Protein 9BON (pdb70)

Nearest PDB structures (foldseek):
  9bon-assembly1_A  TM=1.002E+00  e=1.938E-81  Clostridium perfringens
  9bon-assembly2_B  TM=9.929E-01  e=4.465E-72  Clostridium perfringens
  8jb5-assembly1_A  TM=9.689E-01  e=8.747E-47  Paraclostridium sordellii ATCC 9714
  8jhz-assembly1_A  TM=9.610E-01  e=8.285E-46  Paraclostridium sordellii
  2vl8-assembly3_C  TM=9.599E-01  e=1.079E-45  Paraclostridium sordellii

Structure (mmCIF, N/CA/C/O backbone):
data_9BON
#
_entry.id   9BON
#
_cell.length_a   75.093
_cell.length_b   64.730
_cell.length_c   121.181
_cell.angle_alpha   90.00
_cell.angle_beta   102.03
_cell.angle_gamma   90.00
#
_symmetry.space_group_name_H-M   'P 1 21 1'
#
loop_
_entity.id
_entity.type
_entity.pdbx_description
1 polymer TpeL
2 water water
#
loop_
_atom_site.group_PDB
_atom_site.id
_atom_site.type_symbol
_atom_site.label_atom_id
_atom_site.label_alt_id
_atom_site.label_comp_id
_atom_site.label_asym_id
_atom_site.label_entity_id
_atom_site.label_seq_id
_atom_site.pdbx_PDB_ins_code
_atom_site.Cartn_x
_atom_site.Cartn_y
_atom_site.Cartn_z
_atom_site.occupancy
_atom_site.B_iso_or_equiv
_atom_site.auth_seq_id
_atom_site.auth_comp_id
_atom_site.auth_asym_id
_atom_site.auth_atom_id
_atom_site.pdbx_PDB_model_num
ATOM 1 N N . MET A 1 1 ? 32.050 -39.284 18.572 1.00 72.55 1 MET A N 1
ATOM 2 C CA . MET A 1 1 ? 33.200 -39.350 19.466 1.00 74.07 1 MET A CA 1
ATOM 3 C C . MET A 1 1 ? 33.280 -38.091 20.320 1.00 75.82 1 MET A C 1
ATOM 4 O O . MET A 1 1 ? 32.937 -37.007 19.862 1.00 80.15 1 MET A O 1
ATOM 6 N N . GLY A 1 2 ? 33.743 -38.232 21.558 1.00 72.08 2 GLY A N 1
ATOM 7 C CA . GLY A 1 2 ? 33.879 -37.085 22.433 1.00 68.55 2 GLY A CA 1
ATOM 8 C C . GLY A 1 2 ? 35.284 -36.860 22.951 1.00 64.74 2 GLY A C 1
ATOM 9 O O . GLY A 1 2 ? 3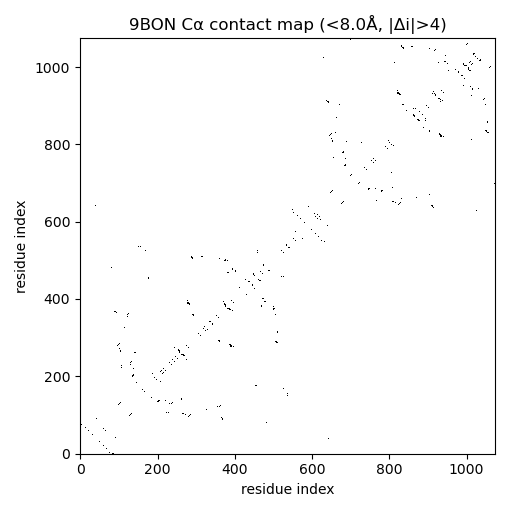6.252 -36.799 22.183 1.00 66.91 2 GLY A O 1
ATOM 10 N N . LEU A 1 3 ? 35.396 -36.737 24.268 1.00 58.20 3 LEU A N 1
ATOM 11 C CA . LEU A 1 3 ? 36.664 -36.531 24.945 1.00 50.03 3 LEU A CA 1
ATOM 12 C C . LEU A 1 3 ? 37.298 -37.874 25.293 1.00 46.83 3 LEU A C 1
ATOM 13 O O . LEU A 1 3 ? 36.633 -38.912 25.342 1.00 45.81 3 LEU A O 1
ATOM 18 N N . MET A 1 4 ? 38.605 -37.841 25.532 1.00 43.93 4 MET A N 1
ATOM 19 C CA . MET A 1 4 ? 39.292 -39.036 25.993 1.00 45.19 4 MET A CA 1
ATOM 20 C C . MET A 1 4 ? 38.730 -39.485 27.338 1.00 44.50 4 MET A C 1
ATOM 21 O O . MET A 1 4 ? 38.242 -38.683 28.140 1.00 43.03 4 MET A O 1
ATOM 26 N N . SER A 1 5 ? 38.773 -40.790 27.564 1.00 45.45 5 SER A N 1
ATOM 27 C CA . SER A 1 5 ? 38.341 -41.339 28.841 1.00 48.26 5 SER A CA 1
ATOM 28 C C . SER A 1 5 ? 39.304 -40.954 29.957 1.00 46.94 5 SER A C 1
ATOM 29 O O . SER A 1 5 ? 40.440 -40.547 29.715 1.00 43.84 5 SER A O 1
ATOM 32 N N . LYS A 1 6 ? 38.831 -41.076 31.200 1.00 48.17 6 LYS A N 1
ATOM 33 C CA . LYS A 1 6 ? 39.733 -40.879 32.324 1.00 50.23 6 LYS A CA 1
ATOM 34 C C . LYS A 1 6 ? 40.852 -41.927 32.358 1.00 49.91 6 LYS A C 1
ATOM 35 O O . LYS A 1 6 ? 42.012 -41.570 32.623 1.00 48.93 6 LYS A O 1
ATOM 41 N N . GLU A 1 7 ? 40.565 -43.219 32.082 1.00 50.50 7 GLU A N 1
ATOM 42 C CA . GLU A 1 7 ? 41.725 -44.118 32.109 1.00 54.83 7 GLU A CA 1
ATOM 43 C C . GLU A 1 7 ? 42.660 -43.807 30.933 1.00 50.47 7 GLU A C 1
ATOM 44 O O . GLU A 1 7 ? 43.843 -44.144 30.996 1.00 47.75 7 GLU A O 1
ATOM 50 N N . GLN A 1 8 ? 42.150 -43.252 29.817 1.00 47.15 8 GLN A N 1
ATOM 51 C CA . GLN A 1 8 ? 43.048 -42.902 28.708 1.00 42.07 8 GLN A CA 1
ATOM 52 C C . GLN A 1 8 ? 44.009 -41.780 29.104 1.00 40.65 8 GLN A C 1
ATOM 53 O O . GLN A 1 8 ? 45.196 -41.823 28.755 1.00 40.21 8 GLN A O 1
ATOM 59 N N . LEU A 1 9 ? 43.522 -40.776 29.848 1.00 35.82 9 LEU A N 1
ATOM 60 C CA . LEU A 1 9 ? 44.390 -39.688 30.294 1.00 37.17 9 LEU A CA 1
ATOM 61 C C . LEU A 1 9 ? 45.391 -40.175 31.334 1.00 41.07 9 LEU A C 1
ATOM 62 O O . LEU A 1 9 ? 46.547 -39.737 31.343 1.00 44.58 9 LEU A O 1
ATOM 67 N N . ILE A 1 10 ? 44.954 -41.069 32.225 1.00 40.37 10 ILE A N 1
ATOM 68 C CA . ILE A 1 10 ? 45.843 -41.625 33.240 1.00 42.72 10 ILE A CA 1
ATOM 69 C C . ILE A 1 10 ? 47.037 -42.320 32.593 1.00 44.55 10 ILE A C 1
ATOM 70 O O . ILE A 1 10 ? 48.178 -42.183 33.051 1.00 40.60 10 ILE A O 1
ATOM 75 N N . ILE A 1 11 ? 46.800 -43.048 31.498 1.00 46.96 11 ILE A N 1
ATOM 76 C CA . ILE A 1 11 ? 47.888 -43.763 30.840 1.00 48.45 11 ILE A CA 1
ATOM 77 C C . ILE A 1 11 ? 48.790 -42.795 30.081 1.00 49.02 11 ILE A C 1
ATOM 78 O O . ILE A 1 11 ? 50.019 -42.945 30.082 1.00 52.83 11 ILE A O 1
ATOM 83 N N . LEU A 1 12 ? 48.204 -41.776 29.445 1.00 42.41 12 LEU A N 1
ATOM 84 C CA . LEU A 1 12 ? 48.998 -40.825 28.675 1.00 44.48 12 LEU A CA 1
ATOM 85 C C . LEU A 1 12 ? 49.872 -39.971 29.584 1.00 48.82 12 LEU A C 1
ATOM 86 O O . LEU A 1 12 ? 51.016 -39.649 29.238 1.00 51.09 12 LEU A O 1
ATOM 91 N N . ALA A 1 13 ? 49.354 -39.597 30.754 1.00 48.14 13 ALA A N 1
ATOM 92 C CA . ALA A 1 13 ? 50.047 -38.668 31.638 1.00 44.27 13 ALA A CA 1
ATOM 93 C C . ALA A 1 13 ? 50.814 -39.341 32.778 1.00 44.32 13 ALA A C 1
ATOM 94 O O . ALA A 1 13 ? 51.394 -38.636 33.612 1.00 42.82 13 ALA A O 1
ATOM 96 N N . LYS A 1 14 ? 50.873 -40.670 32.823 1.00 45.71 14 LYS A N 1
ATOM 97 C CA . LYS A 1 14 ? 51.551 -41.327 33.936 1.00 49.25 14 LYS A CA 1
ATOM 98 C C . LYS A 1 14 ? 53.032 -41.083 34.006 1.00 45.13 14 LYS A C 1
ATOM 99 O O . LYS A 1 14 ? 53.730 -41.105 32.999 1.00 46.37 14 LYS A O 1
ATOM 105 N N . ASN A 1 15 ? 53.495 -40.856 35.229 1.00 44.59 15 ASN A N 1
ATOM 106 C CA . ASN A 1 15 ? 54.902 -40.854 35.565 1.00 45.92 15 ASN A CA 1
ATOM 107 C C . ASN A 1 15 ? 55.051 -41.561 36.910 1.00 50.99 15 ASN A C 1
ATOM 108 O O . ASN A 1 15 ? 54.098 -42.143 37.437 1.00 53.62 15 ASN A O 1
ATOM 113 N N . SER A 1 16 ? 56.260 -41.518 37.461 1.00 49.74 16 SER A N 1
ATOM 114 C CA . SER A 1 16 ? 56.577 -42.222 38.695 1.00 49.86 16 SER A CA 1
ATOM 115 C C . SER A 1 16 ? 56.132 -41.489 39.958 1.00 49.09 16 SER A C 1
ATOM 116 O O . SER A 1 16 ? 56.165 -42.085 41.039 1.00 49.31 16 SER A O 1
ATOM 119 N N . SER A 1 17 ? 55.725 -40.227 39.854 1.00 49.05 17 SER A N 1
ATOM 120 C CA . SER A 1 17 ? 55.263 -39.427 40.980 1.00 49.84 17 SER A CA 1
ATOM 121 C C . SER A 1 17 ? 53.791 -39.701 41.295 1.00 52.68 17 SER A C 1
ATOM 122 O O . SER A 1 17 ? 53.017 -40.074 40.410 1.00 55.90 17 SER A O 1
ATOM 125 N N . PRO A 1 18 ? 53.377 -39.521 42.546 1.00 51.67 18 PRO A N 1
ATOM 126 C CA . PRO A 1 18 ? 51.953 -39.649 42.865 1.00 52.71 18 PRO A CA 1
ATOM 127 C C . PRO A 1 18 ? 51.134 -38.519 42.254 1.00 52.47 18 PRO A C 1
ATOM 128 O O . PRO A 1 18 ? 51.655 -37.495 41.802 1.00 50.26 18 PRO A O 1
ATOM 132 N N . LYS A 1 19 ? 49.822 -38.740 42.217 1.00 48.74 19 LYS A N 1
ATOM 133 C CA . LYS A 1 19 ? 48.924 -37.756 41.634 1.00 45.68 19 LYS A CA 1
ATOM 134 C C . LYS A 1 19 ? 48.843 -36.536 42.542 1.00 43.19 19 LYS A C 1
ATOM 135 O O . LYS A 1 19 ? 48.574 -36.655 43.741 1.00 42.43 19 LYS A O 1
ATOM 141 N N . GLU A 1 20 ? 49.062 -35.360 41.966 1.00 42.62 20 GLU A N 1
ATOM 142 C CA . GLU A 1 20 ? 48.867 -34.133 42.712 1.00 43.65 20 GLU A CA 1
ATOM 143 C C . GLU A 1 20 ? 47.374 -33.886 42.902 1.00 45.56 20 GLU A C 1
ATOM 144 O O . GLU A 1 20 ? 46.532 -34.439 42.187 1.00 45.80 20 GLU A O 1
ATOM 150 N N . GLY A 1 21 ? 47.048 -33.051 43.891 1.00 45.19 21 GLY A N 1
ATOM 151 C CA . GLY A 1 21 ? 45.650 -32.746 44.152 1.00 44.54 21 GLY A CA 1
ATOM 152 C C . GLY A 1 21 ? 44.967 -32.082 42.972 1.00 44.01 21 GLY A C 1
ATOM 153 O O . GLY A 1 21 ? 43.810 -32.380 42.661 1.00 42.92 21 GLY A O 1
ATOM 154 N N . GLU A 1 22 ? 45.681 -31.184 42.287 1.00 41.57 22 GLU A N 1
ATOM 155 C CA . GLU A 1 22 ? 45.121 -30.506 41.126 1.00 38.87 22 GLU A CA 1
ATOM 156 C C . GLU A 1 22 ? 44.931 -31.465 39.959 1.00 38.47 22 GLU A C 1
ATOM 157 O O . GLU A 1 22 ? 44.013 -31.281 39.147 1.00 36.31 22 GLU A O 1
ATOM 163 N N . TYR A 1 23 ? 45.779 -32.494 39.868 1.00 33.99 23 TYR A N 1
ATOM 164 C CA . TYR A 1 23 ? 45.620 -33.504 38.829 1.00 35.29 23 TYR A CA 1
ATOM 165 C C . TYR A 1 23 ? 44.392 -34.368 39.090 1.00 37.99 23 TYR A C 1
ATOM 166 O O . TYR A 1 23 ? 43.637 -34.679 38.158 1.00 34.75 23 TYR A O 1
ATOM 175 N N . LYS A 1 24 ? 44.160 -34.746 40.356 1.00 39.18 24 LYS A N 1
ATOM 176 C CA . LYS A 1 24 ? 42.971 -35.528 40.690 1.00 42.24 24 LYS A CA 1
ATOM 177 C C . LYS A 1 24 ? 41.692 -34.767 40.372 1.00 42.63 24 LYS A C 1
ATOM 178 O O . LYS A 1 24 ? 40.685 -35.378 39.998 1.00 42.42 24 LYS A O 1
ATOM 184 N N . LYS A 1 25 ? 41.717 -33.438 40.499 1.00 42.25 25 LYS A N 1
ATOM 185 C CA . LYS A 1 25 ? 40.531 -32.646 40.196 1.00 40.35 25 LYS A CA 1
ATOM 186 C C . LYS A 1 25 ? 40.224 -32.682 38.706 1.00 38.65 25 LYS A C 1
ATOM 187 O O . LYS A 1 25 ? 39.059 -32.800 38.310 1.00 42.85 25 LYS A O 1
ATOM 193 N N . ILE A 1 26 ? 41.260 -32.596 37.867 1.00 34.54 26 ILE A N 1
ATOM 194 C CA . ILE A 1 26 ? 41.074 -32.743 36.427 1.00 32.13 26 ILE A CA 1
ATOM 195 C C . ILE A 1 26 ? 40.462 -34.100 36.106 1.00 34.18 26 ILE A C 1
ATOM 196 O O . ILE A 1 26 ? 39.523 -34.202 35.308 1.00 34.98 26 ILE A O 1
ATOM 201 N N . LEU A 1 27 ? 40.971 -35.158 36.743 1.00 32.49 27 LEU A N 1
ATOM 202 C CA . LEU A 1 27 ? 40.523 -36.514 36.439 1.00 37.28 27 LEU A CA 1
ATOM 203 C C . LEU A 1 27 ? 39.059 -36.722 36.813 1.00 41.30 27 LEU A C 1
ATOM 204 O O . LEU A 1 27 ? 38.294 -37.312 36.040 1.00 44.15 27 LEU A O 1
ATOM 209 N N . GLU A 1 28 ? 38.645 -36.251 37.991 1.00 40.93 28 GLU A N 1
ATOM 210 C CA . GLU A 1 28 ? 37.249 -36.425 38.374 1.00 46.14 28 GLU A CA 1
ATOM 211 C C . GLU A 1 28 ? 36.333 -35.545 37.532 1.00 42.51 28 GLU A C 1
ATOM 212 O O . GLU A 1 28 ? 35.203 -35.946 37.234 1.00 44.34 28 GLU A O 1
ATOM 218 N N . LEU A 1 29 ? 36.805 -34.358 37.128 1.00 39.36 29 LEU A N 1
ATOM 219 C CA . LEU A 1 29 ? 36.022 -33.512 36.229 1.00 41.06 29 LEU A CA 1
ATOM 220 C C . LEU A 1 29 ? 35.872 -34.156 34.858 1.00 42.67 29 LEU A C 1
ATOM 221 O O . LEU A 1 29 ? 34.807 -34.062 34.235 1.00 42.25 29 LEU A O 1
ATOM 226 N N . LEU A 1 30 ? 36.937 -34.792 34.363 1.00 42.13 30 LEU A N 1
ATOM 227 C CA . LEU A 1 30 ? 36.842 -35.539 33.113 1.00 41.46 30 LEU A CA 1
ATOM 228 C C . LEU A 1 30 ? 35.820 -36.663 33.231 1.00 43.34 30 LEU A C 1
ATOM 229 O O . LEU A 1 30 ? 34.991 -36.858 32.333 1.00 43.99 30 LEU A O 1
ATOM 234 N N . ASP A 1 31 ? 35.856 -37.402 34.341 1.00 43.20 31 ASP A N 1
ATOM 235 C CA . ASP A 1 31 ? 34.860 -38.440 34.586 1.00 45.25 31 ASP A CA 1
ATOM 236 C C . ASP A 1 31 ? 33.452 -37.859 34.569 1.00 46.00 31 ASP A C 1
ATOM 237 O O . ASP A 1 31 ? 32.543 -38.418 33.944 1.00 45.17 31 ASP A O 1
ATOM 242 N N . GLU A 1 32 ? 33.256 -36.730 35.257 1.00 46.06 32 GLU A N 1
ATOM 243 C CA . GLU A 1 32 ? 31.930 -36.122 35.318 1.00 45.45 32 GLU A CA 1
ATOM 244 C C . GLU A 1 32 ? 31.450 -35.713 33.936 1.00 44.04 32 GLU A C 1
ATOM 245 O O . GLU A 1 32 ? 30.281 -35.924 33.590 1.00 44.10 32 GLU A O 1
ATOM 251 N N . TYR A 1 33 ? 32.342 -35.149 33.118 1.00 40.44 33 TYR A N 1
ATOM 252 C CA . TYR A 1 33 ? 31.941 -34.779 31.767 1.00 37.93 33 TYR A CA 1
ATOM 253 C C . TYR A 1 33 ? 31.523 -36.003 30.962 1.00 40.18 33 TYR A C 1
ATOM 254 O O . TYR A 1 33 ? 30.485 -35.989 30.289 1.00 35.16 33 TYR A O 1
ATOM 263 N N . ASN A 1 34 ? 32.328 -37.069 31.009 1.00 44.16 34 ASN A N 1
ATOM 264 C CA . ASN A 1 34 ? 32.055 -38.240 30.181 1.00 48.84 34 ASN A CA 1
ATOM 265 C C . ASN A 1 34 ? 30.785 -38.954 30.630 1.00 53.85 34 ASN A C 1
ATOM 266 O O . ASN A 1 34 ? 30.044 -39.484 29.794 1.00 59.06 34 ASN A O 1
ATOM 271 N N . LEU A 1 35 ? 30.509 -38.967 31.934 1.00 51.40 35 LEU A N 1
ATOM 272 C CA . LEU A 1 35 ? 29.231 -39.479 32.412 1.00 50.30 35 LEU A CA 1
ATOM 273 C C . LEU A 1 35 ? 28.079 -38.596 31.940 1.00 50.13 35 LEU A C 1
ATOM 274 O O . LEU A 1 35 ? 27.003 -39.094 31.589 1.00 48.27 35 LEU A O 1
ATOM 279 N N . LEU A 1 36 ? 28.295 -37.278 31.930 1.00 49.03 36 LEU A N 1
ATOM 280 C CA . LEU A 1 36 ? 27.293 -36.340 31.436 1.00 49.47 36 LEU A CA 1
ATOM 281 C C . LEU A 1 36 ? 27.001 -36.550 29.956 1.00 52.22 36 LEU A C 1
ATOM 282 O O . LEU A 1 36 ? 25.843 -36.451 29.527 1.00 52.16 36 LEU A O 1
ATOM 287 N N . ASN A 1 37 ? 28.023 -36.900 29.171 1.00 52.73 37 ASN A N 1
ATOM 288 C CA . ASN A 1 37 ? 27.894 -37.019 27.724 1.00 53.61 37 ASN A CA 1
ATOM 289 C C . ASN A 1 37 ? 27.196 -38.300 27.302 1.00 58.25 37 ASN A C 1
ATOM 290 O O . ASN A 1 37 ? 26.867 -38.437 26.125 1.00 59.43 37 ASN A O 1
ATOM 295 N N . ASN A 1 38 ? 27.017 -39.250 28.210 1.00 61.39 38 ASN A N 1
ATOM 296 C CA . ASN A 1 38 ? 26.388 -40.526 27.893 1.00 69.44 38 ASN A CA 1
ATOM 297 C C . ASN A 1 38 ? 24.996 -40.680 28.514 1.00 67.62 38 ASN A C 1
ATOM 298 O O . ASN A 1 38 ? 24.446 -41.787 28.518 1.00 71.22 38 ASN A O 1
ATOM 303 N N . SER A 1 39 ? 24.426 -39.604 29.055 1.00 64.04 39 SER A N 1
ATOM 304 C CA . SER A 1 39 ? 23.097 -39.613 29.658 1.00 64.34 39 SER A CA 1
ATOM 305 C C . SER A 1 39 ? 21.981 -39.465 28.619 1.00 66.21 39 SER A C 1
ATOM 306 O O . SER A 1 39 ? 22.213 -39.098 27.460 1.00 64.31 39 SER A O 1
ATOM 309 N N . VAL A 1 40 ? 20.750 -39.753 29.066 1.00 67.67 40 VAL A N 1
ATOM 310 C CA . VAL A 1 40 ? 19.568 -39.548 28.232 1.00 67.50 40 VAL A CA 1
ATOM 311 C C . VAL A 1 40 ? 19.386 -38.076 27.880 1.00 66.44 40 VAL A C 1
ATOM 312 O O . VAL A 1 40 ? 19.027 -37.737 26.745 1.00 67.96 40 VAL A O 1
ATOM 316 N N . GLU A 1 41 ? 19.651 -37.172 28.822 1.00 66.89 41 GLU A N 1
ATOM 317 C CA . GLU A 1 41 ? 19.316 -35.777 28.571 1.00 71.32 41 GLU A CA 1
ATOM 318 C C . GLU A 1 41 ? 20.338 -35.122 27.656 1.00 72.31 41 GLU A C 1
ATOM 319 O O . GLU A 1 41 ? 19.964 -34.522 26.641 1.00 71.93 41 GLU A O 1
ATOM 321 N N . LYS A 1 42 ? 21.627 -35.287 27.963 1.00 72.81 42 LYS A N 1
ATOM 322 C CA . LYS A 1 42 ? 22.693 -34.666 27.186 1.00 71.04 42 LYS A CA 1
ATOM 323 C C . LYS A 1 42 ? 22.298 -33.235 26.872 1.00 71.46 42 LYS A C 1
ATOM 324 O O . LYS A 1 42 ? 21.909 -32.919 25.742 1.00 73.02 42 LYS A O 1
ATOM 330 N N . ASN A 1 43 ? 22.377 -32.367 27.869 1.00 67.85 43 ASN A N 1
ATOM 331 C CA . ASN A 1 43 ? 21.987 -30.979 27.693 1.00 62.76 43 ASN A CA 1
ATOM 332 C C . ASN A 1 43 ? 23.222 -30.189 27.287 1.00 52.59 43 ASN A C 1
ATOM 333 O O . ASN A 1 43 ? 24.240 -30.212 27.987 1.00 51.54 43 ASN A O 1
ATOM 338 N N . SER A 1 44 ? 23.129 -29.511 26.141 1.00 48.47 44 SER A N 1
ATOM 339 C CA . SER A 1 44 ? 24.282 -28.817 25.578 1.00 52.94 44 SER A CA 1
ATOM 340 C C . SER A 1 44 ? 24.878 -27.834 26.576 1.00 51.05 44 SER A C 1
ATOM 341 O O . SER A 1 44 ? 26.103 -27.759 26.731 1.00 51.76 44 SER A O 1
ATOM 344 N N . ILE A 1 45 ? 24.025 -27.083 27.271 1.00 48.25 45 ILE A N 1
ATOM 345 C CA . ILE A 1 45 ? 24.518 -26.050 28.171 1.00 44.97 45 ILE A CA 1
ATOM 346 C C . ILE A 1 45 ? 25.170 -26.673 29.398 1.00 47.95 45 ILE A C 1
ATOM 347 O O . ILE A 1 45 ? 26.228 -26.219 29.850 1.00 48.81 45 ILE A O 1
ATOM 352 N N . ASP A 1 46 ? 24.571 -27.738 29.942 1.00 47.34 46 ASP A N 1
ATOM 353 C CA . ASP A 1 46 ? 25.182 -28.422 31.079 1.00 48.78 46 ASP A CA 1
ATOM 354 C C . ASP A 1 46 ? 26.536 -29.015 30.704 1.00 41.69 46 ASP A C 1
ATOM 355 O O . ASP A 1 46 ? 27.483 -28.978 31.499 1.00 39.98 46 ASP A O 1
ATOM 360 N N . LEU A 1 47 ? 26.639 -29.581 29.499 1.00 37.20 47 LEU A N 1
ATOM 361 C CA . LEU A 1 47 ? 27.917 -30.108 29.034 1.00 34.99 47 LEU A CA 1
ATOM 362 C C . LEU A 1 47 ? 28.940 -28.997 28.856 1.00 33.01 47 LEU A C 1
ATOM 363 O O . LEU A 1 47 ? 30.120 -29.184 29.167 1.00 36.09 47 LEU A O 1
ATOM 368 N N . TYR A 1 48 ? 28.517 -27.839 28.342 1.00 33.64 48 TYR A N 1
ATOM 369 C CA . TYR A 1 48 ? 29.468 -26.752 28.141 1.00 35.34 48 TYR A CA 1
ATOM 370 C C . TYR A 1 48 ? 30.020 -26.268 29.471 1.00 35.91 48 TYR A C 1
ATOM 371 O O . TYR A 1 48 ? 31.227 -26.024 29.601 1.00 33.28 48 TYR A O 1
ATOM 380 N N . LEU A 1 49 ? 29.148 -26.129 30.472 1.00 35.42 49 LEU A N 1
ATOM 381 C CA . LEU A 1 49 ? 29.594 -25.655 31.776 1.00 36.30 49 LEU A CA 1
ATOM 382 C C . LEU A 1 49 ? 30.589 -26.624 32.401 1.00 39.63 49 LEU A C 1
ATOM 383 O O . LEU A 1 49 ? 31.544 -26.203 33.064 1.00 44.34 49 LEU A O 1
ATOM 388 N N . LYS A 1 50 ? 30.399 -27.926 32.180 1.00 38.85 50 LYS A N 1
ATOM 389 C CA . LYS A 1 50 ? 31.356 -28.901 32.695 1.00 36.99 50 LYS A CA 1
ATOM 390 C C . LYS A 1 50 ? 32.697 -28.781 31.980 1.00 36.44 50 LYS A C 1
ATOM 391 O O . LYS A 1 50 ? 33.754 -28.886 32.613 1.00 37.17 50 LYS A O 1
ATOM 397 N N . LEU A 1 51 ? 32.676 -28.553 30.664 1.00 37.15 51 LEU A N 1
ATOM 398 C CA . LEU A 1 51 ? 33.917 -28.308 29.935 1.00 37.73 51 LEU A CA 1
ATOM 399 C C . LEU A 1 51 ? 34.626 -27.068 30.458 1.00 39.95 51 LEU A C 1
ATOM 400 O O . LEU A 1 51 ? 35.860 -27.045 30.564 1.00 39.52 51 LEU A O 1
ATOM 405 N N . ASN A 1 52 ? 33.861 -26.018 30.770 1.00 37.90 52 ASN A N 1
ATOM 406 C CA . ASN A 1 52 ? 34.454 -24.809 31.327 1.00 38.39 52 ASN A CA 1
ATOM 407 C C . ASN A 1 52 ? 35.147 -25.105 32.651 1.00 42.32 52 ASN A C 1
ATOM 408 O O . ASN A 1 52 ? 36.271 -24.648 32.889 1.00 44.67 52 ASN A O 1
ATOM 413 N N . GLU A 1 53 ? 34.485 -25.870 33.529 1.00 41.06 53 GLU A N 1
ATOM 414 C CA . GLU A 1 53 ? 35.129 -26.349 34.751 1.00 40.00 53 GLU A CA 1
ATOM 415 C C . GLU A 1 53 ? 36.421 -27.086 34.431 1.00 36.81 53 GLU A C 1
ATOM 416 O O . GLU A 1 53 ? 37.467 -26.834 35.039 1.00 36.63 53 GLU A O 1
ATOM 422 N N . LEU A 1 54 ? 36.355 -28.020 33.483 1.00 36.52 54 LEU A N 1
ATOM 423 C CA . LEU A 1 54 ? 37.536 -28.793 33.120 1.00 38.28 54 LEU A CA 1
ATOM 424 C C . LEU A 1 54 ? 38.645 -27.884 32.609 1.00 39.56 54 LEU A C 1
ATOM 425 O O . LEU A 1 54 ? 39.820 -28.074 32.946 1.00 39.52 54 LEU A O 1
ATOM 430 N N . SER A 1 55 ? 38.279 -26.857 31.838 1.00 37.26 55 SER A N 1
ATOM 431 C CA . SER A 1 55 ? 39.283 -25.965 31.275 1.00 37.92 55 SER A CA 1
ATOM 432 C C . SER A 1 55 ? 39.988 -25.173 32.368 1.00 36.52 55 SER A C 1
ATOM 433 O O . SER A 1 55 ? 41.219 -25.047 32.351 1.00 36.04 55 SER A O 1
ATOM 436 N N . LYS A 1 56 ? 39.230 -24.662 33.346 1.00 35.57 56 LYS A N 1
ATOM 437 C CA . LYS A 1 56 ? 39.840 -23.903 34.434 1.00 39.03 56 LYS A CA 1
ATOM 438 C C . LYS A 1 56 ? 40.690 -24.802 35.324 1.00 38.16 56 LYS A C 1
ATOM 439 O O . LYS A 1 56 ? 41.696 -24.352 35.872 1.00 33.27 56 LYS A O 1
ATOM 445 N N . SER A 1 57 ? 40.314 -26.077 35.438 1.00 39.44 57 SER A N 1
ATOM 446 C CA . SER A 1 57 ? 41.077 -27.041 36.215 1.00 41.26 57 SER A CA 1
ATOM 447 C C . SER A 1 57 ? 42.419 -27.359 35.565 1.00 37.60 57 SER A C 1
ATOM 448 O O . SER A 1 57 ? 43.412 -27.581 36.275 1.00 36.78 57 SER A O 1
ATOM 451 N N . ILE A 1 58 ? 42.475 -27.415 34.231 1.00 33.76 58 ILE A N 1
ATOM 452 C CA . ILE A 1 58 ? 43.740 -27.684 33.555 1.00 34.98 58 ILE A CA 1
ATOM 453 C C . ILE A 1 58 ? 44.659 -26.474 33.663 1.00 36.47 58 ILE A C 1
ATOM 454 O O . ILE A 1 58 ? 45.872 -26.612 33.865 1.00 34.00 58 ILE A O 1
ATOM 459 N N . ASP A 1 59 ? 44.099 -25.268 33.530 1.00 35.65 59 ASP A N 1
ATOM 460 C CA . ASP A 1 59 ? 44.914 -24.065 33.640 1.00 40.52 59 ASP A CA 1
ATOM 461 C C . ASP A 1 59 ? 45.544 -23.953 35.021 1.00 40.03 59 ASP A C 1
ATOM 462 O O . ASP A 1 59 ? 46.684 -23.492 35.148 1.00 39.19 59 ASP A O 1
ATOM 467 N N . ILE A 1 60 ? 44.821 -24.377 36.067 1.00 37.53 60 ILE A N 1
ATOM 468 C CA . ILE A 1 60 ? 45.363 -24.315 37.426 1.00 40.21 60 ILE A CA 1
ATOM 469 C C . ILE A 1 60 ? 46.580 -25.222 37.555 1.00 40.08 60 ILE A C 1
ATOM 470 O O . ILE A 1 60 ? 47.608 -24.839 38.130 1.00 38.08 60 ILE A O 1
ATOM 475 N N . TYR A 1 61 ? 46.475 -26.444 37.031 1.00 38.00 61 TYR A N 1
ATOM 476 C CA . TYR A 1 61 ? 47.607 -27.363 37.071 1.00 37.06 61 TYR A CA 1
ATOM 477 C C . TYR A 1 61 ? 48.778 -26.825 36.256 1.00 38.95 61 TYR A C 1
ATOM 478 O O . TYR A 1 61 ? 49.926 -26.824 36.722 1.00 40.86 61 TYR A O 1
ATOM 487 N N . LEU A 1 62 ? 48.500 -26.341 35.042 1.00 35.65 62 LEU A N 1
ATOM 488 C CA . LEU A 1 62 ? 49.566 -25.901 34.149 1.00 38.27 62 LEU A CA 1
ATOM 489 C C . LEU A 1 62 ? 50.356 -24.734 34.732 1.00 45.10 62 LEU A C 1
ATOM 490 O O . LEU A 1 62 ? 51.563 -24.619 34.482 1.00 46.98 62 LEU A O 1
ATOM 495 N N . LYS A 1 63 ? 49.709 -23.886 35.536 1.00 44.38 63 LYS A N 1
ATOM 496 C CA . LYS A 1 63 ? 50.398 -22.740 36.112 1.00 45.37 63 LYS A CA 1
ATOM 497 C C . LYS A 1 63 ? 51.092 -23.090 37.427 1.00 45.09 63 LYS A C 1
ATOM 498 O O . LYS A 1 63 ? 52.100 -22.461 37.775 1.00 42.09 63 LYS A O 1
ATOM 504 N N . LYS A 1 64 ? 50.626 -24.124 38.135 1.00 44.26 64 LYS A N 1
ATOM 505 C CA . LYS A 1 64 ? 51.279 -24.487 39.389 1.00 48.31 64 LYS A CA 1
ATOM 506 C C . LYS A 1 64 ? 52.498 -25.376 39.154 1.00 47.28 64 LYS A C 1
ATOM 507 O O . LYS A 1 64 ? 53.503 -25.247 39.857 1.00 50.87 64 LYS A O 1
ATOM 513 N N . TYR A 1 65 ? 52.433 -26.285 38.184 1.00 43.31 65 TYR A N 1
ATOM 514 C CA . TYR A 1 65 ? 53.525 -27.210 37.883 1.00 43.00 65 TYR A CA 1
ATOM 515 C C . TYR A 1 65 ? 53.964 -26.955 36.446 1.00 41.29 65 TYR A C 1
ATOM 516 O O . TYR A 1 65 ? 53.677 -27.752 35.544 1.00 38.50 65 TYR A O 1
ATOM 525 N N . LYS A 1 66 ? 54.690 -25.858 36.236 1.00 43.76 66 LYS A N 1
ATOM 526 C CA . LYS A 1 66 ? 54.941 -25.444 34.859 1.00 45.10 66 LYS A CA 1
ATOM 527 C C . LYS A 1 66 ? 55.943 -26.327 34.139 1.00 41.69 66 LYS A C 1
ATOM 528 O O . LYS A 1 66 ? 56.099 -26.185 32.926 1.00 41.59 66 LYS A O 1
ATOM 534 N N . ASN A 1 67 ? 56.589 -27.258 34.837 1.00 37.03 67 ASN A N 1
ATOM 535 C CA . ASN A 1 67 ? 57.508 -28.193 34.201 1.00 36.17 67 ASN A CA 1
ATOM 536 C C . ASN A 1 67 ? 57.072 -29.644 34.378 1.00 37.65 67 ASN A C 1
ATOM 537 O O . ASN A 1 67 ? 57.871 -30.557 34.148 1.00 37.62 67 ASN A O 1
ATOM 542 N N . SER A 1 68 ? 55.826 -29.888 34.774 1.00 38.82 68 SER A N 1
ATOM 543 C CA . SER A 1 68 ? 55.386 -31.266 34.966 1.00 42.69 68 SER A CA 1
ATOM 544 C C . SER A 1 68 ? 55.427 -32.047 33.656 1.00 43.53 68 SER A C 1
ATOM 545 O O . SER A 1 68 ? 55.121 -31.515 32.583 1.00 40.98 68 SER A O 1
ATOM 548 N N . LYS A 1 69 ? 55.794 -33.328 33.751 1.00 41.26 69 LYS A N 1
ATOM 549 C CA . LYS A 1 69 ? 55.774 -34.189 32.575 1.00 41.34 69 LYS A CA 1
ATOM 550 C C . LYS A 1 69 ? 54.358 -34.538 32.130 1.00 40.79 69 LYS A C 1
ATOM 551 O O . LYS A 1 69 ? 54.185 -35.039 31.013 1.00 38.41 69 LYS A O 1
ATOM 557 N N . ARG A 1 70 ? 53.346 -34.259 32.957 1.00 41.10 70 ARG A N 1
ATOM 558 C CA . ARG A 1 70 ? 51.956 -34.438 32.559 1.00 41.07 70 ARG A CA 1
ATOM 559 C C . ARG A 1 70 ? 51.482 -33.356 31.603 1.00 41.27 70 ARG A C 1
ATOM 560 O O . ARG A 1 70 ? 50.416 -33.512 30.997 1.00 42.32 70 ARG A O 1
ATOM 568 N N . ASN A 1 71 ? 52.238 -32.264 31.464 1.00 40.50 71 ASN A N 1
ATOM 569 C CA . ASN A 1 71 ? 51.710 -31.081 30.797 1.00 41.18 71 ASN A CA 1
ATOM 570 C C . ASN A 1 71 ? 51.452 -31.316 29.316 1.00 40.12 71 ASN A C 1
ATOM 571 O O . ASN A 1 71 ? 50.546 -30.697 28.747 1.00 36.99 71 ASN A O 1
ATOM 576 N N . ASN A 1 72 ? 52.215 -32.202 28.676 1.00 40.13 72 ASN A N 1
ATOM 577 C CA . ASN A 1 72 ? 51.991 -32.453 27.256 1.00 41.70 72 ASN A CA 1
ATOM 578 C C . ASN A 1 72 ? 50.625 -33.082 27.022 1.00 38.95 72 ASN A C 1
ATOM 579 O O . ASN A 1 72 ? 49.885 -32.668 26.122 1.00 38.24 72 ASN A O 1
ATOM 584 N N . ALA A 1 73 ? 50.287 -34.101 27.815 1.00 36.76 73 ALA A N 1
ATOM 585 C CA . ALA A 1 73 ? 48.959 -34.694 27.729 1.00 35.36 73 ALA A CA 1
ATOM 586 C C . ALA A 1 73 ? 47.887 -33.691 28.131 1.00 36.26 73 ALA A C 1
ATOM 587 O O . ALA A 1 73 ? 46.793 -33.675 27.556 1.00 36.56 73 ALA A O 1
ATOM 589 N N . LEU A 1 74 ? 48.189 -32.838 29.112 1.00 36.02 74 LEU A N 1
ATOM 590 C CA . LEU A 1 74 ? 47.189 -31.902 29.614 1.00 36.01 74 LEU A CA 1
ATOM 591 C C . LEU A 1 74 ? 46.922 -30.777 28.618 1.00 37.63 74 LEU A C 1
ATOM 592 O O . LEU A 1 74 ? 45.766 -30.381 28.429 1.00 33.72 74 LEU A O 1
ATOM 597 N N . TYR A 1 75 ? 47.970 -30.273 27.950 1.00 40.31 75 TYR A N 1
ATOM 598 C CA . TYR A 1 75 ? 47.772 -29.284 26.890 1.00 40.71 75 TYR A CA 1
ATOM 599 C C . TYR A 1 75 ? 46.987 -29.884 25.729 1.00 36.94 75 TYR A C 1
ATOM 600 O O . TYR A 1 75 ? 46.147 -29.213 25.119 1.00 34.91 75 TYR A O 1
ATOM 609 N N . GLN A 1 76 ? 47.271 -31.143 25.393 1.00 38.86 76 GLN A N 1
ATOM 610 C CA . GLN A 1 76 ? 46.473 -31.842 24.393 1.00 41.68 76 GLN A CA 1
ATOM 611 C C . GLN A 1 76 ? 45.009 -31.901 24.812 1.00 39.83 76 GLN A C 1
ATOM 612 O O . GLN A 1 76 ? 44.111 -31.644 24.001 1.00 38.43 76 GLN A O 1
ATOM 618 N N . LEU A 1 77 ? 44.752 -32.241 26.077 1.00 39.05 77 LEU A N 1
ATOM 619 C CA . LEU A 1 77 ? 43.381 -32.257 26.576 1.00 40.44 77 LEU A CA 1
ATOM 620 C C . LEU A 1 77 ? 42.755 -30.869 26.503 1.00 42.84 77 LEU A C 1
ATOM 621 O O . LEU A 1 77 ? 41.591 -30.724 26.108 1.00 41.29 77 LEU A O 1
ATOM 626 N N . LYS A 1 78 ? 43.519 -29.835 26.873 1.00 43.07 78 LYS A N 1
ATOM 627 C CA . LYS A 1 78 ? 43.029 -28.461 26.790 1.00 44.29 78 LYS A CA 1
ATOM 628 C C . LYS A 1 78 ? 42.632 -28.098 25.361 1.00 44.87 78 LYS A C 1
ATOM 629 O O . LYS A 1 78 ? 41.571 -27.501 25.135 1.00 45.30 78 LYS A O 1
ATOM 635 N N . SER A 1 79 ? 43.480 -28.440 24.386 1.00 43.45 79 SER A N 1
ATOM 636 C CA . SER A 1 79 ? 43.120 -28.255 22.982 1.00 43.18 79 SER A CA 1
ATOM 637 C C . SER A 1 79 ? 41.851 -29.014 22.632 1.00 41.73 79 SER A C 1
ATOM 638 O O . SER A 1 79 ? 40.986 -28.499 21.913 1.00 40.79 79 SER A O 1
ATOM 641 N N . ASP A 1 80 ? 41.732 -30.252 23.111 1.00 43.17 80 ASP A N 1
ATOM 642 C CA . ASP A 1 80 ? 40.563 -31.054 22.780 1.00 44.62 80 ASP A CA 1
ATOM 643 C C . ASP A 1 80 ? 39.279 -30.412 23.291 1.00 41.30 80 ASP A C 1
ATOM 644 O O . ASP A 1 80 ? 38.209 -30.645 22.725 1.00 41.27 80 ASP A O 1
ATOM 649 N N . LEU A 1 81 ? 39.363 -29.598 24.346 1.00 39.39 81 LEU A N 1
ATOM 650 C CA . LEU A 1 81 ? 38.153 -28.989 24.892 1.00 41.22 81 LEU A CA 1
ATOM 651 C C . LEU A 1 81 ? 37.497 -28.058 23.878 1.00 41.24 81 LEU A C 1
ATOM 652 O O . LEU A 1 81 ? 36.265 -28.020 23.764 1.00 37.77 81 LEU A O 1
ATOM 657 N N . THR A 1 82 ? 38.301 -27.288 23.142 1.00 39.26 82 THR A N 1
ATOM 658 C CA . THR A 1 82 ? 37.735 -26.396 22.140 1.00 39.59 82 THR A CA 1
ATOM 659 C C . THR A 1 82 ? 37.072 -27.186 21.016 1.00 40.45 82 THR A C 1
ATOM 660 O O . THR A 1 82 ? 35.945 -26.875 20.610 1.00 38.03 82 THR A O 1
ATOM 664 N N . LYS A 1 83 ? 37.745 -28.229 20.523 1.00 38.09 83 LYS A N 1
ATOM 665 C CA . LYS A 1 83 ? 37.142 -29.089 19.510 1.00 43.81 83 LYS A CA 1
ATOM 666 C C . LYS A 1 83 ? 35.859 -29.730 20.022 1.00 45.02 83 LYS A C 1
ATOM 667 O O . LYS A 1 83 ? 34.892 -29.892 19.267 1.00 45.61 83 LYS A O 1
ATOM 673 N N . GLU A 1 84 ? 35.831 -30.095 21.305 1.00 41.28 84 GLU A N 1
ATOM 674 C CA . GLU A 1 84 ? 34.644 -30.714 21.881 1.00 40.65 84 GLU A CA 1
ATOM 675 C C . GLU A 1 84 ? 33.470 -29.738 21.951 1.00 38.97 84 GLU A C 1
ATOM 676 O O . GLU A 1 84 ? 32.312 -30.151 21.796 1.00 40.40 84 GLU A O 1
ATOM 682 N N . VAL A 1 85 ? 33.739 -28.452 22.178 1.00 34.37 85 VAL A N 1
ATOM 683 C CA . VAL A 1 85 ? 32.659 -27.469 22.171 1.00 39.16 85 VAL A CA 1
ATOM 684 C C . VAL A 1 85 ? 31.993 -27.426 20.802 1.00 39.83 85 VAL A C 1
ATOM 685 O O . VAL A 1 85 ? 30.759 -27.415 20.696 1.00 37.64 85 VAL A O 1
ATOM 689 N N . ILE A 1 86 ? 32.799 -27.406 19.736 1.00 41.44 86 ILE A N 1
ATOM 690 C CA . ILE A 1 86 ? 32.263 -27.430 18.377 1.00 40.86 86 ILE A CA 1
ATOM 691 C C . ILE A 1 86 ? 31.409 -28.673 18.163 1.00 43.81 86 ILE A C 1
ATOM 692 O O . ILE A 1 86 ? 30.336 -28.609 17.550 1.00 45.36 86 ILE A O 1
ATOM 697 N N . GLU A 1 87 ? 31.856 -29.820 18.679 1.00 42.86 87 GLU A N 1
ATOM 698 C CA . GLU A 1 87 ? 31.118 -31.054 18.441 1.00 43.57 87 GLU A CA 1
ATOM 699 C C . GLU A 1 87 ? 29.784 -31.060 19.186 1.00 44.67 87 GLU A C 1
ATOM 700 O O . GLU A 1 87 ? 28.767 -31.504 18.637 1.00 42.60 87 GLU A O 1
ATOM 706 N N . ILE A 1 88 ? 29.758 -30.549 20.423 1.00 45.96 88 ILE A N 1
ATOM 707 C CA . ILE A 1 88 ? 28.488 -30.412 21.132 1.00 49.68 88 ILE A CA 1
ATOM 708 C C . ILE A 1 88 ? 27.566 -29.469 20.374 1.00 50.41 88 ILE A C 1
ATOM 709 O O . ILE A 1 88 ? 26.366 -29.730 20.221 1.00 51.66 88 ILE A O 1
ATOM 714 N N . LYS A 1 89 ? 28.124 -28.363 19.875 1.00 45.90 89 LYS A N 1
ATOM 715 C CA . LYS A 1 89 ? 27.343 -27.354 19.172 1.00 45.26 89 LYS A CA 1
ATOM 716 C C . LYS A 1 89 ? 26.668 -27.921 17.929 1.00 48.90 89 LYS A C 1
ATOM 717 O O . LYS A 1 89 ? 25.611 -27.429 17.519 1.00 49.40 89 LYS A O 1
ATOM 723 N N . ASP A 1 90 ? 27.249 -28.952 17.321 1.00 52.75 90 ASP A N 1
ATOM 724 C CA . ASP A 1 90 ? 26.765 -29.456 16.045 1.00 56.01 90 ASP A CA 1
ATOM 725 C C . ASP A 1 90 ? 26.196 -30.870 16.113 1.00 56.65 90 ASP A C 1
ATOM 726 O O . ASP A 1 90 ? 25.866 -31.435 15.066 1.00 57.72 90 ASP A O 1
ATOM 731 N N . THR A 1 91 ? 26.043 -31.454 17.306 1.00 57.33 91 THR A N 1
ATOM 732 C CA . THR A 1 91 ? 25.408 -32.765 17.422 1.00 58.80 91 THR A CA 1
ATOM 733 C C . THR A 1 91 ? 24.285 -32.853 18.446 1.00 57.76 91 THR A C 1
ATOM 734 O O . THR A 1 91 ? 23.587 -33.872 18.468 1.00 62.01 91 THR A O 1
ATOM 738 N N . ASN A 1 92 ? 24.094 -31.852 19.296 1.00 56.49 92 ASN A N 1
ATOM 739 C CA . ASN A 1 92 ? 23.035 -31.858 20.311 1.00 61.86 92 ASN A CA 1
ATOM 740 C C . ASN A 1 92 ? 21.870 -30.986 19.874 1.00 64.57 92 ASN A C 1
ATOM 741 O O . ASN A 1 92 ? 21.407 -30.100 20.596 1.00 69.47 92 ASN A O 1
ATOM 746 N N . LEU A 1 93 ? 21.396 -31.245 18.659 1.00 59.16 93 LEU A N 1
ATOM 747 C CA . LEU A 1 93 ? 20.465 -30.354 17.994 1.00 52.21 93 LEU A CA 1
ATOM 748 C C . LEU A 1 93 ? 19.049 -30.501 18.524 1.00 51.25 93 LEU A C 1
ATOM 749 O O . LEU A 1 93 ? 18.588 -31.604 18.826 1.00 53.65 93 LEU A O 1
ATOM 754 N N . LYS A 1 94 ? 18.364 -29.369 18.629 1.00 48.07 94 LYS A N 1
ATOM 755 C CA . LYS A 1 94 ? 16.960 -29.285 18.980 1.00 48.13 94 LYS A CA 1
ATOM 756 C C . LYS A 1 94 ? 16.237 -28.497 17.898 1.00 47.58 94 LYS A C 1
ATOM 757 O O . LYS A 1 94 ? 16.847 -27.667 17.217 1.00 46.02 94 LYS A O 1
ATOM 763 N N . PRO A 1 95 ? 14.944 -28.743 17.709 1.00 47.93 95 PRO A N 1
ATOM 764 C CA . PRO A 1 95 ? 14.209 -28.037 16.653 1.00 47.90 95 PRO A CA 1
ATOM 765 C C . PRO A 1 95 ? 14.178 -26.535 16.891 1.00 46.77 95 PRO A C 1
ATOM 766 O O . PRO A 1 95 ? 13.907 -26.070 18.000 1.00 46.46 95 PRO A O 1
ATOM 770 N N . LEU A 1 96 ? 14.428 -25.779 15.823 1.00 43.98 96 LEU A N 1
ATOM 771 C CA . LEU A 1 96 ? 14.373 -24.325 15.881 1.00 42.16 96 LEU A CA 1
ATOM 772 C C . LEU A 1 96 ? 12.932 -23.834 15.873 1.00 44.89 96 LEU A C 1
ATOM 773 O O . LEU A 1 96 ? 12.091 -24.338 15.123 1.00 47.94 96 LEU A O 1
ATOM 778 N N . GLU A 1 97 ? 12.651 -22.848 16.724 1.00 43.24 97 GLU A N 1
ATOM 779 C CA . GLU A 1 97 ? 11.337 -22.224 16.751 1.00 44.52 97 GLU A CA 1
ATOM 780 C C . GLU A 1 97 ? 11.046 -21.583 15.402 1.00 47.00 97 GLU A C 1
ATOM 781 O O . GLU A 1 97 ? 11.884 -20.865 14.848 1.00 48.87 97 GLU A O 1
ATOM 787 N N . LYS A 1 98 ? 9.851 -21.843 14.870 1.00 44.01 98 LYS A N 1
ATOM 788 C CA . LYS A 1 98 ? 9.525 -21.462 13.498 1.00 41.53 98 LYS A CA 1
ATOM 789 C C . LYS A 1 98 ? 9.044 -20.009 13.454 1.00 40.57 98 LYS A C 1
ATOM 790 O O . LYS A 1 98 ? 7.883 -19.699 13.173 1.00 35.76 98 LYS A O 1
ATOM 796 N N . ASN A 1 99 ? 9.984 -19.104 13.716 1.00 39.53 99 ASN A N 1
ATOM 797 C CA . ASN A 1 99 ? 9.751 -17.670 13.630 1.00 40.18 99 ASN A CA 1
ATOM 798 C C . ASN A 1 99 ? 10.731 -17.053 12.647 1.00 39.74 99 ASN A C 1
ATOM 799 O O . ASN A 1 99 ? 11.917 -17.402 12.632 1.00 36.69 99 ASN A O 1
ATOM 804 N N . ILE A 1 100 ? 10.224 -16.146 11.818 1.00 39.55 100 ILE A N 1
ATOM 805 C CA . ILE A 1 100 ? 11.043 -15.295 10.963 1.00 38.34 100 ILE A CA 1
ATOM 806 C C . ILE A 1 100 ? 10.891 -13.868 11.478 1.00 37.11 100 ILE A C 1
ATOM 807 O O . ILE A 1 100 ? 9.769 -13.349 11.565 1.00 35.68 100 ILE A O 1
ATOM 812 N N . HIS A 1 101 ? 12.008 -13.248 11.859 1.00 34.44 101 HIS A N 1
ATOM 813 C CA . HIS A 1 101 ? 12.008 -11.911 12.439 1.00 35.04 101 HIS A CA 1
ATOM 814 C C . HIS A 1 101 ? 12.617 -10.907 11.469 1.00 36.54 101 HIS A C 1
ATOM 815 O O . HIS A 1 101 ? 13.752 -11.090 11.006 1.00 36.99 101 HIS A O 1
ATOM 822 N N . PHE A 1 102 ? 11.875 -9.834 11.189 1.00 31.81 102 PHE A N 1
ATOM 823 C CA . PHE A 1 102 ? 12.411 -8.638 10.556 1.00 28.85 102 PHE A CA 1
ATOM 824 C C . PHE A 1 102 ? 12.290 -7.478 11.535 1.00 32.57 102 PHE A C 1
ATOM 825 O O . PHE A 1 102 ? 11.410 -7.467 12.401 1.00 33.21 102 PHE A O 1
ATOM 833 N N . VAL A 1 103 ? 13.185 -6.502 11.403 1.00 34.32 103 VAL A N 1
ATOM 834 C CA . VAL A 1 103 ? 13.200 -5.334 12.277 1.00 32.87 103 VAL A CA 1
ATOM 835 C C . VAL A 1 103 ? 13.291 -4.088 11.413 1.00 34.66 103 VAL A C 1
ATOM 836 O O . VAL A 1 103 ? 14.186 -3.979 10.568 1.00 36.31 103 VAL A O 1
ATOM 840 N N . TRP A 1 104 ? 12.368 -3.150 11.621 1.00 35.18 104 TRP A N 1
ATOM 841 C CA . TRP A 1 104 ? 12.421 -1.855 10.952 1.00 34.25 104 TRP A CA 1
ATOM 842 C C . TRP A 1 104 ? 11.967 -0.800 11.948 1.00 35.25 104 TRP A C 1
ATOM 843 O O . TRP A 1 104 ? 10.773 -0.693 12.240 1.00 37.35 104 TRP A O 1
ATOM 854 N N . VAL A 1 105 ? 12.914 -0.025 12.466 1.00 36.73 105 VAL A N 1
ATOM 855 C CA . VAL A 1 105 ? 12.628 0.994 13.464 1.00 36.74 105 VAL A CA 1
ATOM 856 C C . VAL A 1 105 ? 13.026 2.356 12.913 1.00 36.90 105 VAL A C 1
ATOM 857 O O . VAL A 1 105 ? 13.927 2.472 12.076 1.00 37.99 105 VAL A O 1
ATOM 861 N N . GLY A 1 106 ? 12.321 3.392 13.366 1.00 36.17 106 GLY A N 1
ATOM 862 C CA . GLY A 1 106 ? 12.706 4.758 13.089 1.00 31.18 106 GLY A CA 1
ATOM 863 C C . GLY A 1 106 ? 11.895 5.464 12.025 1.00 31.48 106 GLY A C 1
ATOM 864 O O . GLY A 1 106 ? 12.074 6.673 11.841 1.00 33.05 106 GLY A O 1
ATOM 865 N N . GLY A 1 107 ? 11.020 4.760 11.318 1.00 31.13 107 GLY A N 1
ATOM 866 C CA . GLY A 1 107 ? 10.232 5.399 10.287 1.00 35.83 107 GLY A CA 1
ATOM 867 C C . GLY A 1 107 ? 9.441 4.378 9.496 1.00 35.12 107 GLY A C 1
ATOM 868 O O . GLY A 1 107 ? 9.339 3.208 9.875 1.00 33.26 107 GLY A O 1
ATOM 869 N N . MET A 1 108 ? 8.873 4.860 8.392 1.00 38.30 108 MET A N 1
ATOM 870 C CA . MET A 1 108 ? 8.058 4.027 7.517 1.00 43.02 108 MET A CA 1
ATOM 871 C C . MET A 1 108 ? 8.908 2.991 6.786 1.00 42.26 108 MET A C 1
ATOM 872 O O . MET A 1 108 ? 9.995 3.295 6.286 1.00 44.46 108 MET A O 1
ATOM 877 N N . ILE A 1 109 ? 8.397 1.761 6.707 1.00 38.79 109 ILE A N 1
ATOM 878 C CA . ILE A 1 109 ? 9.069 0.702 5.961 1.00 36.78 109 ILE A CA 1
ATOM 879 C C . ILE A 1 109 ? 8.762 0.850 4.476 1.00 40.23 109 ILE A C 1
ATOM 880 O O . ILE A 1 109 ? 7.647 1.222 4.084 1.00 37.00 109 ILE A O 1
ATOM 885 N N . ASN A 1 110 ? 9.763 0.578 3.644 1.00 37.87 110 ASN A N 1
ATOM 886 C CA . ASN A 1 110 ? 9.611 0.733 2.207 1.00 44.15 110 ASN A CA 1
ATOM 887 C C . ASN A 1 110 ? 8.716 -0.364 1.636 1.00 40.30 110 ASN A C 1
ATOM 888 O O . ASN A 1 110 ? 8.662 -1.484 2.150 1.00 37.98 110 ASN A O 1
ATOM 893 N N . ASN A 1 111 ? 8.012 -0.032 0.551 1.00 39.28 111 ASN A N 1
ATOM 894 C CA . ASN A 1 111 ? 7.095 -0.998 -0.053 1.00 42.97 111 ASN A CA 1
ATOM 895 C C . ASN A 1 111 ? 7.837 -2.149 -0.724 1.00 39.28 111 ASN A C 1
ATOM 896 O O . ASN A 1 111 ? 7.327 -3.276 -0.762 1.00 36.57 111 ASN A O 1
ATOM 901 N N . ILE A 1 112 ? 9.029 -1.891 -1.261 1.00 36.56 112 ILE A N 1
ATOM 902 C CA . ILE A 1 112 ? 9.828 -2.970 -1.831 1.00 36.14 112 ILE A CA 1
ATOM 903 C C . ILE A 1 112 ? 10.253 -3.945 -0.739 1.00 36.87 112 ILE A C 1
ATOM 904 O O . ILE A 1 112 ? 10.309 -5.163 -0.958 1.00 35.95 112 ILE A O 1
ATOM 909 N N . SER A 1 113 ? 10.530 -3.430 0.464 1.00 36.03 113 SER A N 1
ATOM 910 C CA . SER A 1 113 ? 10.884 -4.307 1.577 1.00 36.33 113 SER A CA 1
ATOM 911 C C . SER A 1 113 ? 9.725 -5.231 1.924 1.00 35.81 113 SER A C 1
ATOM 912 O O . SER A 1 113 ? 9.930 -6.404 2.264 1.00 33.12 113 SER A O 1
ATOM 915 N N . ILE A 1 114 ? 8.497 -4.715 1.846 1.00 33.87 114 ILE A N 1
ATOM 916 C CA . ILE A 1 114 ? 7.320 -5.558 2.028 1.00 33.54 114 ILE A CA 1
ATOM 917 C C . ILE A 1 114 ? 7.303 -6.661 0.980 1.00 33.98 114 ILE A C 1
ATOM 918 O O . ILE A 1 114 ? 6.998 -7.822 1.279 1.00 39.19 114 ILE A O 1
ATOM 923 N N . ASP A 1 115 ? 7.658 -6.321 -0.260 1.00 33.02 115 ASP A N 1
ATOM 924 C CA . ASP A 1 115 ? 7.682 -7.314 -1.327 1.00 37.37 115 ASP A CA 1
ATOM 925 C C . ASP A 1 115 ? 8.696 -8.409 -1.027 1.00 41.99 115 ASP A C 1
ATOM 926 O O . ASP A 1 115 ? 8.397 -9.603 -1.157 1.00 39.15 115 ASP A O 1
ATOM 931 N N . TYR A 1 116 ? 9.901 -8.018 -0.604 1.00 27.53 116 TYR A N 1
ATOM 932 C CA . TYR A 1 116 ? 10.904 -9.004 -0.212 1.00 27.02 116 TYR A CA 1
ATOM 933 C C . TYR A 1 116 ? 10.391 -9.863 0.934 1.00 29.10 116 TYR A C 1
ATOM 934 O O . TYR A 1 116 ? 10.493 -11.095 0.899 1.00 28.26 116 TYR A O 1
ATOM 943 N N . ILE A 1 117 ? 9.839 -9.220 1.966 1.00 27.64 117 ILE A N 1
ATOM 944 C CA . ILE A 1 117 ? 9.337 -9.948 3.128 1.00 30.58 117 ILE A CA 1
ATOM 945 C C . ILE A 1 117 ? 8.266 -10.945 2.710 1.00 35.49 117 ILE A C 1
ATOM 946 O O . ILE A 1 117 ? 8.195 -12.065 3.235 1.00 39.33 117 ILE A O 1
ATOM 951 N N . ASN A 1 118 ? 7.427 -10.561 1.747 1.00 33.76 118 ASN A N 1
ATOM 952 C CA . ASN A 1 118 ? 6.339 -11.440 1.336 1.00 36.18 118 ASN A CA 1
ATOM 953 C C . ASN A 1 118 ? 6.853 -12.688 0.627 1.00 34.49 118 ASN A C 1
ATOM 954 O O . ASN A 1 118 ? 6.190 -13.729 0.662 1.00 31.71 118 ASN A O 1
ATOM 959 N N . GLN A 1 119 ? 8.031 -12.619 -0.003 1.00 29.50 119 GLN A N 1
ATOM 960 C CA . GLN A 1 119 ? 8.596 -13.834 -0.581 1.00 31.64 119 GLN A CA 1
ATOM 961 C C . GLN A 1 119 ? 8.897 -14.853 0.508 1.00 36.75 119 GLN A C 1
ATOM 962 O O . GLN A 1 119 ? 8.650 -16.052 0.337 1.00 40.50 119 GLN A O 1
ATOM 968 N N . TRP A 1 120 ? 9.434 -14.390 1.639 1.00 39.52 120 TRP A N 1
ATOM 969 C CA . TRP A 1 120 ? 9.689 -15.280 2.767 1.00 38.99 120 TRP A CA 1
ATOM 970 C C . TRP A 1 120 ? 8.390 -15.845 3.338 1.00 36.73 120 TRP A C 1
ATOM 971 O O . TRP A 1 120 ? 8.332 -17.022 3.712 1.00 34.56 120 TRP A O 1
ATOM 982 N N . LYS A 1 121 ? 7.345 -15.017 3.432 1.00 36.56 121 LYS A N 1
ATOM 983 C CA . LYS A 1 121 ? 6.064 -15.492 3.957 1.00 40.28 121 LYS A CA 1
ATOM 984 C C . LYS A 1 121 ? 5.490 -16.610 3.092 1.00 41.09 121 LYS A C 1
ATOM 985 O O . LYS A 1 121 ? 5.031 -17.635 3.606 1.00 43.96 121 LYS A O 1
ATOM 991 N N . ASP A 1 122 ? 5.495 -16.417 1.770 1.00 44.43 122 ASP A N 1
ATOM 992 C CA . ASP A 1 122 ? 4.866 -17.377 0.864 1.00 49.75 122 ASP A CA 1
ATOM 993 C C . ASP A 1 122 ? 5.551 -18.732 0.936 1.00 45.40 122 ASP A C 1
ATOM 994 O O . ASP A 1 122 ? 4.890 -19.777 0.951 1.00 42.12 122 ASP A O 1
ATOM 999 N N . ILE A 1 123 ? 6.880 -18.732 1.000 1.00 39.35 123 ILE A N 1
ATOM 1000 C CA . ILE A 1 123 ? 7.634 -19.972 0.913 1.00 40.35 123 ILE A CA 1
ATOM 1001 C C . ILE A 1 123 ? 7.614 -20.742 2.224 1.00 40.96 123 ILE A C 1
ATOM 1002 O O . ILE A 1 123 ? 7.747 -21.972 2.216 1.00 44.00 123 ILE A O 1
ATOM 1007 N N . ASN A 1 124 ? 7.408 -20.061 3.345 1.00 38.86 124 ASN A N 1
ATOM 1008 C CA . ASN A 1 124 ? 7.484 -20.671 4.669 1.00 38.50 124 ASN A CA 1
ATOM 1009 C C . ASN A 1 124 ? 6.170 -20.444 5.417 1.00 39.54 124 ASN A C 1
ATOM 1010 O O . ASN A 1 124 ? 6.135 -19.734 6.427 1.00 38.06 124 ASN A O 1
ATOM 1015 N N . SER A 1 125 ? 5.089 -21.059 4.926 1.00 42.65 125 SER A N 1
ATOM 1016 C CA . SER A 1 125 ? 3.799 -20.926 5.594 1.00 45.18 125 SER A CA 1
ATOM 1017 C C . SER A 1 125 ? 3.803 -21.555 6.984 1.00 47.01 125 SER A C 1
ATOM 1018 O O . SER A 1 125 ? 2.965 -21.194 7.819 1.00 48.79 125 SER A O 1
ATOM 1021 N N . ASP A 1 126 ? 4.746 -22.458 7.262 1.00 48.07 126 ASP A N 1
ATOM 1022 C CA . ASP A 1 126 ? 4.861 -23.072 8.580 1.00 49.55 126 ASP A CA 1
ATOM 1023 C C . ASP A 1 126 ? 5.554 -22.172 9.599 1.00 43.78 126 ASP A C 1
ATOM 1024 O O . ASP A 1 126 ? 5.607 -22.531 10.781 1.00 43.19 126 ASP A O 1
ATOM 1029 N N . TYR A 1 127 ? 6.061 -21.015 9.179 1.00 37.89 127 TYR A N 1
ATOM 1030 C CA . TYR A 1 127 ? 6.710 -20.056 10.060 1.00 36.65 127 TYR A CA 1
ATOM 1031 C C . TYR A 1 127 ? 5.794 -18.862 10.296 1.00 39.20 127 TYR A C 1
ATOM 1032 O O . TYR A 1 127 ? 5.051 -18.443 9.404 1.00 39.58 127 TYR A O 1
ATOM 1041 N N . GLU A 1 128 ? 5.858 -18.308 11.504 1.00 42.63 128 GLU A N 1
ATOM 1042 C CA . GLU A 1 128 ? 5.266 -17.005 11.774 1.00 48.55 128 GLU A CA 1
ATOM 1043 C C . GLU A 1 128 ? 6.280 -15.919 11.425 1.00 48.88 128 GLU A C 1
ATOM 1044 O O . GLU A 1 128 ? 7.389 -15.897 11.973 1.00 48.56 128 GLU A O 1
ATOM 1050 N N . THR A 1 129 ? 5.906 -15.040 10.499 1.00 47.50 129 THR A N 1
ATOM 1051 C CA . THR A 1 129 ? 6.757 -13.950 10.045 1.00 45.32 129 THR A CA 1
ATOM 1052 C C . THR A 1 129 ? 6.321 -12.667 10.741 1.00 44.68 129 THR A C 1
ATOM 1053 O O . THR A 1 129 ? 5.146 -12.287 10.675 1.00 46.87 129 THR A O 1
ATOM 1057 N N . ILE A 1 130 ? 7.261 -12.014 11.417 1.00 40.18 130 ILE A N 1
ATOM 1058 C CA . ILE A 1 130 ? 6.983 -10.844 12.239 1.00 42.02 130 ILE A CA 1
ATOM 1059 C C . ILE A 1 130 ? 7.857 -9.695 11.760 1.00 41.67 130 ILE A C 1
ATOM 1060 O O . ILE A 1 130 ? 9.085 -9.833 11.682 1.00 39.52 130 ILE A O 1
ATOM 1065 N N . ILE A 1 131 ? 7.231 -8.563 11.454 1.00 40.65 131 ILE A N 1
ATOM 1066 C CA . ILE A 1 131 ? 7.942 -7.306 11.250 1.00 40.08 131 ILE A CA 1
ATOM 1067 C C . ILE A 1 131 ? 7.883 -6.540 12.563 1.00 41.27 131 ILE A C 1
ATOM 1068 O O . ILE A 1 131 ? 6.815 -6.071 12.976 1.00 40.35 131 ILE A O 1
ATOM 1073 N N . TRP A 1 132 ? 9.027 -6.411 13.223 1.00 35.47 132 TRP A N 1
ATOM 1074 C CA . TRP A 1 132 ? 9.115 -5.654 14.459 1.00 34.47 132 TRP A CA 1
ATOM 1075 C C . TRP A 1 132 ? 9.353 -4.186 14.139 1.00 35.79 132 TRP A C 1
ATOM 1076 O O . TRP A 1 132 ? 10.211 -3.857 13.312 1.00 34.93 132 TRP A O 1
ATOM 1087 N N . TYR A 1 133 ? 8.592 -3.310 14.797 1.00 36.81 133 TYR A N 1
ATOM 1088 C CA . TYR A 1 133 ? 8.792 -1.873 14.697 1.00 33.03 133 TYR A CA 1
ATOM 1089 C C . TYR A 1 133 ? 8.568 -1.253 16.069 1.00 33.52 133 TYR A C 1
ATOM 1090 O O . TYR A 1 133 ? 8.164 -1.923 17.025 1.00 34.23 133 TYR A O 1
ATOM 1099 N N . ASP A 1 134 ? 8.855 0.041 16.162 1.00 34.34 134 ASP A N 1
ATOM 1100 C CA . ASP A 1 134 ? 8.729 0.802 17.400 1.00 35.95 134 ASP A CA 1
ATOM 1101 C C . ASP A 1 134 ? 7.722 1.912 17.139 1.00 36.20 134 ASP A C 1
ATOM 1102 O O . ASP A 1 134 ? 8.026 2.882 16.436 1.00 37.26 134 ASP A O 1
ATOM 1107 N N . SER A 1 135 ? 6.526 1.774 17.713 1.00 38.80 135 SER A N 1
ATOM 1108 C CA . SER A 1 135 ? 5.461 2.730 17.443 1.00 39.79 135 SER A CA 1
ATOM 1109 C C . SER A 1 135 ? 5.765 4.124 17.980 1.00 41.43 135 SER A C 1
ATOM 1110 O O . SER A 1 135 ? 5.172 5.097 17.500 1.00 39.84 135 SER A O 1
ATOM 1113 N N . GLU A 1 136 ? 6.670 4.248 18.952 1.00 37.48 136 GLU A N 1
ATOM 1114 C CA . GLU A 1 136 ? 7.011 5.556 19.492 1.00 40.04 136 GLU A CA 1
ATOM 1115 C C . GLU A 1 136 ? 8.141 6.246 18.737 1.00 40.17 136 GLU A C 1
ATOM 1116 O O . GLU A 1 136 ? 8.415 7.419 19.007 1.00 42.89 136 GLU A O 1
ATOM 1122 N N . ALA A 1 137 ? 8.785 5.567 17.789 1.00 40.61 137 ALA A N 1
ATOM 1123 C CA . ALA A 1 137 ? 9.982 6.083 17.135 1.00 40.49 137 ALA A CA 1
ATOM 1124 C C . ALA A 1 137 ? 9.777 6.365 15.652 1.00 41.82 137 ALA A C 1
ATOM 1125 O O . ALA A 1 137 ? 10.759 6.584 14.931 1.00 43.43 137 ALA A O 1
ATOM 1127 N N . LEU A 1 138 ? 8.533 6.391 15.180 1.00 38.14 138 LEU A N 1
ATOM 1128 C CA . LEU A 1 138 ? 8.275 6.543 13.754 1.00 37.18 138 LEU A CA 1
ATOM 1129 C C . LEU A 1 138 ? 8.727 7.888 13.201 1.00 39.03 138 LEU A C 1
ATOM 1130 O O . LEU A 1 138 ? 8.811 8.029 11.977 1.00 42.89 138 LEU A O 1
ATOM 1135 N N . LEU A 1 139 ? 9.042 8.860 14.055 1.00 38.24 139 LEU A N 1
ATOM 1136 C CA . LEU A 1 139 ? 9.520 10.164 13.614 1.00 38.41 139 LEU A CA 1
ATOM 1137 C C . LEU A 1 139 ? 11.028 10.348 13.777 1.00 35.66 139 LEU A C 1
ATOM 1138 O O . LEU A 1 139 ? 11.529 11.446 13.507 1.00 34.07 139 LEU A O 1
ATOM 1143 N N . VAL A 1 140 ? 11.760 9.316 14.214 1.00 34.57 140 VAL A N 1
ATOM 1144 C CA . VAL A 1 140 ? 13.194 9.471 14.485 1.00 33.04 140 VAL A CA 1
ATOM 1145 C C . VAL A 1 140 ? 13.965 9.830 13.215 1.00 31.49 140 VAL A C 1
ATOM 1146 O O . VAL A 1 140 ? 14.796 10.748 13.222 1.00 30.33 140 VAL A O 1
ATOM 1150 N N . ASN A 1 141 ? 13.721 9.110 12.108 1.00 35.88 141 ASN A N 1
ATOM 1151 C CA . ASN A 1 141 ? 14.408 9.452 10.853 1.00 40.47 141 ASN A CA 1
ATOM 1152 C C . ASN A 1 141 ? 14.113 10.885 10.409 1.00 39.08 141 ASN A C 1
ATOM 1153 O O . ASN A 1 141 ? 14.999 11.584 9.905 1.00 39.12 141 ASN A O 1
ATOM 1158 N N . ILE A 1 142 ? 12.871 11.339 10.569 1.00 36.29 142 ILE A N 1
ATOM 1159 C CA . ILE A 1 142 ? 12.541 12.705 10.180 1.00 34.99 142 ILE A CA 1
ATOM 1160 C C . ILE A 1 142 ? 13.336 13.690 11.026 1.00 35.66 142 ILE A C 1
ATOM 1161 O O . ILE A 1 142 ? 13.887 14.669 10.509 1.00 38.25 142 ILE A O 1
ATOM 1166 N N . LEU A 1 143 ? 13.421 13.439 12.337 1.00 34.35 143 LEU A N 1
ATOM 1167 C CA . LEU A 1 143 ? 14.196 14.313 13.211 1.00 36.22 143 LEU A CA 1
ATOM 1168 C C . LEU A 1 143 ? 15.668 14.318 12.819 1.00 33.84 143 LEU A C 1
ATOM 1169 O O . LEU A 1 143 ? 16.288 15.386 12.719 1.00 32.68 143 LEU A O 1
ATOM 1174 N N . LYS A 1 144 ? 16.235 13.135 12.564 1.00 31.14 144 LYS A N 1
ATOM 1175 C CA . LYS A 1 144 ? 17.640 13.047 12.182 1.00 31.40 144 LYS A CA 1
ATOM 1176 C C . LYS A 1 144 ? 17.902 13.800 10.884 1.00 30.70 144 LYS A C 1
ATOM 1177 O O . LYS A 1 144 ? 18.865 14.570 10.780 1.00 32.69 144 LYS A O 1
ATOM 1183 N N . LYS A 1 145 ? 17.044 13.599 9.883 1.00 31.34 145 LYS A N 1
ATOM 1184 C CA . LYS A 1 145 ? 17.192 14.322 8.625 1.00 36.06 145 LYS A CA 1
ATOM 1185 C C . LYS A 1 145 ? 17.056 15.828 8.830 1.00 34.53 145 LYS A C 1
ATOM 1186 O O . LYS A 1 145 ? 17.802 16.614 8.234 1.00 33.42 145 LYS A O 1
ATOM 1192 N N . ALA A 1 146 ? 16.116 16.251 9.681 1.00 32.38 146 ALA A N 1
ATOM 1193 C CA . ALA A 1 146 ? 15.961 17.674 9.964 1.00 34.53 146 ALA A CA 1
ATOM 1194 C C . ALA A 1 146 ? 17.204 18.239 10.635 1.00 41.45 146 ALA A C 1
ATOM 1195 O O . ALA A 1 146 ? 17.614 19.370 10.348 1.00 44.92 146 ALA A O 1
ATOM 1197 N N . ILE A 1 147 ? 17.803 17.473 11.550 1.00 37.44 147 ILE A N 1
ATOM 1198 C CA . ILE A 1 147 ? 19.011 17.932 12.221 1.00 38.23 147 ILE A CA 1
ATOM 1199 C C . ILE A 1 147 ? 20.161 18.040 11.227 1.00 39.66 147 ILE A C 1
ATOM 1200 O O . ILE A 1 147 ? 20.895 19.039 11.213 1.00 42.81 147 ILE A O 1
ATOM 1205 N N . ILE A 1 148 ? 20.299 17.050 10.342 1.00 37.79 148 ILE A N 1
ATOM 1206 C CA . ILE A 1 148 ? 21.396 17.071 9.379 1.00 39.63 148 ILE A CA 1
ATOM 1207 C C . ILE A 1 148 ? 21.193 18.173 8.348 1.00 39.91 148 ILE A C 1
ATOM 1208 O O . ILE A 1 148 ? 22.139 18.891 8.002 1.00 40.46 148 ILE A O 1
ATOM 1213 N N . ASP A 1 149 ? 19.955 18.362 7.875 1.00 40.34 149 ASP A N 1
ATOM 1214 C CA . ASP A 1 149 ? 19.742 19.337 6.812 1.00 39.63 149 ASP A CA 1
ATOM 1215 C C . ASP A 1 149 ? 19.946 20.756 7.331 1.00 38.02 149 ASP A C 1
ATOM 1216 O O . ASP A 1 149 ? 20.506 21.610 6.629 1.00 36.81 149 ASP A O 1
ATOM 1221 N N . SER A 1 150 ? 19.549 21.017 8.579 1.00 37.74 150 SER A N 1
ATOM 1222 C CA . SER A 1 150 ? 19.765 22.338 9.156 1.00 39.62 150 SER A CA 1
ATOM 1223 C C . SER A 1 150 ? 21.230 22.571 9.498 1.00 38.10 150 SER A C 1
ATOM 1224 O O . SER A 1 150 ? 21.665 23.724 9.571 1.00 37.25 150 SER A O 1
ATOM 1227 N N . SER A 1 151 ? 22.001 21.506 9.697 1.00 37.53 151 SER A N 1
ATOM 1228 C CA . SER A 1 151 ? 23.412 21.697 9.991 1.00 38.77 151 SER A CA 1
ATOM 1229 C C . SER A 1 151 ? 24.207 21.914 8.709 1.00 38.53 151 SER A C 1
ATOM 1230 O O . SER A 1 151 ? 25.130 22.739 8.684 1.00 35.84 151 SER A O 1
ATOM 1233 N N . ASN A 1 152 ? 23.814 21.228 7.627 1.00 38.38 152 ASN A N 1
ATOM 1234 C CA . ASN A 1 152 ? 24.325 21.538 6.297 1.00 40.96 152 ASN A CA 1
ATOM 1235 C C . ASN A 1 152 ? 24.102 23.003 5.965 1.00 42.65 152 ASN A C 1
ATOM 1236 O O . ASN A 1 152 ? 25.031 23.726 5.587 1.00 41.84 152 ASN A O 1
ATOM 1241 N N . LYS A 1 153 ? 22.859 23.457 6.095 1.00 45.80 153 LYS A N 1
ATOM 1242 C CA . LYS A 1 153 ? 22.506 24.831 5.735 1.00 46.98 153 LYS A CA 1
ATOM 1243 C C . LYS A 1 153 ? 23.238 25.834 6.611 1.00 48.19 153 LYS A C 1
ATOM 1244 O O . LYS A 1 153 ? 23.687 26.883 6.129 1.00 48.48 153 LYS A O 1
ATOM 1250 N N . GLU A 1 154 ? 23.364 25.518 7.897 1.00 44.99 154 GLU A N 1
ATOM 1251 C CA . GLU A 1 154 ? 24.024 26.433 8.825 1.00 43.96 154 GLU A CA 1
ATOM 1252 C C . GLU A 1 154 ? 25.508 26.594 8.498 1.00 42.35 154 GLU A C 1
ATOM 1253 O O . GLU A 1 154 ? 26.030 27.718 8.449 1.00 41.99 154 GLU A O 1
ATOM 1259 N N . VAL A 1 155 ? 26.201 25.481 8.249 1.00 42.80 155 VAL A N 1
ATOM 1260 C CA . VAL A 1 155 ? 27.630 25.549 7.962 1.00 44.59 155 VAL A CA 1
ATOM 1261 C C . VAL A 1 155 ? 27.864 26.210 6.612 1.00 44.61 155 VAL A C 1
ATOM 1262 O O . VAL A 1 155 ? 28.698 27.111 6.477 1.00 46.59 155 VAL A O 1
ATOM 1266 N N . LEU A 1 156 ? 27.106 25.794 5.600 1.00 43.37 156 LEU A N 1
ATOM 1267 C CA . LEU A 1 156 ? 27.315 26.333 4.266 1.00 41.95 156 LEU A CA 1
ATOM 1268 C C . LEU A 1 156 ? 26.983 27.821 4.203 1.00 42.48 156 LEU A C 1
ATOM 1269 O O . LEU A 1 156 ? 27.592 28.548 3.413 1.00 47.62 156 LEU A O 1
ATOM 1274 N N . THR A 1 157 ? 26.038 28.293 5.021 1.00 39.31 157 THR A N 1
ATOM 1275 C CA . THR A 1 157 ? 25.738 29.720 5.048 1.00 48.00 157 THR A CA 1
ATOM 1276 C C . THR A 1 157 ? 26.833 30.499 5.759 1.00 54.08 157 THR A C 1
ATOM 1277 O O . THR A 1 157 ? 27.175 31.623 5.353 1.00 55.72 157 THR A O 1
ATOM 1281 N N . LYS A 1 158 ? 27.414 29.897 6.812 1.00 58.92 158 LYS A N 1
ATOM 1282 C CA . LYS A 1 158 ? 28.492 30.533 7.583 1.00 63.50 158 LYS A CA 1
ATOM 1283 C C . LYS A 1 158 ? 29.773 30.688 6.788 1.00 64.26 158 LYS A C 1
ATOM 1284 O O . LYS A 1 158 ? 30.458 31.697 6.954 1.00 65.79 158 LYS A O 1
ATOM 1290 N N . TYR A 1 159 ? 30.072 29.751 5.896 1.00 62.07 159 TYR A N 1
ATOM 1291 C CA . TYR A 1 159 ? 31.313 29.791 5.131 1.00 60.73 159 TYR A CA 1
ATOM 1292 C C . TYR A 1 159 ? 31.097 29.987 3.628 1.00 61.11 159 TYR A C 1
ATOM 1293 O O . TYR A 1 159 ? 31.943 29.573 2.823 1.00 61.19 159 TYR A O 1
ATOM 1302 N N . GLU A 1 160 ? 30.000 30.636 3.218 1.00 61.89 160 GLU A N 1
ATOM 1303 C CA . GLU A 1 160 ? 29.703 30.750 1.788 1.00 60.98 160 GLU A CA 1
ATOM 1304 C C . GLU A 1 160 ? 30.742 31.581 1.039 1.00 63.37 160 GLU A C 1
ATOM 1305 O O . GLU A 1 160 ? 30.987 31.342 -0.149 1.00 64.48 160 GLU A O 1
ATOM 1307 N N . SER A 1 161 ? 31.358 32.556 1.702 1.00 63.74 161 SER A N 1
ATOM 1308 C CA . SER A 1 161 ? 32.332 33.426 1.053 1.00 64.58 161 SER A CA 1
ATOM 1309 C C . SER A 1 161 ? 33.733 32.827 1.005 1.00 66.44 161 SER A C 1
ATOM 1310 O O . SER A 1 161 ? 34.675 33.538 0.639 1.00 72.04 161 SER A O 1
ATOM 1313 N N . VAL A 1 162 ? 33.893 31.537 1.306 1.00 61.81 162 VAL A N 1
ATOM 1314 C CA . VAL A 1 162 ? 35.211 30.943 1.511 1.00 59.84 162 VAL A CA 1
ATOM 1315 C C . VAL A 1 162 ? 35.194 29.512 0.980 1.00 60.00 162 VAL A C 1
ATOM 1316 O O . VAL A 1 162 ? 36.214 28.815 1.003 1.00 60.38 162 VAL A O 1
ATOM 1320 N N . LEU A 1 163 ? 34.044 29.073 0.456 1.00 60.16 163 LEU A N 1
ATOM 1321 C CA . LEU A 1 163 ? 33.945 27.709 -0.061 1.00 57.92 163 LEU A CA 1
ATOM 1322 C C . LEU A 1 163 ? 34.920 27.466 -1.206 1.00 59.65 163 LEU A C 1
ATOM 1323 O O . LEU A 1 163 ? 35.428 26.348 -1.362 1.00 58.40 163 LEU A O 1
ATOM 1328 N N . ASN A 1 164 ? 35.189 28.489 -2.014 1.00 63.27 164 ASN A N 1
ATOM 1329 C CA . ASN A 1 164 ? 36.184 28.405 -3.073 1.00 68.65 164 ASN A CA 1
ATOM 1330 C C . ASN A 1 164 ? 37.484 29.103 -2.700 1.00 75.84 164 ASN A C 1
ATOM 1331 O O . ASN A 1 164 ? 38.350 29.284 -3.562 1.00 77.09 164 ASN A O 1
ATOM 1336 N N . ASP A 1 165 ? 37.632 29.509 -1.441 1.00 80.85 165 ASP A N 1
ATOM 1337 C CA . ASP A 1 165 ? 38.926 29.937 -0.936 1.00 83.22 165 A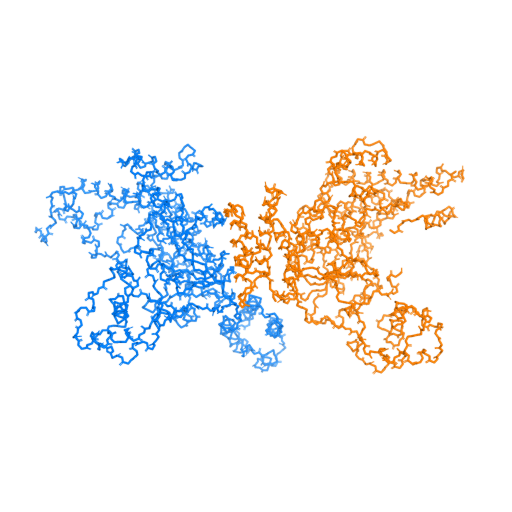SP A CA 1
ATOM 1338 C C . ASP A 1 165 ? 39.831 28.723 -0.735 1.00 83.29 165 ASP A C 1
ATOM 1339 O O . ASP A 1 165 ? 39.376 27.576 -0.666 1.00 81.19 165 ASP A O 1
ATOM 1344 N N . ASN A 1 166 ? 41.134 28.996 -0.622 1.00 84.31 166 ASN A N 1
ATOM 1345 C CA . ASN A 1 166 ? 42.122 27.921 -0.627 1.00 83.59 166 ASN A CA 1
ATOM 1346 C C . ASN A 1 166 ? 41.964 26.993 0.576 1.00 80.65 166 ASN A C 1
ATOM 1347 O O . ASN A 1 166 ? 41.985 25.766 0.426 1.00 80.18 166 ASN A O 1
ATOM 1349 N N . SER A 1 167 ? 41.789 27.557 1.774 1.00 78.30 167 SER A N 1
ATOM 1350 C CA . SER A 1 167 ? 41.849 26.745 2.989 1.00 77.29 167 SER A CA 1
ATOM 1351 C C . SER A 1 167 ? 40.667 25.782 3.097 1.00 76.11 167 SER A C 1
ATOM 1352 O O . SER A 1 167 ? 40.836 24.628 3.511 1.00 76.15 167 SER A O 1
ATOM 1355 N N . PHE A 1 168 ? 39.470 26.232 2.729 1.00 73.30 168 PHE A N 1
ATOM 1356 C CA . PHE A 1 168 ? 38.253 25.466 2.979 1.00 66.29 168 PHE A CA 1
ATOM 1357 C C . PHE A 1 168 ? 38.138 24.279 2.023 1.00 63.38 168 PHE A C 1
ATOM 1358 O O . PHE A 1 168 ? 38.307 24.429 0.808 1.00 66.85 168 PHE A O 1
ATOM 1366 N N . ASP A 1 169 ? 37.875 23.091 2.577 1.00 56.85 169 ASP A N 1
ATOM 1367 C CA . ASP A 1 169 ? 37.685 21.880 1.787 1.00 55.55 169 ASP A CA 1
ATOM 1368 C C . ASP A 1 169 ? 36.580 21.038 2.418 1.00 50.03 169 ASP A C 1
ATOM 1369 O O . ASP A 1 169 ? 35.958 21.431 3.410 1.00 49.07 169 ASP A O 1
ATOM 1374 N N . SER A 1 170 ? 36.345 19.859 1.838 1.00 47.61 170 SER A N 1
ATOM 1375 C CA . SER A 1 170 ? 35.251 19.010 2.299 1.00 49.57 170 SER A CA 1
ATOM 1376 C C . SER A 1 170 ? 35.484 18.503 3.714 1.00 52.47 170 SER A C 1
ATOM 1377 O O . SER A 1 170 ? 34.530 18.338 4.482 1.00 53.08 170 SER A O 1
ATOM 1380 N N . ASN A 1 171 ? 36.740 18.252 4.079 1.00 51.20 171 ASN A N 1
ATOM 1381 C CA . ASN A 1 171 ? 37.024 17.761 5.421 1.00 49.43 171 ASN A CA 1
ATOM 1382 C C . ASN A 1 171 ? 36.778 18.846 6.460 1.00 43.55 171 ASN A C 1
ATOM 1383 O O . ASN A 1 171 ? 36.332 18.553 7.574 1.00 46.65 171 ASN A O 1
ATOM 1388 N N . LYS A 1 172 ? 37.067 20.103 6.120 1.00 37.82 172 LYS A N 1
ATOM 1389 C CA . LYS A 1 172 ? 36.712 21.197 7.018 1.00 41.62 172 LYS A CA 1
ATOM 1390 C C . LYS A 1 172 ? 35.197 21.313 7.165 1.00 42.53 172 LYS A C 1
ATOM 1391 O O . LYS A 1 172 ? 34.692 21.575 8.265 1.00 42.25 172 LYS A O 1
ATOM 1397 N N . PHE A 1 173 ? 34.455 21.115 6.069 1.00 38.90 173 PHE A N 1
ATOM 1398 C CA . PHE A 1 173 ? 32.997 21.163 6.141 1.00 37.86 173 PHE A CA 1
ATOM 1399 C C . PHE A 1 173 ? 32.465 20.150 7.144 1.00 36.24 173 PHE A C 1
ATOM 1400 O O . PHE A 1 173 ? 31.651 20.488 8.010 1.00 34.26 173 PHE A O 1
ATOM 1408 N N . TYR A 1 174 ? 32.927 18.900 7.055 1.00 38.24 174 TYR A N 1
ATOM 1409 C CA . TYR A 1 174 ? 32.390 17.860 7.927 1.00 39.81 174 TYR A CA 1
ATOM 1410 C C . TYR A 1 174 ? 32.827 18.047 9.375 1.00 40.26 174 TYR A C 1
ATOM 1411 O O . TYR A 1 174 ? 32.096 17.653 10.293 1.00 37.23 174 TYR A O 1
ATOM 1420 N N . ARG A 1 175 ? 34.008 18.628 9.602 1.00 39.49 175 ARG A N 1
ATOM 1421 C CA . ARG A 1 175 ? 34.417 18.949 10.968 1.00 37.97 175 ARG A CA 1
ATOM 1422 C C . ARG A 1 175 ? 33.552 20.061 11.552 1.00 38.56 175 ARG A C 1
ATOM 1423 O O . ARG A 1 175 ? 33.082 19.966 12.692 1.00 39.94 175 ARG A O 1
ATOM 1431 N N . GLU A 1 176 ? 33.342 21.133 10.789 1.00 37.94 176 GLU A N 1
ATOM 1432 C CA . GLU A 1 176 ? 32.489 22.212 11.274 1.00 43.65 176 GLU A CA 1
ATOM 1433 C C . GLU A 1 176 ? 31.047 21.744 11.423 1.00 42.95 176 GLU A C 1
ATOM 1434 O O . GLU A 1 176 ? 30.345 22.161 12.353 1.00 49.29 176 GLU A O 1
ATOM 1440 N N . ARG A 1 177 ? 30.592 20.871 10.523 1.00 35.29 177 ARG A N 1
ATOM 1441 C CA . ARG A 1 177 ? 29.222 20.378 10.596 1.00 35.00 177 ARG A CA 1
ATOM 1442 C C . ARG A 1 177 ? 29.018 19.478 11.802 1.00 37.58 177 ARG A C 1
ATOM 1443 O O . ARG A 1 177 ? 27.944 19.493 12.418 1.00 37.56 177 ARG A O 1
ATOM 1451 N N . MET A 1 178 ? 30.033 18.683 12.152 1.00 36.97 178 MET A N 1
ATOM 1452 C CA . MET A 1 178 ? 29.901 17.790 13.294 1.00 32.07 178 MET A CA 1
ATOM 1453 C C . MET A 1 178 ? 29.690 18.569 14.584 1.00 35.04 178 MET A C 1
ATOM 1454 O O . MET A 1 178 ? 28.913 18.148 15.448 1.00 36.80 178 MET A O 1
ATOM 1459 N N . GLU A 1 179 ? 30.368 19.712 14.732 1.00 36.98 179 GLU A N 1
ATOM 1460 C CA . GLU A 1 179 ? 30.123 20.572 15.887 1.00 41.32 179 GLU A CA 1
ATOM 1461 C C . GLU A 1 179 ? 28.655 20.975 15.974 1.00 41.67 179 GLU A C 1
ATOM 1462 O O . GLU A 1 179 ? 28.053 20.934 17.053 1.00 44.29 179 GLU A O 1
ATOM 1468 N N . VAL A 1 180 ? 28.062 21.366 14.845 1.00 39.83 180 VAL A N 1
ATOM 1469 C CA . VAL A 1 180 ? 26.664 21.788 14.842 1.00 39.83 180 VAL A CA 1
ATOM 1470 C C . VAL A 1 180 ? 25.743 20.606 15.136 1.00 37.86 180 VAL A C 1
ATOM 1471 O O . VAL A 1 180 ? 24.782 20.729 15.906 1.00 36.19 180 VAL A O 1
ATOM 1475 N N . ILE A 1 181 ? 26.013 19.448 14.525 1.00 38.37 181 ILE A N 1
ATOM 1476 C CA . ILE A 1 181 ? 25.183 18.265 14.760 1.00 39.82 181 ILE A CA 1
ATOM 1477 C C . ILE A 1 181 ? 25.219 17.866 16.232 1.00 44.79 181 ILE A C 1
ATOM 1478 O O . ILE A 1 181 ? 24.181 17.566 16.838 1.00 45.12 181 ILE A O 1
ATOM 1483 N N . PHE A 1 182 ? 26.420 17.844 16.827 1.00 45.63 182 PHE A N 1
ATOM 1484 C CA . PHE A 1 182 ? 26.551 17.504 18.246 1.00 41.79 182 PHE A CA 1
ATOM 1485 C C . PHE A 1 182 ? 25.754 18.469 19.113 1.00 36.33 182 PHE A C 1
ATOM 1486 O O . PHE A 1 182 ? 25.070 18.053 20.056 1.00 33.45 182 PHE A O 1
ATOM 1494 N N . ARG A 1 183 ? 25.829 19.764 18.801 1.00 34.94 183 ARG A N 1
ATOM 1495 C CA . ARG A 1 183 ? 25.049 20.756 19.527 1.00 36.54 183 ARG A CA 1
ATOM 1496 C C . ARG A 1 183 ? 23.555 20.487 19.383 1.00 38.43 183 ARG A C 1
ATOM 1497 O O . ARG A 1 183 ? 22.799 20.560 20.358 1.00 39.38 183 ARG A O 1
ATOM 1505 N N . LYS A 1 184 ? 23.105 20.181 18.166 1.00 37.40 184 LYS A N 1
ATOM 1506 C CA . LYS A 1 184 ? 21.677 19.963 17.950 1.00 43.00 184 LYS A CA 1
ATOM 1507 C C . LYS A 1 184 ? 21.181 18.664 18.580 1.00 45.14 184 LYS A C 1
ATOM 1508 O O . LYS A 1 184 ? 20.027 18.606 19.028 1.00 42.37 184 LYS A O 1
ATOM 1514 N N . GLN A 1 185 ? 22.024 17.618 18.615 1.00 43.29 185 GLN A N 1
ATOM 1515 C CA . GLN A 1 185 ? 21.671 16.395 19.335 1.00 42.33 185 GLN A CA 1
ATOM 1516 C C . GLN A 1 185 ? 21.477 16.705 20.805 1.00 43.58 185 GLN A C 1
ATOM 1517 O O . GLN A 1 185 ? 20.572 16.171 21.462 1.00 41.30 185 GLN A O 1
ATOM 1523 N N . LYS A 1 186 ? 22.323 17.606 21.313 1.00 45.64 186 LYS A N 1
ATOM 1524 C CA . LYS A 1 186 ? 22.317 18.078 22.700 1.00 50.09 186 LYS A CA 1
ATOM 1525 C C . LYS A 1 186 ? 21.081 18.911 22.982 1.00 48.96 186 LYS A C 1
ATOM 1526 O O . LYS A 1 186 ? 20.409 18.717 24.003 1.00 47.42 186 LYS A O 1
ATOM 1532 N N . GLU A 1 187 ? 20.696 19.741 22.023 1.00 46.75 187 GLU A N 1
ATOM 1533 C CA . GLU A 1 187 ? 19.472 20.528 22.131 1.00 45.18 187 GLU A CA 1
ATOM 1534 C C . GLU A 1 187 ? 18.230 19.645 22.248 1.00 43.71 187 GLU A C 1
ATOM 1535 O O . GLU A 1 187 ? 17.358 19.905 23.083 1.00 41.56 187 GLU A O 1
ATOM 1541 N N . PHE A 1 188 ? 18.138 18.582 21.440 1.00 45.88 188 PHE A N 1
ATOM 1542 C CA . PHE A 1 188 ? 16.935 17.754 21.495 1.00 47.09 188 PHE A CA 1
ATOM 1543 C C . PHE A 1 188 ? 16.814 17.030 22.827 1.00 49.94 188 PHE A C 1
ATOM 1544 O O . PHE A 1 188 ? 15.730 16.988 23.421 1.00 53.02 188 PHE A O 1
ATOM 1552 N N . ASN A 1 189 ? 17.911 16.455 23.315 1.00 48.04 189 ASN A N 1
ATOM 1553 C CA . ASN A 1 189 ? 17.833 15.689 24.551 1.00 46.85 189 ASN A CA 1
ATOM 1554 C C . ASN A 1 189 ? 17.569 16.588 25.750 1.00 44.15 189 ASN A C 1
ATOM 1555 O O . ASN A 1 189 ? 16.945 16.150 26.722 1.00 45.83 189 ASN A O 1
ATOM 1560 N N . ASN A 1 190 ? 18.017 17.842 25.697 1.00 46.22 190 ASN A N 1
ATOM 1561 C CA . ASN A 1 190 ? 17.612 18.805 26.714 1.00 50.11 190 ASN A CA 1
ATOM 1562 C C . ASN A 1 190 ? 16.101 19.015 26.689 1.00 50.46 190 ASN A C 1
ATOM 1563 O O . ASN A 1 190 ? 15.457 19.083 27.743 1.00 50.53 190 ASN A O 1
ATOM 1568 N N . TYR A 1 191 ? 15.521 19.152 25.492 1.00 47.95 191 TYR A N 1
ATOM 1569 C CA . TYR A 1 191 ? 14.067 19.241 25.380 1.00 49.45 191 TYR A CA 1
ATOM 1570 C C . TYR A 1 191 ? 13.402 17.939 25.810 1.00 50.17 191 TYR A C 1
ATOM 1571 O O . TYR A 1 191 ? 12.339 17.953 26.443 1.00 48.50 191 TYR A O 1
ATOM 1580 N N . TYR A 1 192 ? 14.024 16.805 25.482 1.00 51.93 192 TYR A N 1
ATOM 1581 C CA . TYR A 1 192 ? 13.465 15.506 25.838 1.00 52.29 192 TYR A CA 1
ATOM 1582 C C . TYR A 1 192 ? 13.329 15.356 27.348 1.00 49.88 192 TYR A C 1
ATOM 1583 O O . TYR A 1 192 ? 12.410 14.680 27.826 1.00 48.63 192 TYR A O 1
ATOM 1592 N N . ASN A 1 193 ? 14.224 15.982 28.112 1.00 47.13 193 ASN A N 1
ATOM 1593 C CA . ASN A 1 193 ? 14.206 15.917 29.567 1.00 50.99 193 ASN A CA 1
ATOM 1594 C C . ASN A 1 193 ? 13.679 17.194 30.224 1.00 51.66 193 ASN A C 1
ATOM 1595 O O . ASN A 1 193 ? 13.841 17.364 31.435 1.00 56.53 193 ASN A O 1
ATOM 1600 N N . THR A 1 194 ? 13.052 18.087 29.466 1.00 49.92 194 THR A N 1
ATOM 1601 C CA . THR A 1 194 ? 12.559 19.342 30.015 1.00 49.52 194 THR A CA 1
ATOM 1602 C C . THR A 1 194 ? 11.153 19.116 30.547 1.00 49.47 194 THR A C 1
ATOM 1603 O O . THR A 1 194 ? 10.357 18.405 29.929 1.00 46.51 194 THR A O 1
ATOM 1607 N N . ASN A 1 195 ? 10.869 19.702 31.716 1.00 55.67 195 ASN A N 1
ATOM 1608 C CA . ASN A 1 195 ? 9.628 19.463 32.446 1.00 57.19 195 ASN A CA 1
ATOM 1609 C C . ASN A 1 195 ? 9.394 17.968 32.625 1.00 59.12 195 ASN A C 1
ATOM 1610 O O . ASN A 1 195 ? 10.216 17.268 33.231 1.00 59.15 195 ASN A O 1
ATOM 1615 N N . ASP A 1 196 ? 8.286 17.471 32.074 1.00 57.76 196 ASP A N 1
ATOM 1616 C CA . ASP A 1 196 ? 7.906 16.069 32.175 1.00 58.79 196 ASP A CA 1
ATOM 1617 C C . ASP A 1 196 ? 7.937 15.358 30.826 1.00 59.63 196 ASP A C 1
ATOM 1618 O O . ASP A 1 196 ? 7.318 14.300 30.678 1.00 62.31 196 ASP A O 1
ATOM 1623 N N . ASN A 1 197 ? 8.638 15.920 29.836 1.00 59.60 197 ASN A N 1
ATOM 1624 C CA . ASN A 1 197 ? 8.633 15.326 28.502 1.00 61.23 197 ASN A CA 1
ATOM 1625 C C . ASN A 1 197 ? 9.205 13.912 28.508 1.00 66.30 197 ASN A C 1
ATOM 1626 O O . ASN A 1 197 ? 8.843 13.096 27.651 1.00 66.51 197 ASN A O 1
ATOM 1631 N N . TYR A 1 198 ? 10.086 13.598 29.468 1.00 68.16 198 TYR A N 1
ATOM 1632 C CA . TYR A 1 198 ? 10.688 12.269 29.524 1.00 67.54 198 TYR A CA 1
ATOM 1633 C C . TYR A 1 198 ? 9.696 11.189 29.935 1.00 64.12 198 TYR A C 1
ATOM 1634 O O . TYR A 1 198 ? 9.954 10.005 29.694 1.00 62.63 198 TYR A O 1
ATOM 1643 N N . THR A 1 199 ? 8.567 11.564 30.527 1.00 61.50 199 THR A N 1
ATOM 1644 C CA . THR A 1 199 ? 7.510 10.619 30.847 1.00 62.47 199 THR A CA 1
ATOM 1645 C C . THR A 1 199 ? 6.314 10.696 29.907 1.00 63.29 199 THR A C 1
ATOM 1646 O O . THR A 1 199 ? 5.455 9.809 29.956 1.00 65.97 199 THR A O 1
ATOM 1650 N N . LYS A 1 200 ? 6.224 11.728 29.072 1.00 62.87 200 LYS A N 1
ATOM 1651 C CA . LYS A 1 200 ? 5.261 11.748 27.979 1.00 60.90 200 LYS A CA 1
ATOM 1652 C C . LYS A 1 200 ? 5.644 10.759 26.878 1.00 57.52 200 LYS A C 1
ATOM 1653 O O . LYS A 1 200 ? 6.732 10.174 26.865 1.00 54.85 200 LYS A O 1
ATOM 1659 N N . SER A 1 201 ? 4.715 10.578 25.940 1.00 58.83 201 SER A N 1
ATOM 1660 C CA . SER A 1 201 ? 4.974 9.723 24.791 1.00 56.43 201 SER A CA 1
ATOM 1661 C C . SER A 1 201 ? 6.094 10.313 23.943 1.00 50.63 201 SER A C 1
ATOM 1662 O O . SER A 1 201 ? 6.073 11.498 23.598 1.00 49.07 201 SER A O 1
ATOM 1665 N N . LEU A 1 202 ? 7.075 9.474 23.608 1.00 48.77 202 LEU A N 1
ATOM 1666 C CA . LEU A 1 202 ? 8.226 9.943 22.846 1.00 46.57 202 LEU A CA 1
ATOM 1667 C C . LEU A 1 202 ? 7.798 10.500 21.497 1.00 46.14 202 LEU A C 1
ATOM 1668 O O . LEU A 1 202 ? 8.315 11.527 21.040 1.00 44.49 202 LEU A O 1
ATOM 1673 N N . ASN A 1 203 ? 6.831 9.845 20.859 1.00 47.06 203 ASN A N 1
ATOM 1674 C CA . ASN A 1 203 ? 6.367 10.297 19.558 1.00 46.05 203 ASN A CA 1
ATOM 1675 C C . ASN A 1 203 ? 5.754 11.689 19.643 1.00 48.07 203 ASN A C 1
ATOM 1676 O O . ASN A 1 203 ? 6.017 12.546 18.789 1.00 46.30 203 ASN A O 1
ATOM 1681 N N . ASP A 1 204 ? 4.941 11.936 20.675 1.00 50.37 204 ASP A N 1
ATOM 1682 C CA . ASP A 1 204 ? 4.366 13.264 20.864 1.00 54.88 204 ASP A CA 1
ATOM 1683 C C . ASP A 1 204 ? 5.451 14.304 21.127 1.00 52.34 204 ASP A C 1
ATOM 1684 O O . ASP A 1 204 ? 5.369 15.437 20.636 1.00 52.34 204 ASP A O 1
ATOM 1689 N N . VAL A 1 205 ? 6.471 13.938 21.904 1.00 49.72 205 VAL A N 1
ATOM 1690 C CA . VAL A 1 205 ? 7.554 14.869 22.214 1.00 47.99 205 VAL A CA 1
ATOM 1691 C C . VAL A 1 205 ? 8.300 15.263 20.944 1.00 43.79 205 VAL A C 1
ATOM 1692 O O . VAL A 1 205 ? 8.567 16.447 20.700 1.00 40.89 205 VAL A O 1
ATOM 1696 N N . ILE A 1 206 ? 8.616 14.277 20.099 1.00 40.40 206 ILE A N 1
ATOM 1697 C CA . ILE A 1 206 ? 9.348 14.558 18.868 1.00 40.50 206 ILE A CA 1
ATOM 1698 C C . ILE A 1 206 ? 8.503 15.391 17.918 1.00 42.54 206 ILE A C 1
ATOM 1699 O O . ILE A 1 206 ? 8.995 16.339 17.295 1.00 42.96 206 ILE A O 1
ATOM 1704 N N . LYS A 1 207 ? 7.218 15.061 17.802 1.00 46.80 207 LYS A N 1
ATOM 1705 C CA . LYS A 1 207 ? 6.334 15.810 16.920 1.00 49.34 207 LYS A CA 1
ATOM 1706 C C . LYS A 1 207 ? 6.299 17.286 17.302 1.00 50.08 207 LYS A C 1
ATOM 1707 O O . LYS A 1 207 ? 6.450 18.165 16.445 1.00 51.06 207 LYS A O 1
ATOM 1713 N N . VAL A 1 208 ? 6.133 17.576 18.596 1.00 47.86 208 VAL A N 1
ATOM 1714 C CA . VAL A 1 208 ? 6.075 18.963 19.055 1.00 49.98 208 VAL A CA 1
ATOM 1715 C C . VAL A 1 208 ? 7.410 19.658 18.829 1.00 49.47 208 VAL A C 1
ATOM 1716 O O . VAL A 1 208 ? 7.458 20.823 18.412 1.00 50.19 208 VAL A O 1
ATOM 1720 N N . TYR A 1 209 ? 8.515 18.956 19.106 1.00 44.83 209 TYR A N 1
ATOM 1721 C CA . TYR A 1 209 ? 9.834 19.536 18.885 1.00 41.39 209 TYR A CA 1
ATOM 1722 C C . TYR A 1 209 ? 10.055 19.875 17.414 1.00 43.31 209 TYR A C 1
ATOM 1723 O O . TYR A 1 209 ? 10.613 20.929 17.090 1.00 48.13 209 TYR A O 1
ATOM 1732 N N . LEU A 1 210 ? 9.612 19.001 16.506 1.00 45.47 210 LEU A N 1
ATOM 1733 C CA . LEU A 1 210 ? 9.788 19.261 15.076 1.00 46.30 210 LEU A CA 1
ATOM 1734 C C . LEU A 1 210 ? 8.951 20.449 14.622 1.00 46.12 210 LEU A C 1
ATOM 1735 O O . LEU A 1 210 ? 9.384 21.241 13.776 1.00 44.55 210 LEU A O 1
ATOM 1740 N N . ILE A 1 211 ? 7.743 20.578 15.162 1.00 47.21 211 ILE A N 1
ATOM 1741 C CA . ILE A 1 211 ? 6.931 21.749 14.861 1.00 48.04 211 ILE A CA 1
ATOM 1742 C C . ILE A 1 211 ? 7.578 23.003 15.432 1.00 54.12 211 ILE A C 1
ATOM 1743 O O . ILE A 1 211 ? 7.662 24.037 14.758 1.00 57.60 211 ILE A O 1
ATOM 1748 N N . GLU A 1 212 ? 8.114 22.908 16.655 1.00 55.96 212 GLU A N 1
ATOM 1749 C CA . GLU A 1 212 ? 8.571 24.096 17.368 1.00 58.80 212 GLU A CA 1
ATOM 1750 C C . GLU A 1 212 ? 9.866 24.647 16.794 1.00 58.74 212 GLU A C 1
ATOM 1751 O O . GLU A 1 212 ? 10.022 25.866 16.664 1.00 60.12 212 GLU A O 1
ATOM 1757 N N . LYS A 1 213 ? 10.811 23.778 16.460 1.00 57.34 213 LYS A N 1
ATOM 1758 C CA . LYS A 1 213 ? 12.150 24.220 16.113 1.00 58.81 213 LYS A CA 1
ATOM 1759 C C . LYS A 1 213 ? 12.584 23.877 14.693 1.00 55.70 213 LYS A C 1
ATOM 1760 O O . LYS A 1 213 ? 13.627 24.374 14.265 1.00 57.61 213 LYS A O 1
ATOM 1766 N N . TYR A 1 214 ? 11.810 23.083 13.943 1.00 53.05 214 TYR A N 1
ATOM 1767 C CA . TYR A 1 214 ? 12.207 22.707 12.589 1.00 54.75 214 TYR A CA 1
ATOM 1768 C C . TYR A 1 214 ? 11.077 22.893 11.573 1.00 61.88 214 TYR A C 1
ATOM 1769 O O . TYR A 1 214 ? 11.071 22.250 10.518 1.00 64.05 214 TYR A O 1
ATOM 1778 N N . LEU A 1 215 ? 10.132 23.789 11.864 1.00 64.79 215 LEU A N 1
ATOM 1779 C CA . LEU A 1 215 ? 9.120 24.246 10.903 1.00 65.19 215 LEU A CA 1
ATOM 1780 C C . LEU A 1 215 ? 8.389 23.093 10.211 1.00 61.15 215 LEU A C 1
ATOM 1781 O O . LEU A 1 215 ? 8.207 23.081 8.990 1.00 62.23 215 LEU A O 1
ATOM 1786 N N . LYS A 1 216 ? 7.977 22.107 10.998 1.00 57.35 216 LYS A N 1
ATOM 1787 C CA . LYS A 1 216 ? 7.087 21.054 10.533 1.00 54.81 216 LYS A CA 1
ATOM 1788 C C . LYS A 1 216 ? 5.653 21.381 10.939 1.00 58.51 216 LYS A C 1
ATOM 1789 O O . LYS A 1 216 ? 5.412 22.130 11.889 1.00 60.02 216 LYS A O 1
ATOM 1795 N N . THR A 1 217 ? 4.696 20.832 10.192 1.00 59.74 217 THR A N 1
ATOM 1796 C CA . THR A 1 217 ? 3.284 20.994 10.513 1.00 62.96 217 THR A CA 1
ATOM 1797 C C . THR A 1 217 ? 2.757 19.733 11.192 1.00 60.75 217 THR A C 1
ATOM 1798 O O . THR A 1 217 ? 3.172 18.616 10.864 1.00 56.97 217 THR A O 1
ATOM 1802 N N . ASP A 1 218 ? 1.849 19.923 12.155 1.00 63.50 218 ASP A N 1
ATOM 1803 C CA . ASP A 1 218 ? 1.235 18.784 12.833 1.00 65.70 218 ASP A CA 1
ATOM 1804 C C . ASP A 1 218 ? 0.500 17.872 11.858 1.00 67.46 218 ASP A C 1
ATOM 1805 O O . ASP A 1 218 ? 0.521 16.647 12.019 1.00 66.59 218 ASP A O 1
ATOM 1810 N N . GLU A 1 219 ? -0.127 18.456 10.831 1.00 70.71 219 GLU A N 1
ATOM 1811 C CA . GLU A 1 219 ? -0.833 17.699 9.796 1.00 72.67 219 GLU A CA 1
ATOM 1812 C C . GLU A 1 219 ? 0.067 16.805 8.984 1.00 64.92 219 GLU A C 1
ATOM 1813 O O . GLU A 1 219 ? -0.297 15.653 8.698 1.00 61.28 219 GLU A O 1
ATOM 1819 N N . GLU A 1 220 ? 1.245 17.276 8.639 1.00 61.47 220 GLU A N 1
ATOM 1820 C CA . GLU A 1 220 ? 2.079 16.442 7.797 1.00 57.09 220 GLU A CA 1
ATOM 1821 C C . GLU A 1 220 ? 2.751 15.335 8.600 1.00 52.05 220 GLU A C 1
ATOM 1822 O O . GLU A 1 220 ? 2.919 14.217 8.094 1.00 50.53 220 GLU A O 1
ATOM 1828 N N . LEU A 1 221 ? 3.074 15.604 9.868 1.00 49.73 221 LEU A N 1
ATOM 1829 C CA . LEU A 1 221 ? 3.698 14.585 10.703 1.00 47.79 221 LEU A CA 1
ATOM 1830 C C . LEU A 1 221 ? 2.685 13.538 11.139 1.00 46.07 221 LEU A C 1
ATOM 1831 O O . LEU A 1 221 ? 2.980 12.337 11.130 1.00 42.41 221 LEU A O 1
ATOM 1836 N N . GLU A 1 222 ? 1.484 13.975 11.524 1.00 50.59 222 GLU A N 1
ATOM 1837 C CA . GLU A 1 222 ? 0.430 13.030 11.879 1.00 52.58 222 GLU A CA 1
ATOM 1838 C C . GLU A 1 222 ? 0.109 12.113 10.706 1.00 48.58 222 GLU A C 1
ATOM 1839 O O . GLU A 1 222 ? -0.183 10.926 10.893 1.00 47.74 222 GLU A O 1
ATOM 1845 N N . LYS A 1 223 ? 0.154 12.651 9.488 1.00 48.07 223 LYS A N 1
ATOM 1846 C CA . LYS A 1 223 ? -0.095 11.837 8.305 1.00 49.81 223 LYS A CA 1
ATOM 1847 C C . LYS A 1 223 ? 0.989 10.783 8.116 1.00 46.08 223 LYS A C 1
ATOM 1848 O O . LYS A 1 223 ? 0.686 9.616 7.840 1.00 42.70 223 LYS A O 1
ATOM 1854 N N . TYR A 1 224 ? 2.257 11.171 8.262 1.00 44.09 224 TYR A N 1
ATOM 1855 C CA . TYR A 1 224 ? 3.333 10.193 8.139 1.00 41.93 224 TYR A CA 1
ATOM 1856 C C . TYR A 1 224 ? 3.183 9.093 9.178 1.00 40.13 224 TYR A C 1
ATOM 1857 O O . TYR A 1 224 ? 3.343 7.906 8.867 1.00 37.87 224 TYR A O 1
ATOM 1866 N N . ILE A 1 225 ? 2.863 9.471 10.415 1.00 41.56 225 ILE A N 1
ATOM 1867 C CA . ILE A 1 225 ? 2.734 8.485 11.481 1.00 45.08 225 ILE A CA 1
ATOM 1868 C C . ILE A 1 225 ? 1.638 7.482 11.145 1.00 46.31 225 ILE A C 1
ATOM 1869 O O . ILE A 1 225 ? 1.878 6.272 11.078 1.00 44.74 225 ILE A O 1
ATOM 1874 N N . ASN A 1 226 ? 0.437 7.979 10.859 1.00 47.77 226 ASN A N 1
ATOM 1875 C CA . ASN A 1 226 ? -0.705 7.094 10.649 1.00 50.89 226 ASN A CA 1
ATOM 1876 C C . ASN A 1 226 ? -0.555 6.245 9.388 1.00 50.68 226 ASN A C 1
ATOM 1877 O O . ASN A 1 226 ? -0.965 5.078 9.371 1.00 54.07 226 ASN A O 1
ATOM 1882 N N . GLU A 1 227 ? 0.019 6.806 8.321 1.00 46.38 227 GLU A N 1
ATOM 1883 C CA . GLU A 1 227 ? 0.208 6.016 7.110 1.00 47.82 227 GLU A CA 1
ATOM 1884 C C . GLU A 1 227 ? 1.244 4.917 7.329 1.00 48.83 227 GLU A C 1
ATOM 1885 O O . GLU A 1 227 ? 1.099 3.806 6.802 1.00 49.81 227 GLU A O 1
ATOM 1891 N N . SER A 1 228 ? 2.293 5.191 8.110 1.00 46.91 228 SER A N 1
ATOM 1892 C CA . SER A 1 228 ? 3.248 4.127 8.420 1.00 47.50 228 SER A CA 1
ATOM 1893 C C . SER A 1 228 ? 2.622 3.057 9.303 1.00 44.39 228 SER A C 1
ATOM 1894 O O . SER A 1 228 ? 2.831 1.861 9.081 1.00 45.66 228 SER A O 1
ATOM 1897 N N . LYS A 1 229 ? 1.862 3.466 10.311 1.00 39.25 229 LYS A N 1
ATOM 1898 C CA . LYS A 1 229 ? 1.205 2.477 11.152 1.00 45.73 229 LYS A CA 1
ATOM 1899 C C . LYS A 1 229 ? 0.221 1.646 10.324 1.00 45.99 229 LYS A C 1
ATOM 1900 O O . LYS A 1 229 ? 0.058 0.444 10.563 1.00 44.33 229 LYS A O 1
ATOM 1906 N N . GLU A 1 230 ? -0.440 2.268 9.335 1.00 48.66 230 GLU A N 1
ATOM 1907 C CA . GLU A 1 230 ? -1.368 1.517 8.488 1.00 52.85 230 GLU A CA 1
ATOM 1908 C C . GLU A 1 230 ? -0.649 0.415 7.717 1.00 49.55 230 GLU A C 1
ATOM 1909 O O . GLU A 1 230 ? -1.154 -0.712 7.619 1.00 50.05 230 GLU A O 1
ATOM 1915 N N . VAL A 1 231 ? 0.528 0.718 7.160 1.00 42.40 231 VAL A N 1
ATOM 1916 C CA . VAL A 1 231 ? 1.288 -0.299 6.434 1.00 42.17 231 VAL A CA 1
ATOM 1917 C C . VAL A 1 231 ? 1.688 -1.426 7.377 1.00 42.44 231 VAL A C 1
ATOM 1918 O O . VAL A 1 231 ? 1.535 -2.612 7.059 1.00 44.40 231 VAL A O 1
ATOM 1922 N N . PHE A 1 232 ? 2.184 -1.067 8.563 1.00 40.29 232 PHE A N 1
ATOM 1923 C CA . PHE A 1 232 ? 2.625 -2.067 9.528 1.00 40.33 232 PHE A CA 1
ATOM 1924 C C . PHE A 1 232 ? 1.471 -2.975 9.943 1.00 42.16 232 PHE A C 1
ATOM 1925 O O . PHE A 1 232 ? 1.604 -4.204 9.946 1.00 40.59 232 PHE A O 1
ATOM 1933 N N . LYS A 1 233 ? 0.320 -2.388 10.285 1.00 44.46 233 LYS A N 1
ATOM 1934 C CA . LYS A 1 233 ? -0.802 -3.217 10.716 1.00 51.31 233 LYS A CA 1
ATOM 1935 C C . LYS A 1 233 ? -1.336 -4.071 9.576 1.00 50.59 233 LYS A C 1
ATOM 1936 O O . LYS A 1 233 ? -1.796 -5.193 9.812 1.00 51.99 233 LYS A O 1
ATOM 1942 N N . ALA A 1 234 ? -1.245 -3.584 8.335 1.00 50.43 234 ALA A N 1
ATOM 1943 C CA . ALA A 1 234 ? -1.710 -4.372 7.199 1.00 52.74 234 ALA A CA 1
ATOM 1944 C C . ALA A 1 234 ? -0.825 -5.583 6.926 1.00 51.58 234 ALA A C 1
ATOM 1945 O O . ALA A 1 234 ? -1.266 -6.513 6.243 1.00 50.77 234 ALA A O 1
ATOM 1947 N N . ASN A 1 235 ? 0.398 -5.609 7.459 1.00 46.66 235 ASN A N 1
ATOM 1948 C CA . ASN A 1 235 ? 1.301 -6.734 7.256 1.00 43.56 235 ASN A CA 1
ATOM 1949 C C . ASN A 1 235 ? 1.536 -7.522 8.538 1.00 47.58 235 ASN A C 1
ATOM 1950 O O . ASN A 1 235 ? 2.471 -8.323 8.603 1.00 49.45 235 ASN A O 1
ATOM 1955 N N . GLY A 1 236 ? 0.695 -7.330 9.551 1.00 51.90 236 GLY A N 1
ATOM 1956 C CA . GLY A 1 236 ? 0.838 -8.084 10.781 1.00 54.06 236 GLY A CA 1
ATOM 1957 C C . GLY A 1 236 ? 2.090 -7.767 11.568 1.00 56.44 236 GLY A C 1
ATOM 1958 O O . GLY A 1 236 ? 2.649 -8.655 12.222 1.00 58.76 236 GLY A O 1
ATOM 1959 N N . ALA A 1 237 ? 2.547 -6.519 11.522 1.00 53.54 237 ALA A N 1
ATOM 1960 C CA . ALA A 1 237 ? 3.722 -6.116 12.276 1.00 46.15 237 ALA A CA 1
ATOM 1961 C C . ALA A 1 237 ? 3.437 -6.140 13.777 1.00 46.98 237 ALA A C 1
ATOM 1962 O O . ALA A 1 237 ? 2.285 -6.145 14.223 1.00 45.08 237 ALA A O 1
ATOM 1964 N N . LYS A 1 238 ? 4.511 -6.146 14.566 1.00 48.66 238 LYS A N 1
ATOM 1965 C CA . LYS A 1 238 ? 4.390 -6.158 16.018 1.00 47.67 238 LYS A CA 1
ATOM 1966 C C . LYS A 1 238 ? 5.198 -5.013 16.609 1.00 45.11 238 LYS A C 1
ATOM 1967 O O . LYS A 1 238 ? 6.384 -4.849 16.296 1.00 40.96 238 LYS A O 1
ATOM 1973 N N . ASP A 1 239 ? 4.548 -4.229 17.465 1.00 43.82 239 ASP A N 1
ATOM 1974 C CA . ASP A 1 239 ? 5.205 -3.125 18.148 1.00 44.66 239 ASP A CA 1
ATOM 1975 C C . ASP A 1 239 ? 6.030 -3.661 19.311 1.00 41.89 239 ASP A C 1
ATOM 1976 O O . ASP A 1 239 ? 5.513 -4.387 20.164 1.00 39.94 239 ASP A O 1
ATOM 1981 N N . ILE A 1 240 ? 7.312 -3.295 19.351 1.00 41.46 240 ILE A N 1
ATOM 1982 C CA . ILE A 1 240 ? 8.169 -3.765 20.438 1.00 42.31 240 ILE A CA 1
ATOM 1983 C C . ILE A 1 240 ? 7.724 -3.185 21.773 1.00 46.45 240 ILE A C 1
ATOM 1984 O O . ILE A 1 240 ? 7.975 -3.780 22.828 1.00 51.90 240 ILE A O 1
ATOM 1989 N N . ARG A 1 241 ? 7.060 -2.028 21.761 1.00 45.95 241 ARG A N 1
ATOM 1990 C CA . ARG A 1 241 ? 6.567 -1.433 22.997 1.00 46.00 241 ARG A CA 1
ATOM 1991 C C . ARG A 1 241 ? 5.432 -2.228 23.623 1.00 50.13 241 ARG A C 1
ATOM 1992 O O . ARG A 1 241 ? 5.080 -1.963 24.778 1.00 53.54 241 ARG A O 1
ATOM 2000 N N . GLU A 1 242 ? 4.849 -3.182 22.898 1.00 52.80 242 GLU A N 1
ATOM 2001 C CA . GLU A 1 242 ? 3.675 -3.897 23.374 1.00 59.79 242 GLU A CA 1
ATOM 2002 C C . GLU A 1 242 ? 3.917 -5.370 23.662 1.00 61.40 242 GLU A C 1
ATOM 2003 O O . GLU A 1 242 ? 3.005 -6.037 24.158 1.00 67.05 242 GLU A O 1
ATOM 2009 N N . TYR A 1 243 ? 5.097 -5.903 23.363 1.00 58.15 243 TYR A N 1
ATOM 2010 C CA . TYR A 1 243 ? 5.353 -7.325 23.556 1.00 58.72 243 TYR A CA 1
ATOM 2011 C C . TYR A 1 243 ? 6.503 -7.572 24.531 1.00 60.03 243 TYR A C 1
ATOM 2012 O O . TYR A 1 243 ? 7.160 -8.613 24.474 1.00 60.31 243 TYR A O 1
ATOM 2021 N N . ASP A 1 244 ? 6.735 -6.625 25.445 1.00 60.93 244 ASP A N 1
ATOM 2022 C CA . ASP A 1 244 ? 7.758 -6.737 26.493 1.00 61.98 244 ASP A CA 1
ATOM 2023 C C . ASP A 1 244 ? 9.164 -6.930 25.928 1.00 56.71 244 ASP A C 1
ATOM 2024 O O . ASP A 1 244 ? 10.026 -7.525 26.581 1.00 56.33 244 ASP A O 1
ATOM 2029 N N . ILE A 1 245 ? 9.413 -6.416 24.721 1.00 50.68 245 ILE A N 1
ATOM 2030 C CA . ILE A 1 245 ? 10.736 -6.539 24.115 1.00 44.86 245 ILE A CA 1
ATOM 2031 C C . ILE A 1 245 ? 11.759 -5.725 24.904 1.00 43.04 245 ILE A C 1
ATOM 2032 O O . ILE A 1 245 ? 12.921 -6.127 25.043 1.00 42.55 245 ILE A O 1
ATOM 2037 N N . LEU A 1 246 ? 11.347 -4.578 25.439 1.00 42.78 246 LEU A N 1
ATOM 2038 C CA . LEU A 1 246 ? 12.256 -3.683 26.157 1.00 42.68 246 LEU A CA 1
ATOM 2039 C C . LEU A 1 246 ? 12.264 -3.951 27.660 1.00 45.08 246 LEU A C 1
ATOM 2040 O O . LEU A 1 246 ? 12.302 -3.037 28.480 1.00 42.76 246 LEU A O 1
ATOM 2045 N N . ASP A 1 247 ? 12.235 -5.244 28.021 1.00 52.70 247 ASP A N 1
ATOM 2046 C CA . ASP A 1 247 ? 12.180 -5.677 29.413 1.00 59.16 247 ASP A CA 1
ATOM 2047 C C . ASP A 1 247 ? 13.439 -5.290 30.162 1.00 56.54 247 ASP A C 1
ATOM 2048 O O . ASP A 1 247 ? 13.376 -4.782 31.286 1.00 56.15 247 ASP A O 1
ATOM 2053 N N . ASP A 1 248 ? 14.584 -5.575 29.570 1.00 52.99 248 ASP A N 1
ATOM 2054 C CA . ASP A 1 248 ? 15.888 -5.356 30.169 1.00 47.24 248 ASP A CA 1
ATOM 2055 C C . ASP A 1 248 ? 16.157 -3.861 30.270 1.00 45.91 248 ASP A C 1
ATOM 2056 O O . ASP A 1 248 ? 16.319 -3.186 29.247 1.00 48.84 248 ASP A O 1
ATOM 2061 N N . VAL A 1 249 ? 16.213 -3.336 31.499 1.00 46.37 249 VAL A N 1
ATOM 2062 C CA . VAL A 1 249 ? 16.330 -1.893 31.685 1.00 46.98 249 VAL A CA 1
ATOM 2063 C C . VAL A 1 249 ? 17.640 -1.391 31.089 1.00 45.50 249 VAL A C 1
ATOM 2064 O O . VAL A 1 249 ? 17.699 -0.286 30.531 1.00 46.67 249 VAL A O 1
ATOM 2068 N N . GLU A 1 250 ? 18.699 -2.203 31.161 1.00 42.66 250 GLU A N 1
ATOM 2069 C CA . GLU A 1 250 ? 19.992 -1.817 30.607 1.00 44.44 250 GLU A CA 1
ATOM 2070 C C . GLU A 1 250 ? 19.957 -1.791 29.086 1.00 39.68 250 GLU A C 1
ATOM 2071 O O . GLU A 1 250 ? 20.417 -0.829 28.462 1.00 38.03 250 GLU A O 1
ATOM 2077 N N . LEU A 1 251 ? 19.405 -2.839 28.467 1.00 41.15 251 LEU A N 1
ATOM 2078 C CA . LEU A 1 251 ? 19.331 -2.874 27.009 1.00 40.08 251 LEU A CA 1
ATOM 2079 C C . LEU A 1 251 ? 18.395 -1.799 26.471 1.00 37.15 251 LEU A C 1
ATOM 2080 O O . LEU A 1 251 ? 18.645 -1.251 25.389 1.00 36.26 251 LEU A O 1
ATOM 2085 N N . LYS A 1 252 ? 17.322 -1.482 27.204 1.00 32.96 252 LYS A N 1
ATOM 2086 C CA . LYS A 1 252 ? 16.422 -0.428 26.744 1.00 33.19 252 LYS A CA 1
ATOM 2087 C C . LYS A 1 252 ? 17.140 0.909 26.685 1.00 31.94 252 LYS A C 1
ATOM 2088 O O . LYS A 1 252 ? 16.990 1.663 25.716 1.00 29.81 252 LYS A O 1
ATOM 2094 N N . SER A 1 253 ? 17.918 1.221 27.723 1.00 32.00 253 SER A N 1
ATOM 2095 C CA . SER A 1 253 ? 18.681 2.460 27.735 1.00 36.88 253 SER A CA 1
ATOM 2096 C C . SER A 1 253 ? 19.679 2.492 26.586 1.00 33.37 253 SER A C 1
ATOM 2097 O O . SER A 1 253 ? 19.872 3.535 25.950 1.00 35.13 253 SER A O 1
ATOM 2100 N N . ILE A 1 254 ? 20.314 1.352 26.300 1.00 32.12 254 ILE A N 1
ATOM 2101 C CA . ILE A 1 254 ? 21.263 1.283 25.193 1.00 31.69 254 ILE A CA 1
ATOM 2102 C C . ILE A 1 254 ? 20.545 1.485 23.865 1.00 31.08 254 ILE A C 1
ATOM 2103 O O . ILE A 1 254 ? 21.021 2.215 22.985 1.00 29.45 254 ILE A O 1
ATOM 2108 N N . TYR A 1 255 ? 19.393 0.837 23.697 1.00 28.22 255 TYR A N 1
ATOM 2109 C CA . TYR A 1 255 ? 18.596 1.046 22.496 1.00 27.45 255 TYR A CA 1
ATOM 2110 C C . TYR A 1 255 ? 18.254 2.520 22.322 1.00 27.80 255 TYR A C 1
ATOM 2111 O O . TYR A 1 255 ? 18.453 3.096 21.245 1.00 31.13 255 TYR A O 1
ATOM 2120 N N . GLU A 1 256 ? 17.770 3.157 23.389 1.00 28.62 256 GLU A N 1
ATOM 2121 C CA . GLU A 1 256 ? 17.328 4.540 23.293 1.00 41.75 256 GLU A CA 1
ATOM 2122 C C . GLU A 1 256 ? 18.483 5.530 23.229 1.00 35.96 256 GLU A C 1
ATOM 2123 O O . GLU A 1 256 ? 18.292 6.640 22.723 1.00 34.82 256 GLU A O 1
ATOM 2129 N N . GLN A 1 257 ? 19.676 5.167 23.713 1.00 32.81 257 GLN A N 1
ATOM 2130 C CA . GLN A 1 257 ? 20.822 6.048 23.510 1.00 30.59 257 GLN A CA 1
ATOM 2131 C C . GLN A 1 257 ? 21.234 6.069 22.040 1.00 27.28 257 GLN A C 1
ATOM 2132 O O . GLN A 1 257 ? 21.534 7.135 21.486 1.00 32.16 257 GLN A O 1
ATOM 2138 N N . GLU A 1 258 ? 21.233 4.909 21.380 1.00 26.71 258 GLU A N 1
ATOM 2139 C CA . GLU A 1 258 ? 21.489 4.892 19.945 1.00 28.28 258 GLU A CA 1
ATOM 2140 C C . GLU A 1 258 ? 20.363 5.578 19.187 1.00 33.11 258 GLU A C 1
ATOM 2141 O O . GLU A 1 258 ? 20.606 6.335 18.239 1.00 32.92 258 GLU A O 1
ATOM 2147 N N . LEU A 1 259 ? 19.125 5.346 19.621 1.00 33.65 259 LEU A N 1
ATOM 2148 C CA . LEU A 1 259 ? 17.962 5.877 18.921 1.00 33.57 259 LEU A CA 1
ATOM 2149 C C . LEU A 1 259 ? 17.889 7.397 19.022 1.00 35.60 259 LEU A C 1
ATOM 2150 O O . LEU A 1 259 ? 17.623 8.076 18.023 1.00 33.69 259 LEU A O 1
ATOM 2155 N N . LEU A 1 260 ? 18.142 7.951 20.215 1.00 35.13 260 LEU A N 1
ATOM 2156 C CA . LEU A 1 260 ? 17.766 9.327 20.515 1.00 33.07 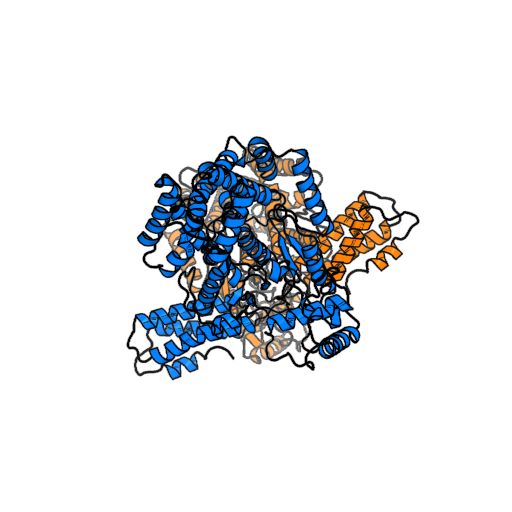260 LEU A CA 1
ATOM 2157 C C . LEU A 1 260 ? 18.919 10.289 20.761 1.00 35.31 260 LEU A C 1
ATOM 2158 O O . LEU A 1 260 ? 18.681 11.501 20.768 1.00 37.66 260 LEU A O 1
ATOM 2163 N N . MET A 1 261 ? 20.141 9.810 21.010 1.00 33.64 261 MET A N 1
ATOM 2164 C CA . MET A 1 261 ? 21.257 10.732 21.183 1.00 40.33 261 MET A CA 1
ATOM 2165 C C . MET A 1 261 ? 22.302 10.649 20.088 1.00 37.31 261 MET A C 1
ATOM 2166 O O . MET A 1 261 ? 22.892 11.668 19.744 1.00 38.13 261 MET A O 1
ATOM 2171 N N . ARG A 1 262 ? 22.477 9.486 19.481 1.00 33.53 262 ARG A N 1
ATOM 2172 C CA . ARG A 1 262 ? 23.308 9.367 18.297 1.00 35.66 262 ARG A CA 1
ATOM 2173 C C . ARG A 1 262 ? 22.487 9.333 17.013 1.00 33.48 262 ARG A C 1
ATOM 2174 O O . ARG A 1 262 ? 23.037 9.600 15.937 1.00 29.84 262 ARG A O 1
ATOM 2182 N N . PHE A 1 263 ? 21.183 9.055 17.114 1.00 31.52 263 PHE A N 1
ATOM 2183 C CA . PHE A 1 263 ? 20.320 8.849 15.947 1.00 34.92 263 PHE A CA 1
ATOM 2184 C C . PHE A 1 263 ? 20.927 7.829 14.991 1.00 33.69 263 PHE A C 1
ATOM 2185 O O . PHE A 1 263 ? 20.888 7.984 13.772 1.00 33.77 263 PHE A O 1
ATOM 2193 N N . ASN A 1 264 ? 21.516 6.779 15.564 1.00 37.00 264 ASN A N 1
ATOM 2194 C CA . ASN A 1 264 ? 22.156 5.701 14.809 1.00 32.68 264 ASN A CA 1
ATOM 2195 C C . ASN A 1 264 ? 21.156 4.553 14.751 1.00 29.57 264 ASN A C 1
ATOM 2196 O O . ASN A 1 264 ? 21.108 3.696 15.632 1.00 31.39 264 ASN A O 1
ATOM 2201 N N . LEU A 1 265 ? 20.353 4.541 13.691 1.00 30.62 265 LEU A N 1
ATOM 2202 C CA . LEU A 1 265 ? 19.286 3.552 13.586 1.00 32.80 265 LEU A CA 1
ATOM 2203 C C . LEU A 1 265 ? 19.828 2.166 13.261 1.00 30.87 265 LEU A C 1
ATOM 2204 O O . LEU A 1 265 ? 19.236 1.160 13.670 1.00 26.80 265 LEU A O 1
ATOM 2209 N N . ALA A 1 266 ? 20.926 2.087 12.505 1.00 32.95 266 ALA A N 1
ATOM 2210 C CA . ALA A 1 266 ? 21.574 0.797 12.292 1.00 37.18 266 ALA A CA 1
ATOM 2211 C C . ALA A 1 266 ? 21.953 0.167 13.626 1.00 36.35 266 ALA A C 1
ATOM 2212 O O . ALA A 1 266 ? 21.668 -1.013 13.877 1.00 37.00 266 ALA A O 1
ATOM 2214 N N . SER A 1 267 ? 22.573 0.961 14.505 1.00 34.63 267 SER A N 1
ATOM 2215 C CA . SER A 1 267 ? 22.943 0.481 15.832 1.00 31.68 267 SER A CA 1
ATOM 2216 C C . SER A 1 267 ? 21.716 0.112 16.661 1.00 31.27 267 SER A C 1
ATOM 2217 O O . SER A 1 267 ? 21.732 -0.886 17.387 1.00 27.51 267 SER A O 1
ATOM 2220 N N . ALA A 1 268 ? 20.652 0.920 16.595 1.00 32.38 268 ALA A N 1
ATOM 2221 C CA . ALA A 1 268 ? 19.441 0.601 17.349 1.00 35.08 268 ALA A CA 1
ATOM 2222 C C . ALA A 1 268 ? 18.862 -0.736 16.906 1.00 32.23 268 ALA A C 1
ATOM 2223 O O . ALA A 1 268 ? 18.392 -1.525 17.733 1.00 35.57 268 ALA A O 1
ATOM 2225 N N . SER A 1 269 ? 18.908 -1.016 15.605 1.00 32.78 269 SER A N 1
ATOM 2226 C CA . SER A 1 269 ? 18.439 -2.298 15.088 1.00 32.24 269 SER A CA 1
ATOM 2227 C C . SER A 1 269 ? 19.376 -3.440 15.468 1.00 31.59 269 SER A C 1
ATOM 2228 O O . SER A 1 269 ? 18.923 -4.582 15.628 1.00 29.68 269 SER A O 1
ATOM 2231 N N . ASP A 1 270 ? 20.678 -3.155 15.592 1.00 29.38 270 ASP A N 1
ATOM 2232 C CA . ASP A 1 270 ? 21.608 -4.149 16.121 1.00 30.45 270 ASP A CA 1
ATOM 2233 C C . ASP A 1 270 ? 21.164 -4.638 17.492 1.00 30.18 270 ASP A C 1
ATOM 2234 O O . ASP A 1 270 ? 21.338 -5.815 17.827 1.00 24.42 270 ASP A O 1
ATOM 2239 N N . ILE A 1 271 ? 20.605 -3.742 18.307 1.00 28.00 271 ILE A N 1
ATOM 2240 C CA . ILE A 1 271 ? 20.161 -4.133 19.640 1.00 28.96 271 ILE A CA 1
ATOM 2241 C C . ILE A 1 271 ? 18.881 -4.963 19.554 1.00 31.15 271 ILE A C 1
ATOM 2242 O O . ILE A 1 271 ? 18.797 -6.064 20.113 1.00 31.08 271 ILE A O 1
ATOM 2247 N N . ILE A 1 272 ? 17.875 -4.459 18.828 1.00 28.65 272 ILE A N 1
ATOM 2248 C CA . ILE A 1 272 ? 16.547 -5.073 18.862 1.00 30.27 272 ILE A CA 1
ATOM 2249 C C . ILE A 1 272 ? 16.578 -6.491 18.301 1.00 30.96 272 ILE A C 1
ATOM 2250 O O . ILE A 1 272 ? 15.975 -7.409 18.871 1.00 33.58 272 ILE A O 1
ATOM 2255 N N . ARG A 1 273 ? 17.282 -6.698 17.184 1.00 32.31 273 ARG A N 1
ATOM 2256 C CA . ARG A 1 273 ? 17.310 -8.031 16.586 1.00 34.79 273 ARG A CA 1
ATOM 2257 C C . ARG A 1 273 ? 17.864 -9.066 17.560 1.00 33.84 273 ARG A C 1
ATOM 2258 O O . ARG A 1 273 ? 17.391 -10.210 17.585 1.00 31.44 273 ARG A O 1
ATOM 2266 N N . VAL A 1 274 ? 18.831 -8.672 18.395 1.00 25.82 274 VAL A N 1
ATOM 2267 C CA . VAL A 1 274 ? 19.357 -9.582 19.412 1.00 26.11 274 VAL A CA 1
ATOM 2268 C C . VAL A 1 274 ? 18.305 -9.846 20.484 1.00 35.87 274 VAL A C 1
ATOM 2269 O O . VAL A 1 274 ? 18.121 -10.986 20.927 1.00 32.57 274 VAL A O 1
ATOM 2273 N N . ILE A 1 275 ? 17.581 -8.803 20.897 1.00 32.36 275 ILE A N 1
ATOM 2274 C CA . ILE A 1 275 ? 16.578 -8.957 21.948 1.00 33.51 275 ILE A CA 1
ATOM 2275 C C . ILE A 1 275 ? 15.446 -9.876 21.492 1.00 34.31 275 ILE A C 1
ATOM 2276 O O . ILE A 1 275 ? 15.022 -10.772 22.231 1.00 37.17 275 ILE A O 1
ATOM 2281 N N . VAL A 1 276 ? 14.924 -9.662 20.279 1.00 32.63 276 VAL A N 1
ATOM 2282 C CA . VAL A 1 276 ? 13.774 -10.451 19.833 1.00 38.89 276 VAL A CA 1
ATOM 2283 C C . VAL A 1 276 ? 14.180 -11.898 19.565 1.00 40.99 276 VAL A C 1
ATOM 2284 O O . VAL A 1 276 ? 13.414 -12.831 19.847 1.00 39.77 276 VAL A O 1
ATOM 2288 N N . LEU A 1 277 ? 15.375 -12.113 19.000 1.00 38.01 277 LEU A N 1
ATOM 2289 C CA . LEU A 1 277 ? 15.829 -13.480 18.762 1.00 36.99 277 LEU A CA 1
ATOM 2290 C C . LEU A 1 277 ? 16.057 -14.217 20.073 1.00 40.31 277 LEU A C 1
ATOM 2291 O O . LEU A 1 277 ? 15.712 -15.400 20.198 1.00 41.69 277 LEU A O 1
ATOM 2296 N N . ASN A 1 278 ? 16.629 -13.534 21.066 1.00 39.41 278 ASN A N 1
ATOM 2297 C CA . ASN A 1 278 ? 16.832 -14.169 22.361 1.00 38.62 278 ASN A CA 1
ATOM 2298 C C . ASN A 1 278 ? 15.509 -14.446 23.060 1.00 38.70 278 ASN A C 1
ATOM 2299 O O . ASN A 1 278 ? 15.387 -15.441 23.784 1.00 31.40 278 ASN A O 1
ATOM 2304 N N . LYS A 1 279 ? 14.510 -13.590 22.851 1.00 36.14 279 LYS A N 1
ATOM 2305 C CA . LYS A 1 279 ? 13.238 -13.759 23.542 1.00 37.39 279 LYS A CA 1
ATOM 2306 C C . LYS A 1 279 ? 12.383 -14.848 22.899 1.00 38.40 279 LYS A C 1
ATOM 2307 O O . LYS A 1 279 ? 11.712 -15.609 23.604 1.00 37.37 279 LYS A O 1
ATOM 2313 N N . LEU A 1 280 ? 12.398 -14.947 21.567 1.00 41.50 280 LEU A N 1
ATOM 2314 C CA . LEU A 1 280 ? 11.466 -15.806 20.850 1.00 41.22 280 LEU A CA 1
ATOM 2315 C C . LEU A 1 280 ? 12.113 -16.905 20.018 1.00 39.74 280 LEU A C 1
ATOM 2316 O O . LEU A 1 280 ? 11.447 -17.906 19.740 1.00 40.02 280 LEU A O 1
ATOM 2321 N N . GLY A 1 281 ? 13.368 -16.752 19.607 1.00 35.29 281 GLY A N 1
ATOM 2322 C CA . GLY A 1 281 ? 14.020 -17.737 18.772 1.00 34.06 281 GLY A CA 1
ATOM 2323 C C . GLY A 1 281 ? 13.542 -17.666 17.330 1.00 36.52 281 GLY A C 1
ATOM 2324 O O . GLY A 1 281 ? 12.590 -16.974 16.970 1.00 37.41 281 GLY A O 1
ATOM 2325 N N . GLY A 1 282 ? 14.256 -18.400 16.472 1.00 36.86 282 GLY A N 1
ATOM 2326 C CA . GLY A 1 282 ? 13.964 -18.452 15.055 1.00 36.66 282 GLY A CA 1
ATOM 2327 C C . GLY A 1 282 ? 15.139 -17.942 14.233 1.00 34.81 282 GLY A C 1
ATOM 2328 O O . GLY A 1 282 ? 16.304 -18.218 14.547 1.00 36.47 282 GLY A O 1
ATOM 2329 N N . ILE A 1 283 ? 14.820 -17.199 13.175 1.00 31.09 283 ILE A N 1
ATOM 2330 C CA . ILE A 1 283 ? 15.819 -16.617 12.293 1.00 32.16 283 ILE A CA 1
ATOM 2331 C C . ILE A 1 283 ? 15.505 -15.136 12.125 1.00 36.67 283 ILE A C 1
ATOM 2332 O O . ILE A 1 283 ? 14.348 -14.764 11.900 1.00 41.76 283 ILE A O 1
ATOM 2337 N N . TYR A 1 284 ? 16.526 -14.293 12.275 1.00 34.00 284 TYR A N 1
ATOM 2338 C CA . TYR A 1 284 ? 16.420 -12.871 11.979 1.00 29.92 284 TYR A CA 1
ATOM 2339 C C . TYR A 1 284 ? 16.956 -12.622 10.578 1.00 28.97 284 TYR A C 1
ATOM 2340 O O . TYR A 1 284 ? 17.942 -13.241 10.163 1.00 28.48 284 TYR A O 1
ATOM 2349 N N . LEU A 1 285 ? 16.316 -11.700 9.853 1.00 30.77 285 LEU A N 1
ATOM 2350 C CA . LEU A 1 285 ? 16.738 -11.360 8.502 1.00 26.68 285 LEU A CA 1
ATOM 2351 C C . LEU A 1 285 ? 16.642 -9.861 8.282 1.00 28.31 285 LEU A C 1
ATOM 2352 O O . LEU A 1 285 ? 15.668 -9.229 8.702 1.00 30.13 285 LEU A O 1
ATOM 2357 N N . ASP A 1 286 ? 17.654 -9.299 7.618 1.00 26.06 286 ASP A N 1
ATOM 2358 C CA . ASP A 1 286 ? 17.524 -7.964 7.054 1.00 26.32 286 ASP A CA 1
ATOM 2359 C C . ASP A 1 286 ? 16.473 -7.971 5.947 1.00 28.68 286 ASP A C 1
ATOM 2360 O O . ASP A 1 286 ? 16.311 -8.956 5.221 1.00 26.68 286 ASP A O 1
ATOM 2365 N N . VAL A 1 287 ? 15.782 -6.838 5.792 1.00 26.40 287 VAL A N 1
ATOM 2366 C CA . VAL A 1 287 ? 14.679 -6.759 4.844 1.00 30.87 287 VAL A CA 1
ATOM 2367 C C . VAL A 1 287 ? 15.130 -6.827 3.392 1.00 36.60 287 VAL A C 1
ATOM 2368 O O . VAL A 1 287 ? 14.281 -6.927 2.499 1.00 34.16 287 VAL A O 1
ATOM 2372 N N . ASP A 1 288 ? 16.437 -6.788 3.122 1.00 35.84 288 ASP A N 1
ATOM 2373 C CA . ASP A 1 288 ? 16.936 -6.878 1.755 1.00 39.53 288 ASP A CA 1
ATOM 2374 C C . ASP A 1 288 ? 17.612 -8.220 1.463 1.00 38.98 288 ASP A C 1
ATOM 2375 O O . ASP A 1 288 ? 18.399 -8.329 0.515 1.00 43.47 288 ASP A O 1
ATOM 2380 N N . VAL A 1 289 ? 17.319 -9.244 2.251 1.00 35.67 289 VAL A N 1
ATOM 2381 C CA . VAL A 1 289 ? 17.802 -10.598 2.005 1.00 34.78 289 VAL A CA 1
ATOM 2382 C C . VAL A 1 289 ? 16.634 -11.412 1.465 1.00 32.65 289 VAL A C 1
ATOM 2383 O O . VAL A 1 289 ? 15.552 -11.417 2.061 1.00 30.64 289 VAL A O 1
ATOM 2387 N N . LEU A 1 290 ? 16.845 -12.094 0.344 1.00 33.49 290 LEU A N 1
ATOM 2388 C CA . LEU A 1 290 ? 15.820 -12.949 -0.245 1.00 33.31 290 LEU A CA 1
ATOM 2389 C C . LEU A 1 290 ? 16.137 -14.414 0.034 1.00 33.68 290 LEU A C 1
ATOM 2390 O O . LEU A 1 290 ? 17.248 -14.745 0.462 1.00 33.03 290 LEU A O 1
ATOM 2395 N N . PRO A 1 291 ? 15.175 -15.323 -0.164 1.00 31.81 291 PRO A N 1
ATOM 2396 C CA . PRO A 1 291 ? 15.465 -16.751 0.021 1.00 29.69 291 PRO A CA 1
ATOM 2397 C C . PRO A 1 291 ? 16.540 -17.235 -0.943 1.00 31.37 291 PRO A C 1
ATOM 2398 O O . PRO A 1 291 ? 16.743 -16.674 -2.021 1.00 33.12 291 PRO A O 1
ATOM 2402 N N . GLY A 1 292 ? 17.214 -18.318 -0.549 1.00 31.76 292 GLY A N 1
ATOM 2403 C CA . GLY A 1 292 ? 18.230 -18.907 -1.406 1.00 30.84 292 GLY A CA 1
ATOM 2404 C C . GLY A 1 292 ? 17.651 -19.551 -2.653 1.00 33.63 292 GLY A C 1
ATOM 2405 O O . GLY A 1 292 ? 16.528 -20.058 -2.669 1.00 35.08 292 GLY A O 1
ATOM 2406 N N . ILE A 1 293 ? 18.447 -19.533 -3.718 1.00 35.12 293 ILE A N 1
ATOM 2407 C CA . ILE A 1 293 ? 18.099 -20.169 -4.983 1.00 35.69 293 ILE A CA 1
ATOM 2408 C C . ILE A 1 293 ? 18.601 -21.606 -4.947 1.00 39.06 293 ILE A C 1
ATOM 2409 O O . ILE A 1 293 ? 19.738 -21.861 -4.530 1.00 38.08 293 ILE A O 1
ATOM 2414 N N . LYS A 1 294 ? 17.759 -22.550 -5.376 1.00 37.63 294 LYS A N 1
ATOM 2415 C CA . LYS A 1 294 ? 18.152 -23.950 -5.295 1.00 41.98 294 LYS A CA 1
ATOM 2416 C C . LYS A 1 294 ? 19.362 -24.211 -6.186 1.00 44.35 294 LYS A C 1
ATOM 2417 O O . LYS A 1 294 ? 19.487 -23.661 -7.286 1.00 42.86 294 LYS A O 1
ATOM 2423 N N . LYS A 1 295 ? 20.236 -25.103 -5.702 1.00 46.67 295 LYS A N 1
ATOM 2424 C CA . LYS A 1 295 ? 21.547 -25.313 -6.314 1.00 50.34 295 LYS A CA 1
ATOM 2425 C C . LYS A 1 295 ? 21.477 -25.813 -7.751 1.00 51.25 295 LYS A C 1
ATOM 2426 O O . LYS A 1 295 ? 22.337 -25.459 -8.566 1.00 54.24 295 LYS A O 1
ATOM 2432 N N . HIS A 1 296 ? 20.468 -26.599 -8.088 1.00 46.44 296 HIS A N 1
ATOM 2433 C CA . HIS A 1 296 ? 20.466 -27.313 -9.352 1.00 45.85 296 HIS A CA 1
ATOM 2434 C C . HIS A 1 296 ? 19.838 -26.526 -10.496 1.00 43.44 296 HIS A C 1
ATOM 2435 O O . HIS A 1 296 ? 19.911 -26.977 -11.643 1.00 47.43 296 HIS A O 1
ATOM 2442 N N . ILE A 1 297 ? 19.243 -25.365 -10.225 1.00 39.84 297 ILE A N 1
ATOM 2443 C CA . ILE A 1 297 ? 18.529 -24.630 -11.265 1.00 42.03 297 ILE A CA 1
ATOM 2444 C C . ILE A 1 297 ? 19.484 -24.208 -12.376 1.00 41.69 297 ILE A C 1
ATOM 2445 O O . ILE A 1 297 ? 19.219 -24.424 -13.564 1.00 36.27 297 ILE A O 1
ATOM 2450 N N . PHE A 1 298 ? 20.597 -23.580 -12.008 1.00 45.70 298 PHE A N 1
ATOM 2451 C CA . PHE A 1 298 ? 21.521 -23.006 -12.980 1.00 48.13 298 PHE A CA 1
ATOM 2452 C C . PHE A 1 298 ? 22.848 -23.754 -13.066 1.00 51.66 298 PHE A C 1
ATOM 2453 O O . PHE A 1 298 ? 23.807 -23.218 -13.627 1.00 51.11 298 PHE A O 1
ATOM 2461 N N . LYS A 1 299 ? 22.914 -24.990 -12.557 1.00 53.43 299 LYS A N 1
ATOM 2462 C CA . LYS A 1 299 ? 24.198 -25.669 -12.419 1.00 53.15 299 LYS A CA 1
ATOM 2463 C C . LYS A 1 299 ? 24.847 -25.942 -13.774 1.00 49.06 299 LYS A C 1
ATOM 2464 O O . LYS A 1 299 ? 26.076 -25.917 -13.896 1.00 49.17 299 LYS A O 1
ATOM 2470 N N . ASP A 1 300 ? 24.045 -26.192 -14.809 1.00 49.66 300 ASP A N 1
ATOM 2471 C CA . ASP A 1 300 ? 24.571 -26.558 -16.125 1.00 52.76 300 ASP A CA 1
ATOM 2472 C C . ASP A 1 300 ? 24.953 -25.364 -16.991 1.00 48.40 300 ASP A C 1
ATOM 2473 O O . ASP A 1 300 ? 25.413 -25.564 -18.118 1.00 48.56 300 ASP A O 1
ATOM 2478 N N . ILE A 1 301 ? 24.762 -24.141 -16.511 1.00 42.54 301 ILE A N 1
ATOM 2479 C CA . ILE A 1 301 ? 25.142 -22.936 -17.237 1.00 40.74 301 ILE A CA 1
ATOM 2480 C C . ILE A 1 301 ? 26.514 -22.486 -16.758 1.00 40.12 301 ILE A C 1
ATOM 2481 O O . ILE A 1 301 ? 26.754 -22.379 -15.547 1.00 36.84 301 ILE A O 1
ATOM 2486 N N . ASN A 1 302 ? 27.421 -22.231 -17.702 1.00 46.04 302 ASN A N 1
ATOM 2487 C CA . ASN A 1 302 ? 28.777 -21.852 -17.327 1.00 46.90 302 ASN A CA 1
ATOM 2488 C C . ASN A 1 302 ? 28.819 -20.376 -16.958 1.00 44.48 302 ASN A C 1
ATOM 2489 O O . ASN A 1 302 ? 28.437 -19.512 -17.758 1.00 43.77 302 ASN A O 1
ATOM 2494 N N . LYS A 1 303 ? 29.309 -20.081 -15.763 1.00 41.38 303 LYS A N 1
ATOM 2495 C CA . LYS A 1 303 ? 29.470 -18.694 -15.374 1.00 38.16 303 LYS A CA 1
ATOM 2496 C C . LYS A 1 303 ? 30.572 -18.100 -16.242 1.00 38.47 303 LYS A C 1
ATOM 2497 O O . LYS A 1 303 ? 31.623 -18.732 -16.408 1.00 37.79 303 LYS A O 1
ATOM 2503 N N . PRO A 1 304 ? 30.358 -16.940 -16.861 1.00 39.59 304 PRO A N 1
ATOM 2504 C CA . PRO A 1 304 ? 31.433 -16.328 -17.648 1.00 41.96 304 PRO A CA 1
ATOM 2505 C C . PRO A 1 304 ? 32.633 -16.043 -16.756 1.00 38.65 304 PRO A C 1
ATOM 2506 O O . PRO A 1 304 ? 32.497 -15.709 -15.578 1.00 37.25 304 PRO A O 1
ATOM 2510 N N . THR A 1 305 ? 33.823 -16.194 -17.342 1.00 36.22 305 THR A N 1
ATOM 2511 C CA . THR A 1 305 ? 35.049 -16.221 -16.554 1.00 39.09 305 THR A CA 1
ATOM 2512 C C . THR A 1 305 ? 35.274 -14.919 -15.791 1.00 40.20 305 THR A C 1
ATOM 2513 O O . THR A 1 305 ? 35.670 -14.941 -14.620 1.00 39.96 305 THR A O 1
ATOM 2517 N N . ASN A 1 306 ? 34.986 -13.780 -16.415 1.00 44.30 306 ASN A N 1
ATOM 2518 C CA . ASN A 1 306 ? 35.169 -12.494 -15.751 1.00 50.88 306 ASN A CA 1
ATOM 2519 C C . ASN A 1 306 ? 34.147 -12.213 -14.655 1.00 47.47 306 ASN A C 1
ATOM 2520 O O . ASN A 1 306 ? 34.426 -11.396 -13.772 1.00 46.85 306 ASN A O 1
ATOM 2525 N N . ILE A 1 307 ? 32.973 -12.831 -14.702 1.00 45.49 307 ILE A N 1
ATOM 2526 C CA . ILE A 1 307 ? 31.872 -12.452 -13.815 1.00 45.33 307 ILE A CA 1
ATOM 2527 C C . ILE A 1 307 ? 32.074 -13.088 -12.443 1.00 46.97 307 ILE A C 1
ATOM 2528 O O . ILE A 1 307 ? 32.199 -14.312 -12.323 1.00 50.16 307 ILE A O 1
ATOM 2533 N N . SER A 1 308 ? 32.103 -12.246 -11.405 1.00 45.91 308 SER A N 1
ATOM 2534 C CA . SER A 1 308 ? 32.149 -12.680 -10.012 1.00 43.07 308 SER A CA 1
ATOM 2535 C C . SER A 1 308 ? 30.960 -13.577 -9.657 1.00 38.48 308 SER A C 1
ATOM 2536 O O . SER A 1 308 ? 29.920 -13.576 -10.320 1.00 35.31 308 SER A O 1
ATOM 2539 N N . GLU A 1 309 ? 31.130 -14.346 -8.574 1.00 36.96 309 GLU A N 1
ATOM 2540 C CA . GLU A 1 309 ? 30.057 -15.204 -8.082 1.00 44.48 309 GLU A CA 1
ATOM 2541 C C . GLU A 1 309 ? 28.896 -14.393 -7.520 1.00 43.06 309 GLU A C 1
ATOM 2542 O O . GLU A 1 309 ? 27.732 -14.803 -7.639 1.00 42.41 309 GLU A O 1
ATOM 2548 N N . ASN A 1 310 ? 29.178 -13.243 -6.909 1.00 40.84 310 ASN A N 1
ATOM 2549 C CA . ASN A 1 310 ? 28.104 -12.368 -6.439 1.00 44.04 310 ASN A CA 1
ATOM 2550 C C . ASN A 1 310 ? 27.322 -11.759 -7.593 1.00 41.08 310 ASN A C 1
ATOM 2551 O O . ASN A 1 310 ? 26.099 -11.629 -7.508 1.00 36.95 310 ASN A O 1
ATOM 2556 N N . LYS A 1 311 ? 28.005 -11.394 -8.677 1.00 37.76 311 LYS A N 1
ATOM 2557 C CA . LYS A 1 311 ? 27.296 -10.879 -9.843 1.00 33.74 311 LYS A CA 1
ATOM 2558 C C . LYS A 1 311 ? 26.536 -11.992 -10.561 1.00 34.87 311 LYS A C 1
ATOM 2559 O O . LYS A 1 311 ? 25.453 -11.749 -11.116 1.00 36.61 311 LYS A O 1
ATOM 2565 N N . TRP A 1 312 ? 27.058 -13.225 -10.514 1.00 28.96 312 TRP A N 1
ATOM 2566 C CA . TRP A 1 312 ? 26.334 -14.371 -11.052 1.00 28.74 312 TRP A CA 1
ATOM 2567 C C . TRP A 1 312 ? 25.023 -14.593 -10.310 1.00 29.40 312 TRP A C 1
ATOM 2568 O O . TRP A 1 312 ? 23.998 -14.901 -10.929 1.00 28.30 312 TRP A O 1
ATOM 2579 N N . GLN A 1 313 ? 25.033 -14.438 -8.984 1.00 29.61 313 GLN A N 1
ATOM 2580 C CA . GLN A 1 313 ? 23.791 -14.569 -8.230 1.00 34.32 313 GLN A CA 1
ATOM 2581 C C . GLN A 1 313 ? 22.814 -13.446 -8.560 1.00 33.23 313 GLN A C 1
ATOM 2582 O O . GLN A 1 313 ? 21.602 -13.680 -8.640 1.00 34.29 313 GLN A O 1
ATOM 2588 N N . MET A 1 314 ? 23.319 -12.226 -8.765 1.00 31.46 314 MET A N 1
ATOM 2589 C CA . MET A 1 314 ? 22.450 -11.125 -9.168 1.00 33.51 314 MET A CA 1
ATOM 2590 C C . MET A 1 314 ? 21.732 -11.451 -10.467 1.00 34.59 314 MET A C 1
ATOM 2591 O O . MET A 1 314 ? 20.532 -11.181 -10.614 1.00 32.58 314 MET A O 1
ATOM 2596 N N . ILE A 1 315 ? 22.465 -12.027 -11.423 1.00 32.86 315 ILE A N 1
ATOM 2597 C CA . ILE A 1 315 ? 21.900 -12.380 -12.719 1.00 34.43 315 ILE A CA 1
ATOM 2598 C C . ILE A 1 315 ? 20.835 -13.457 -12.553 1.00 34.74 315 ILE A C 1
ATOM 2599 O O . ILE A 1 315 ? 19.799 -13.435 -13.227 1.00 35.32 315 ILE A O 1
ATOM 2604 N N . GLN A 1 316 ? 21.069 -14.406 -11.644 1.00 32.43 316 GLN A N 1
ATOM 2605 C CA . GLN A 1 316 ? 20.086 -15.454 -11.393 1.00 34.50 316 GLN A CA 1
ATOM 2606 C C . GLN A 1 316 ? 18.802 -14.884 -10.799 1.00 34.83 316 GLN A C 1
ATOM 2607 O O . GLN A 1 316 ? 17.698 -15.261 -11.211 1.00 34.29 316 GLN A O 1
ATOM 2613 N N . LEU A 1 317 ? 18.923 -13.980 -9.824 1.00 33.94 317 LEU A N 1
ATOM 2614 C CA . LEU A 1 317 ? 17.736 -13.347 -9.259 1.00 31.32 317 LEU A CA 1
ATOM 2615 C C . LEU A 1 317 ? 17.008 -12.527 -10.308 1.00 33.62 317 LEU A C 1
ATOM 2616 O O . LEU A 1 317 ? 15.773 -12.556 -10.380 1.00 33.24 317 LEU A O 1
ATOM 2621 N N . GLU A 1 318 ? 17.759 -11.792 -11.137 1.00 33.84 318 GLU A N 1
ATOM 2622 C CA . GLU A 1 318 ? 17.137 -10.989 -12.183 1.00 34.01 318 GLU A CA 1
ATOM 2623 C C . GLU A 1 318 ? 16.427 -11.874 -13.197 1.00 38.52 318 GLU A C 1
ATOM 2624 O O . GLU A 1 318 ? 15.335 -11.534 -13.671 1.00 37.76 318 GLU A O 1
ATOM 2630 N N . THR A 1 319 ? 17.026 -13.024 -13.527 1.00 36.08 319 THR A N 1
ATOM 2631 C CA . THR A 1 319 ? 16.392 -13.964 -14.443 1.00 37.81 319 THR A CA 1
ATOM 2632 C C . THR A 1 319 ? 15.072 -14.467 -13.875 1.00 38.93 319 THR A C 1
ATOM 2633 O O . THR A 1 319 ? 14.054 -14.514 -14.579 1.00 38.58 319 THR A O 1
ATOM 2637 N N . ILE A 1 320 ? 15.075 -14.854 -12.598 1.00 37.64 320 ILE A N 1
ATOM 2638 C CA . ILE A 1 320 ? 13.868 -15.384 -11.970 1.00 37.05 320 ILE A CA 1
ATOM 2639 C C . ILE A 1 320 ? 12.768 -14.331 -11.972 1.00 38.79 320 ILE A C 1
ATOM 2640 O O . ILE A 1 320 ? 11.629 -14.597 -12.371 1.00 36.98 320 ILE A O 1
ATOM 2645 N N . MET A 1 321 ? 13.104 -13.109 -11.559 1.00 42.07 321 MET A N 1
ATOM 2646 C CA . MET A 1 321 ? 12.092 -12.068 -11.435 1.00 42.76 321 MET A CA 1
ATOM 2647 C C . MET A 1 321 ? 11.575 -11.621 -12.793 1.00 43.18 321 MET A C 1
ATOM 2648 O O . MET A 1 321 ? 10.406 -11.242 -12.911 1.00 44.99 321 MET A O 1
ATOM 2653 N N . LYS A 1 322 ? 12.420 -11.664 -13.824 1.00 40.15 322 LYS A N 1
ATOM 2654 C CA . LYS A 1 322 ? 11.996 -11.225 -15.148 1.00 40.75 322 LYS A CA 1
ATOM 2655 C C . LYS A 1 322 ? 10.962 -12.171 -15.744 1.00 42.12 322 LYS A C 1
ATOM 2656 O O . LYS A 1 322 ? 10.033 -11.728 -16.429 1.00 45.31 322 LYS A O 1
ATOM 2662 N N . TYR A 1 323 ? 11.107 -13.478 -15.505 1.00 41.62 323 TYR A N 1
ATOM 2663 C CA . TYR A 1 323 ? 10.242 -14.472 -16.126 1.00 44.40 323 TYR A CA 1
ATOM 2664 C C . TYR A 1 323 ? 9.224 -15.096 -15.181 1.00 42.59 323 TYR A C 1
ATOM 2665 O O . TYR A 1 323 ? 8.321 -15.794 -15.652 1.00 44.92 323 TYR A O 1
ATOM 2674 N N . LYS A 1 324 ? 9.336 -14.874 -13.869 1.00 40.71 324 LYS A N 1
ATOM 2675 C CA . LYS A 1 324 ? 8.314 -15.311 -12.928 1.00 42.79 324 LYS A CA 1
ATOM 2676 C C . LYS A 1 324 ? 7.556 -14.163 -12.275 1.00 43.83 324 LYS A C 1
ATOM 2677 O O . LYS A 1 324 ? 6.414 -14.366 -11.848 1.00 41.30 324 LYS A O 1
ATOM 2683 N N . GLN A 1 325 ? 8.152 -12.969 -12.208 1.00 44.31 325 GLN A N 1
ATOM 2684 C CA . GLN A 1 325 ? 7.494 -11.764 -11.696 1.00 46.59 325 GLN A CA 1
ATOM 2685 C C . GLN A 1 325 ? 7.051 -11.900 -10.242 1.00 45.31 325 GLN A C 1
ATOM 2686 O O . GLN A 1 325 ? 6.057 -11.295 -9.834 1.00 44.91 325 GLN A O 1
ATOM 2692 N N . TYR A 1 326 ? 7.793 -12.675 -9.445 1.00 45.30 326 TYR A N 1
ATOM 2693 C CA . TYR A 1 326 ? 7.485 -12.789 -8.019 1.00 44.58 326 TYR A CA 1
ATOM 2694 C C . TYR A 1 326 ? 7.538 -11.431 -7.330 1.00 45.09 326 TYR A C 1
ATOM 2695 O O . TYR A 1 326 ? 6.691 -11.122 -6.482 1.00 44.34 326 TYR A O 1
ATOM 2704 N N . ILE A 1 327 ? 8.534 -10.617 -7.673 1.00 44.15 327 ILE A N 1
ATOM 2705 C CA . ILE A 1 327 ? 8.623 -9.226 -7.243 1.00 45.91 327 ILE A CA 1
ATOM 2706 C C . ILE A 1 327 ? 8.542 -8.377 -8.500 1.00 50.69 327 ILE A C 1
ATOM 2707 O O . ILE A 1 327 ? 9.453 -8.411 -9.339 1.00 55.15 327 ILE A O 1
ATOM 2712 N N . LYS A 1 328 ? 7.464 -7.617 -8.635 1.00 49.47 328 LYS A N 1
ATOM 2713 C CA . LYS A 1 328 ? 7.328 -6.713 -9.763 1.00 47.88 328 LYS A CA 1
ATOM 2714 C C . LYS A 1 328 ? 8.249 -5.514 -9.586 1.00 44.62 328 LYS A C 1
ATOM 2715 O O . LYS A 1 328 ? 8.490 -5.050 -8.472 1.00 46.89 328 LYS A O 1
ATOM 2721 N N . GLY A 1 329 ? 8.782 -5.026 -10.699 1.00 41.40 329 GLY A N 1
ATOM 2722 C CA . GLY A 1 329 ? 9.668 -3.887 -10.666 1.00 41.75 329 GLY A CA 1
ATOM 2723 C C . GLY A 1 329 ? 11.111 -4.218 -10.356 1.00 41.22 329 GLY A C 1
ATOM 2724 O O . GLY A 1 329 ? 11.927 -3.295 -10.227 1.00 42.12 329 GLY A O 1
ATOM 2725 N N . TYR A 1 330 ? 11.451 -5.499 -10.226 1.00 37.88 330 TYR A N 1
ATOM 2726 C CA . TYR A 1 330 ? 12.838 -5.888 -10.010 1.00 34.89 330 TYR A CA 1
ATOM 2727 C C . TYR A 1 330 ? 13.690 -5.524 -11.221 1.00 32.50 330 TYR A C 1
ATOM 2728 O O . TYR A 1 330 ? 13.256 -5.655 -12.370 1.00 34.97 330 TYR A O 1
ATOM 2737 N N . THR A 1 331 ? 14.915 -5.079 -10.964 1.00 31.51 331 THR A N 1
ATOM 2738 C CA . THR A 1 331 ? 15.774 -4.650 -12.054 1.00 30.27 331 THR A CA 1
ATOM 2739 C C . THR A 1 331 ? 16.106 -5.827 -12.965 1.00 34.69 331 THR A C 1
ATOM 2740 O O . THR A 1 331 ? 16.036 -6.995 -12.575 1.00 27.18 331 THR A O 1
ATOM 2744 N N . GLU A 1 332 ? 16.437 -5.504 -14.214 1.00 39.30 332 GLU A N 1
ATOM 2745 C CA . GLU A 1 332 ? 16.941 -6.492 -15.158 1.00 40.25 332 GLU A CA 1
ATOM 2746 C C . GLU A 1 332 ? 18.175 -5.971 -15.882 1.00 40.45 332 GLU A C 1
ATOM 2747 O O . GLU A 1 332 ? 18.534 -6.492 -16.943 1.00 43.59 332 GLU A O 1
ATOM 2753 N N . ASN A 1 333 ? 18.820 -4.942 -15.329 1.00 42.14 333 ASN A N 1
ATOM 2754 C CA . ASN A 1 333 ? 19.913 -4.271 -16.026 1.00 44.20 333 ASN A CA 1
ATOM 2755 C C . ASN A 1 333 ? 21.078 -5.221 -16.292 1.00 44.37 333 ASN A C 1
ATOM 2756 O O . ASN A 1 333 ? 21.679 -5.184 -17.372 1.00 48.09 333 ASN A O 1
ATOM 2761 N N . SER A 1 334 ? 21.408 -6.085 -15.324 1.00 41.31 334 SER A N 1
ATOM 2762 C CA . SER A 1 334 ? 22.492 -7.043 -15.538 1.00 42.65 334 SER A CA 1
ATOM 2763 C C . SER A 1 334 ? 22.108 -8.069 -16.596 1.00 41.28 334 SER A C 1
ATOM 2764 O O . SER A 1 334 ? 22.932 -8.451 -17.434 1.00 39.72 334 SER A O 1
ATOM 2767 N N . PHE A 1 335 ? 20.854 -8.512 -16.581 1.00 38.03 335 PHE A N 1
ATOM 2768 C CA . PHE A 1 335 ? 20.421 -9.536 -17.521 1.00 37.45 335 PHE A CA 1
ATOM 2769 C C . PHE A 1 335 ? 20.436 -8.994 -18.946 1.00 37.99 335 PHE A C 1
ATOM 2770 O O . PHE A 1 335 ? 20.854 -9.696 -19.878 1.00 34.10 335 PHE A O 1
ATOM 2778 N N . LYS A 1 336 ? 20.052 -7.721 -19.120 1.00 41.81 336 LYS A N 1
ATOM 2779 C CA . LYS A 1 336 ? 19.912 -7.135 -20.453 1.00 45.70 336 LYS A CA 1
ATOM 2780 C C . LYS A 1 336 ? 21.246 -7.042 -21.182 1.00 47.20 336 LYS A C 1
ATOM 2781 O O . LYS A 1 336 ? 21.282 -7.126 -22.414 1.00 51.24 336 LYS A O 1
ATOM 2787 N N . ASN A 1 337 ? 22.336 -6.830 -20.455 1.00 48.87 337 ASN A N 1
ATOM 2788 C CA . ASN A 1 337 ? 23.650 -6.675 -21.064 1.00 53.94 337 ASN A CA 1
ATOM 2789 C C . ASN A 1 337 ? 24.348 -7.999 -21.355 1.00 48.85 337 ASN A C 1
ATOM 2790 O O . ASN A 1 337 ? 25.486 -7.988 -21.834 1.00 49.82 337 ASN A O 1
ATOM 2795 N N . LEU A 1 338 ? 23.705 -9.128 -21.093 1.00 46.88 338 LEU A N 1
ATOM 2796 C CA . LEU A 1 338 ? 24.326 -10.410 -21.382 1.00 41.42 338 LEU A CA 1
ATOM 2797 C C . LEU A 1 338 ? 24.188 -10.763 -22.859 1.00 42.79 338 LEU A C 1
ATOM 2798 O O . LEU A 1 338 ? 23.280 -10.280 -23.546 1.00 40.76 338 LEU A O 1
ATOM 2803 N N . PRO A 1 339 ? 25.087 -11.604 -23.375 1.00 41.25 339 PRO A N 1
ATOM 2804 C CA . PRO A 1 339 ? 24.901 -12.139 -24.726 1.00 39.61 339 PRO A CA 1
ATOM 2805 C C . PRO A 1 339 ? 23.594 -12.911 -24.814 1.00 39.35 339 PRO A C 1
ATOM 2806 O O . PRO A 1 339 ? 23.166 -13.561 -23.857 1.00 39.79 339 PRO A O 1
ATOM 2810 N N . SER A 1 340 ? 22.956 -12.825 -25.985 1.00 38.69 340 SER A N 1
ATOM 2811 C CA . SER A 1 340 ? 21.597 -13.337 -26.122 1.00 41.81 340 SER A CA 1
ATOM 2812 C C . SER A 1 340 ? 21.514 -14.842 -25.895 1.00 46.31 340 SER A C 1
ATOM 2813 O O . SER A 1 340 ? 20.517 -15.327 -25.355 1.00 50.41 340 SER A O 1
ATOM 2816 N N . ASP A 1 341 ? 22.559 -15.590 -26.246 1.00 45.18 341 ASP A N 1
ATOM 2817 C CA . ASP A 1 341 ? 22.493 -17.032 -26.058 1.00 48.38 341 ASP A CA 1
ATOM 2818 C C . ASP A 1 341 ? 22.604 -17.404 -24.586 1.00 45.65 341 ASP A C 1
ATOM 2819 O O . ASP A 1 341 ? 22.048 -18.426 -24.161 1.00 46.44 341 ASP A O 1
ATOM 2824 N N . LEU A 1 342 ? 23.294 -16.588 -23.790 1.00 38.88 342 LEU A N 1
ATOM 2825 C CA . LEU A 1 342 ? 23.312 -16.823 -22.352 1.00 37.44 342 LEU A CA 1
ATOM 2826 C C . LEU A 1 342 ? 21.996 -16.410 -21.707 1.00 36.13 342 LEU A C 1
ATOM 2827 O O . LEU A 1 342 ? 21.501 -17.093 -20.803 1.00 34.34 342 LEU A O 1
ATOM 2832 N N . GLN A 1 343 ? 21.404 -15.309 -22.176 1.00 32.33 343 GLN A N 1
ATOM 2833 C CA . GLN A 1 343 ? 20.068 -14.939 -21.727 1.00 40.31 343 GLN A CA 1
ATOM 2834 C C . GLN A 1 343 ? 19.083 -16.067 -21.984 1.00 40.38 343 GLN A C 1
ATOM 2835 O O . GLN A 1 343 ? 18.258 -16.391 -21.121 1.00 36.93 343 GLN A O 1
ATOM 2841 N N . GLU A 1 344 ? 19.182 -16.700 -23.157 1.00 41.74 344 GLU A N 1
ATOM 2842 C CA . GLU A 1 344 ? 18.229 -17.738 -23.531 1.00 45.13 344 GLU A CA 1
ATOM 2843 C C . GLU A 1 344 ? 18.417 -19.001 -22.704 1.00 42.30 344 GLU A C 1
ATOM 2844 O O . GLU A 1 344 ? 17.441 -19.714 -22.437 1.00 38.44 344 GLU A O 1
ATOM 2850 N N . MET A 1 345 ? 19.656 -19.300 -22.302 1.00 41.41 345 MET A N 1
ATOM 2851 C CA . MET A 1 345 ? 19.882 -20.451 -21.436 1.00 45.29 345 MET A CA 1
ATOM 2852 C C . MET A 1 345 ? 19.356 -20.184 -20.031 1.00 42.44 345 MET A C 1
ATOM 2853 O O . MET A 1 345 ? 18.695 -21.043 -19.437 1.00 41.95 345 MET A O 1
ATOM 2858 N N . LEU A 1 346 ? 19.613 -18.983 -19.499 1.00 40.28 346 LEU A N 1
ATOM 2859 C CA . LEU A 1 346 ? 19.103 -18.632 -18.176 1.00 39.58 346 LEU A CA 1
ATOM 2860 C C . LEU A 1 346 ? 17.579 -18.633 -18.162 1.00 39.68 346 LEU A C 1
ATOM 2861 O O . LEU A 1 346 ? 16.959 -19.109 -17.207 1.00 39.97 346 LEU A O 1
ATOM 2866 N N . GLN A 1 347 ? 16.960 -18.104 -19.217 1.00 40.46 347 GLN A N 1
ATOM 2867 C CA . GLN A 1 347 ? 15.506 -18.065 -19.280 1.00 40.11 347 GLN A CA 1
ATOM 2868 C C . GLN A 1 347 ? 14.916 -19.469 -19.268 1.00 41.21 347 GLN A C 1
ATOM 2869 O O . GLN A 1 347 ? 13.954 -19.743 -18.540 1.00 41.96 347 GLN A O 1
ATOM 2875 N N . GLU A 1 348 ? 15.487 -20.380 -20.058 1.00 39.73 348 GLU A N 1
ATOM 2876 C CA . GLU A 1 348 ? 14.962 -21.745 -20.117 1.00 45.05 348 GLU A CA 1
ATOM 2877 C C . GLU A 1 348 ? 14.957 -22.433 -18.761 1.00 43.62 348 GLU A C 1
ATOM 2878 O O . GLU A 1 348 ? 13.980 -23.105 -18.413 1.00 44.48 348 GLU A O 1
ATOM 2884 N N . LYS A 1 349 ? 16.036 -22.288 -17.999 1.00 39.62 349 LYS A N 1
ATOM 2885 C CA . LYS A 1 349 ? 16.110 -22.948 -16.706 1.00 40.82 349 LYS A CA 1
ATOM 2886 C C . LYS A 1 349 ? 15.049 -22.449 -15.734 1.00 42.25 349 LYS A C 1
ATOM 2887 O O . LYS A 1 349 ? 14.667 -23.182 -14.811 1.00 44.00 349 LYS A O 1
ATOM 2893 N N . VAL A 1 350 ? 14.574 -21.226 -15.918 1.00 41.91 350 VAL A N 1
ATOM 2894 C CA . VAL A 1 350 ? 13.540 -20.670 -15.055 1.00 43.55 350 VAL A CA 1
ATOM 2895 C C . VAL A 1 350 ? 12.145 -21.076 -15.529 1.00 44.05 350 VAL A C 1
ATOM 2896 O O . VAL A 1 350 ? 11.289 -21.437 -14.715 1.00 42.36 350 VAL A O 1
ATOM 2900 N N . VAL A 1 351 ? 11.906 -21.038 -16.844 1.00 45.15 351 VAL A N 1
ATOM 2901 C CA . VAL A 1 351 ? 10.580 -21.324 -17.392 1.00 47.12 351 VAL A CA 1
ATOM 2902 C C . VAL A 1 351 ? 10.186 -22.790 -17.202 1.00 49.20 351 VAL A C 1
ATOM 2903 O O . VAL A 1 351 ? 8.998 -23.105 -17.056 1.00 48.58 351 VAL A O 1
ATOM 2907 N N . GLU A 1 352 ? 11.161 -23.703 -17.167 1.00 52.80 352 GLU A N 1
ATOM 2908 C CA . GLU A 1 352 ? 10.873 -25.116 -16.936 1.00 56.71 352 GLU A CA 1
ATOM 2909 C C . GLU A 1 352 ? 10.392 -25.393 -15.513 1.00 54.76 352 GLU A C 1
ATOM 2910 O O . GLU A 1 352 ? 9.788 -26.443 -15.273 1.00 55.33 352 GLU A O 1
ATOM 2916 N N . LYS A 1 353 ? 10.672 -24.503 -14.562 1.00 52.76 353 LYS A N 1
ATOM 2917 C CA . LYS A 1 353 ? 10.209 -24.674 -13.190 1.00 51.15 353 LYS A CA 1
ATOM 2918 C C . LYS A 1 353 ? 8.775 -24.181 -13.042 1.00 49.00 353 LYS A C 1
ATOM 2919 O O . LYS A 1 353 ? 8.374 -23.197 -13.672 1.00 45.12 353 LYS A O 1
ATOM 2925 N N . ASN A 1 354 ? 7.996 -24.871 -12.205 1.00 51.35 354 ASN A N 1
ATOM 2926 C CA . ASN A 1 354 ? 6.573 -24.571 -12.080 1.00 53.85 354 ASN A CA 1
ATOM 2927 C C . ASN A 1 354 ? 6.217 -23.805 -10.811 1.00 52.56 354 ASN A C 1
ATOM 2928 O O . ASN A 1 354 ? 5.459 -22.832 -10.872 1.00 53.86 354 ASN A O 1
ATOM 2933 N N . LEU A 1 355 ? 6.740 -24.227 -9.663 1.00 47.82 355 LEU A N 1
ATOM 2934 C CA . LEU A 1 355 ? 6.406 -23.633 -8.375 1.00 42.90 355 LEU A CA 1
ATOM 2935 C C . LEU A 1 355 ? 7.504 -22.700 -7.885 1.00 44.31 355 LEU A C 1
ATOM 2936 O O . LEU A 1 355 ? 8.694 -22.972 -8.075 1.00 41.11 355 LEU A O 1
ATOM 2941 N N . LYS A 1 356 ? 7.093 -21.601 -7.240 1.00 44.58 356 LYS A N 1
ATOM 2942 C CA . LYS A 1 356 ? 8.055 -20.728 -6.576 1.00 44.08 356 LYS A CA 1
ATOM 2943 C C . LYS A 1 356 ? 8.906 -21.509 -5.582 1.00 46.42 356 LYS A C 1
ATOM 2944 O O . LYS A 1 356 ? 10.081 -21.179 -5.372 1.00 48.00 356 LYS A O 1
ATOM 2950 N N . SER A 1 357 ? 8.330 -22.546 -4.960 1.00 40.86 357 SER A N 1
ATOM 2951 C CA . SER A 1 357 ? 9.057 -23.424 -4.051 1.00 42.08 357 SER A CA 1
ATOM 2952 C C . SER A 1 357 ? 9.962 -24.414 -4.776 1.00 45.06 357 SER A C 1
ATOM 2953 O O . SER A 1 357 ? 10.747 -25.106 -4.119 1.00 46.94 357 SER A O 1
ATOM 2956 N N . ASP A 1 358 ? 9.840 -24.531 -6.099 1.00 47.52 358 ASP A N 1
ATOM 2957 C CA . ASP A 1 358 ? 10.795 -25.297 -6.892 1.00 46.57 358 ASP A CA 1
ATOM 2958 C C . ASP A 1 358 ? 12.052 -24.499 -7.209 1.00 42.17 358 ASP A C 1
ATOM 2959 O O . ASP A 1 358 ? 13.072 -25.091 -7.576 1.00 38.07 358 ASP A O 1
ATOM 2964 N N . ILE A 1 359 ? 11.981 -23.176 -7.119 1.00 42.12 359 ILE A N 1
ATOM 2965 C CA . ILE A 1 359 ? 13.102 -22.294 -7.427 1.00 40.19 359 ILE A CA 1
ATOM 2966 C C . ILE A 1 359 ? 13.829 -21.849 -6.164 1.00 42.89 359 ILE A C 1
ATOM 2967 O O . ILE A 1 359 ? 15.057 -21.921 -6.084 1.00 44.05 359 ILE A O 1
ATOM 2972 N N . PHE A 1 360 ? 13.079 -21.388 -5.165 1.00 40.98 360 PHE A N 1
ATOM 2973 C CA . PHE A 1 360 ? 13.634 -20.934 -3.902 1.00 35.83 360 PHE A CA 1
ATOM 2974 C C . PHE A 1 360 ? 13.558 -22.035 -2.850 1.00 38.89 360 PHE A C 1
ATOM 2975 O O . PHE A 1 360 ? 12.644 -22.865 -2.851 1.00 43.50 360 PHE A O 1
ATOM 2983 N N . GLN A 1 361 ? 14.537 -22.027 -1.948 1.00 38.59 361 GLN A N 1
ATOM 2984 C CA . GLN A 1 361 ? 14.671 -23.038 -0.905 1.00 39.12 361 GLN A CA 1
ATOM 2985 C C . GLN A 1 361 ? 13.921 -22.603 0.350 1.00 35.83 361 GLN A C 1
ATOM 2986 O O . GLN A 1 361 ? 14.213 -21.546 0.916 1.00 34.76 361 GLN A O 1
ATOM 2992 N N . ARG A 1 362 ? 12.970 -23.418 0.793 1.00 35.96 362 ARG A N 1
ATOM 2993 C CA . ARG A 1 362 ? 12.269 -23.099 2.025 1.00 38.29 362 ARG A CA 1
ATOM 2994 C C . ARG A 1 362 ? 13.135 -23.431 3.236 1.00 38.01 362 ARG A C 1
ATOM 2995 O O . ARG A 1 362 ? 14.085 -24.215 3.161 1.00 41.66 362 ARG A O 1
ATOM 3003 N N . LEU A 1 363 ? 12.799 -22.806 4.366 1.00 36.46 363 LEU A N 1
ATOM 3004 C CA . LEU A 1 363 ? 13.563 -23.033 5.590 1.00 39.72 363 LEU A CA 1
ATOM 3005 C C . LEU A 1 363 ? 13.360 -24.451 6.108 1.00 42.01 363 LEU A C 1
ATOM 3006 O O . LEU A 1 363 ? 14.299 -25.068 6.623 1.00 41.14 363 LEU A O 1
ATOM 3011 N N . GLY A 1 364 ? 12.143 -24.982 5.979 1.00 40.78 364 GLY A N 1
ATOM 3012 C CA . GLY A 1 364 ? 11.832 -26.309 6.462 1.00 40.94 364 GLY A CA 1
ATOM 3013 C C . GLY A 1 364 ? 12.075 -26.434 7.958 1.00 44.39 364 GLY A C 1
ATOM 3014 O O . GLY A 1 364 ? 12.057 -25.458 8.712 1.00 47.25 364 GLY A O 1
ATOM 3015 N N . ASP A 1 365 ? 12.309 -27.671 8.386 1.00 44.66 365 ASP A N 1
ATOM 3016 C CA . ASP A 1 365 ? 12.601 -27.957 9.783 1.00 49.10 365 ASP A CA 1
ATOM 3017 C C . ASP A 1 365 ? 14.098 -27.800 10.011 1.00 47.17 365 ASP A C 1
ATOM 3018 O O . ASP A 1 365 ? 14.904 -28.529 9.422 1.00 47.38 365 ASP A O 1
ATOM 3023 N N . ILE A 1 366 ? 14.464 -26.866 10.880 1.00 43.14 366 ILE A N 1
ATOM 3024 C CA . ILE A 1 366 ? 15.857 -26.570 11.182 1.00 42.59 366 ILE A CA 1
ATOM 3025 C C . ILE A 1 366 ? 16.145 -27.037 12.598 1.00 42.98 366 ILE A C 1
ATOM 3026 O O . ILE A 1 366 ? 15.363 -26.771 13.518 1.00 43.77 366 ILE A O 1
ATOM 3031 N N . PHE A 1 367 ? 17.253 -27.750 12.765 1.00 42.82 367 PHE A N 1
ATOM 3032 C CA . PHE A 1 367 ? 17.687 -28.229 14.064 1.00 42.81 367 PHE A CA 1
ATOM 3033 C C . PHE A 1 367 ? 18.991 -27.542 14.440 1.00 44.40 367 PHE A C 1
ATOM 3034 O O . PHE A 1 367 ? 19.884 -27.380 13.602 1.00 42.60 367 PHE A O 1
ATOM 3042 N N . ILE A 1 368 ? 19.078 -27.104 15.695 1.00 46.45 368 ILE A N 1
ATOM 3043 C CA . ILE A 1 368 ? 20.218 -26.330 16.167 1.00 44.21 368 ILE A CA 1
ATOM 3044 C C . ILE A 1 368 ? 20.353 -26.535 17.668 1.00 45.58 368 ILE A C 1
ATOM 3045 O O . ILE A 1 368 ? 19.373 -26.803 18.370 1.00 46.62 368 ILE A O 1
ATOM 3050 N N . SER A 1 369 ? 21.587 -26.430 18.153 1.00 43.88 369 SER A N 1
ATOM 3051 C CA . SER A 1 369 ? 21.889 -26.584 19.566 1.00 42.65 369 SER A CA 1
ATOM 3052 C C . SER A 1 369 ? 21.527 -25.324 20.344 1.00 37.69 369 SER A C 1
ATOM 3053 O O . SER A 1 369 ? 21.503 -24.217 19.799 1.00 35.94 369 SER A O 1
ATOM 3056 N N . GLU A 1 370 ? 21.238 -25.506 21.634 1.00 37.72 370 GLU A N 1
ATOM 3057 C CA . GLU A 1 370 ? 21.013 -24.367 22.518 1.00 41.65 370 GLU A CA 1
ATOM 3058 C C . GLU A 1 370 ? 22.281 -23.555 22.759 1.00 40.55 370 GLU A C 1
ATOM 3059 O O . GLU A 1 370 ? 22.193 -22.426 23.250 1.00 39.58 370 GLU A O 1
ATOM 3065 N N . LEU A 1 371 ? 23.453 -24.105 22.436 1.00 41.22 371 LEU A N 1
ATOM 3066 C CA . LEU A 1 371 ? 24.697 -23.360 22.572 1.00 40.31 371 LEU A CA 1
ATOM 3067 C C . LEU A 1 371 ? 24.892 -22.365 21.443 1.00 40.33 371 LEU A C 1
ATOM 3068 O O . LEU A 1 371 ? 25.558 -21.342 21.633 1.00 39.29 371 LEU A O 1
ATOM 3073 N N . ASP A 1 372 ? 24.299 -22.635 20.286 1.00 40.77 372 ASP A N 1
ATOM 3074 C CA . ASP A 1 372 ? 24.709 -22.043 19.023 1.00 38.58 372 ASP A CA 1
ATOM 3075 C C . ASP A 1 372 ? 24.039 -20.696 18.763 1.00 36.27 372 ASP A C 1
ATOM 3076 O O . ASP A 1 372 ? 22.989 -20.367 19.321 1.00 39.10 372 ASP A O 1
ATOM 3081 N N . THR A 1 373 ? 24.685 -19.908 17.908 1.00 31.11 373 THR A N 1
ATOM 3082 C CA . THR A 1 373 ? 24.037 -18.808 17.203 1.00 34.24 373 THR A CA 1
ATOM 3083 C C . THR A 1 373 ? 24.750 -18.666 15.870 1.00 36.75 373 THR A C 1
ATOM 3084 O O . THR A 1 373 ? 25.949 -18.369 15.839 1.00 38.33 373 THR A O 1
ATOM 3088 N N . LYS A 1 374 ? 24.031 -18.898 14.782 1.00 36.78 374 LYS A N 1
ATOM 3089 C CA . LYS A 1 374 ? 24.626 -18.829 13.460 1.00 33.72 374 LYS A CA 1
ATOM 3090 C C . LYS A 1 374 ? 24.520 -17.419 12.898 1.00 30.75 374 LYS A C 1
ATOM 3091 O O . LYS A 1 374 ? 23.628 -16.646 13.255 1.00 30.69 374 LYS A O 1
ATOM 3097 N N . ILE A 1 375 ? 25.467 -17.083 12.029 1.00 28.75 375 ILE A N 1
ATOM 3098 C CA . ILE A 1 375 ? 25.576 -15.746 11.466 1.00 26.34 375 ILE A CA 1
ATOM 3099 C C . ILE A 1 375 ? 25.969 -15.885 10.003 1.00 29.30 375 ILE A C 1
ATOM 3100 O O . ILE A 1 375 ? 26.663 -16.829 9.614 1.00 32.20 375 ILE A O 1
ATOM 3105 N N . ALA A 1 376 ? 25.483 -14.962 9.180 1.00 29.68 376 ALA A N 1
ATOM 3106 C CA . ALA A 1 376 ? 25.793 -14.993 7.759 1.00 31.03 376 ALA A CA 1
ATOM 3107 C C . ALA A 1 376 ? 27.227 -14.546 7.496 1.00 33.91 376 ALA A C 1
ATOM 3108 O O . ALA A 1 376 ? 27.817 -13.781 8.264 1.00 30.90 376 ALA A O 1
ATOM 3110 N N . PHE A 1 377 ? 27.778 -15.026 6.385 1.00 36.25 377 PHE A N 1
ATOM 3111 C CA . PHE A 1 377 ? 29.042 -14.544 5.853 1.00 35.83 377 PHE A CA 1
ATOM 3112 C C . PHE A 1 377 ? 28.783 -13.787 4.557 1.00 38.47 377 PHE A C 1
ATOM 3113 O O . PHE A 1 377 ? 27.934 -14.185 3.749 1.00 37.66 377 PHE A O 1
ATOM 3121 N N . MET A 1 378 ? 29.518 -12.695 4.365 1.00 38.40 378 MET A N 1
ATOM 3122 C CA . MET A 1 378 ? 29.476 -11.926 3.128 1.00 41.22 378 MET A CA 1
ATOM 3123 C C . MET A 1 378 ? 30.891 -11.500 2.774 1.00 37.48 378 MET A C 1
ATOM 3124 O O . MET A 1 378 ? 31.515 -10.746 3.529 1.00 35.00 378 MET A O 1
ATOM 3129 N N . PHE A 1 379 ? 31.385 -11.977 1.630 1.00 37.99 379 PHE A N 1
ATOM 3130 C CA . PHE A 1 379 ? 32.764 -11.738 1.199 1.00 44.19 379 PHE A CA 1
ATOM 3131 C C . PHE A 1 379 ? 33.750 -12.322 2.204 1.00 45.02 379 PHE A C 1
ATOM 3132 O O . PHE A 1 379 ? 34.794 -11.734 2.495 1.00 45.72 379 PHE A O 1
ATOM 3140 N N . GLY A 1 380 ? 33.414 -13.493 2.738 1.00 45.42 380 GLY A N 1
ATOM 3141 C CA . GLY A 1 380 ? 34.274 -14.156 3.693 1.00 47.78 380 GLY A CA 1
ATOM 3142 C C . GLY A 1 380 ? 34.288 -13.558 5.081 1.00 48.04 380 GLY A C 1
ATOM 3143 O O . GLY A 1 380 ? 35.084 -14.001 5.914 1.00 46.45 380 GLY A O 1
ATOM 3144 N N . LYS A 1 381 ? 33.424 -12.580 5.365 1.00 45.68 381 LYS A N 1
ATOM 3145 C CA . LYS A 1 381 ? 33.371 -11.916 6.661 1.00 39.54 381 LYS A CA 1
ATOM 3146 C C . LYS A 1 381 ? 31.999 -12.103 7.293 1.00 37.74 381 LYS A C 1
ATOM 3147 O O . LYS A 1 381 ? 30.977 -12.109 6.602 1.00 38.71 381 LYS A O 1
ATOM 3153 N N . ILE A 1 382 ? 31.976 -12.226 8.622 1.00 37.01 382 ILE A N 1
ATOM 3154 C CA . ILE A 1 382 ? 30.709 -12.409 9.322 1.00 35.43 382 ILE A CA 1
ATOM 3155 C C . ILE A 1 382 ? 29.917 -11.108 9.276 1.00 33.33 382 ILE A C 1
ATOM 3156 O O . ILE A 1 382 ? 30.474 -10.006 9.407 1.00 30.45 382 ILE A O 1
ATOM 3161 N N . ALA A 1 383 ? 28.616 -11.226 9.023 1.00 35.36 383 ALA A N 1
ATOM 3162 C CA . ALA A 1 383 ? 27.724 -10.075 8.962 1.00 30.46 383 ALA A CA 1
ATOM 3163 C C . ALA A 1 383 ? 26.421 -10.419 9.663 1.00 28.44 383 ALA A C 1
ATOM 3164 O O . ALA A 1 383 ? 25.824 -11.462 9.379 1.00 31.80 383 ALA A O 1
ATOM 3166 N N . ASN A 1 384 ? 25.951 -9.530 10.536 1.00 25.75 384 ASN A N 1
ATOM 3167 C CA . ASN A 1 384 ? 24.761 -9.856 11.313 1.00 30.10 384 ASN A CA 1
ATOM 3168 C C . ASN A 1 384 ? 23.458 -9.582 10.550 1.00 29.21 384 ASN A C 1
ATOM 3169 O O . ASN A 1 384 ? 22.411 -9.415 11.180 1.00 34.43 384 ASN A O 1
ATOM 3174 N N . GLN A 1 385 ? 23.513 -9.533 9.215 1.00 28.91 385 GLN A N 1
ATOM 3175 C CA . GLN A 1 385 ? 22.296 -9.397 8.417 1.00 30.57 385 GLN A CA 1
ATOM 3176 C C . GLN A 1 385 ? 21.392 -10.623 8.533 1.00 31.21 385 GLN A C 1
ATOM 3177 O O . GLN A 1 385 ? 20.187 -10.522 8.277 1.00 29.46 385 GLN A O 1
ATOM 3183 N N . VAL A 1 386 ? 21.952 -11.793 8.854 1.00 32.54 386 VAL A N 1
ATOM 3184 C CA . VAL A 1 386 ? 21.174 -12.997 9.145 1.00 30.61 386 VAL A CA 1
ATOM 3185 C C . VAL A 1 386 ? 21.713 -13.641 10.420 1.00 32.56 386 VAL A C 1
ATOM 3186 O O . VAL A 1 386 ? 22.929 -13.842 10.551 1.00 26.21 386 VAL A O 1
ATOM 3190 N N . LEU A 1 387 ? 20.805 -13.978 11.349 1.00 29.84 387 LEU A N 1
ATOM 3191 C CA . LEU A 1 387 ? 21.129 -14.716 12.565 1.00 31.62 387 LEU A CA 1
ATOM 3192 C C . LEU A 1 387 ? 20.109 -15.833 12.761 1.00 35.32 387 LEU A C 1
ATOM 3193 O O . LEU A 1 387 ? 18.928 -15.671 12.431 1.00 34.09 387 LEU A O 1
ATOM 3198 N N . ILE A 1 388 ? 20.570 -16.973 13.280 1.00 33.95 388 ILE A N 1
ATOM 3199 C CA . ILE A 1 388 ? 19.708 -18.109 13.601 1.00 34.19 388 ILE A CA 1
ATOM 3200 C C . ILE A 1 388 ? 20.048 -18.582 15.005 1.00 36.01 388 ILE A C 1
ATOM 3201 O O . ILE A 1 388 ? 21.216 -18.857 15.301 1.00 39.95 388 ILE A O 1
ATOM 3206 N N . SER A 1 389 ? 19.034 -18.712 15.855 1.00 31.68 389 SER A N 1
ATOM 3207 C CA . SER A 1 389 ? 19.282 -19.178 17.213 1.00 30.67 389 SER A CA 1
ATOM 3208 C C . SER A 1 389 ? 17.970 -19.534 17.895 1.00 36.58 389 SER A C 1
ATOM 3209 O O . SER A 1 389 ? 16.920 -18.951 17.602 1.00 36.51 389 SER A O 1
ATOM 3212 N N . LYS A 1 390 ? 18.046 -20.498 18.808 1.00 38.65 390 LYS A N 1
ATOM 3213 C CA . LYS A 1 390 ? 16.939 -20.759 19.710 1.00 40.69 390 LYS A CA 1
ATOM 3214 C C . LYS A 1 390 ? 16.849 -19.638 20.738 1.00 41.67 390 LYS A C 1
ATOM 3215 O O . LYS A 1 390 ? 17.793 -18.865 20.936 1.00 41.92 390 LYS A O 1
ATOM 3221 N N . LYS A 1 391 ? 15.690 -19.535 21.382 1.00 36.81 391 LYS A N 1
ATOM 3222 C CA . LYS A 1 391 ? 15.542 -18.559 22.449 1.00 37.52 391 LYS A CA 1
ATOM 3223 C C . LYS A 1 391 ? 16.483 -18.898 23.602 1.00 37.09 391 LYS A C 1
ATOM 3224 O O . LYS A 1 391 ? 16.825 -20.061 23.835 1.00 36.41 391 LYS A O 1
ATOM 3230 N N . ASN A 1 392 ? 16.943 -17.859 24.297 1.00 37.05 392 ASN A N 1
ATOM 3231 C CA . ASN A 1 392 ? 17.777 -18.012 25.494 1.00 40.76 392 ASN A CA 1
ATOM 3232 C C . ASN A 1 392 ? 19.026 -18.852 25.232 1.00 35.94 392 ASN A C 1
ATOM 3233 O O . ASN A 1 392 ? 19.537 -19.512 26.135 1.00 35.91 392 ASN A O 1
ATOM 3238 N N . SER A 1 393 ? 19.516 -18.847 23.995 1.00 31.01 393 SER A N 1
ATOM 3239 C CA . SER A 1 393 ? 20.704 -19.612 23.654 1.00 34.08 393 SER A CA 1
ATOM 3240 C C . SER A 1 393 ? 21.908 -19.117 24.450 1.00 33.91 393 SER A C 1
ATOM 3241 O O . SER A 1 393 ? 21.955 -17.973 24.914 1.00 34.80 393 SER A O 1
ATOM 3244 N N . TYR A 1 394 ? 22.890 -20.005 24.617 1.00 31.88 394 TYR A N 1
ATOM 3245 C CA . TYR A 1 394 ? 24.089 -19.629 25.359 1.00 30.59 394 TYR A CA 1
ATOM 3246 C C . TYR A 1 394 ? 24.873 -18.549 24.626 1.00 35.64 394 TYR A C 1
ATOM 3247 O O . TYR A 1 394 ? 25.389 -17.616 25.254 1.00 32.60 394 TYR A O 1
ATOM 3256 N N . SER A 1 395 ? 24.939 -18.634 23.294 1.00 36.63 395 SER A N 1
ATOM 3257 C CA . SER A 1 395 ? 25.735 -17.672 22.540 1.00 37.57 395 SER A CA 1
ATOM 3258 C C . SER A 1 395 ? 25.066 -16.307 22.492 1.00 32.94 395 SER A C 1
ATOM 3259 O O . SER A 1 395 ? 25.759 -15.284 22.511 1.00 32.14 395 SER A O 1
ATOM 3262 N N . LEU A 1 396 ? 23.733 -16.266 22.429 1.00 31.42 396 LEU A N 1
ATOM 3263 C CA . LEU A 1 396 ? 23.047 -14.980 22.490 1.00 32.96 396 LEU A CA 1
ATOM 3264 C C . LEU A 1 396 ? 23.277 -14.308 23.835 1.00 35.39 396 LEU A C 1
ATOM 3265 O O . LEU A 1 396 ? 23.407 -13.080 23.911 1.00 34.49 396 LEU A O 1
ATOM 3270 N N . ASN A 1 397 ? 23.351 -15.100 24.908 1.00 37.11 397 ASN A N 1
ATOM 3271 C CA . ASN A 1 397 ? 23.675 -14.536 26.212 1.00 36.92 397 ASN A CA 1
ATOM 3272 C C . ASN A 1 397 ? 25.084 -13.953 26.216 1.00 34.55 397 ASN A C 1
ATOM 3273 O O . ASN A 1 397 ? 25.321 -12.886 26.793 1.00 31.64 397 ASN A O 1
ATOM 3278 N N . LEU A 1 398 ? 26.034 -14.641 25.581 1.00 35.03 398 LEU A N 1
ATOM 3279 C CA . LEU A 1 398 ? 27.379 -14.087 25.471 1.00 35.34 398 LEU A CA 1
ATOM 3280 C C . LEU A 1 398 ? 27.373 -12.808 24.651 1.00 32.47 398 LEU A C 1
ATOM 3281 O O . LEU A 1 398 ? 28.072 -11.844 24.986 1.00 30.88 398 LEU A O 1
ATOM 3286 N N . ILE A 1 399 ? 26.572 -12.780 23.580 1.00 30.81 399 ILE A N 1
ATOM 3287 C CA . ILE A 1 399 ? 26.475 -11.594 22.737 1.00 29.05 399 ILE A CA 1
ATOM 3288 C C . ILE A 1 399 ? 25.861 -10.437 23.510 1.00 30.00 399 ILE A C 1
ATOM 3289 O O . ILE A 1 399 ? 26.300 -9.286 23.385 1.00 31.39 399 ILE A O 1
ATOM 3294 N N . ILE A 1 400 ? 24.837 -10.720 24.319 1.00 28.19 400 ILE A N 1
ATOM 3295 C CA . ILE A 1 400 ? 24.215 -9.673 25.125 1.00 31.09 400 ILE A CA 1
ATOM 3296 C C . ILE A 1 400 ? 25.201 -9.139 26.157 1.00 37.71 400 ILE A C 1
ATOM 3297 O O . ILE A 1 400 ? 25.270 -7.929 26.406 1.00 39.12 400 ILE A O 1
ATOM 3302 N N . ASN A 1 401 ? 25.980 -10.028 26.777 1.00 27.22 401 ASN A N 1
ATOM 3303 C CA . ASN A 1 401 ? 26.981 -9.571 27.731 1.00 30.71 401 ASN A CA 1
ATOM 3304 C C . ASN A 1 401 ? 28.081 -8.763 27.049 1.00 30.05 401 ASN A C 1
ATOM 3305 O O . ASN A 1 401 ? 28.648 -7.855 27.668 1.00 31.76 401 ASN A O 1
ATOM 3310 N N . GLN A 1 402 ? 28.386 -9.063 25.782 1.00 30.39 402 GLN A N 1
ATOM 3311 C CA . GLN A 1 402 ? 29.341 -8.244 25.033 1.00 31.76 402 GLN A CA 1
ATOM 3312 C C . GLN A 1 402 ? 28.808 -6.827 24.853 1.00 33.19 402 GLN A C 1
ATOM 3313 O O . GLN A 1 402 ? 29.540 -5.843 25.033 1.00 30.56 402 GLN A O 1
ATOM 3319 N N . ILE A 1 403 ? 27.530 -6.708 24.484 1.00 28.49 403 ILE A N 1
ATOM 3320 C CA . ILE A 1 403 ? 26.902 -5.399 24.327 1.00 28.99 403 ILE A CA 1
ATOM 3321 C C . ILE A 1 403 ? 26.954 -4.618 25.632 1.00 31.70 403 ILE A C 1
ATOM 3322 O O . ILE A 1 403 ? 27.359 -3.448 25.663 1.00 35.08 403 ILE A O 1
ATOM 3327 N N . LYS A 1 404 ? 26.507 -5.244 26.723 1.00 31.08 404 LYS A N 1
ATOM 3328 C CA . LYS A 1 404 ? 26.451 -4.554 28.008 1.00 30.79 404 LYS A CA 1
ATOM 3329 C C . LYS A 1 404 ? 27.840 -4.129 28.476 1.00 33.14 404 LYS A C 1
ATOM 3330 O O . LYS A 1 404 ? 28.015 -3.015 28.986 1.00 31.35 404 LYS A O 1
ATOM 3336 N N . ASN A 1 405 ? 28.841 -5.003 28.317 1.00 30.03 405 ASN A N 1
ATOM 3337 C CA . ASN A 1 405 ? 30.186 -4.648 28.758 1.00 28.91 405 ASN A CA 1
ATOM 3338 C C . ASN A 1 405 ? 30.752 -3.518 27.915 1.00 29.30 405 ASN A C 1
ATOM 3339 O O . ASN A 1 405 ? 31.334 -2.568 28.451 1.00 32.63 405 ASN A O 1
ATOM 3344 N N . ARG A 1 406 ? 30.559 -3.586 26.596 1.00 29.67 406 ARG A N 1
ATOM 3345 C CA . ARG A 1 406 ? 31.126 -2.567 25.720 1.00 31.13 406 ARG A CA 1
ATOM 3346 C C . ARG A 1 406 ? 30.481 -1.211 25.966 1.00 33.31 406 ARG A C 1
ATOM 3347 O O . ARG A 1 406 ? 31.184 -0.196 26.054 1.00 32.36 406 ARG A O 1
ATOM 3355 N N . TYR A 1 407 ? 29.151 -1.174 26.116 1.00 31.11 407 TYR A N 1
ATOM 3356 C CA . TYR A 1 407 ? 28.482 0.094 26.390 1.00 32.55 407 TYR A CA 1
ATOM 3357 C C . TYR A 1 407 ? 28.788 0.600 27.794 1.00 35.17 407 TYR A C 1
ATOM 3358 O O . TYR A 1 407 ? 28.780 1.815 28.028 1.00 38.11 407 TYR A O 1
ATOM 3367 N N . ASN A 1 408 ? 29.046 -0.305 28.739 1.00 33.81 408 ASN A N 1
ATOM 3368 C CA . ASN A 1 408 ? 29.479 0.128 30.060 1.00 34.72 408 ASN A CA 1
ATOM 3369 C C . ASN A 1 408 ? 30.760 0.945 29.964 1.00 36.09 408 ASN A C 1
ATOM 3370 O O . ASN A 1 408 ? 30.868 2.030 30.549 1.00 33.89 408 ASN A O 1
ATOM 3375 N N . ILE A 1 409 ? 31.735 0.447 29.202 1.00 36.68 409 ILE A N 1
ATOM 3376 C CA . ILE A 1 409 ? 33.011 1.144 29.069 1.00 36.31 409 ILE A CA 1
ATOM 3377 C C . ILE A 1 409 ? 32.829 2.456 28.319 1.00 33.97 409 ILE A C 1
ATOM 3378 O O . ILE A 1 409 ? 33.321 3.510 28.747 1.00 30.59 409 ILE A O 1
ATOM 3383 N N . ILE A 1 410 ? 32.112 2.406 27.192 1.00 30.24 410 ILE A N 1
ATOM 3384 C CA . ILE A 1 410 ? 31.911 3.593 26.369 1.00 29.50 410 ILE A CA 1
ATOM 3385 C C . ILE A 1 410 ? 31.217 4.681 27.169 1.00 29.49 410 ILE A C 1
ATOM 3386 O O . ILE A 1 410 ? 31.625 5.850 27.143 1.00 30.87 410 ILE A O 1
ATOM 3391 N N . ASN A 1 411 ? 30.176 4.314 27.919 1.00 26.97 411 ASN A N 1
ATOM 3392 C CA . ASN A 1 411 ? 29.393 5.339 28.596 1.00 28.79 411 ASN A CA 1
ATOM 3393 C C . ASN A 1 411 ? 30.150 5.908 29.788 1.00 28.38 411 ASN A C 1
ATOM 3394 O O . ASN A 1 411 ? 29.969 7.082 30.131 1.00 28.75 411 ASN A O 1
ATOM 3399 N N . LYS A 1 412 ? 31.046 5.122 30.390 1.00 28.22 412 LYS A N 1
ATOM 3400 C CA . LYS A 1 412 ? 31.794 5.632 31.526 1.00 42.50 412 LYS A CA 1
ATOM 3401 C C . LYS A 1 412 ? 32.790 6.690 31.080 1.00 28.83 412 LYS A C 1
ATOM 3402 O O . LYS A 1 412 ? 32.978 7.700 31.771 1.00 41.62 412 LYS A O 1
ATOM 3408 N N . CYS A 1 413 ? 33.345 6.545 29.875 1.00 33.38 413 CYS A N 1
ATOM 3409 C CA . CYS A 1 413 ? 34.310 7.530 29.393 1.00 34.79 413 CYS A CA 1
ATOM 3410 C C . CYS A 1 413 ? 33.635 8.665 28.649 1.00 36.02 413 CYS A C 1
ATOM 3411 O O . CYS A 1 413 ? 34.151 9.785 28.635 1.00 28.68 413 CYS A O 1
ATOM 3414 N N . LEU A 1 414 ? 32.465 8.393 28.081 1.00 27.98 414 LEU A N 1
ATOM 3415 C CA . LEU A 1 414 ? 31.698 9.442 27.422 1.00 36.60 414 LEU A CA 1
ATOM 3416 C C . LEU A 1 414 ? 31.153 10.434 28.440 1.00 28.99 414 LEU A C 1
ATOM 3417 O O . LEU A 1 414 ? 31.208 11.652 28.227 1.00 38.20 414 LEU A O 1
ATOM 3422 N N . SER A 1 415 ? 30.673 9.925 29.575 1.00 33.79 415 SER A N 1
ATOM 3423 C CA . SER A 1 415 ? 30.159 10.797 30.625 1.00 36.57 415 SER A CA 1
ATOM 3424 C C . SER A 1 415 ? 31.280 11.626 31.244 1.00 34.28 415 SER A C 1
ATOM 3425 O O . SER A 1 415 ? 31.118 12.828 31.477 1.00 32.59 415 SER A O 1
ATOM 3428 N N . SER A 1 416 ? 32.416 10.993 31.539 1.00 35.61 416 SER A N 1
ATOM 3429 C CA . SER A 1 416 ? 33.602 11.743 31.948 1.00 36.90 416 SER A CA 1
ATOM 3430 C C . SER A 1 416 ? 33.941 12.824 30.931 1.00 38.19 416 SER A C 1
ATOM 3431 O O . SER A 1 416 ? 34.166 13.985 31.293 1.00 41.88 416 SER A O 1
ATOM 3434 N N . ALA A 1 417 ? 33.985 12.449 29.647 1.00 36.70 417 ALA A N 1
ATOM 3435 C CA . ALA A 1 417 ? 34.398 13.385 28.602 1.00 38.25 417 ALA A CA 1
ATOM 3436 C C . ALA A 1 417 ? 33.420 14.546 28.470 1.00 38.35 417 ALA A C 1
ATOM 3437 O O . ALA A 1 417 ? 33.832 15.695 28.267 1.00 38.19 417 ALA A O 1
ATOM 3439 N N . ILE A 1 418 ? 32.118 14.261 28.557 1.00 35.76 418 ILE A N 1
ATOM 3440 C CA . ILE A 1 418 ? 31.116 15.317 28.456 1.00 34.95 418 ILE A CA 1
ATOM 3441 C C . ILE A 1 418 ? 31.243 16.284 29.626 1.00 38.61 418 ILE A C 1
ATOM 3442 O O . ILE A 1 418 ? 31.095 17.500 29.463 1.00 44.12 418 ILE A O 1
ATOM 3447 N N . GLU A 1 419 ? 31.543 15.763 30.818 1.00 41.50 419 GLU A N 1
ATOM 3448 C CA . GLU A 1 419 ? 31.720 16.623 31.984 1.00 44.48 419 GLU A CA 1
ATOM 3449 C C . GLU A 1 419 ? 32.912 17.557 31.798 1.00 47.72 419 GLU A C 1
ATOM 3450 O O . GLU A 1 419 ? 32.806 18.770 32.012 1.00 49.16 419 GLU A O 1
ATOM 3456 N N . LYS A 1 420 ? 34.064 17.007 31.399 1.00 47.85 420 LYS A N 1
ATOM 3457 C CA . LYS A 1 420 ? 35.279 17.803 31.257 1.00 45.22 420 LYS A CA 1
ATOM 3458 C C . LYS A 1 420 ? 35.344 18.579 29.945 1.00 46.79 420 LYS A C 1
ATOM 3459 O O . LYS A 1 420 ? 36.136 19.518 29.839 1.00 47.96 420 LYS A O 1
ATOM 3465 N N . GLY A 1 421 ? 34.528 18.221 28.957 1.00 42.33 421 GLY A N 1
ATOM 3466 C CA . GLY A 1 421 ? 34.631 18.804 27.630 1.00 40.51 421 GLY A CA 1
ATOM 3467 C C . GLY A 1 421 ? 33.829 20.083 27.457 1.00 46.15 421 GLY A C 1
ATOM 3468 O O . GLY A 1 421 ? 32.746 20.237 28.017 1.00 50.04 421 GLY A O 1
ATOM 3469 N N . SER A 1 422 ? 34.408 21.020 26.708 1.00 51.10 422 SER A N 1
ATOM 3470 C CA . SER A 1 422 ? 33.765 22.292 26.396 1.00 56.38 422 SER A CA 1
ATOM 3471 C C . SER A 1 422 ? 33.073 22.317 25.034 1.00 55.29 422 SER A C 1
ATOM 3472 O O . SER A 1 422 ? 32.086 23.039 24.876 1.00 58.55 422 SER A O 1
ATOM 3475 N N . ASN A 1 423 ? 33.556 21.564 24.046 1.00 48.63 423 ASN A N 1
ATOM 3476 C CA . ASN A 1 423 ? 32.922 21.510 22.727 1.00 44.32 423 ASN A CA 1
ATOM 3477 C C . ASN A 1 423 ? 33.019 20.077 22.210 1.00 41.69 423 ASN A C 1
ATOM 3478 O O . ASN A 1 423 ? 33.429 19.168 22.936 1.00 46.99 423 ASN A O 1
ATOM 3483 N N . PHE A 1 424 ? 32.632 19.860 20.947 1.00 38.34 424 PHE A N 1
ATOM 3484 C CA . PHE A 1 424 ? 32.658 18.502 20.405 1.00 37.06 424 PHE A CA 1
ATOM 3485 C C . PHE A 1 424 ? 34.084 17.980 20.273 1.00 33.91 424 PHE A C 1
ATOM 3486 O O . PHE A 1 424 ? 34.366 16.829 20.629 1.00 32.23 424 PHE A O 1
ATOM 3494 N N . ASN A 1 425 ? 34.994 18.798 19.740 1.00 37.40 425 ASN A N 1
ATOM 3495 C CA . ASN A 1 425 ? 36.320 18.284 19.415 1.00 40.63 425 ASN A CA 1
ATOM 3496 C C . ASN A 1 425 ? 37.140 17.983 20.669 1.00 37.64 425 ASN A C 1
ATOM 3497 O O . ASN A 1 425 ? 37.866 16.984 20.706 1.00 35.57 425 ASN A O 1
ATOM 3502 N N . ASN A 1 426 ? 37.029 18.805 21.719 1.00 39.29 426 ASN A N 1
ATOM 3503 C CA . ASN A 1 426 ? 37.749 18.447 22.942 1.00 42.70 426 ASN A CA 1
ATOM 3504 C C . ASN A 1 426 ? 37.037 17.343 23.722 1.00 38.85 426 ASN A C 1
ATOM 3505 O O . ASN A 1 426 ? 37.697 16.568 24.425 1.00 37.11 426 ASN A O 1
ATOM 3510 N N . THR A 1 427 ? 35.704 17.259 23.626 1.00 34.18 427 THR A N 1
ATOM 3511 C CA . THR A 1 427 ? 35.009 16.113 24.210 1.00 31.95 427 THR A CA 1
ATOM 3512 C C . THR A 1 427 ? 35.509 14.805 23.601 1.00 29.71 427 THR A C 1
ATOM 3513 O O . THR A 1 427 ? 35.766 13.833 24.321 1.00 31.93 427 THR A O 1
ATOM 3517 N N . VAL A 1 428 ? 35.671 14.768 22.275 1.00 25.59 428 VAL A N 1
ATOM 3518 C CA . VAL A 1 428 ? 36.211 13.573 21.632 1.00 22.97 428 VAL A CA 1
ATOM 3519 C C . VAL A 1 428 ? 37.628 13.303 22.129 1.00 23.64 428 VAL A C 1
ATOM 3520 O O . VAL A 1 428 ? 37.992 12.160 22.425 1.00 27.68 428 VAL A O 1
ATOM 3524 N N . ASP A 1 429 ? 38.443 14.352 22.238 1.00 26.27 429 ASP A N 1
ATOM 3525 C CA . ASP A 1 429 ? 39.824 14.168 22.677 1.00 29.82 429 ASP A CA 1
ATOM 3526 C C . ASP A 1 429 ? 39.884 13.610 24.095 1.00 28.17 429 ASP A C 1
ATOM 3527 O O . ASP A 1 429 ? 40.642 12.671 24.367 1.00 28.41 429 ASP A O 1
ATOM 3532 N N . ILE A 1 430 ? 39.072 14.154 25.008 1.00 24.09 430 ILE A N 1
ATOM 3533 C CA . ILE A 1 430 ? 39.023 13.626 26.370 1.00 29.77 430 ILE A CA 1
ATOM 3534 C C . ILE A 1 430 ? 38.497 12.196 26.377 1.00 32.51 430 ILE A C 1
ATOM 3535 O O . ILE A 1 430 ? 38.990 11.338 27.124 1.00 32.48 430 ILE A O 1
ATOM 3540 N N . PHE A 1 431 ? 37.486 11.920 25.548 1.00 31.86 431 PHE A N 1
ATOM 3541 C CA . PHE A 1 431 ? 36.962 10.565 25.394 1.00 28.54 431 PHE A CA 1
ATOM 3542 C C . PHE A 1 431 ? 38.079 9.580 25.062 1.00 28.45 431 PHE A C 1
ATOM 3543 O O . PHE A 1 431 ? 38.239 8.551 25.728 1.00 29.00 431 PHE A O 1
ATOM 3551 N N . ILE A 1 432 ? 38.858 9.881 24.024 1.00 28.04 432 ILE A N 1
ATOM 3552 C CA . ILE A 1 432 ? 39.983 9.023 23.663 1.00 30.50 432 ILE A CA 1
ATOM 3553 C C . ILE A 1 432 ? 41.001 8.962 24.797 1.00 31.37 432 ILE A C 1
ATOM 3554 O O . ILE A 1 432 ? 41.540 7.894 25.109 1.00 37.62 432 ILE A O 1
ATOM 3559 N N . GLN A 1 433 ? 41.302 10.106 25.413 1.00 27.61 433 GLN A N 1
ATOM 3560 C CA . GLN A 1 433 ? 42.227 10.123 26.543 1.00 34.69 433 GLN A CA 1
ATOM 3561 C C . GLN A 1 433 ? 41.773 9.162 27.640 1.00 34.29 433 GLN A C 1
ATOM 3562 O O . GLN A 1 433 ? 42.547 8.316 28.106 1.00 33.73 433 GLN A O 1
ATOM 3568 N N . GLN A 1 434 ? 40.514 9.282 28.069 1.00 31.81 434 GLN A N 1
ATOM 3569 C CA . GLN A 1 434 ? 40.028 8.435 29.151 1.00 29.47 434 GLN A CA 1
ATOM 3570 C C . GLN A 1 434 ? 40.048 6.967 28.753 1.00 30.49 434 GLN A C 1
ATOM 3571 O O . GLN A 1 434 ? 40.391 6.104 29.567 1.00 33.45 434 GLN A O 1
ATOM 3577 N N . LEU A 1 435 ? 39.718 6.664 27.495 1.00 33.27 435 LEU A N 1
ATOM 3578 C CA . LEU A 1 435 ? 39.753 5.279 27.027 1.00 32.10 435 LEU A CA 1
ATOM 3579 C C . LEU A 1 435 ? 41.154 4.688 27.143 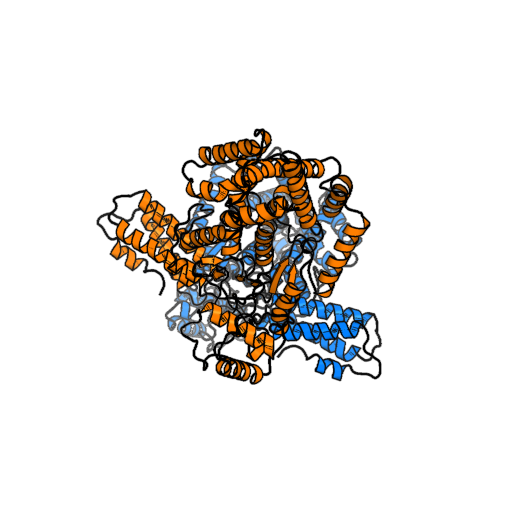1.00 31.82 435 LEU A C 1
ATOM 3580 O O . LEU A 1 435 ? 41.322 3.549 27.595 1.00 29.56 435 LEU A O 1
ATOM 3585 N N . ASN A 1 436 ? 42.174 5.451 26.743 1.00 32.52 436 ASN A N 1
ATOM 3586 C CA . ASN A 1 436 ? 43.546 4.948 26.778 1.00 37.09 436 ASN A CA 1
ATOM 3587 C C . ASN A 1 436 ? 44.083 4.871 28.201 1.00 37.35 436 ASN A C 1
ATOM 3588 O O . ASN A 1 436 ? 44.811 3.933 28.542 1.00 39.47 436 ASN A O 1
ATOM 3593 N N . GLU A 1 437 ? 43.750 5.853 29.044 1.00 40.03 437 GLU A N 1
ATOM 3594 C CA . GLU A 1 437 ? 44.287 5.863 30.401 1.00 42.10 437 GLU A CA 1
ATOM 3595 C C . GLU A 1 437 ? 43.748 4.707 31.241 1.00 40.17 437 GLU A C 1
ATOM 3596 O O . GLU A 1 437 ? 44.484 4.126 32.054 1.00 36.81 437 GLU A O 1
ATOM 3602 N N . PHE A 1 438 ? 42.470 4.360 31.073 1.00 34.59 438 PHE A N 1
ATOM 3603 C CA . PHE A 1 438 ? 41.859 3.352 31.927 1.00 36.32 438 PHE A CA 1
ATOM 3604 C C . PHE A 1 438 ? 41.680 2.006 31.252 1.00 41.92 438 PHE A C 1
ATOM 3605 O O . PHE A 1 438 ? 41.383 1.025 31.940 1.00 48.22 438 PHE A O 1
ATOM 3613 N N . TYR A 1 439 ? 41.892 1.920 29.943 1.00 42.44 439 TYR A N 1
ATOM 3614 C CA . TYR A 1 439 ? 41.877 0.620 29.297 1.00 41.80 439 TYR A CA 1
ATOM 3615 C C . TYR A 1 439 ? 43.165 0.500 28.508 1.00 46.31 439 TYR A C 1
ATOM 3616 O O . TYR A 1 439 ? 43.181 0.338 27.285 1.00 45.31 439 TYR A O 1
ATOM 3625 N N . VAL A 1 440 ? 44.256 0.556 29.270 1.00 52.90 440 VAL A N 1
ATOM 3626 C CA . VAL A 1 440 ? 45.598 0.419 28.734 1.00 57.22 440 VAL A CA 1
ATOM 3627 C C . VAL A 1 440 ? 45.788 -1.004 28.221 1.00 56.46 440 VAL A C 1
ATOM 3628 O O . VAL A 1 440 ? 46.513 -1.233 27.247 1.00 54.10 440 VAL A O 1
ATOM 3632 N N . ASN A 1 441 ? 45.110 -1.970 28.857 1.00 59.94 441 ASN A N 1
ATOM 3633 C CA . ASN A 1 441 ? 45.151 -3.343 28.392 1.00 67.09 441 ASN A CA 1
ATOM 3634 C C . ASN A 1 441 ? 44.549 -3.478 26.995 1.00 64.19 441 ASN A C 1
ATOM 3635 O O . ASN A 1 441 ? 44.987 -4.334 26.216 1.00 65.78 441 ASN A O 1
ATOM 3640 N N . GLU A 1 442 ? 43.527 -2.686 26.676 1.00 58.91 442 GLU A N 1
ATOM 3641 C CA . GLU A 1 442 ? 42.707 -2.893 25.490 1.00 59.74 442 GLU A CA 1
ATOM 3642 C C . GLU A 1 442 ? 42.947 -1.799 24.452 1.00 57.40 442 GLU A C 1
ATOM 3643 O O . GLU A 1 442 ? 42.083 -0.957 24.203 1.00 51.42 442 GLU A O 1
ATOM 3649 N N . GLY A 1 443 ? 44.094 -1.864 23.766 1.00 56.81 443 GLY A N 1
ATOM 3650 C CA . GLY A 1 443 ? 44.369 -0.852 22.760 1.00 53.22 443 GLY A CA 1
ATOM 3651 C C . GLY A 1 443 ? 43.736 -1.171 21.424 1.00 51.17 443 GLY A C 1
ATOM 3652 O O . GLY A 1 443 ? 43.362 -0.257 20.681 1.00 47.17 443 GLY A O 1
ATOM 3653 N N . PHE A 1 444 ? 43.598 -2.460 21.103 1.00 51.32 444 PHE A N 1
ATOM 3654 C CA . PHE A 1 444 ? 42.854 -2.859 19.914 1.00 47.15 444 PHE A CA 1
ATOM 3655 C C . PHE A 1 444 ? 41.407 -2.385 20.012 1.00 39.35 444 PHE A C 1
ATOM 3656 O O . PHE A 1 444 ? 40.858 -1.824 19.055 1.00 35.03 444 PHE A O 1
ATOM 3664 N N . PHE A 1 445 ? 40.792 -2.560 21.187 1.00 38.66 445 PHE A N 1
ATOM 3665 C CA . PHE A 1 445 ? 39.406 -2.147 21.383 1.00 37.40 445 PHE A CA 1
ATOM 3666 C C . PHE A 1 445 ? 39.254 -0.631 21.322 1.00 34.55 445 PHE A C 1
ATOM 3667 O O . PHE A 1 445 ? 38.328 -0.120 20.679 1.00 32.52 445 PHE A O 1
ATOM 3675 N N . VAL A 1 446 ? 40.157 0.103 21.975 1.00 35.62 446 VAL A N 1
ATOM 3676 C CA . VAL A 1 446 ? 40.073 1.561 21.978 1.00 31.93 446 VAL A CA 1
ATOM 3677 C C . VAL A 1 446 ? 40.182 2.104 20.556 1.00 32.27 446 VAL A C 1
ATOM 3678 O O . VAL A 1 446 ? 39.465 3.040 20.176 1.00 29.20 446 VAL A O 1
ATOM 3682 N N . SER A 1 447 ? 41.065 1.516 19.741 1.00 30.21 447 SER A N 1
ATOM 3683 C CA . SER A 1 447 ? 41.201 1.967 18.359 1.00 34.34 447 SER A CA 1
ATOM 3684 C C . SER A 1 447 ? 39.910 1.769 17.566 1.00 36.57 447 SER A C 1
ATOM 3685 O O . SER A 1 447 ? 39.599 2.571 16.678 1.00 38.43 447 SER A O 1
ATOM 3688 N N . LYS A 1 448 ? 39.147 0.717 17.870 1.00 33.50 448 LYS A N 1
ATOM 3689 C CA . LYS A 1 448 ? 37.922 0.431 17.136 1.00 36.06 448 LYS A CA 1
ATOM 3690 C C . LYS A 1 448 ? 36.737 1.299 17.557 1.00 35.39 448 LYS A C 1
ATOM 3691 O O . LYS A 1 448 ? 35.794 1.446 16.775 1.00 32.54 448 LYS A O 1
ATOM 3697 N N . VAL A 1 449 ? 36.755 1.889 18.754 1.00 36.95 449 VAL A N 1
ATOM 3698 C CA . VAL A 1 449 ? 35.601 2.636 19.250 1.00 33.65 449 VAL A CA 1
ATOM 3699 C C . VAL A 1 449 ? 35.875 4.122 19.393 1.00 33.27 449 VAL A C 1
ATOM 3700 O O . VAL A 1 449 ? 34.969 4.868 19.796 1.00 30.01 449 VAL A O 1
ATOM 3704 N N . MET A 1 450 ? 37.080 4.579 19.030 1.00 36.63 450 MET A N 1
ATOM 3705 C CA . MET A 1 450 ? 37.471 5.985 19.149 1.00 36.35 450 MET A CA 1
ATOM 3706 C C . MET A 1 450 ? 36.435 6.945 18.579 1.00 35.31 450 MET A C 1
ATOM 3707 O O . MET A 1 450 ? 36.157 7.991 19.177 1.00 36.09 450 MET A O 1
ATOM 3712 N N . GLY A 1 451 ? 35.895 6.639 17.400 1.00 35.12 451 GLY A N 1
ATOM 3713 C CA . GLY A 1 451 ? 35.053 7.576 16.674 1.00 32.12 451 GLY A CA 1
ATOM 3714 C C . GLY A 1 451 ? 33.563 7.445 16.929 1.00 31.47 451 GLY A C 1
ATOM 3715 O O . GLY A 1 451 ? 32.753 7.775 16.054 1.00 32.48 451 GLY A O 1
ATOM 3716 N N . TYR A 1 452 ? 33.195 6.989 18.133 1.00 28.44 452 TYR A N 1
ATOM 3717 C CA . TYR A 1 452 ? 31.793 6.726 18.466 1.00 30.84 452 TYR A CA 1
ATOM 3718 C C . TYR A 1 452 ? 30.910 7.935 18.179 1.00 33.35 452 TYR A C 1
ATOM 3719 O O . TYR A 1 452 ? 29.849 7.812 17.552 1.00 33.49 452 TYR A O 1
ATOM 3728 N N . LEU A 1 453 ? 31.348 9.120 18.608 1.00 32.46 453 LEU A N 1
ATOM 3729 C CA . LEU A 1 453 ? 30.510 10.308 18.507 1.00 34.21 453 LEU A CA 1
ATOM 3730 C C . LEU A 1 453 ? 30.389 10.824 17.079 1.00 36.38 453 LEU A C 1
ATOM 3731 O O . LEU A 1 453 ? 29.451 11.574 16.783 1.00 34.44 453 LEU A O 1
ATOM 3736 N N . GLY A 1 454 ? 31.298 10.438 16.187 1.00 33.21 454 GLY A N 1
ATOM 3737 C CA . GLY A 1 454 ? 31.217 10.863 14.808 1.00 36.09 454 GLY A CA 1
ATOM 3738 C C . GLY A 1 454 ? 30.614 9.848 13.865 1.00 36.79 454 GLY A C 1
ATOM 3739 O O . GLY A 1 454 ? 30.462 10.139 12.675 1.00 38.07 454 GLY A O 1
ATOM 3740 N N . ASP A 1 455 ? 30.229 8.681 14.369 1.00 35.94 455 ASP A N 1
ATOM 3741 C CA . ASP A 1 455 ? 29.754 7.594 13.524 1.00 41.61 455 ASP A CA 1
ATOM 3742 C C . ASP A 1 455 ? 28.473 7.986 12.800 1.00 45.57 455 ASP A C 1
ATOM 3743 O O . ASP A 1 455 ? 27.486 8.378 13.432 1.00 47.29 455 ASP A O 1
ATOM 3748 N N . GLY A 1 456 ? 28.493 7.881 11.470 1.00 46.23 456 GLY A N 1
ATOM 3749 C CA . GLY A 1 456 ? 27.361 8.234 10.640 1.00 43.32 456 GLY A CA 1
ATOM 3750 C C . GLY A 1 456 ? 27.330 9.674 10.179 1.00 41.71 456 GLY A C 1
ATOM 3751 O O . GLY A 1 456 ? 26.514 10.016 9.317 1.00 41.62 456 GLY A O 1
ATOM 3752 N N . TYR A 1 457 ? 28.192 10.522 10.719 1.00 41.91 457 TYR A N 1
ATOM 3753 C CA . TYR A 1 457 ? 28.242 11.931 10.366 1.00 42.34 457 TYR A CA 1
ATOM 3754 C C . TYR A 1 457 ? 29.579 12.363 9.789 1.00 42.99 457 TYR A C 1
ATOM 3755 O O . TYR A 1 457 ? 29.623 13.333 9.031 1.00 43.81 457 TYR A O 1
ATOM 3764 N N . MET A 1 458 ? 30.669 11.684 10.146 1.00 40.56 458 MET A N 1
ATOM 3765 C CA . MET A 1 458 ? 32.034 11.928 9.721 1.00 43.82 458 MET A CA 1
ATOM 3766 C C . MET A 1 458 ? 32.537 10.823 8.797 1.00 45.08 458 MET A C 1
ATOM 3767 O O . MET A 1 458 ? 32.285 9.638 9.050 1.00 45.68 458 MET A O 1
ATOM 3772 N N . PRO A 1 459 ? 33.218 11.174 7.708 1.00 41.39 459 PRO A N 1
ATOM 3773 C CA . PRO A 1 459 ? 33.802 10.137 6.852 1.00 43.83 459 PRO A CA 1
ATOM 3774 C C . PRO A 1 459 ? 34.805 9.283 7.624 1.00 46.40 459 PRO A C 1
ATOM 3775 O O . PRO A 1 459 ? 35.457 9.743 8.566 1.00 41.72 459 PRO A O 1
ATOM 3779 N N . ASP A 1 460 ? 34.868 8.004 7.242 1.00 56.05 460 ASP A N 1
ATOM 3780 C CA . ASP A 1 460 ? 35.842 7.036 7.762 1.00 62.30 460 ASP A CA 1
ATOM 3781 C C . ASP A 1 460 ? 35.744 6.811 9.271 1.00 65.65 460 ASP A C 1
ATOM 3782 O O . ASP A 1 460 ? 36.761 6.660 9.946 1.00 65.83 460 ASP A O 1
ATOM 3787 N N . MET A 1 461 ? 34.529 6.801 9.814 1.00 69.26 461 MET A N 1
ATOM 3788 C CA . MET A 1 461 ? 34.325 6.397 11.198 1.00 70.43 461 MET A CA 1
ATOM 3789 C C . MET A 1 461 ? 33.214 5.364 11.238 1.00 73.64 461 MET A C 1
ATOM 3790 O O . MET A 1 461 ? 32.073 5.672 10.867 1.00 74.16 461 MET A O 1
ATOM 3795 N N . ARG A 1 462 ? 33.516 4.114 11.693 1.00 73.61 462 ARG A N 1
ATOM 3796 C CA . ARG A 1 462 ? 32.365 3.231 11.875 1.00 72.76 462 ARG A CA 1
ATOM 3797 C C . ARG A 1 462 ? 32.686 2.488 13.184 1.00 65.89 462 ARG A C 1
ATOM 3798 O O . ARG A 1 462 ? 33.036 1.305 13.161 1.00 68.48 462 ARG A O 1
ATOM 3806 N N . ALA A 1 463 ? 32.548 3.187 14.323 1.00 52.28 463 ALA A N 1
ATOM 3807 C CA . ALA A 1 463 ? 32.779 2.542 15.623 1.00 44.29 463 ALA A CA 1
ATOM 3808 C C . ALA A 1 463 ? 31.705 1.515 15.959 1.00 42.46 463 ALA A C 1
ATOM 3809 O O . ALA A 1 463 ? 31.967 0.569 16.709 1.00 43.61 463 ALA A O 1
ATOM 3811 N N . THR A 1 464 ? 30.494 1.710 15.428 1.00 39.25 464 THR A N 1
ATOM 3812 C CA . THR A 1 464 ? 29.342 0.856 15.705 1.00 38.61 464 THR A CA 1
ATOM 3813 C C . THR A 1 464 ? 29.661 -0.623 15.521 1.00 31.35 464 THR A C 1
ATOM 3814 O O . THR A 1 464 ? 29.156 -1.473 16.265 1.00 30.15 464 THR A O 1
ATOM 3818 N N . LEU A 1 465 ? 30.491 -0.949 14.525 1.00 32.20 465 LEU A N 1
ATOM 3819 C CA . LEU A 1 465 ? 30.785 -2.345 14.208 1.00 34.61 465 LEU A CA 1
ATOM 3820 C C . LEU A 1 465 ? 31.296 -3.111 15.427 1.00 32.40 465 LEU A C 1
ATOM 3821 O O . LEU A 1 465 ? 30.947 -4.282 15.629 1.00 31.15 465 LEU A O 1
ATOM 3826 N N . ASN A 1 466 ? 32.098 -2.466 16.269 1.00 26.76 466 ASN A N 1
ATOM 3827 C CA . ASN A 1 466 ? 32.690 -3.145 17.411 1.00 29.09 466 ASN A CA 1
ATOM 3828 C C . ASN A 1 466 ? 31.999 -2.825 18.735 1.00 33.00 466 ASN A C 1
ATOM 3829 O O . ASN A 1 466 ? 32.538 -3.149 19.799 1.00 31.32 466 ASN A O 1
ATOM 3834 N N . ILE A 1 467 ? 30.821 -2.205 18.702 1.00 31.85 467 ILE A N 1
ATOM 3835 C CA . ILE A 1 467 ? 30.022 -1.968 19.898 1.00 30.98 467 ILE A CA 1
ATOM 3836 C C . ILE A 1 467 ? 28.715 -2.757 19.858 1.00 35.15 467 ILE A C 1
ATOM 3837 O O . ILE A 1 467 ? 28.369 -3.454 20.811 1.00 38.14 467 ILE A O 1
ATOM 3842 N N . SER A 1 468 ? 27.986 -2.675 18.747 1.00 34.24 468 SER A N 1
ATOM 3843 C CA . SER A 1 468 ? 26.746 -3.411 18.569 1.00 33.22 468 SER A CA 1
ATOM 3844 C C . SER A 1 468 ? 26.773 -4.332 17.361 1.00 36.51 468 SER A C 1
ATOM 3845 O O . SER A 1 468 ? 25.877 -5.174 17.230 1.00 36.03 468 SER A O 1
ATOM 3848 N N . GLY A 1 469 ? 27.751 -4.182 16.468 1.00 35.85 469 GLY A N 1
ATOM 3849 C CA . GLY A 1 469 ? 27.764 -4.916 15.229 1.00 33.51 469 GLY A CA 1
ATOM 3850 C C . GLY A 1 469 ? 28.559 -6.207 15.284 1.00 35.27 469 GLY A C 1
ATOM 3851 O O . GLY A 1 469 ? 28.787 -6.793 16.348 1.00 33.98 469 GLY A O 1
ATOM 3852 N N . PRO A 1 470 ? 29.001 -6.664 14.109 1.00 37.37 470 PRO A N 1
ATOM 3853 C CA . PRO A 1 470 ? 29.658 -7.983 14.005 1.00 36.03 470 PRO A CA 1
ATOM 3854 C C . PRO A 1 470 ? 30.869 -8.170 14.900 1.00 35.05 470 PRO A C 1
ATOM 3855 O O . PRO A 1 470 ? 31.194 -9.314 15.244 1.00 35.08 470 PRO A O 1
ATOM 3859 N N . GLY A 1 471 ? 31.566 -7.091 15.260 1.00 33.43 471 GLY A N 1
ATOM 3860 C CA . GLY A 1 471 ? 32.749 -7.231 16.093 1.00 33.12 471 GLY A CA 1
ATOM 3861 C C . GLY A 1 471 ? 32.461 -7.892 17.425 1.00 32.69 471 GLY A C 1
ATOM 3862 O O . GLY A 1 471 ? 33.292 -8.646 17.938 1.00 31.03 471 GLY A O 1
ATOM 3863 N N . ILE A 1 472 ? 31.284 -7.629 18.003 1.00 29.77 472 ILE A N 1
ATOM 3864 C CA . ILE A 1 472 ? 30.933 -8.269 19.265 1.00 31.66 472 ILE A CA 1
ATOM 3865 C C . ILE A 1 472 ? 30.625 -9.748 19.078 1.00 32.38 472 ILE A C 1
ATOM 3866 O O . ILE A 1 472 ? 30.730 -10.521 20.037 1.00 34.16 472 ILE A O 1
ATOM 3871 N N . TYR A 1 473 ? 30.225 -10.163 17.868 1.00 29.75 473 TYR A N 1
ATOM 3872 C CA . TYR A 1 473 ? 29.951 -11.577 17.623 1.00 26.15 473 TYR A CA 1
ATOM 3873 C C . TYR A 1 473 ? 31.246 -12.370 17.539 1.00 24.29 473 TYR A C 1
ATOM 3874 O O . TYR A 1 473 ? 31.331 -13.492 18.047 1.00 26.00 473 TYR A O 1
ATOM 3883 N N . THR A 1 474 ? 32.259 -11.805 16.886 1.00 26.95 474 THR A N 1
ATOM 3884 C CA . THR A 1 474 ? 33.589 -12.399 16.911 1.00 29.38 474 THR A CA 1
ATOM 3885 C C . THR A 1 474 ? 34.049 -12.628 18.341 1.00 23.91 474 THR A C 1
ATOM 3886 O O . THR A 1 474 ? 34.538 -13.709 18.682 1.00 26.60 474 THR A O 1
ATOM 3890 N N . ALA A 1 475 ? 33.865 -11.626 19.203 1.00 24.64 475 ALA A N 1
ATOM 3891 C CA . ALA A 1 475 ? 34.306 -11.753 20.591 1.00 27.77 475 ALA A CA 1
ATOM 3892 C C . ALA A 1 475 ? 33.477 -12.787 21.349 1.00 28.33 475 ALA A C 1
ATOM 3893 O O . ALA A 1 475 ? 34.021 -13.577 22.132 1.00 25.87 475 ALA A O 1
ATOM 3895 N N . ALA A 1 476 ? 32.171 -12.836 21.089 1.00 26.01 476 ALA A N 1
ATOM 3896 C CA . ALA A 1 476 ? 31.328 -13.803 21.782 1.00 26.01 476 ALA A CA 1
ATOM 3897 C C . ALA A 1 476 ? 31.683 -15.233 21.387 1.00 25.93 476 ALA A C 1
ATOM 3898 O O . ALA A 1 476 ? 31.658 -16.138 22.228 1.00 29.04 476 ALA A O 1
ATOM 3900 N N . TYR A 1 477 ? 31.999 -15.464 20.113 1.00 27.30 477 TYR A N 1
ATOM 3901 C CA . TYR A 1 477 ? 32.390 -16.810 19.697 1.00 27.67 477 TYR A CA 1
ATOM 3902 C C . TYR A 1 477 ? 33.731 -17.207 20.311 1.00 29.04 477 TYR A C 1
ATOM 3903 O O . TYR A 1 477 ? 33.939 -18.372 20.668 1.00 29.19 477 TYR A O 1
ATOM 3912 N N . TYR A 1 478 ? 34.648 -16.247 20.452 1.00 32.39 478 TYR A N 1
ATOM 3913 C CA . TYR A 1 478 ? 35.888 -16.499 21.187 1.00 31.26 478 TYR A CA 1
ATOM 3914 C C . TYR A 1 478 ? 35.595 -16.813 22.651 1.00 27.90 478 TYR A C 1
ATOM 3915 O O . TYR A 1 478 ? 36.205 -17.718 23.236 1.00 28.78 478 TYR A O 1
ATOM 3924 N N . ASP A 1 479 ? 34.652 -16.081 23.256 1.00 26.84 479 ASP A N 1
ATOM 3925 C CA . ASP A 1 479 ? 34.238 -16.378 24.623 1.00 27.24 479 ASP A CA 1
ATOM 3926 C C . ASP A 1 479 ? 33.796 -17.828 24.747 1.00 30.23 479 ASP A C 1
ATOM 3927 O O . ASP A 1 479 ? 34.193 -18.533 25.686 1.00 28.60 479 ASP A O 1
ATOM 3932 N N . LEU A 1 480 ? 32.985 -18.296 23.791 1.00 29.23 480 LEU A N 1
ATOM 3933 C CA . LEU A 1 480 ? 32.472 -19.662 23.842 1.00 27.64 480 LEU A CA 1
ATOM 3934 C C . LEU A 1 480 ? 33.580 -20.686 23.597 1.00 28.81 480 LEU A C 1
ATOM 3935 O O . LEU A 1 480 ? 33.756 -21.623 24.384 1.00 29.81 480 LEU A O 1
ATOM 3940 N N . LEU A 1 481 ? 34.338 -20.525 22.508 1.00 27.27 481 LEU A N 1
ATOM 3941 C CA . LEU A 1 481 ? 35.289 -21.566 22.114 1.00 30.85 481 LEU A CA 1
ATOM 3942 C C . LEU A 1 481 ? 36.447 -21.711 23.102 1.00 33.49 481 LEU A C 1
ATOM 3943 O O . LEU A 1 481 ? 36.961 -22.821 23.284 1.00 33.08 481 LEU A O 1
ATOM 3948 N N . TYR A 1 482 ? 36.867 -20.619 23.748 1.00 31.58 482 TYR A N 1
ATOM 3949 C CA . TYR A 1 482 ? 38.041 -20.632 24.614 1.00 31.86 482 TYR A CA 1
ATOM 3950 C C . TYR A 1 482 ? 37.702 -20.273 26.056 1.00 34.79 482 TYR A C 1
ATOM 3951 O O . TYR A 1 482 ? 38.590 -19.885 26.823 1.00 33.93 482 TYR A O 1
ATOM 3960 N N . PHE A 1 483 ? 36.425 -20.388 26.435 1.00 34.51 483 PHE A N 1
ATOM 3961 C CA . PHE A 1 483 ? 36.008 -20.355 27.838 1.00 37.48 483 PHE A CA 1
ATOM 3962 C C . PHE A 1 483 ? 36.418 -19.054 28.521 1.00 41.88 483 PHE A C 1
ATOM 3963 O O . PHE A 1 483 ? 37.085 -19.055 29.559 1.00 44.79 483 PHE A O 1
ATOM 3971 N N . ASN A 1 484 ? 36.017 -17.934 27.922 1.00 41.54 484 ASN A N 1
ATOM 3972 C CA . ASN A 1 484 ? 36.254 -16.613 28.484 1.00 40.13 484 ASN A CA 1
ATOM 3973 C C . ASN A 1 484 ? 34.929 -15.868 28.579 1.00 37.91 484 ASN A C 1
ATOM 3974 O O . ASN A 1 484 ? 33.898 -16.320 28.076 1.00 38.52 484 ASN A O 1
ATOM 3979 N N . GLU A 1 485 ? 34.964 -14.713 29.239 1.00 39.13 485 GLU A N 1
ATOM 3980 C CA . GLU A 1 485 ? 33.784 -13.877 29.398 1.00 45.08 485 GLU A CA 1
ATOM 3981 C C . GLU A 1 485 ? 34.163 -12.434 29.120 1.00 45.37 485 GLU A C 1
ATOM 3982 O O . GLU A 1 485 ? 35.175 -11.948 29.635 1.00 45.23 485 GLU A O 1
ATOM 3988 N N . ARG A 1 486 ? 33.340 -11.759 28.309 1.00 42.33 486 ARG A N 1
ATOM 3989 C CA . ARG A 1 486 ? 33.446 -10.322 28.052 1.00 39.49 486 ARG A CA 1
ATOM 3990 C C . ARG A 1 486 ? 34.804 -9.943 27.472 1.00 37.03 486 ARG A C 1
ATOM 3991 O O . ARG A 1 486 ? 35.315 -8.850 27.727 1.00 39.94 486 ARG A O 1
ATOM 3999 N N . SER A 1 487 ? 35.392 -10.814 26.659 1.00 35.26 487 SER A N 1
ATOM 4000 C CA . SER A 1 487 ? 36.693 -10.510 26.084 1.00 37.73 487 SER A CA 1
ATOM 4001 C C . SER A 1 487 ? 36.584 -9.387 25.059 1.00 35.97 487 SER A C 1
ATOM 4002 O O . SER A 1 487 ? 35.629 -9.321 24.277 1.00 35.10 487 SER A O 1
ATOM 4005 N N . LEU A 1 488 ? 37.577 -8.493 25.079 1.00 34.84 488 LEU A N 1
ATOM 4006 C CA . LEU A 1 488 ? 37.628 -7.332 24.204 1.00 35.54 488 LEU A CA 1
ATOM 4007 C C . LEU A 1 488 ? 38.635 -7.464 23.073 1.00 41.85 488 LEU A C 1
ATOM 4008 O O . LEU A 1 488 ? 38.589 -6.664 22.133 1.00 49.85 488 LEU A O 1
ATOM 4013 N N . ASN A 1 489 ? 39.551 -8.425 23.149 1.00 39.74 489 ASN A N 1
ATOM 4014 C CA . ASN A 1 489 ? 40.591 -8.624 22.142 1.00 43.66 489 ASN A CA 1
ATOM 4015 C C . ASN A 1 489 ? 40.609 -10.097 21.759 1.00 44.04 489 ASN A C 1
ATOM 4016 O O . ASN A 1 489 ? 41.493 -10.851 22.187 1.00 44.42 489 ASN A O 1
ATOM 4021 N N . PRO A 1 490 ? 39.643 -10.543 20.957 1.00 44.86 490 PRO A N 1
ATOM 4022 C CA . PRO A 1 490 ? 39.554 -11.973 20.641 1.00 42.21 490 PRO A CA 1
ATOM 4023 C C . PRO A 1 490 ? 40.724 -12.439 19.791 1.00 42.97 490 PRO A C 1
ATOM 4024 O O . PRO A 1 490 ? 41.272 -11.695 18.974 1.00 44.17 490 PRO A O 1
ATOM 4028 N N . GLN A 1 491 ? 41.113 -13.692 20.006 1.00 42.83 491 GLN A N 1
ATOM 4029 C CA . GLN A 1 491 ? 42.122 -14.365 19.196 1.00 46.64 491 GLN A CA 1
ATOM 4030 C C . GLN A 1 491 ? 41.442 -15.587 18.599 1.00 48.60 491 GLN A C 1
ATOM 4031 O O . GLN A 1 491 ? 41.558 -16.705 19.105 1.00 54.15 491 GLN A O 1
ATOM 4037 N N . ILE A 1 492 ? 40.721 -15.375 17.509 1.00 46.55 492 ILE A N 1
ATOM 4038 C CA . ILE A 1 492 ? 39.978 -16.448 16.864 1.00 46.56 492 ILE A CA 1
ATOM 4039 C C . ILE A 1 492 ? 40.225 -16.358 15.368 1.00 48.49 492 ILE A C 1
ATOM 4040 O O . ILE A 1 492 ? 40.229 -15.265 14.793 1.00 51.53 492 ILE A O 1
ATOM 4045 N N . LEU A 1 493 ? 40.457 -17.505 14.744 1.00 50.10 493 LEU A N 1
ATOM 4046 C CA . LEU A 1 493 ? 40.853 -17.557 13.344 1.00 52.43 493 LEU A CA 1
ATOM 4047 C C . LEU A 1 493 ? 39.620 -17.674 12.447 1.00 53.34 493 LEU A C 1
ATOM 4048 O O . LEU A 1 493 ? 38.481 -17.790 12.929 1.00 49.15 493 LEU A O 1
ATOM 4053 N N . GLN A 1 494 ? 39.854 -17.623 11.125 1.00 58.65 494 GLN A N 1
ATOM 4054 C CA . GLN A 1 494 ? 38.753 -17.468 10.182 1.00 60.05 494 GLN A CA 1
ATOM 4055 C C . GLN A 1 494 ? 38.037 -18.819 10.125 1.00 56.85 494 GLN A C 1
ATOM 4056 O O . GLN A 1 494 ? 36.831 -18.895 9.886 1.00 53.33 494 GLN A O 1
ATOM 4062 N N . GLU A 1 495 ? 38.799 -19.873 10.462 1.00 56.31 495 GLU A N 1
ATOM 4063 C CA . GLU A 1 495 ? 38.336 -21.265 10.515 1.00 59.65 495 GLU A CA 1
ATOM 4064 C C . GLU A 1 495 ? 37.370 -21.526 11.664 1.00 58.18 495 GLU A C 1
ATOM 4065 O O . GLU A 1 495 ? 36.391 -22.265 11.503 1.00 60.83 495 GLU A O 1
ATOM 4071 N N . ASP A 1 496 ? 37.658 -20.982 12.846 1.00 52.72 496 ASP A N 1
ATOM 4072 C CA . ASP A 1 496 ? 36.766 -21.209 13.973 1.00 51.71 496 ASP A CA 1
ATOM 4073 C C . ASP A 1 496 ? 35.438 -20.504 13.746 1.00 45.23 496 ASP A C 1
ATOM 4074 O O . ASP A 1 496 ? 34.373 -21.038 14.081 1.00 43.44 496 ASP A O 1
ATOM 4079 N N . LEU A 1 497 ? 35.482 -19.312 13.146 1.00 41.84 497 LEU A N 1
ATOM 4080 C CA . LEU A 1 497 ? 34.257 -18.564 12.902 1.00 44.38 497 LEU A CA 1
ATOM 4081 C C . LEU A 1 497 ? 33.323 -19.293 11.943 1.00 40.49 497 LEU A C 1
ATOM 4082 O O . LEU A 1 497 ? 32.100 -19.150 12.052 1.00 34.99 497 LEU A O 1
ATOM 4087 N N . LYS A 1 498 ? 33.863 -20.095 11.017 1.00 42.30 498 LYS A N 1
ATOM 4088 C CA . LYS A 1 498 ? 33.013 -20.676 9.987 1.00 46.48 498 LYS A CA 1
ATOM 4089 C C . LYS A 1 498 ? 32.255 -21.902 10.471 1.00 42.78 498 LYS A C 1
ATOM 4090 O O . LYS A 1 498 ? 31.398 -22.402 9.738 1.00 48.35 498 LYS A O 1
ATOM 4096 N N . TYR A 1 499 ? 32.500 -22.357 11.697 1.00 37.15 499 TYR A N 1
ATOM 4097 C CA . TYR A 1 499 ? 31.586 -23.300 12.331 1.00 38.11 499 TYR A CA 1
ATOM 4098 C C . TYR A 1 499 ? 30.269 -22.649 12.743 1.00 35.22 499 TYR A C 1
ATOM 4099 O O . TYR A 1 499 ? 29.358 -23.359 13.176 1.00 35.08 499 TYR A O 1
ATOM 4108 N N . PHE A 1 500 ? 30.154 -21.324 12.628 1.00 33.20 500 PHE A N 1
ATOM 4109 C CA . PHE A 1 500 ? 28.959 -20.590 13.027 1.00 33.55 500 PHE A CA 1
ATOM 4110 C C . PHE A 1 500 ? 28.180 -20.042 11.836 1.00 33.19 500 PHE A C 1
ATOM 4111 O O . PHE A 1 500 ? 27.240 -19.266 12.030 1.00 32.38 500 PHE A O 1
ATOM 4119 N N . GLU A 1 501 ? 28.534 -20.439 10.618 1.00 30.51 501 GLU A N 1
ATOM 4120 C CA . GLU A 1 501 ? 27.995 -19.809 9.424 1.00 34.28 501 GLU A CA 1
ATOM 4121 C C . GLU A 1 501 ? 26.555 -20.236 9.163 1.00 32.29 501 GLU A C 1
ATOM 4122 O O . GLU A 1 501 ? 26.206 -21.412 9.282 1.00 30.92 501 GLU A O 1
ATOM 4128 N N . VAL A 1 502 ? 25.715 -19.268 8.819 1.00 32.16 502 VAL A N 1
ATOM 4129 C CA . VAL A 1 502 ? 24.381 -19.565 8.304 1.00 31.46 502 VAL A CA 1
ATOM 4130 C C . VAL A 1 502 ? 24.554 -20.221 6.939 1.00 34.98 502 VAL A C 1
ATOM 4131 O O . VAL A 1 502 ? 25.209 -19.641 6.060 1.00 36.11 502 VAL A O 1
ATOM 4135 N N . PRO A 1 503 ? 23.999 -21.414 6.722 1.00 35.77 503 PRO A N 1
ATOM 4136 C CA . PRO A 1 503 ? 24.160 -22.090 5.429 1.00 36.65 503 PRO A CA 1
ATOM 4137 C C . PRO A 1 503 ? 23.767 -21.200 4.257 1.00 39.29 503 PRO A C 1
ATOM 4138 O O . PRO A 1 503 ? 22.677 -20.622 4.228 1.00 34.25 503 PRO A O 1
ATOM 4142 N N . GLN A 1 504 ? 24.680 -21.090 3.283 1.00 40.67 504 GLN A N 1
ATOM 4143 C CA . GLN A 1 504 ? 24.448 -20.245 2.114 1.00 42.13 504 GLN A CA 1
ATOM 4144 C C . GLN A 1 504 ? 23.232 -20.707 1.317 1.00 38.09 504 GLN A C 1
ATOM 4145 O O . GLN A 1 504 ? 22.620 -19.910 0.597 1.00 31.47 504 GLN A O 1
ATOM 4151 N N . ALA A 1 505 ? 22.882 -21.992 1.416 1.00 38.94 505 ALA A N 1
ATOM 4152 C CA . ALA A 1 505 ? 21.734 -22.518 0.691 1.00 39.55 505 ALA A CA 1
ATOM 4153 C C . ALA A 1 505 ? 20.435 -21.835 1.095 1.00 38.09 505 ALA A C 1
ATOM 4154 O O . ALA A 1 505 ? 19.459 -21.886 0.338 1.00 39.63 505 ALA A O 1
ATOM 4156 N N . LEU A 1 506 ? 20.408 -21.184 2.256 1.00 35.07 506 LEU A N 1
ATOM 4157 C CA . LEU A 1 506 ? 19.193 -20.611 2.813 1.00 33.77 506 LEU A CA 1
ATOM 4158 C C . LEU A 1 506 ? 18.932 -19.172 2.394 1.00 32.54 506 LEU A C 1
ATOM 4159 O O . LEU A 1 506 ? 17.815 -18.684 2.608 1.00 30.11 506 LEU A O 1
ATOM 4164 N N . ILE A 1 507 ? 19.914 -18.467 1.829 1.00 32.65 507 ILE A N 1
ATOM 4165 C CA . ILE A 1 507 ? 19.781 -17.030 1.614 1.00 31.47 507 ILE A CA 1
ATOM 4166 C C . ILE A 1 507 ? 20.363 -16.618 0.266 1.00 32.29 507 ILE A C 1
ATOM 4167 O O . ILE A 1 507 ? 21.356 -17.178 -0.211 1.00 30.15 507 ILE A O 1
ATOM 4172 N N . SER A 1 508 ? 19.742 -15.599 -0.333 1.00 32.51 508 SER A N 1
ATOM 4173 C CA . SER A 1 508 ? 20.285 -14.872 -1.477 1.00 34.44 508 SER A CA 1
ATOM 4174 C C . SER A 1 508 ? 20.563 -13.455 -0.992 1.00 35.86 508 SER A C 1
ATOM 4175 O O . SER A 1 508 ? 19.627 -12.694 -0.717 1.00 36.72 508 SER A O 1
ATOM 4178 N N . GLN A 1 509 ? 21.844 -13.106 -0.880 1.00 36.54 509 GLN A N 1
ATOM 4179 C CA . GLN A 1 509 ? 22.241 -11.810 -0.349 1.00 30.24 509 GLN A CA 1
ATOM 4180 C C . GLN A 1 509 ? 22.433 -10.746 -1.418 1.00 27.94 509 GLN A C 1
ATOM 4181 O O . GLN A 1 509 ? 22.349 -9.555 -1.102 1.00 32.38 509 GLN A O 1
ATOM 4187 N N . GLN A 1 510 ? 22.702 -11.132 -2.662 1.00 28.28 510 GLN A N 1
ATOM 4188 C CA . GLN A 1 510 ? 23.007 -10.162 -3.718 1.00 35.12 510 GLN A CA 1
ATOM 4189 C C . GLN A 1 510 ? 21.733 -9.675 -4.416 1.00 36.65 510 GLN A C 1
ATOM 4190 O O . GLN A 1 510 ? 21.554 -9.824 -5.626 1.00 39.83 510 GLN A O 1
ATOM 4196 N N . THR A 1 511 ? 20.849 -9.057 -3.631 1.00 33.88 511 THR A N 1
ATOM 4197 C CA . THR A 1 511 ? 19.580 -8.558 -4.141 1.00 34.87 511 THR A CA 1
ATOM 4198 C C . THR A 1 511 ? 19.713 -7.098 -4.568 1.00 35.80 511 THR A C 1
ATOM 4199 O O . THR A 1 511 ? 20.633 -6.384 -4.162 1.00 39.25 511 THR A O 1
ATOM 4203 N N . GLU A 1 512 ? 18.723 -6.633 -5.334 1.00 42.14 512 GLU A N 1
ATOM 4204 C CA . GLU A 1 512 ? 18.773 -5.266 -5.842 1.00 40.31 512 GLU A CA 1
ATOM 4205 C C . GLU A 1 512 ? 18.785 -4.254 -4.698 1.00 39.08 512 GLU A C 1
ATOM 4206 O O . GLU A 1 512 ? 19.570 -3.299 -4.709 1.00 38.85 512 GLU A O 1
ATOM 4212 N N . GLN A 1 513 ? 17.932 -4.453 -3.692 1.00 39.39 513 GLN A N 1
ATOM 4213 C CA . GLN A 1 513 ? 17.905 -3.523 -2.565 1.00 46.97 513 GLN A CA 1
ATOM 4214 C C . GLN A 1 513 ? 19.171 -3.606 -1.713 1.00 45.97 513 GLN A C 1
ATOM 4215 O O . GLN A 1 513 ? 19.633 -2.585 -1.195 1.00 40.13 513 GLN A O 1
ATOM 4221 N N . GLU A 1 514 ? 19.731 -4.805 -1.531 1.00 41.01 514 GLU A N 1
ATOM 4222 C CA . GLU A 1 514 ? 21.012 -4.935 -0.836 1.00 50.79 514 GLU A CA 1
ATOM 4223 C C . GLU A 1 514 ? 22.098 -4.095 -1.502 1.00 48.13 514 GLU A C 1
ATOM 4224 O O . GLU A 1 514 ? 22.798 -3.325 -0.837 1.00 45.91 514 GLU A O 1
ATOM 4230 N N . ILE A 1 515 ? 22.232 -4.212 -2.826 1.00 53.69 515 ILE A N 1
ATOM 4231 C CA . ILE A 1 515 ? 23.300 -3.507 -3.529 1.00 58.27 515 ILE A CA 1
ATOM 4232 C C . ILE A 1 515 ? 23.088 -1.998 -3.451 1.00 61.69 515 ILE A C 1
ATOM 4233 O O . ILE A 1 515 ? 24.043 -1.239 -3.247 1.00 63.03 515 ILE A O 1
ATOM 4238 N N . ASN A 1 516 ? 21.837 -1.537 -3.555 1.00 63.72 516 ASN A N 1
ATOM 4239 C CA . ASN A 1 516 ? 21.561 -0.105 -3.428 1.00 64.26 516 ASN A CA 1
ATOM 4240 C C . ASN A 1 516 ? 21.963 0.416 -2.052 1.00 64.68 516 ASN A C 1
ATOM 4241 O O . ASN A 1 516 ? 22.627 1.454 -1.937 1.00 63.77 516 ASN A O 1
ATOM 4246 N N . SER A 1 517 ? 21.563 -0.293 -0.992 1.00 66.29 517 SER A N 1
ATOM 4247 C CA . SER A 1 517 ? 21.837 0.158 0.366 1.00 69.24 517 SER A CA 1
ATOM 4248 C C . SER A 1 517 ? 23.298 0.002 0.748 1.00 72.85 517 SER A C 1
ATOM 4249 O O . SER A 1 517 ? 23.772 0.717 1.641 1.00 72.47 517 SER A O 1
ATOM 4252 N N . SER A 1 518 ? 24.024 -0.908 0.105 1.00 77.02 518 SER A N 1
ATOM 4253 C CA . SER A 1 518 ? 25.434 -1.091 0.424 1.00 81.57 518 SER A CA 1
ATOM 4254 C C . SER A 1 518 ? 26.225 0.113 -0.058 1.00 83.05 518 SER A C 1
ATOM 4255 O O . SER A 1 518 ? 26.219 0.438 -1.252 1.00 83.39 518 SER A O 1
ATOM 4258 N N . TRP A 1 519 ? 26.920 0.761 0.870 1.00 84.55 519 TRP A N 1
ATOM 4259 C CA . TRP A 1 519 ? 27.638 1.997 0.625 1.00 83.91 519 TRP A CA 1
ATOM 4260 C C . TRP A 1 519 ? 28.865 1.997 1.519 1.00 81.40 519 TRP A C 1
ATOM 4261 O O . TRP A 1 519 ? 29.040 1.112 2.355 1.00 84.30 519 TRP A O 1
ATOM 4272 N N . THR A 1 520 ? 29.708 3.012 1.358 1.00 77.15 520 THR A N 1
ATOM 4273 C CA . THR A 1 520 ? 30.764 3.239 2.337 1.00 76.35 520 THR A CA 1
ATOM 4274 C C . THR A 1 520 ? 31.052 4.728 2.367 1.00 71.89 520 THR A C 1
ATOM 4275 O O . THR A 1 520 ? 31.463 5.304 1.354 1.00 71.50 520 THR A O 1
ATOM 4279 N N . PHE A 1 521 ? 30.803 5.348 3.523 1.00 67.29 521 PHE A N 1
ATOM 4280 C CA . PHE A 1 521 ? 31.083 6.767 3.736 1.00 59.86 521 PHE A CA 1
ATOM 4281 C C . PHE A 1 521 ? 32.584 6.954 3.921 1.00 59.01 521 PHE A C 1
ATOM 4282 O O . PHE A 1 521 ? 33.091 7.171 5.025 1.00 60.51 521 PHE A O 1
ATOM 4290 N N . ASN A 1 522 ? 33.306 6.861 2.811 1.00 56.99 522 ASN A N 1
ATOM 4291 C CA . ASN A 1 522 ? 34.740 7.084 2.796 1.00 60.00 522 ASN A CA 1
ATOM 4292 C C . ASN A 1 522 ? 35.022 8.480 2.245 1.00 59.83 522 ASN A C 1
ATOM 4293 O O . ASN A 1 522 ? 34.117 9.286 2.031 1.00 58.14 522 ASN A O 1
ATOM 4298 N N . GLN A 1 523 ? 36.305 8.774 2.036 1.00 62.16 523 GLN A N 1
ATOM 4299 C CA . GLN A 1 523 ? 36.707 10.133 1.691 1.00 61.12 523 GLN A CA 1
ATOM 4300 C C . GLN A 1 523 ? 36.115 10.575 0.354 1.00 58.20 523 GLN A C 1
ATOM 4301 O O . GLN A 1 523 ? 35.594 11.684 0.236 1.00 60.81 523 GLN A O 1
ATOM 4307 N N . VAL A 1 524 ? 36.188 9.724 -0.672 1.00 54.27 524 VAL A N 1
ATOM 4308 C CA . VAL A 1 524 ? 35.698 10.097 -2.003 1.00 55.22 524 VAL A CA 1
ATOM 4309 C C . VAL A 1 524 ? 34.182 10.296 -2.009 1.00 53.81 524 VAL A C 1
ATOM 4310 O O . VAL A 1 524 ? 33.688 11.231 -2.645 1.00 53.60 524 VAL A O 1
ATOM 4314 N N . LYS A 1 525 ? 33.420 9.420 -1.343 1.00 52.92 525 LYS A N 1
ATOM 4315 C CA . LYS A 1 525 ? 31.977 9.644 -1.349 1.00 52.41 525 LYS A CA 1
ATOM 4316 C C . LYS A 1 525 ? 31.602 10.885 -0.555 1.00 51.90 525 LYS A C 1
ATOM 4317 O O . LYS A 1 525 ? 30.673 11.608 -0.944 1.00 49.86 525 LYS A O 1
ATOM 4323 N N . SER A 1 526 ? 32.325 11.164 0.534 1.00 50.85 526 SER A N 1
ATOM 4324 C CA . SER A 1 526 ? 32.111 12.402 1.275 1.00 47.34 526 SER A CA 1
ATOM 4325 C C . SER A 1 526 ? 32.376 13.620 0.409 1.00 43.23 526 SER A C 1
ATOM 4326 O O . SER A 1 526 ? 31.668 14.628 0.520 1.00 41.51 526 SER A O 1
ATOM 4329 N N . GLN A 1 527 ? 33.401 13.556 -0.439 1.00 44.35 527 GLN A N 1
ATOM 4330 C CA . GLN A 1 527 ? 33.700 14.693 -1.305 1.00 48.78 527 GLN A CA 1
ATOM 4331 C C . GLN A 1 527 ? 32.612 14.881 -2.357 1.00 47.58 527 GLN A C 1
ATOM 4332 O O . GLN A 1 527 ? 32.245 16.019 -2.679 1.00 47.69 527 GLN A O 1
ATOM 4338 N N . ILE A 1 528 ? 32.054 13.782 -2.871 1.00 45.74 528 ILE A N 1
ATOM 4339 C CA . ILE A 1 528 ? 30.933 13.892 -3.803 1.00 48.35 528 ILE A CA 1
ATOM 4340 C C . ILE A 1 528 ? 29.722 14.499 -3.107 1.00 47.11 528 ILE A C 1
ATOM 4341 O O . ILE A 1 528 ? 29.088 15.428 -3.624 1.00 48.91 528 ILE A O 1
ATOM 4346 N N . GLU A 1 529 ? 29.394 13.996 -1.914 1.00 46.26 529 GLU A N 1
ATOM 4347 C CA . GLU A 1 529 ? 28.220 14.495 -1.207 1.00 47.39 529 GLU A CA 1
ATOM 4348 C C . GLU A 1 529 ? 28.386 15.960 -0.832 1.00 44.85 529 GLU A C 1
ATOM 4349 O O . GLU A 1 529 ? 27.442 16.750 -0.964 1.00 41.36 529 GLU A O 1
ATOM 4355 N N . TYR A 1 530 ? 29.594 16.352 -0.403 1.00 45.49 530 TYR A N 1
ATOM 4356 C CA . TYR A 1 530 ? 29.848 17.756 -0.091 1.00 44.63 530 TYR A CA 1
ATOM 4357 C C . TYR A 1 530 ? 29.701 18.635 -1.325 1.00 45.36 530 TYR A C 1
ATOM 4358 O O . TYR A 1 530 ? 29.175 19.752 -1.240 1.00 48.26 530 TYR A O 1
ATOM 4367 N N . LYS A 1 531 ? 30.169 18.152 -2.480 1.00 45.33 531 LYS A N 1
ATOM 4368 C CA . LYS A 1 531 ? 30.083 18.936 -3.706 1.00 46.19 531 LYS A CA 1
ATOM 4369 C C . LYS A 1 531 ? 28.631 19.230 -4.064 1.00 43.33 531 LYS A C 1
ATOM 4370 O O . LYS A 1 531 ? 28.283 20.361 -4.419 1.00 42.38 531 LYS A O 1
ATOM 4376 N N . LYS A 1 532 ? 27.762 18.220 -3.962 1.00 41.38 532 LYS A N 1
ATOM 4377 C CA . LYS A 1 532 ? 26.345 18.430 -4.232 1.00 40.73 532 LYS A CA 1
ATOM 4378 C C . LYS A 1 532 ? 25.710 19.330 -3.182 1.00 43.86 532 LYS A C 1
ATOM 4379 O O . LYS A 1 532 ? 24.807 20.109 -3.501 1.00 46.39 532 LYS A O 1
ATOM 4385 N N . LEU A 1 533 ? 26.183 19.252 -1.932 1.00 43.71 533 LEU A N 1
ATOM 4386 C CA . LEU A 1 533 ? 25.647 20.098 -0.868 1.00 40.58 533 LEU A CA 1
ATOM 4387 C C . LEU A 1 533 ? 25.904 21.573 -1.151 1.00 42.52 533 LEU A C 1
ATOM 4388 O O . LEU A 1 533 ? 25.056 22.425 -0.860 1.00 40.19 533 LEU A O 1
ATOM 4393 N N . VAL A 1 534 ? 27.079 21.900 -1.694 1.00 44.85 534 VAL A N 1
ATOM 4394 C CA . VAL A 1 534 ? 27.387 23.294 -2.001 1.00 46.84 534 VAL A CA 1
ATOM 4395 C C . VAL A 1 534 ? 26.426 23.839 -3.050 1.00 48.34 534 VAL A C 1
ATOM 4396 O O . VAL A 1 534 ? 25.845 24.918 -2.885 1.00 48.70 534 VAL A O 1
ATOM 4400 N N . GLU A 1 535 ? 26.248 23.105 -4.150 1.00 53.40 535 GLU A N 1
ATOM 4401 C CA . GLU A 1 535 ? 25.343 23.557 -5.204 1.00 57.62 535 GLU A CA 1
ATOM 4402 C C . GLU A 1 535 ? 23.901 23.658 -4.716 1.00 57.55 535 GLU A C 1
ATOM 4403 O O . GLU A 1 535 ? 23.144 24.513 -5.187 1.00 58.27 535 GLU A O 1
ATOM 4409 N N . LYS A 1 536 ? 23.499 22.791 -3.782 1.00 57.95 536 LYS A N 1
ATOM 4410 C CA . LYS A 1 536 ? 22.127 22.818 -3.282 1.00 56.68 536 LYS A CA 1
ATOM 4411 C C . LYS A 1 536 ? 21.870 24.035 -2.401 1.00 54.27 536 LYS A C 1
ATOM 4412 O O . LYS A 1 536 ? 20.791 24.635 -2.461 1.00 52.99 536 LYS A O 1
ATOM 4418 N N . TYR A 1 537 ? 22.842 24.412 -1.571 1.00 53.02 537 TYR A N 1
ATOM 4419 C CA . TYR A 1 537 ? 22.601 25.373 -0.505 1.00 56.32 537 TYR A CA 1
ATOM 4420 C C . TYR A 1 537 ? 23.196 26.751 -0.756 1.00 57.77 537 TYR A C 1
ATOM 4421 O O . TYR A 1 537 ? 22.893 27.681 0.003 1.00 61.55 537 TYR A O 1
ATOM 4430 N N . THR A 1 538 ? 24.031 26.914 -1.777 1.00 53.20 538 THR A N 1
ATOM 4431 C CA . THR A 1 538 ? 24.585 28.213 -2.134 1.00 51.49 538 THR A CA 1
ATOM 4432 C C . THR A 1 538 ? 24.435 28.416 -3.637 1.00 53.60 538 THR A C 1
ATOM 4433 O O . THR A 1 538 ? 23.940 27.544 -4.362 1.00 51.00 538 THR A O 1
ATOM 4437 N N . ASN A 1 539 ? 24.867 29.582 -4.107 1.00 59.02 539 ASN A N 1
ATOM 4438 C CA . ASN A 1 539 ? 24.908 29.868 -5.533 1.00 63.77 539 ASN A CA 1
ATOM 4439 C C . ASN A 1 539 ? 26.296 29.670 -6.121 1.00 64.30 539 ASN A C 1
ATOM 4440 O O . ASN A 1 539 ? 26.476 29.842 -7.333 1.00 64.13 539 ASN A O 1
ATOM 4445 N N . LYS A 1 540 ? 27.273 29.304 -5.296 1.00 63.68 540 LYS A N 1
ATOM 4446 C CA . LYS A 1 540 ? 28.599 28.974 -5.786 1.00 60.63 540 LYS A CA 1
ATOM 4447 C C . LYS A 1 540 ? 28.623 27.537 -6.305 1.00 61.74 540 LYS A C 1
ATOM 4448 O O . LYS A 1 540 ? 27.668 26.768 -6.151 1.00 60.83 540 LYS A O 1
ATOM 4450 N N . SER A 1 541 ? 29.731 27.185 -6.948 1.00 63.93 541 SER A N 1
ATOM 4451 C CA . SER A 1 541 ? 29.973 25.828 -7.413 1.00 64.49 541 SER A CA 1
ATOM 4452 C C . SER A 1 541 ? 31.447 25.519 -7.216 1.00 61.88 541 SER A C 1
ATOM 4453 O O . SER A 1 541 ? 32.301 26.378 -7.450 1.00 61.39 541 SER A O 1
ATOM 4456 N N . LEU A 1 542 ? 31.738 24.299 -6.773 1.00 60.12 542 LEU A N 1
ATOM 4457 C CA . LEU A 1 542 ? 33.097 23.960 -6.370 1.00 55.60 542 LEU A CA 1
ATOM 4458 C C . LEU A 1 542 ? 34.028 23.957 -7.579 1.00 51.92 542 LEU A C 1
ATOM 4459 O O . LEU A 1 542 ? 33.754 23.307 -8.595 1.00 48.06 542 LEU A O 1
ATOM 4461 N N . SER A 1 543 ? 35.121 24.708 -7.465 1.00 48.27 543 SER A N 1
ATOM 4462 C CA . SER A 1 543 ? 36.160 24.695 -8.482 1.00 42.36 543 SER A CA 1
ATOM 4463 C C . SER A 1 543 ? 36.746 23.294 -8.629 1.00 40.52 543 SER A C 1
ATOM 4464 O O . SER A 1 543 ? 36.754 22.496 -7.690 1.00 41.75 543 SER A O 1
ATOM 4467 N N . LEU A 1 544 ? 37.229 22.990 -9.829 1.00 39.32 544 LEU A N 1
ATOM 4468 C CA . LEU A 1 544 ? 38.057 21.807 -10.019 1.00 39.61 544 LEU A CA 1
ATOM 4469 C C . LEU A 1 544 ? 39.539 22.106 -9.861 1.00 42.90 544 LEU A C 1
ATOM 4470 O O . LEU A 1 544 ? 40.312 21.188 -9.567 1.00 40.59 544 LEU A O 1
ATOM 4475 N N . GLU A 1 545 ? 39.947 23.360 -10.049 1.00 44.69 545 GLU A N 1
ATOM 4476 C CA . GLU A 1 545 ? 41.349 23.749 -10.066 1.00 49.12 545 GLU A CA 1
ATOM 4477 C C . GLU A 1 545 ? 41.670 24.655 -8.886 1.00 49.01 545 GLU A C 1
ATOM 4478 O O . GLU A 1 545 ? 40.848 25.475 -8.465 1.00 46.62 545 GLU A O 1
ATOM 4484 N N . HIS A 1 546 ? 42.888 24.504 -8.370 1.00 53.15 546 HIS A N 1
ATOM 4485 C CA . HIS A 1 546 ? 43.372 25.287 -7.240 1.00 54.32 546 HIS A CA 1
ATOM 4486 C C . HIS A 1 546 ? 44.123 26.511 -7.753 1.00 57.02 546 HIS A C 1
ATOM 4487 O O . HIS A 1 546 ? 45.022 26.389 -8.592 1.00 57.57 546 HIS A O 1
ATOM 4494 N N . HIS A 1 547 ? 43.744 27.689 -7.260 1.00 59.09 547 HIS A N 1
ATOM 4495 C CA . HIS A 1 547 ? 44.379 28.929 -7.689 1.00 63.06 547 HIS A CA 1
ATOM 4496 C C . HIS A 1 547 ? 45.662 29.162 -6.899 1.00 68.98 547 HIS A C 1
ATOM 4497 O O . HIS A 1 547 ? 45.653 29.132 -5.664 1.00 71.39 547 HIS A O 1
ATOM 4499 N N . HIS A 1 548 ? 46.762 29.395 -7.613 1.00 71.29 548 HIS A N 1
ATOM 4500 C CA . HIS A 1 548 ? 48.064 29.616 -6.984 1.00 70.72 548 HIS A CA 1
ATOM 4501 C C . HIS A 1 548 ? 48.046 30.833 -6.068 1.00 71.89 548 HIS A C 1
ATOM 4502 O O . HIS A 1 548 ? 49.085 31.433 -5.801 1.00 75.63 548 HIS A O 1
ATOM 4504 N N . MET B 1 1 ? -5.304 -38.478 17.389 1.00 78.90 1 MET B N 1
ATOM 4505 C CA . MET B 1 1 ? -6.256 -37.456 16.967 1.00 77.11 1 MET B CA 1
ATOM 4506 C C . MET B 1 1 ? -6.300 -36.282 17.938 1.00 72.83 1 MET B C 1
ATOM 4507 O O . MET B 1 1 ? -6.036 -36.433 19.133 1.00 75.36 1 MET B O 1
ATOM 4512 N N . GLY B 1 2 ? -6.621 -35.107 17.406 1.00 64.20 2 GLY B N 1
ATOM 4513 C CA . GLY B 1 2 ? -6.751 -33.925 18.229 1.00 53.15 2 GLY B CA 1
ATOM 4514 C C . GLY B 1 2 ? -8.164 -33.383 18.178 1.00 45.47 2 GLY B C 1
ATOM 4515 O O . GLY B 1 2 ? -9.126 -34.130 18.382 1.00 40.82 2 GLY B O 1
ATOM 4516 N N . LEU B 1 3 ? -8.311 -32.097 17.897 1.00 42.50 3 LEU B N 1
ATOM 4517 C CA . LEU B 1 3 ? -9.631 -31.492 17.851 1.00 39.03 3 LEU B CA 1
ATOM 4518 C C . LEU B 1 3 ? -10.217 -31.567 16.446 1.00 42.04 3 LEU B C 1
ATOM 4519 O O . LEU B 1 3 ? -9.510 -31.771 15.456 1.00 43.87 3 LEU B O 1
ATOM 4524 N N . MET B 1 4 ? -11.534 -31.402 16.375 1.00 42.22 4 MET B N 1
ATOM 4525 C CA . MET B 1 4 ? -12.195 -31.318 15.082 1.00 41.55 4 MET B CA 1
ATOM 4526 C C . MET B 1 4 ? -11.642 -30.133 14.300 1.00 43.91 4 MET B C 1
ATOM 4527 O O . MET B 1 4 ? -11.170 -29.146 14.872 1.00 41.06 4 MET B O 1
ATOM 4532 N N . SER B 1 5 ? -11.673 -30.253 12.977 1.00 43.46 5 SER B N 1
ATOM 4533 C CA . SER B 1 5 ? -11.204 -29.175 12.125 1.00 45.53 5 SER B CA 1
ATOM 4534 C C . SER B 1 5 ? -12.123 -27.961 12.237 1.00 45.83 5 SER B C 1
ATOM 4535 O O . SER B 1 5 ? -13.273 -28.050 12.683 1.00 42.13 5 SER B O 1
ATOM 4538 N N . LYS B 1 6 ? -11.589 -26.809 11.821 1.00 43.93 6 LYS B N 1
ATOM 4539 C CA . LYS B 1 6 ? -12.406 -25.605 11.713 1.00 45.60 6 LYS B CA 1
ATOM 4540 C C . LYS B 1 6 ? -13.559 -25.811 10.735 1.00 46.62 6 LYS B C 1
ATOM 4541 O O . LYS B 1 6 ? -14.675 -25.328 10.965 1.00 45.82 6 LYS B O 1
ATOM 4547 N N . GLU B 1 7 ? -13.313 -26.548 9.648 1.00 46.00 7 GLU B N 1
ATOM 4548 C CA . GLU B 1 7 ? -14.363 -26.818 8.669 1.00 48.24 7 GLU B CA 1
ATOM 4549 C C . GLU B 1 7 ? -15.446 -27.732 9.235 1.00 46.16 7 GLU B C 1
ATOM 4550 O O . GLU B 1 7 ? -16.621 -27.589 8.880 1.00 46.74 7 GLU B O 1
ATOM 4556 N N . GLN B 1 8 ? -15.070 -28.673 10.110 1.00 43.16 8 GLN B N 1
ATOM 4557 C CA . GLN B 1 8 ? -16.043 -29.587 10.704 1.00 42.62 8 GLN B CA 1
ATOM 4558 C C . GLN B 1 8 ? -16.958 -28.869 11.688 1.00 43.83 8 GLN B C 1
ATOM 4559 O O . GLN B 1 8 ? -18.150 -29.188 11.779 1.00 44.92 8 GLN B O 1
ATOM 4565 N N . LEU B 1 9 ? -16.416 -27.918 12.451 1.00 38.58 9 LEU B N 1
ATOM 4566 C CA . LEU B 1 9 ? -17.250 -27.159 13.376 1.00 39.39 9 LEU B CA 1
ATOM 4567 C C . LEU B 1 9 ? -18.203 -26.236 12.625 1.00 43.28 9 LEU B C 1
ATOM 4568 O O . LEU B 1 9 ? -19.356 -26.062 13.037 1.00 45.23 9 LEU B O 1
ATOM 4573 N N . ILE B 1 10 ? -17.736 -25.628 11.528 1.00 43.38 10 ILE B N 1
ATOM 4574 C CA . ILE B 1 10 ? -18.601 -24.763 10.725 1.00 44.43 10 ILE B CA 1
ATOM 4575 C C . ILE B 1 10 ? -19.822 -25.538 10.240 1.00 42.19 10 ILE B C 1
ATOM 4576 O O . ILE B 1 10 ? -20.939 -25.009 10.206 1.00 44.24 10 ILE B O 1
ATOM 4581 N N . ILE B 1 11 ? -19.629 -26.806 9.872 1.00 37.54 11 ILE B N 1
ATOM 4582 C CA . ILE B 1 11 ? -20.741 -27.626 9.408 1.00 43.71 11 ILE B CA 1
ATOM 4583 C C . ILE B 1 11 ? -21.629 -28.032 10.581 1.00 46.86 11 ILE B C 1
ATOM 4584 O O . ILE B 1 11 ? -22.859 -28.069 10.463 1.00 48.92 11 ILE B O 1
ATOM 4589 N N . LEU B 1 12 ? -21.024 -28.311 11.738 1.00 47.94 12 LEU B N 1
ATOM 4590 C CA . LEU B 1 12 ? -21.795 -28.731 12.904 1.00 49.04 12 LEU B CA 1
ATOM 4591 C C . LEU B 1 12 ? -22.659 -27.602 13.453 1.00 50.06 12 LEU B C 1
ATOM 4592 O O . LEU B 1 12 ? -23.793 -27.838 13.886 1.00 52.11 12 LEU B O 1
ATOM 4597 N N . ALA B 1 13 ? -22.136 -26.377 13.464 1.00 48.12 13 ALA B N 1
ATOM 4598 C CA . ALA B 1 13 ? -22.812 -25.231 14.057 1.00 46.64 13 ALA B CA 1
ATOM 4599 C C . ALA B 1 13 ? -23.561 -24.385 13.030 1.00 50.25 13 ALA B C 1
ATOM 4600 O O . ALA B 1 13 ? -24.061 -23.310 13.376 1.00 52.94 13 ALA B O 1
ATOM 4602 N N . LYS B 1 14 ? -23.642 -24.840 11.782 1.00 51.24 14 LYS B N 1
ATOM 4603 C CA . LYS B 1 14 ? -24.258 -24.044 10.730 1.00 53.52 14 LYS B CA 1
ATOM 4604 C C . LYS B 1 14 ? -25.728 -23.788 11.039 1.00 54.85 14 LYS B C 1
ATOM 4605 O O . LYS B 1 14 ? -26.482 -24.715 11.349 1.00 55.90 14 LYS B O 1
ATOM 4611 N N . ASN B 1 15 ? -26.132 -22.523 10.947 1.00 55.34 15 ASN B N 1
ATOM 4612 C CA . ASN B 1 15 ? -27.539 -22.133 10.967 1.00 57.40 15 ASN B CA 1
ATOM 4613 C C . ASN B 1 15 ? -27.719 -20.968 9.998 1.00 59.61 15 ASN B C 1
ATOM 4614 O O . ASN B 1 15 ? -26.802 -20.611 9.252 1.00 59.92 15 ASN B O 1
ATOM 4619 N N . SER B 1 16 ? -28.90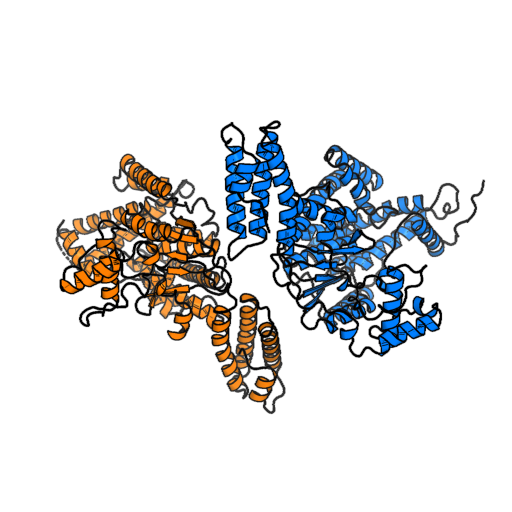2 -20.359 10.022 1.00 61.34 16 SER B N 1
ATOM 4620 C CA . SER B 1 16 ? -29.208 -19.270 9.105 1.00 65.67 16 SER B CA 1
ATOM 4621 C C . SER B 1 16 ? -28.575 -17.957 9.528 1.00 66.81 16 SER B C 1
ATOM 4622 O O . SER B 1 16 ? -28.671 -16.973 8.787 1.00 68.95 16 SER B O 1
ATOM 4625 N N . SER B 1 17 ? -27.969 -17.909 10.709 1.00 67.48 17 SER B N 1
ATOM 4626 C CA . SER B 1 17 ? -27.295 -16.694 11.119 1.00 70.31 17 SER B CA 1
ATOM 4627 C C . SER B 1 17 ? -25.919 -16.625 10.465 1.00 72.75 17 SER B C 1
ATOM 4628 O O . SER B 1 17 ? -25.269 -17.653 10.248 1.00 72.96 17 SER B O 1
ATOM 4631 N N . PRO B 1 18 ? -25.458 -15.427 10.132 1.00 73.91 18 PRO B N 1
ATOM 4632 C CA . PRO B 1 18 ? -24.051 -15.269 9.758 1.00 73.08 18 PRO B CA 1
ATOM 4633 C C . PRO B 1 18 ? -23.174 -15.402 10.996 1.00 71.26 18 PRO B C 1
ATOM 4634 O O . PRO B 1 18 ? -23.644 -15.318 12.134 1.00 71.33 18 PRO B O 1
ATOM 4638 N N . LYS B 1 19 ? -21.879 -15.569 10.758 1.00 68.47 19 LYS B N 1
ATOM 4639 C CA . LYS B 1 19 ? -20.928 -15.772 11.835 1.00 63.11 19 LYS B CA 1
ATOM 4640 C C . LYS B 1 19 ? -20.898 -14.520 12.705 1.00 61.69 19 LYS B C 1
ATOM 4641 O O . LYS B 1 19 ? -20.673 -13.410 12.205 1.00 64.32 19 LYS B O 1
ATOM 4647 N N . GLU B 1 20 ? -21.113 -14.682 14.007 1.00 57.04 20 GLU B N 1
ATOM 4648 C CA . GLU B 1 20 ? -20.932 -13.574 14.932 1.00 55.30 20 GLU B CA 1
ATOM 4649 C C . GLU B 1 20 ? -19.441 -13.337 15.164 1.00 57.22 20 GLU B C 1
ATOM 4650 O O . GLU B 1 20 ? -18.607 -14.191 14.865 1.00 58.09 20 GLU B O 1
ATOM 4656 N N . GLY B 1 21 ? -19.101 -12.151 15.677 1.00 57.00 21 GLY B N 1
ATOM 4657 C CA . GLY B 1 21 ? -17.703 -11.857 15.929 1.00 55.84 21 GLY B CA 1
ATOM 4658 C C . GLY B 1 21 ? -17.083 -12.818 16.927 1.00 57.23 21 GLY B C 1
ATOM 4659 O O . GLY B 1 21 ? -15.934 -13.243 16.768 1.00 57.28 21 GLY B O 1
ATOM 4660 N N . GLU B 1 22 ? -17.838 -13.183 17.968 1.00 57.38 22 GLU B N 1
ATOM 4661 C CA . GLU B 1 22 ? -17.327 -14.127 18.958 1.00 54.33 22 GLU B CA 1
ATOM 4662 C C . GLU B 1 22 ? -17.196 -15.531 18.383 1.00 49.29 22 GLU B C 1
ATOM 4663 O O . GLU B 1 22 ? -16.318 -16.293 18.806 1.00 43.57 22 GLU B O 1
ATOM 4669 N N . TYR B 1 23 ? -18.059 -15.892 17.429 1.00 48.10 23 TYR B N 1
ATOM 4670 C CA . TYR B 1 23 ? -17.964 -17.202 16.792 1.00 47.34 23 TYR B CA 1
ATOM 4671 C C . TYR B 1 23 ? -16.748 -17.280 15.879 1.00 47.55 23 TYR B C 1
ATOM 4672 O O . TYR B 1 23 ? -16.052 -18.303 15.846 1.00 45.70 23 TYR B O 1
ATOM 4681 N N . LYS B 1 24 ? -16.477 -16.207 15.134 1.00 49.65 24 LYS B N 1
ATOM 4682 C CA . LYS B 1 24 ? -15.295 -16.182 14.280 1.00 54.66 24 LYS B CA 1
ATOM 4683 C C . LYS B 1 24 ? -14.013 -16.300 15.091 1.00 52.98 24 LYS B C 1
ATOM 4684 O O . LYS B 1 24 ? -13.022 -16.848 14.598 1.00 50.76 24 LYS B O 1
ATOM 4690 N N . LYS B 1 25 ? -14.005 -15.785 16.323 1.00 54.43 25 LYS B N 1
ATOM 4691 C CA . LYS B 1 25 ? -12.807 -15.897 17.149 1.00 55.89 25 LYS B CA 1
ATOM 4692 C C . LYS B 1 25 ? -12.576 -17.332 17.608 1.00 50.49 25 LYS B C 1
ATOM 4693 O O . LYS B 1 25 ? -11.429 -17.798 17.648 1.00 50.22 25 LYS B O 1
ATOM 4699 N N . ILE B 1 26 ? -13.645 -18.047 17.969 1.00 43.04 26 ILE B N 1
ATOM 4700 C CA . ILE B 1 26 ? -13.504 -19.462 18.300 1.00 36.93 26 ILE B CA 1
ATOM 4701 C C . ILE B 1 26 ? -12.908 -20.217 17.120 1.00 36.32 26 ILE B C 1
ATOM 4702 O O . ILE B 1 26 ? -12.013 -21.059 17.286 1.00 36.00 26 ILE B O 1
ATOM 4707 N N . LEU B 1 27 ? -13.377 -19.906 15.907 1.00 35.23 27 LEU B N 1
ATOM 4708 C CA . LEU B 1 27 ? -12.935 -20.632 14.721 1.00 39.25 27 LEU B CA 1
ATOM 4709 C C . LEU B 1 27 ? -11.449 -20.421 14.448 1.00 40.03 27 LEU B C 1
ATOM 4710 O O . LEU B 1 27 ? -10.743 -21.369 14.083 1.00 33.47 27 LEU B O 1
ATOM 4715 N N . GLU B 1 28 ? -10.961 -19.183 14.584 1.00 37.92 28 GLU B N 1
ATOM 4716 C CA . GLU B 1 28 ? -9.540 -18.938 14.346 1.00 44.52 28 GLU B CA 1
ATOM 4717 C C . GLU B 1 28 ? -8.670 -19.528 15.450 1.00 42.97 28 GLU B C 1
ATOM 4718 O O . GLU B 1 28 ? -7.566 -20.012 15.171 1.00 44.00 28 GLU B O 1
ATOM 4724 N N . LEU B 1 29 ? -9.137 -19.509 16.702 1.00 41.10 29 LEU B N 1
ATOM 4725 C CA . LEU B 1 29 ? -8.373 -20.154 17.767 1.00 40.83 29 LEU B CA 1
ATOM 4726 C C . LEU B 1 29 ? -8.335 -21.663 17.574 1.00 38.18 29 LEU B C 1
ATOM 4727 O O . LEU B 1 29 ? -7.295 -22.296 17.796 1.00 37.46 29 LEU B O 1
ATOM 4732 N N . LEU B 1 30 ? -9.463 -22.252 17.163 1.00 33.92 30 LEU B N 1
ATOM 4733 C CA . LEU B 1 30 ? -9.493 -23.676 16.848 1.00 34.05 30 LEU B CA 1
ATOM 4734 C C . LEU B 1 30 ? -8.542 -24.008 15.706 1.00 36.43 30 LEU B C 1
ATOM 4735 O O . LEU B 1 30 ? -7.796 -24.992 15.768 1.00 36.61 30 LEU B O 1
ATOM 4740 N N . ASP B 1 31 ? -8.575 -23.215 14.637 1.00 37.00 31 ASP B N 1
ATOM 4741 C CA . ASP B 1 31 ? -7.642 -23.441 13.541 1.00 43.38 31 ASP B CA 1
ATOM 4742 C C . ASP B 1 31 ? -6.199 -23.314 14.014 1.00 42.39 31 ASP B C 1
ATOM 4743 O O . ASP B 1 31 ? -5.355 -24.163 13.703 1.00 41.12 31 ASP B O 1
ATOM 4748 N N . GLU B 1 32 ? -5.904 -22.256 14.776 1.00 41.44 32 GLU B N 1
ATOM 4749 C CA . GLU B 1 32 ? -4.540 -22.033 15.248 1.00 45.09 32 GLU B CA 1
ATOM 4750 C C . GLU B 1 32 ? -4.069 -23.174 16.141 1.00 43.66 32 GLU B C 1
ATOM 4751 O O . GLU B 1 32 ? -2.911 -23.599 16.057 1.00 43.93 32 GLU B O 1
ATOM 4757 N N . TYR B 1 33 ? -4.947 -23.687 17.006 1.00 42.36 33 TYR B N 1
ATOM 4758 C CA . TYR B 1 33 ? -4.565 -24.839 17.814 1.00 40.94 33 TYR B CA 1
ATOM 4759 C C . TYR B 1 33 ? -4.253 -26.043 16.936 1.00 43.13 33 TYR B C 1
ATOM 4760 O O . TYR B 1 33 ? -3.255 -26.741 17.152 1.00 42.63 33 TYR B O 1
ATOM 4769 N N . ASN B 1 34 ? -5.112 -26.309 15.942 1.00 40.50 34 ASN B N 1
ATOM 4770 C CA . ASN B 1 34 ? -4.976 -27.525 15.145 1.00 40.22 34 ASN B CA 1
ATOM 4771 C C . ASN B 1 34 ? -3.707 -27.510 14.305 1.00 42.63 34 ASN B C 1
ATOM 4772 O O . ASN B 1 34 ? -3.085 -28.558 14.098 1.00 42.12 34 ASN B O 1
ATOM 4777 N N . LEU B 1 35 ? -3.317 -26.339 13.794 1.00 45.05 35 LEU B N 1
ATOM 4778 C CA . LEU B 1 35 ? -2.041 -26.234 13.092 1.00 48.77 35 LEU B CA 1
ATOM 4779 C C . LEU B 1 35 ? -0.868 -26.427 14.046 1.00 49.58 35 LEU B C 1
ATOM 4780 O O . LEU B 1 35 ? 0.124 -27.076 13.697 1.00 53.18 35 LEU B O 1
ATOM 4785 N N . LEU B 1 36 ? -0.965 -25.867 15.252 1.00 50.25 36 LEU B N 1
ATOM 4786 C CA . LEU B 1 36 ? 0.071 -26.071 16.261 1.00 50.28 36 LEU B CA 1
ATOM 4787 C C . LEU B 1 36 ? 0.168 -27.543 16.650 1.00 53.78 36 LEU B C 1
ATOM 4788 O O . LEU B 1 36 ? 1.259 -28.048 16.940 1.00 54.77 36 LEU B O 1
ATOM 4793 N N . ASN B 1 37 ? -0.971 -28.243 16.677 1.00 54.61 37 ASN B N 1
ATOM 4794 C CA . ASN B 1 37 ? -1.019 -29.638 17.100 1.00 56.03 37 ASN B CA 1
ATOM 4795 C C . ASN B 1 37 ? -0.677 -30.621 15.986 1.00 60.58 37 ASN B C 1
ATOM 4796 O O . ASN B 1 37 ? -0.408 -31.792 16.276 1.00 60.92 37 ASN B O 1
ATOM 4801 N N . ASN B 1 38 ? -0.659 -30.180 14.730 1.00 64.51 38 ASN B N 1
ATOM 4802 C CA . ASN B 1 38 ? -0.433 -31.069 13.599 1.00 69.86 38 ASN B CA 1
ATOM 4803 C C . ASN B 1 38 ? 0.987 -30.967 13.062 1.00 75.60 38 ASN B C 1
ATOM 4804 O O . ASN B 1 38 ? 1.273 -31.488 11.979 1.00 76.82 38 ASN B O 1
ATOM 4809 N N . SER B 1 39 ? 1.871 -30.291 13.788 1.00 79.46 39 SER B N 1
ATOM 4810 C CA . SER B 1 39 ? 3.276 -30.244 13.431 1.00 83.99 39 SER B CA 1
ATOM 4811 C C . SER B 1 39 ? 3.975 -31.506 13.927 1.00 86.02 39 SER B C 1
ATOM 4812 O O . SER B 1 39 ? 3.470 -32.230 14.791 1.00 83.10 39 SER B O 1
ATOM 4815 N N . VAL B 1 40 ? 5.151 -31.773 13.361 1.00 90.50 40 VAL B N 1
ATOM 4816 C CA . VAL B 1 40 ? 5.993 -32.826 13.919 1.00 90.57 40 VAL B CA 1
ATOM 4817 C C . VAL B 1 40 ? 6.431 -32.442 15.325 1.00 90.72 40 VAL B C 1
ATOM 4818 O O . VAL B 1 40 ? 6.401 -33.263 16.251 1.00 90.44 40 VAL B O 1
ATOM 4820 N N . GLU B 1 41 ? 6.864 -31.197 15.498 1.00 90.54 41 GLU B N 1
ATOM 4821 C CA . GLU B 1 41 ? 7.332 -30.680 16.775 1.00 88.56 41 GLU B CA 1
ATOM 4822 C C . GLU B 1 41 ? 6.227 -29.902 17.483 1.00 85.58 41 GLU B C 1
ATOM 4823 O O . GLU B 1 41 ? 5.534 -29.094 16.855 1.00 87.03 41 GLU B O 1
ATOM 4829 N N . LYS B 1 42 ? 6.077 -30.129 18.792 1.00 80.75 42 LYS B N 1
ATOM 4830 C CA . LYS B 1 42 ? 5.028 -29.485 19.578 1.00 74.52 42 LYS B CA 1
ATOM 4831 C C . LYS B 1 42 ? 5.529 -29.164 20.981 1.00 70.76 42 LYS B C 1
ATOM 4832 O O . LYS B 1 42 ? 6.238 -29.968 21.596 1.00 70.07 42 LYS B O 1
ATOM 4838 N N . ASN B 1 43 ? 5.187 -27.968 21.465 1.00 66.50 43 ASN B N 1
ATOM 4839 C CA . ASN B 1 43 ? 5.527 -27.523 22.814 1.00 63.47 43 ASN B CA 1
ATOM 4840 C C . ASN B 1 43 ? 4.323 -27.720 23.735 1.00 58.77 43 ASN B C 1
ATOM 4841 O O . ASN B 1 43 ? 3.242 -27.182 23.468 1.00 56.95 43 ASN B O 1
ATOM 4846 N N . SER B 1 44 ? 4.517 -28.471 24.826 1.00 54.28 44 SER B N 1
ATOM 4847 C CA . SER B 1 44 ? 3.405 -28.818 25.712 1.00 52.02 44 SER B CA 1
ATOM 4848 C C . SER B 1 44 ? 2.720 -27.577 26.278 1.00 48.73 44 SER B C 1
ATOM 4849 O O . SER B 1 44 ? 1.485 -27.482 26.284 1.00 46.08 44 SER B O 1
ATOM 4852 N N . ILE B 1 45 ? 3.503 -26.614 26.765 1.00 47.12 45 ILE B N 1
ATOM 4853 C CA . ILE B 1 45 ? 2.901 -25.453 27.412 1.00 47.47 45 ILE B CA 1
ATOM 4854 C C . ILE B 1 45 ? 2.254 -24.534 26.381 1.00 47.31 45 ILE B C 1
ATOM 4855 O O . ILE B 1 45 ? 1.179 -23.970 26.625 1.00 46.81 45 ILE B O 1
ATOM 4860 N N . ASP B 1 46 ? 2.880 -24.384 25.209 1.00 48.51 46 ASP B N 1
ATOM 4861 C CA . ASP B 1 46 ? 2.284 -23.571 24.152 1.00 49.65 46 ASP B CA 1
ATOM 4862 C C . ASP B 1 46 ? 0.935 -24.131 23.716 1.00 47.86 46 ASP B C 1
ATOM 4863 O O . ASP B 1 46 ? -0.011 -23.374 23.460 1.00 47.72 46 ASP B O 1
ATOM 4868 N N . LEU B 1 47 ? 0.830 -25.458 23.622 1.00 44.72 47 LEU B N 1
ATOM 4869 C CA . LEU B 1 47 ? -0.446 -26.074 23.279 1.00 41.21 47 LEU B CA 1
ATOM 4870 C C . LEU B 1 47 ? -1.483 -25.826 24.366 1.00 40.10 47 LEU B C 1
ATOM 4871 O O . LEU B 1 47 ? -2.653 -25.568 24.067 1.00 41.85 47 LEU B O 1
ATOM 4876 N N . TYR B 1 48 ? -1.071 -25.896 25.634 1.00 40.42 48 TYR B N 1
ATOM 4877 C CA . TYR B 1 48 ? -2.026 -25.685 26.714 1.00 40.34 48 TYR B CA 1
ATOM 4878 C C . TYR B 1 48 ? -2.553 -24.257 26.714 1.00 40.32 48 TYR B C 1
ATOM 4879 O O . TYR B 1 48 ? -3.756 -24.037 26.907 1.00 39.23 48 TYR B O 1
ATOM 4888 N N . LEU B 1 49 ? -1.669 -23.275 26.520 1.00 37.69 49 LEU B N 1
ATOM 4889 C CA . LEU B 1 49 ? -2.113 -21.886 26.526 1.00 38.84 49 LEU B CA 1
ATOM 4890 C C . LEU B 1 49 ? -3.069 -21.602 25.374 1.00 40.84 49 LEU B C 1
ATOM 4891 O O . LEU B 1 49 ? -4.006 -20.811 25.530 1.00 42.78 49 LEU B O 1
ATOM 4896 N N . LYS B 1 50 ? -2.862 -22.243 24.220 1.00 41.71 50 LYS B N 1
ATOM 4897 C CA . LYS B 1 50 ? -3.787 -22.061 23.101 1.00 42.14 50 LYS B CA 1
ATOM 4898 C C . LYS B 1 50 ? -5.147 -22.698 23.378 1.00 38.53 50 LYS B C 1
ATOM 4899 O O . LYS B 1 50 ? -6.188 -22.107 23.067 1.00 38.09 50 LYS B O 1
ATOM 4905 N N . LEU B 1 51 ? -5.161 -23.900 23.961 1.00 36.52 51 LEU B N 1
ATOM 4906 C CA . LEU B 1 51 ? -6.425 -24.511 24.364 1.00 37.38 51 LEU B CA 1
ATOM 4907 C C . LEU B 1 51 ? -7.140 -23.634 25.370 1.00 39.98 51 LEU B C 1
ATOM 4908 O O . LEU B 1 51 ? -8.370 -23.507 25.346 1.00 37.88 51 LEU B O 1
ATOM 4913 N N . ASN B 1 52 ? -6.365 -23.044 26.277 1.00 38.78 52 ASN B N 1
ATOM 4914 C CA . ASN B 1 52 ? -6.888 -22.126 27.275 1.00 43.25 52 ASN B CA 1
ATOM 4915 C C . ASN B 1 52 ? -7.548 -20.915 26.620 1.00 45.23 52 ASN B C 1
ATOM 4916 O O . ASN B 1 52 ? -8.652 -20.509 27.006 1.00 43.97 52 ASN B O 1
ATOM 4921 N N . GLU B 1 53 ? -6.884 -20.334 25.620 1.00 47.30 53 GLU B N 1
ATOM 4922 C CA . GLU B 1 53 ? -7.495 -19.287 24.808 1.00 50.74 53 GLU B CA 1
ATOM 4923 C C . GLU B 1 53 ? -8.801 -19.769 24.190 1.00 46.13 53 GLU B C 1
ATOM 4924 O O . GLU B 1 53 ? -9.831 -19.092 24.268 1.00 48.04 53 GLU B O 1
ATOM 4930 N N . LEU B 1 54 ? -8.764 -20.939 23.554 1.00 40.83 54 LEU B N 1
ATOM 4931 C CA . LEU B 1 54 ? -9.945 -21.457 22.874 1.00 39.52 54 LEU B CA 1
ATOM 4932 C C . LEU B 1 54 ? -11.099 -21.676 23.845 1.00 39.77 54 LEU B C 1
ATOM 4933 O O . LEU B 1 54 ? -12.253 -21.358 23.530 1.00 42.72 54 LEU B O 1
ATOM 4938 N N . SER B 1 55 ? -10.804 -22.187 25.039 1.00 35.89 55 SER B N 1
ATOM 4939 C CA . SER B 1 55 ? -11.856 -22.433 26.012 1.00 38.80 55 SER B CA 1
ATOM 4940 C C . SER B 1 55 ? -12.491 -21.133 26.461 1.00 40.81 55 SER B C 1
ATOM 4941 O O . SER B 1 55 ? -13.717 -21.048 26.607 1.00 39.40 55 SER B O 1
ATOM 4944 N N . LYS B 1 56 ? -11.666 -20.112 26.692 1.00 40.21 56 LYS B N 1
ATOM 4945 C CA . LYS B 1 56 ? -12.214 -18.854 27.181 1.00 43.72 56 LYS B CA 1
ATOM 4946 C C . LYS B 1 56 ? -13.048 -18.144 26.116 1.00 46.37 56 LYS B C 1
ATOM 4947 O O . LYS B 1 56 ? -14.032 -17.477 26.457 1.00 48.44 56 LYS B O 1
ATOM 4953 N N . SER B 1 57 ? -12.705 -18.308 24.835 1.00 46.15 57 SER B N 1
ATOM 4954 C CA . SER B 1 57 ? -13.522 -17.735 23.762 1.00 43.68 57 SER B CA 1
ATOM 4955 C C . SER B 1 57 ? -14.854 -18.468 23.615 1.00 40.99 57 SER B C 1
ATOM 4956 O O . SER B 1 57 ? -15.862 -17.858 23.239 1.00 38.03 57 SER B O 1
ATOM 4959 N N . ILE B 1 58 ? -14.878 -19.771 23.904 1.00 40.86 58 ILE B N 1
ATOM 4960 C CA . ILE B 1 58 ? -16.130 -20.514 23.813 1.00 42.00 58 ILE B CA 1
ATOM 4961 C C . ILE B 1 58 ? -17.085 -20.065 24.908 1.00 46.62 58 ILE B C 1
ATOM 4962 O O . ILE B 1 58 ? -18.284 -19.880 24.667 1.00 48.30 58 ILE B O 1
ATOM 4967 N N . ASP B 1 59 ? -16.562 -19.844 26.118 1.00 47.40 59 ASP B N 1
ATOM 4968 C CA . ASP B 1 59 ? -17.405 -19.388 27.219 1.00 52.57 59 ASP B CA 1
ATOM 4969 C C . ASP B 1 59 ? -18.024 -18.027 26.915 1.00 52.92 59 ASP B C 1
ATOM 4970 O O . ASP B 1 59 ? -19.164 -17.754 27.309 1.00 50.73 59 ASP B O 1
ATOM 4975 N N . ILE B 1 60 ? -17.286 -17.159 26.216 1.00 53.94 60 ILE B N 1
ATOM 4976 C CA . ILE B 1 60 ? -17.813 -15.843 25.866 1.00 54.27 60 ILE B CA 1
ATOM 4977 C C . ILE B 1 60 ? -19.033 -15.985 24.961 1.00 52.84 60 ILE B C 1
ATOM 4978 O O . ILE B 1 60 ? -20.057 -15.323 25.168 1.00 53.73 60 ILE B O 1
ATOM 4983 N N . TYR B 1 61 ? -18.954 -16.857 23.955 1.00 49.85 61 TYR B N 1
ATOM 4984 C CA . TYR B 1 61 ? -20.108 -17.078 23.091 1.00 50.27 61 TYR B CA 1
ATOM 4985 C C . TYR B 1 61 ? -21.279 -17.673 23.874 1.00 52.12 61 TYR B C 1
ATOM 4986 O O . TYR B 1 61 ? -22.425 -17.233 23.721 1.00 56.64 61 TYR B O 1
ATOM 4995 N N . LEU B 1 62 ? -21.012 -18.690 24.706 1.00 49.29 62 LEU B N 1
ATOM 4996 C CA . LEU B 1 62 ? -22.085 -19.371 25.427 1.00 49.57 62 LEU B CA 1
ATOM 4997 C C . LEU B 1 62 ? -22.803 -18.423 26.371 1.00 56.27 62 LEU B C 1
ATOM 4998 O O . LEU B 1 62 ? -24.020 -18.550 26.590 1.00 56.54 62 LEU B O 1
ATOM 5003 N N . LYS B 1 63 ? -22.055 -17.442 26.887 1.00 57.64 63 LYS B N 1
ATOM 5004 C CA . LYS B 1 63 ? -22.514 -16.390 27.780 1.00 59.54 63 LYS B CA 1
ATOM 5005 C C . LYS B 1 63 ? -23.152 -15.201 27.087 1.00 58.17 63 LYS B C 1
ATOM 5006 O O . LYS B 1 63 ? -23.999 -14.546 27.689 1.00 60.23 63 LYS B O 1
ATOM 5012 N N . LYS B 1 64 ? -22.817 -14.952 25.833 1.00 54.45 64 LYS B N 1
ATOM 5013 C CA . LYS B 1 64 ? -23.452 -13.844 25.118 1.00 54.26 64 LYS B CA 1
ATOM 5014 C C . LYS B 1 64 ? -24.754 -14.260 24.434 1.00 53.30 64 LYS B C 1
ATOM 5015 O O . LYS B 1 64 ? -25.729 -13.501 24.441 1.00 52.16 64 LYS B O 1
ATOM 5021 N N . TYR B 1 65 ? -24.792 -15.468 23.868 1.00 43.34 65 TYR B N 1
ATOM 5022 C CA . TYR B 1 65 ? -25.938 -15.979 23.113 1.00 54.41 65 TYR B CA 1
ATOM 5023 C C . TYR B 1 65 ? -26.448 -17.266 23.762 1.00 51.06 65 TYR B C 1
ATOM 5024 O O . TYR B 1 65 ? -26.216 -18.363 23.254 1.00 49.82 65 TYR B O 1
ATOM 5033 N N . LYS B 1 66 ? -27.172 -17.131 24.873 1.00 55.65 66 LYS B N 1
ATOM 5034 C CA . LYS B 1 66 ? -27.498 -18.307 25.673 1.00 60.15 66 LYS B CA 1
ATOM 5035 C C . LYS B 1 66 ? -28.547 -19.207 25.024 1.00 60.32 66 LYS B C 1
ATOM 5036 O O . LYS B 1 66 ? -28.738 -20.338 25.493 1.00 60.93 66 LYS B O 1
ATOM 5042 N N . ASN B 1 67 ? -29.207 -18.758 23.952 1.00 57.24 67 ASN B N 1
ATOM 5043 C CA . ASN B 1 67 ? -30.176 -19.586 23.240 1.00 56.08 67 ASN B CA 1
ATOM 5044 C C . ASN B 1 67 ? -29.781 -19.818 21.785 1.00 55.57 67 ASN B C 1
ATOM 5045 O O . ASN B 1 67 ? -30.615 -20.243 20.978 1.00 56.04 67 ASN B O 1
ATOM 5050 N N . SER B 1 68 ? -28.524 -19.542 21.438 1.00 52.81 68 SER B N 1
ATOM 5051 C CA . SER B 1 68 ? -28.041 -19.773 20.084 1.00 51.07 68 SER B CA 1
ATOM 5052 C C . SER B 1 68 ? -28.089 -21.263 19.761 1.00 49.71 68 SER B C 1
ATOM 5053 O O . SER B 1 68 ? -27.808 -22.121 20.610 1.00 46.21 68 SER B O 1
ATOM 5056 N N . LYS B 1 69 ? -28.433 -21.573 18.514 1.00 52.02 69 LYS B N 1
ATOM 5057 C CA . LYS B 1 69 ? -28.476 -22.967 18.117 1.00 53.52 69 LYS B CA 1
ATOM 5058 C C . LYS B 1 69 ? -27.059 -23.531 17.913 1.00 51.08 69 LYS B C 1
ATOM 5059 O O . LYS B 1 69 ? -26.905 -24.742 17.712 1.00 48.05 69 LYS B O 1
ATOM 5065 N N . ARG B 1 70 ? -26.020 -22.680 17.942 1.00 50.38 70 ARG B N 1
ATOM 5066 C CA . ARG B 1 70 ? -24.641 -23.162 17.870 1.00 46.06 70 ARG B CA 1
ATOM 5067 C C . ARG B 1 70 ? -24.166 -23.770 19.182 1.00 46.87 70 ARG B C 1
ATOM 5068 O O . ARG B 1 70 ? -23.149 -24.473 19.187 1.00 48.46 70 ARG B O 1
ATOM 5076 N N . ASN B 1 71 ? -24.887 -23.541 20.285 1.00 46.63 71 ASN B N 1
ATOM 5077 C CA . ASN B 1 71 ? -24.333 -23.843 21.601 1.00 44.03 71 ASN B CA 1
ATOM 5078 C C . ASN B 1 71 ? -24.094 -25.336 21.795 1.00 42.63 71 ASN B C 1
ATOM 5079 O O . ASN B 1 71 ? -23.184 -25.724 22.537 1.00 38.91 71 ASN B O 1
ATOM 5084 N N . ASN B 1 72 ? -24.884 -26.189 21.136 1.00 43.20 72 ASN B N 1
ATOM 5085 C CA . ASN B 1 72 ? -24.718 -27.630 21.310 1.00 46.53 72 ASN B CA 1
ATOM 5086 C C . ASN B 1 72 ? -23.366 -28.102 20.781 1.00 43.88 72 ASN B C 1
ATOM 5087 O O . ASN B 1 72 ? -22.632 -28.816 21.474 1.00 41.92 72 ASN B O 1
ATOM 5092 N N . ALA B 1 73 ? -23.010 -27.703 19.559 1.00 42.15 73 ALA B N 1
ATOM 5093 C CA . ALA B 1 73 ? -21.693 -28.051 19.036 1.00 39.98 73 ALA B CA 1
ATOM 5094 C C . ALA B 1 73 ? -20.588 -27.394 19.856 1.00 39.22 73 ALA B C 1
ATOM 5095 O O . ALA B 1 73 ? -19.533 -27.997 20.094 1.00 32.51 73 ALA B O 1
ATOM 5097 N N . LEU B 1 74 ? -20.830 -26.172 20.335 1.00 40.93 74 LEU B N 1
ATOM 5098 C CA . LEU B 1 74 ? -19.782 -25.448 21.043 1.00 41.74 74 LEU B CA 1
ATOM 5099 C C . LEU B 1 74 ? -19.504 -26.066 22.407 1.00 46.24 74 LEU B C 1
ATOM 5100 O O . LEU B 1 74 ? -18.343 -26.142 22.831 1.00 43.69 74 LEU B O 1
ATOM 5105 N N . TYR B 1 75 ? -20.544 -26.512 23.117 1.00 49.03 75 TYR B N 1
ATOM 5106 C CA . TYR B 1 75 ? -20.278 -27.203 24.372 1.00 52.90 75 TYR B CA 1
ATOM 5107 C C . TYR B 1 75 ? -19.603 -28.548 24.138 1.00 50.79 75 TYR B C 1
ATOM 5108 O O . TYR B 1 75 ? -18.753 -28.964 24.933 1.00 53.47 75 TYR B O 1
ATOM 5117 N N . GLN B 1 76 ? -19.978 -29.252 23.071 1.00 46.74 76 GLN B N 1
ATOM 5118 C CA . GLN B 1 76 ? -19.274 -30.482 22.733 1.00 45.22 76 GLN B CA 1
ATOM 5119 C C . GLN B 1 76 ? -17.783 -30.218 22.554 1.00 41.49 76 GLN B C 1
ATOM 5120 O O . GLN B 1 76 ? -16.944 -30.935 23.110 1.00 37.87 76 GLN B O 1
ATOM 5126 N N . LEU B 1 77 ? -17.438 -29.159 21.811 1.00 38.88 77 LEU B N 1
ATOM 5127 C CA . LEU B 1 77 ? -16.034 -28.806 21.612 1.00 36.66 77 LEU B CA 1
ATOM 5128 C C . LEU B 1 77 ? -15.350 -28.443 22.922 1.00 37.55 77 LEU B C 1
ATOM 5129 O O . LEU B 1 77 ? -14.237 -28.909 23.198 1.00 35.78 77 LEU B O 1
ATOM 5134 N N . LYS B 1 78 ? -16.021 -27.639 23.753 1.00 40.17 78 LYS B N 1
ATOM 5135 C CA . LYS B 1 78 ? -15.487 -27.267 25.062 1.00 46.10 78 LYS B CA 1
ATOM 5136 C C . LYS B 1 78 ? -15.151 -28.513 25.850 1.00 45.79 78 LYS B C 1
ATOM 5137 O O . LYS B 1 78 ? -14.113 -28.615 26.515 1.00 44.66 78 LYS B O 1
ATOM 5143 N N . SER B 1 79 ? -16.070 -29.460 25.803 1.00 45.55 79 SER B N 1
ATOM 5144 C CA . SER B 1 79 ? -15.925 -30.704 26.522 1.00 49.83 79 SER B CA 1
ATOM 5145 C C . SER B 1 79 ? -14.701 -31.478 25.982 1.00 47.92 79 SER B C 1
ATOM 5146 O O . SER B 1 79 ? -13.901 -31.993 26.767 1.00 50.41 79 SER B O 1
ATOM 5149 N N . ASP B 1 80 ? -14.484 -31.486 24.644 1.00 46.04 80 ASP B N 1
ATOM 5150 C CA . ASP B 1 80 ? -13.335 -32.138 23.982 1.00 45.98 80 ASP B CA 1
ATOM 5151 C C . ASP B 1 80 ? -11.975 -31.567 24.405 1.00 44.75 80 ASP B C 1
ATOM 5152 O O . ASP B 1 80 ? -10.947 -32.230 24.217 1.00 42.92 80 ASP B O 1
ATOM 5157 N N . LEU B 1 81 ? -11.938 -30.312 24.875 1.00 45.36 81 LEU B N 1
ATOM 5158 C CA . LEU B 1 81 ? -10.673 -29.683 25.256 1.00 47.64 81 LEU B CA 1
ATOM 5159 C C . LEU B 1 81 ? -10.018 -30.425 26.405 1.00 49.17 81 LEU B C 1
ATOM 5160 O O . LEU B 1 81 ? -8.788 -30.556 26.450 1.00 50.93 81 LEU B O 1
ATOM 5165 N N . THR B 1 82 ? -10.825 -30.902 27.353 1.00 49.49 82 THR B N 1
ATOM 5166 C CA . THR B 1 82 ? -10.262 -31.555 28.526 1.00 49.62 82 THR B CA 1
ATOM 5167 C C . THR B 1 82 ? -9.538 -32.855 28.175 1.00 50.89 82 THR B C 1
ATOM 5168 O O . THR B 1 82 ? -8.423 -33.077 28.662 1.00 52.67 82 THR B O 1
ATOM 5172 N N . LYS B 1 83 ? -10.120 -33.724 27.334 1.00 47.36 83 LYS B N 1
ATOM 5173 C CA . LYS B 1 83 ? -9.348 -34.915 26.984 1.00 48.87 83 LYS B CA 1
ATOM 5174 C C . LYS B 1 83 ? -8.094 -34.506 26.221 1.00 46.65 83 LYS B C 1
ATOM 5175 O O . LYS B 1 83 ? -7.083 -35.215 26.249 1.00 47.40 83 LYS B O 1
ATOM 5181 N N . GLU B 1 84 ? -8.170 -33.415 25.444 1.00 42.63 84 GLU B N 1
ATOM 5182 C CA . GLU B 1 84 ? -6.985 -32.951 24.730 1.00 43.07 84 GLU B CA 1
ATOM 5183 C C . GLU B 1 84 ? -5.921 -32.473 25.708 1.00 43.68 84 GLU B C 1
ATOM 5184 O O . GLU B 1 84 ? -4.727 -32.666 25.455 1.00 44.24 84 GLU B O 1
ATOM 5190 N N . VAL B 1 85 ? -6.333 -31.873 26.833 1.00 43.11 85 VAL B N 1
ATOM 5191 C CA . VAL B 1 85 ? -5.376 -31.499 27.874 1.00 41.73 85 VAL B CA 1
ATOM 5192 C C . VAL B 1 85 ? -4.678 -32.740 28.411 1.00 40.56 85 VAL B C 1
ATOM 5193 O O . VAL B 1 85 ? -3.455 -32.758 28.590 1.00 39.88 85 VAL B O 1
ATOM 5197 N N . ILE B 1 86 ? -5.450 -33.795 28.674 1.00 40.29 86 ILE B N 1
ATOM 5198 C CA . ILE B 1 86 ? -4.883 -35.062 29.127 1.00 43.25 86 ILE B CA 1
ATOM 5199 C C . ILE B 1 86 ? -3.877 -35.590 28.113 1.00 45.36 86 ILE B C 1
ATOM 5200 O O . ILE B 1 86 ? -2.803 -36.083 28.483 1.00 46.27 86 ILE B O 1
ATOM 5205 N N . GLU B 1 87 ? -4.202 -35.480 26.818 1.00 41.14 87 GLU B N 1
ATOM 5206 C CA . GLU B 1 87 ? -3.339 -36.044 25.784 1.00 46.41 87 GLU B CA 1
ATOM 5207 C C . GLU B 1 87 ? -2.031 -35.269 25.645 1.00 45.64 87 GLU B C 1
ATOM 5208 O O . GLU B 1 87 ? -0.976 -35.870 25.438 1.00 45.10 87 GLU B O 1
ATOM 5214 N N . ILE B 1 88 ? -2.077 -33.938 25.736 1.00 44.42 88 ILE B N 1
ATOM 5215 C CA . ILE B 1 88 ? -0.847 -33.143 25.742 1.00 45.71 88 ILE B CA 1
ATOM 5216 C C . ILE B 1 88 ? -0.018 -33.437 26.987 1.00 48.67 88 ILE B C 1
ATOM 5217 O O . ILE B 1 88 ? 1.216 -33.517 26.925 1.00 50.62 88 ILE B O 1
ATOM 5222 N N . LYS B 1 89 ? -0.682 -33.564 28.143 1.00 46.64 89 LYS B N 1
ATOM 5223 C CA . LYS B 1 89 ? 0.035 -33.804 29.391 1.00 50.08 89 LYS B CA 1
ATOM 5224 C C . LYS B 1 89 ? 0.830 -35.103 29.351 1.00 54.45 89 LYS B C 1
ATOM 5225 O O . LYS B 1 89 ? 1.855 -35.227 30.033 1.00 55.31 89 LYS B O 1
ATOM 5231 N N . ASP B 1 90 ? 0.392 -36.074 28.556 1.00 54.51 90 ASP B N 1
ATOM 5232 C CA . ASP B 1 90 ? 0.977 -37.405 28.575 1.00 55.74 90 ASP B CA 1
ATOM 5233 C C . ASP B 1 90 ? 1.740 -37.723 27.298 1.00 56.34 90 ASP B C 1
ATOM 5234 O O . ASP B 1 90 ? 2.077 -38.886 27.046 1.00 57.00 90 ASP B O 1
ATOM 5239 N N . THR B 1 91 ? 1.991 -36.717 26.482 1.00 55.99 91 THR B N 1
ATOM 5240 C CA . THR B 1 91 ? 2.918 -36.859 25.382 1.00 59.30 91 THR B CA 1
ATOM 5241 C C . THR B 1 91 ? 3.884 -35.727 25.627 1.00 60.86 91 THR B C 1
ATOM 5242 O O . THR B 1 91 ? 3.783 -35.084 26.679 1.00 61.52 91 THR B O 1
ATOM 5246 N N . ASN B 1 92 ? 4.851 -35.509 24.772 1.00 62.39 92 ASN B N 1
ATOM 5247 C CA . ASN B 1 92 ? 5.573 -34.256 24.786 1.00 65.61 92 ASN B CA 1
ATOM 5248 C C . ASN B 1 92 ? 6.566 -34.347 25.961 1.00 57.00 92 ASN B C 1
ATOM 5249 O O . ASN B 1 92 ? 6.892 -33.372 26.632 1.00 56.49 92 ASN B O 1
ATOM 5254 N N . LEU B 1 93 ? 7.091 -35.574 26.160 1.00 49.04 93 LEU B N 1
ATOM 5255 C CA . LEU B 1 93 ? 7.846 -35.963 27.359 1.00 42.12 93 LEU B CA 1
ATOM 5256 C C . LEU B 1 93 ? 9.291 -35.489 27.305 1.00 40.63 93 LEU B C 1
ATOM 5257 O O . LEU B 1 93 ? 9.938 -35.526 26.255 1.00 43.62 93 LEU B O 1
ATOM 5262 N N . LYS B 1 94 ? 9.788 -35.057 28.455 1.00 42.58 94 LYS B N 1
ATOM 5263 C CA . LYS B 1 94 ? 11.151 -34.617 28.668 1.00 42.86 94 LYS B CA 1
ATOM 5264 C C . LYS B 1 94 ? 11.774 -35.387 29.822 1.00 40.49 94 LYS B C 1
ATOM 5265 O O . LYS B 1 94 ? 11.065 -35.867 30.711 1.00 38.68 94 LYS B O 1
ATOM 5271 N N . PRO B 1 95 ? 13.098 -35.527 29.828 1.00 41.07 95 PRO B N 1
ATOM 5272 C CA . PRO B 1 95 ? 13.751 -36.276 30.909 1.00 40.84 95 PRO B CA 1
ATOM 5273 C C . PRO B 1 95 ? 13.540 -35.610 32.258 1.00 39.13 95 PRO B C 1
ATOM 5274 O O . PRO B 1 95 ? 13.664 -34.391 32.398 1.00 39.62 95 PRO B O 1
ATOM 5278 N N . LEU B 1 96 ? 13.217 -36.426 33.256 1.00 37.35 96 LEU B N 1
ATOM 5279 C CA . LEU B 1 96 ? 13.103 -35.940 34.621 1.00 36.91 96 LEU B CA 1
ATOM 5280 C C . LEU B 1 96 ? 14.490 -35.775 35.236 1.00 39.18 96 LEU B C 1
ATOM 5281 O O . LEU B 1 96 ? 15.356 -36.641 35.081 1.00 38.50 96 LEU B O 1
ATOM 5286 N N . GLU B 1 97 ? 14.698 -34.653 35.928 1.00 37.75 97 GLU B N 1
ATOM 5287 C CA . GLU B 1 97 ? 15.953 -34.425 36.640 1.00 39.82 97 GLU B CA 1
ATOM 5288 C C . GLU B 1 97 ? 16.149 -35.492 37.711 1.00 38.79 97 GLU B C 1
ATOM 5289 O O . GLU B 1 97 ? 15.241 -35.778 38.497 1.00 34.73 97 GLU B O 1
ATOM 5295 N N . LYS B 1 98 ? 17.349 -36.072 37.751 1.00 40.85 98 LYS B N 1
ATOM 5296 C CA . LYS B 1 98 ? 17.602 -37.256 38.569 1.00 39.96 98 LYS B CA 1
ATOM 5297 C C . LYS B 1 98 ? 17.933 -36.850 40.007 1.00 37.84 98 LYS B C 1
ATOM 5298 O O . LYS B 1 98 ? 19.051 -37.012 40.506 1.00 39.16 98 LYS B O 1
ATOM 5304 N N . ASN B 1 99 ? 16.905 -36.342 40.685 1.00 30.87 99 ASN B N 1
ATOM 5305 C CA . ASN B 1 99 ? 16.974 -35.964 42.087 1.00 32.13 99 ASN B CA 1
ATOM 5306 C C . ASN B 1 99 ? 15.932 -36.736 42.884 1.00 35.54 99 ASN B C 1
ATOM 5307 O O . ASN B 1 99 ? 14.776 -36.858 42.457 1.00 37.59 99 ASN B O 1
ATOM 5312 N N . ILE B 1 100 ? 16.340 -37.252 44.042 1.00 31.69 100 ILE B N 1
ATOM 5313 C CA . ILE B 1 100 ? 15.422 -37.833 45.014 1.00 35.04 100 ILE B CA 1
ATOM 5314 C C . ILE B 1 100 ? 15.433 -36.937 46.246 1.00 38.13 100 ILE B C 1
ATOM 5315 O O . ILE B 1 100 ? 16.486 -36.732 46.865 1.00 37.96 100 ILE B O 1
ATOM 5320 N N . HIS B 1 101 ? 14.266 -36.401 46.600 1.00 35.03 101 HIS B N 1
ATOM 5321 C CA . HIS B 1 101 ? 14.136 -35.458 47.703 1.00 30.26 101 HIS B CA 1
ATOM 5322 C C . HIS B 1 101 ? 13.426 -36.109 48.880 1.00 29.80 101 HIS B C 1
ATOM 5323 O O . HIS B 1 101 ? 12.334 -36.672 48.727 1.00 30.51 101 HIS B O 1
ATOM 5330 N N . PHE B 1 102 ? 14.043 -36.019 50.048 1.00 31.03 102 PHE B N 1
ATOM 5331 C CA . PHE B 1 102 ? 13.373 -36.263 51.312 1.00 31.55 102 PHE B CA 1
ATOM 5332 C C . PHE B 1 102 ? 13.374 -34.958 52.093 1.00 33.94 102 PHE B C 1
ATOM 5333 O 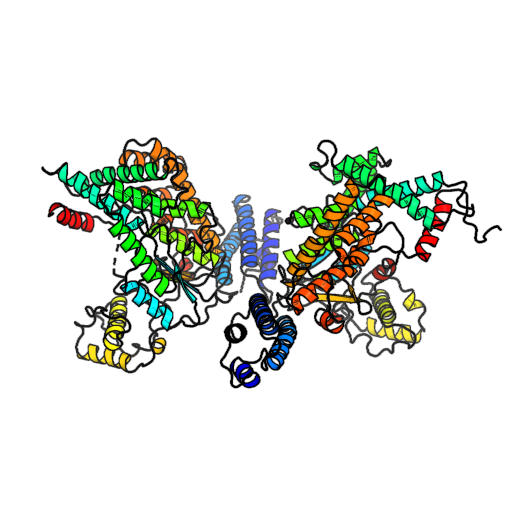O . PHE B 1 102 ? 14.222 -34.089 51.874 1.00 37.64 102 PHE B O 1
ATOM 5341 N N . VAL B 1 103 ? 12.393 -34.798 52.972 1.00 34.03 103 VAL B N 1
ATOM 5342 C CA . VAL B 1 103 ? 12.283 -33.605 53.800 1.00 34.72 103 VAL B CA 1
ATOM 5343 C C . VAL B 1 103 ? 12.074 -34.038 55.241 1.00 34.60 103 VAL B C 1
ATOM 5344 O O . VAL B 1 103 ? 11.201 -34.865 55.525 1.00 35.66 103 VAL B O 1
ATOM 5348 N N . TRP B 1 104 ? 12.888 -33.500 56.145 1.00 33.13 104 TRP B N 1
ATOM 5349 C CA . TRP B 1 104 ? 12.689 -33.721 57.571 1.00 31.34 104 TRP B CA 1
ATOM 5350 C C . TRP B 1 104 ? 13.007 -32.423 58.296 1.00 33.15 104 TRP B C 1
ATOM 5351 O O . TRP B 1 104 ? 14.180 -32.061 58.438 1.00 34.85 104 TRP B O 1
ATOM 5362 N N . VAL B 1 105 ? 11.967 -31.726 58.752 1.00 31.53 105 VAL B N 1
ATOM 5363 C CA . VAL B 1 105 ? 12.122 -30.449 59.434 1.00 35.22 105 VAL B CA 1
ATOM 5364 C C . VAL B 1 105 ? 11.591 -30.579 60.854 1.00 36.43 105 VAL B C 1
ATOM 5365 O O . VAL B 1 105 ? 10.657 -31.341 61.126 1.00 36.95 105 VAL B O 1
ATOM 5369 N N . GLY B 1 106 ? 12.201 -29.826 61.769 1.00 34.64 106 GLY B N 1
ATOM 5370 C CA . GLY B 1 106 ? 11.690 -29.696 63.118 1.00 35.03 106 GLY B CA 1
ATOM 5371 C C . GLY B 1 106 ? 12.427 -30.475 64.186 1.00 36.91 106 GLY B C 1
ATOM 5372 O O . GLY B 1 106 ? 12.139 -30.273 65.374 1.00 38.45 106 GLY B O 1
ATOM 5373 N N . GLY B 1 107 ? 13.360 -31.347 63.821 1.00 34.49 107 GLY B N 1
ATOM 5374 C CA . GLY B 1 107 ? 14.093 -32.080 64.831 1.00 39.00 107 GLY B CA 1
ATOM 5375 C C . GLY B 1 107 ? 14.975 -33.145 64.210 1.00 43.86 107 GLY B C 1
ATOM 5376 O O . GLY B 1 107 ? 15.140 -33.214 62.988 1.00 45.85 107 GLY B O 1
ATOM 5377 N N . MET B 1 108 ? 15.524 -33.984 65.087 1.00 42.20 108 MET B N 1
ATOM 5378 C CA . MET B 1 108 ? 16.422 -35.048 64.661 1.00 45.57 108 MET B CA 1
ATOM 5379 C C . MET B 1 108 ? 15.663 -36.092 63.853 1.00 43.46 108 MET B C 1
ATOM 5380 O O . MET B 1 108 ? 14.549 -36.486 64.207 1.00 39.91 108 MET B O 1
ATOM 5385 N N . ILE B 1 109 ? 16.272 -36.544 62.766 1.00 44.11 109 ILE B N 1
ATOM 5386 C CA . ILE B 1 109 ? 15.669 -37.600 61.964 1.00 42.80 109 ILE B CA 1
ATOM 5387 C C . ILE B 1 109 ? 15.958 -38.943 62.622 1.00 43.11 109 ILE B C 1
ATOM 5388 O O . ILE B 1 109 ? 17.054 -39.177 63.152 1.00 41.95 109 ILE B O 1
ATOM 5393 N N . ASN B 1 110 ? 14.959 -39.821 62.625 1.00 45.82 110 ASN B N 1
ATOM 5394 C CA . ASN B 1 110 ? 15.110 -41.118 63.269 1.00 52.54 110 ASN B CA 1
ATOM 5395 C C . ASN B 1 110 ? 16.007 -42.026 62.438 1.00 50.37 110 ASN B C 1
ATOM 5396 O O . ASN B 1 110 ? 16.079 -41.918 61.213 1.00 48.93 110 ASN B O 1
ATOM 5401 N N . ASN B 1 111 ? 16.689 -42.942 63.121 1.00 51.35 111 ASN B N 1
ATOM 5402 C CA . ASN B 1 111 ? 17.608 -43.820 62.410 1.00 54.18 111 ASN B CA 1
ATOM 5403 C C . ASN B 1 111 ? 16.867 -44.795 61.499 1.00 52.50 111 ASN B C 1
ATOM 5404 O O . ASN B 1 111 ? 17.410 -45.210 60.469 1.00 53.33 111 ASN B O 1
ATOM 5409 N N . ILE B 1 112 ? 15.633 -45.163 61.848 1.00 48.69 112 ILE B N 1
ATOM 5410 C CA . ILE B 1 112 ? 14.863 -46.057 60.986 1.00 47.51 112 ILE B CA 1
ATOM 5411 C C . ILE B 1 112 ? 14.594 -45.394 59.639 1.00 44.76 112 ILE B C 1
ATOM 5412 O O . ILE B 1 112 ? 14.621 -46.052 58.591 1.00 46.22 112 ILE B O 1
ATOM 5417 N N . SER B 1 113 ? 14.351 -44.077 59.643 1.00 40.66 113 SER B N 1
ATOM 5418 C CA . SER B 1 113 ? 14.130 -43.346 58.398 1.00 34.60 113 SER B CA 1
ATOM 5419 C C . SER B 1 113 ? 15.385 -43.321 57.534 1.00 32.77 113 SER B C 1
ATOM 5420 O O . SER B 1 113 ? 15.301 -43.414 56.304 1.00 37.13 113 SER B O 1
ATOM 5423 N N . ILE B 1 114 ? 16.553 -43.182 58.160 1.00 32.34 114 ILE B N 1
ATOM 5424 C CA . ILE B 1 114 ? 17.813 -43.250 57.424 1.00 33.15 114 ILE B CA 1
ATOM 5425 C C . ILE B 1 114 ? 17.942 -44.599 56.724 1.00 34.70 114 ILE B C 1
ATOM 5426 O O . ILE B 1 114 ? 18.394 -44.680 55.573 1.00 40.37 114 ILE B O 1
ATOM 5431 N N . ASP B 1 115 ? 17.528 -45.676 57.399 1.00 33.63 115 ASP B N 1
ATOM 5432 C CA . ASP B 1 115 ? 17.574 -47.001 56.787 1.00 35.86 115 ASP B CA 1
ATOM 5433 C C . ASP B 1 115 ? 16.678 -47.077 55.547 1.00 32.83 115 ASP B C 1
ATOM 5434 O O . ASP B 1 115 ? 17.067 -47.661 54.530 1.00 33.46 115 ASP B O 1
ATOM 5439 N N . TYR B 1 116 ? 15.465 -46.524 55.622 1.00 31.96 116 TYR B N 1
ATOM 5440 C CA . TYR B 1 116 ? 14.592 -46.492 54.447 1.00 34.62 116 TYR B CA 1
ATOM 5441 C C . TYR B 1 116 ? 15.222 -45.679 53.320 1.00 33.89 116 TYR B C 1
ATOM 5442 O O . TYR B 1 116 ? 15.269 -46.123 52.168 1.00 37.45 116 TYR B O 1
ATOM 5451 N N . ILE B 1 117 ? 15.715 -44.480 53.642 1.00 31.83 117 ILE B N 1
ATOM 5452 C CA . ILE B 1 117 ? 16.329 -43.620 52.636 1.00 30.62 117 ILE B CA 1
ATOM 5453 C C . ILE B 1 117 ? 17.484 -44.342 51.954 1.00 33.53 117 ILE B C 1
ATOM 5454 O O . ILE B 1 117 ? 17.673 -44.236 50.736 1.00 36.13 117 ILE B O 1
ATOM 5459 N N . ASN B 1 118 ? 18.246 -45.122 52.722 1.00 33.03 118 ASN B N 1
ATOM 5460 C CA . ASN B 1 118 ? 19.412 -45.793 52.161 1.00 35.87 118 ASN B CA 1
ATOM 5461 C C . ASN B 1 118 ? 19.020 -46.854 51.146 1.00 37.56 118 ASN B C 1
ATOM 5462 O O . ASN B 1 118 ? 19.818 -47.179 50.256 1.00 38.60 118 ASN B O 1
ATOM 5467 N N . GLN B 1 119 ? 17.811 -47.410 51.257 1.00 32.16 119 GLN B N 1
ATOM 5468 C CA . GLN B 1 119 ? 17.354 -48.329 50.222 1.00 33.92 119 GLN B CA 1
ATOM 5469 C C . GLN B 1 119 ? 17.229 -47.612 48.885 1.00 33.61 119 GLN B C 1
ATOM 5470 O O . GLN B 1 119 ? 17.718 -48.105 47.862 1.00 35.04 119 GLN B O 1
ATOM 5476 N N . TRP B 1 120 ? 16.641 -46.411 48.887 1.00 34.52 120 TRP B N 1
ATOM 5477 C CA . TRP B 1 120 ? 16.536 -45.621 47.660 1.00 33.85 120 TRP B CA 1
ATOM 5478 C C . TRP B 1 120 ? 17.911 -45.225 47.131 1.00 36.44 120 TRP B C 1
ATOM 5479 O O . TRP B 1 120 ? 18.158 -45.267 45.918 1.00 33.18 120 TRP B O 1
ATOM 5490 N N . LYS B 1 121 ? 18.816 -44.830 48.029 1.00 31.16 121 LYS B N 1
ATOM 5491 C CA . LYS B 1 121 ? 20.157 -44.430 47.615 1.00 43.53 121 LYS B CA 1
ATOM 5492 C C . LYS B 1 121 ? 20.897 -45.582 46.951 1.00 42.03 121 LYS B C 1
ATOM 5493 O O . LYS B 1 121 ? 21.503 -45.408 45.889 1.00 44.04 121 LYS B O 1
ATOM 5499 N N . ASP B 1 122 ? 20.843 -46.777 47.557 1.00 42.81 122 ASP B N 1
ATOM 5500 C CA . ASP B 1 122 ? 21.647 -47.903 47.079 1.00 45.13 122 ASP B CA 1
ATOM 5501 C C . ASP B 1 122 ? 21.270 -48.324 45.661 1.00 45.31 122 ASP B C 1
ATOM 5502 O O . ASP B 1 122 ? 22.148 -48.602 44.835 1.00 43.70 122 ASP B O 1
ATOM 5507 N N . ILE B 1 123 ? 19.973 -48.418 45.366 1.00 41.29 123 ILE B N 1
ATOM 5508 C CA . ILE B 1 123 ? 19.559 -48.925 44.062 1.00 44.65 123 ILE B CA 1
ATOM 5509 C C . ILE B 1 123 ? 19.534 -47.848 42.980 1.00 44.72 123 ILE B C 1
ATOM 5510 O O . ILE B 1 123 ? 19.493 -48.186 41.791 1.00 48.15 123 ILE B O 1
ATOM 5515 N N . ASN B 1 124 ? 19.534 -46.567 43.348 1.00 42.06 124 ASN B N 1
ATOM 5516 C CA . ASN B 1 124 ? 19.458 -45.504 42.354 1.00 38.30 124 ASN B CA 1
ATOM 5517 C C . ASN B 1 124 ? 20.734 -44.669 42.394 1.00 39.27 124 ASN B C 1
ATOM 5518 O O . ASN B 1 124 ? 20.701 -43.475 42.715 1.00 38.36 124 ASN B O 1
ATOM 5523 N N . SER B 1 125 ? 21.861 -45.290 42.036 1.00 38.06 125 SER B N 1
ATOM 5524 C CA . SER B 1 125 ? 23.144 -44.599 42.050 1.00 44.26 125 SER B CA 1
ATOM 5525 C C . SER B 1 125 ? 23.217 -43.466 41.034 1.00 43.85 125 SER B C 1
ATOM 5526 O O . SER B 1 125 ? 24.070 -42.583 41.173 1.00 43.90 125 SER B O 1
ATOM 5529 N N . ASP B 1 126 ? 22.359 -43.471 40.017 1.00 40.66 126 ASP B N 1
ATOM 5530 C CA . ASP B 1 126 ? 22.338 -42.384 39.047 1.00 40.54 126 ASP B CA 1
ATOM 5531 C C . ASP B 1 126 ? 21.559 -41.165 39.534 1.00 37.89 126 ASP B C 1
ATOM 5532 O O . ASP B 1 126 ? 21.512 -40.154 38.827 1.00 38.08 126 ASP B O 1
ATOM 5537 N N . TYR B 1 127 ? 20.947 -41.229 40.711 1.00 36.69 127 TYR B N 1
ATOM 5538 C CA . TYR B 1 127 ? 20.225 -40.102 41.285 1.00 37.25 127 TYR B CA 1
ATOM 5539 C C . TYR B 1 127 ? 21.033 -39.480 42.416 1.00 37.62 127 TYR B C 1
ATOM 5540 O O . TYR B 1 127 ? 21.712 -40.186 43.168 1.00 32.98 127 TYR B O 1
ATOM 5549 N N . GLU B 1 128 ? 20.948 -38.160 42.544 1.00 37.21 128 GLU B N 1
ATOM 5550 C CA . GLU B 1 128 ? 21.411 -37.483 43.745 1.00 43.95 128 GLU B CA 1
ATOM 5551 C C . GLU B 1 128 ? 20.269 -37.474 44.753 1.00 41.97 128 GLU B C 1
ATOM 5552 O O . GLU B 1 128 ? 19.209 -36.893 44.493 1.00 38.91 128 GLU B O 1
ATOM 5558 N N . THR B 1 129 ? 20.486 -38.109 45.897 1.00 44.07 129 THR B N 1
ATOM 5559 C CA . THR B 1 129 ? 19.475 -38.199 46.942 1.00 41.72 129 THR B CA 1
ATOM 5560 C C . THR B 1 129 ? 19.790 -37.166 48.012 1.00 37.13 129 THR B C 1
ATOM 5561 O O . THR B 1 129 ? 20.900 -37.152 48.556 1.00 39.67 129 THR B O 1
ATOM 5565 N N . ILE B 1 130 ? 18.822 -36.302 48.302 1.00 31.25 130 ILE B N 1
ATOM 5566 C CA . ILE B 1 130 ? 19.008 -35.166 49.195 1.00 32.53 130 ILE B CA 1
ATOM 5567 C C . ILE B 1 130 ? 17.998 -35.259 50.327 1.00 35.16 130 ILE B C 1
ATOM 5568 O O . ILE B 1 130 ? 16.792 -35.363 50.081 1.00 33.97 130 ILE B O 1
ATOM 5573 N N . ILE B 1 131 ? 18.484 -35.206 51.562 1.00 38.43 131 ILE B N 1
ATOM 5574 C CA . ILE B 1 131 ? 17.630 -35.016 52.729 1.00 41.03 131 ILE B CA 1
ATOM 5575 C C . ILE B 1 131 ? 17.657 -33.532 53.058 1.00 41.71 131 ILE B C 1
ATOM 5576 O O . ILE B 1 131 ? 18.677 -33.005 53.516 1.00 42.11 131 ILE B O 1
ATOM 5581 N N . TRP B 1 132 ? 16.542 -32.854 52.832 1.00 34.54 132 TRP B N 1
ATOM 5582 C CA . TRP B 1 132 ? 16.431 -31.440 53.153 1.00 30.36 132 TRP B CA 1
ATOM 5583 C C . TRP B 1 132 ? 16.015 -31.275 54.605 1.00 30.94 132 TRP B C 1
ATOM 5584 O O . TRP B 1 132 ? 15.078 -31.935 55.069 1.00 31.00 132 TRP B O 1
ATOM 5595 N N . TYR B 1 133 ? 16.694 -30.375 55.314 1.00 33.25 133 TYR B N 1
ATOM 5596 C CA . TYR B 1 133 ? 16.329 -30.044 56.683 1.00 30.47 133 TYR B CA 1
ATOM 5597 C C . TYR B 1 133 ? 16.481 -28.542 56.876 1.00 34.24 133 TYR B C 1
ATOM 5598 O O . TYR B 1 133 ? 16.969 -27.825 55.996 1.00 37.88 133 TYR B O 1
ATOM 5607 N N . ASP B 1 134 ? 16.037 -28.060 58.032 1.00 34.00 134 ASP B N 1
ATOM 5608 C CA . ASP B 1 134 ? 16.107 -26.643 58.375 1.00 35.40 134 ASP B CA 1
ATOM 5609 C C . ASP B 1 134 ? 16.958 -26.509 59.633 1.00 35.74 134 ASP B C 1
ATOM 5610 O O . ASP B 1 134 ? 16.526 -26.899 60.724 1.00 34.68 134 ASP B O 1
ATOM 5615 N N . SER B 1 135 ? 18.168 -25.955 59.478 1.00 35.23 135 SER B N 1
ATOM 5616 C CA . SER B 1 135 ? 19.107 -25.860 60.592 1.00 39.28 135 SER B CA 1
ATOM 5617 C C . SER B 1 135 ? 18.623 -24.920 61.691 1.00 45.05 135 SER B C 1
ATOM 5618 O O . SER B 1 135 ? 19.123 -24.998 62.820 1.00 49.27 135 SER B O 1
ATOM 5621 N N . GLU B 1 136 ? 17.692 -24.018 61.388 1.00 43.71 136 GLU B N 1
ATOM 5622 C CA . GLU B 1 136 ? 17.160 -23.115 62.400 1.00 42.91 136 GLU B CA 1
ATOM 5623 C C . GLU B 1 136 ? 15.966 -23.691 63.149 1.00 39.92 136 GLU B C 1
ATOM 5624 O O . GLU B 1 136 ? 15.522 -23.081 64.128 1.00 43.00 136 GLU B O 1
ATOM 5630 N N . ALA B 1 137 ? 15.455 -24.854 62.737 1.00 34.96 137 ALA B N 1
ATOM 5631 C CA . ALA B 1 137 ? 14.211 -25.399 63.267 1.00 33.90 137 ALA B CA 1
ATOM 5632 C C . ALA B 1 137 ? 14.400 -26.690 64.052 1.00 34.36 137 ALA B C 1
ATOM 5633 O O . ALA B 1 137 ? 13.409 -27.352 64.374 1.00 33.17 137 ALA B O 1
ATOM 5635 N N . LEU B 1 138 ? 15.637 -27.052 64.397 1.00 34.82 138 LEU B N 1
ATOM 5636 C CA . LEU B 1 138 ? 15.876 -28.326 65.065 1.00 37.48 138 LEU B CA 1
ATOM 5637 C C . LEU B 1 138 ? 15.284 -28.398 66.473 1.00 40.36 138 LEU B C 1
ATOM 5638 O O . LEU B 1 138 ? 15.170 -29.500 67.019 1.00 39.06 138 LEU B O 1
ATOM 5643 N N . LEU B 1 139 ? 14.888 -27.273 67.071 1.00 40.05 139 LEU B N 1
ATOM 5644 C CA . LEU B 1 139 ? 14.263 -27.294 68.388 1.00 35.27 139 LEU B CA 1
ATOM 5645 C C . LEU B 1 139 ? 12.752 -27.093 68.337 1.00 33.78 139 LEU B C 1
ATOM 5646 O O . LEU B 1 139 ? 12.107 -27.103 69.390 1.00 34.28 139 LEU B O 1
ATOM 5651 N N . VAL B 1 140 ? 12.167 -26.946 67.146 1.00 35.95 140 VAL B N 1
ATOM 5652 C CA . VAL B 1 140 ? 10.737 -26.661 67.059 1.00 32.43 140 VAL B CA 1
ATOM 5653 C C . VAL B 1 140 ? 9.926 -27.791 67.680 1.00 32.82 140 VAL B C 1
ATOM 5654 O O . VAL B 1 140 ? 9.048 -27.559 68.522 1.00 34.13 140 VAL B O 1
ATOM 5658 N N . ASN B 1 141 ? 10.227 -29.034 67.298 1.00 30.31 141 ASN B N 1
ATOM 5659 C CA . ASN B 1 141 ? 9.504 -30.170 67.861 1.00 35.42 141 ASN B CA 1
ATOM 5660 C C . ASN B 1 141 ? 9.640 -30.214 69.377 1.00 37.82 141 ASN B C 1
ATOM 5661 O O . ASN B 1 141 ? 8.673 -30.521 70.084 1.00 39.35 141 ASN B O 1
ATOM 5666 N N . ILE B 1 142 ? 10.830 -29.893 69.897 1.00 37.46 142 ILE B N 1
ATOM 5667 C CA . ILE B 1 142 ? 11.022 -29.869 71.344 1.00 31.54 142 ILE B CA 1
ATOM 5668 C C . ILE B 1 142 ? 10.133 -28.806 71.984 1.00 29.48 142 ILE B C 1
ATOM 5669 O O . ILE B 1 142 ? 9.520 -29.037 73.034 1.00 32.04 142 ILE B O 1
ATOM 5674 N N . LEU B 1 143 ? 10.053 -27.627 71.368 1.00 29.45 143 LEU B N 1
ATOM 5675 C CA . LEU B 1 143 ? 9.179 -26.577 71.887 1.00 31.77 143 LEU B CA 1
ATOM 5676 C C . LEU B 1 143 ? 7.716 -27.011 71.868 1.00 31.84 143 LEU B C 1
ATOM 5677 O O . LEU B 1 143 ? 6.982 -26.781 72.836 1.00 33.21 143 LEU B O 1
ATOM 5682 N N . LYS B 1 144 ? 7.277 -27.646 70.777 1.00 31.64 144 LYS B N 1
ATOM 5683 C CA . LYS B 1 144 ? 5.893 -28.099 70.689 1.00 33.34 144 LYS B CA 1
ATOM 5684 C C . LYS B 1 144 ? 5.566 -29.100 71.792 1.00 35.89 144 LYS B C 1
ATOM 5685 O O . LYS B 1 144 ? 4.546 -28.970 72.481 1.00 32.70 144 LYS B O 1
ATOM 5691 N N . LYS B 1 145 ? 6.438 -30.097 71.993 1.00 38.06 145 LYS B N 1
ATOM 5692 C CA . LYS B 1 145 ? 6.194 -31.075 73.049 1.00 37.61 145 LYS B CA 1
ATOM 5693 C C . LYS B 1 145 ? 6.176 -30.414 74.418 1.00 36.48 145 LYS B C 1
ATOM 5694 O O . LYS B 1 145 ? 5.329 -30.743 75.252 1.00 37.46 145 LYS B O 1
ATOM 5700 N N . ALA B 1 146 ? 7.085 -29.462 74.658 1.00 32.88 146 ALA B N 1
ATOM 5701 C CA . ALA B 1 146 ? 7.111 -28.764 75.941 1.00 31.86 146 ALA B CA 1
ATOM 5702 C C . ALA B 1 146 ? 5.834 -27.961 76.174 1.00 32.01 146 ALA B C 1
ATOM 5703 O O . ALA B 1 146 ? 5.303 -27.935 77.289 1.00 35.29 146 ALA B O 1
ATOM 5705 N N . ILE B 1 147 ? 5.325 -27.292 75.142 1.00 37.35 147 ILE B N 1
ATOM 5706 C CA . ILE B 1 147 ? 4.091 -26.532 75.314 1.00 38.38 147 ILE B CA 1
ATOM 5707 C C . ILE B 1 147 ? 2.929 -27.477 75.595 1.00 38.23 147 ILE B C 1
ATOM 5708 O O . ILE B 1 147 ? 2.112 -27.231 76.486 1.00 39.29 147 ILE B O 1
ATOM 5713 N N . ILE B 1 148 ? 2.868 -28.597 74.880 1.00 41.25 148 ILE B N 1
ATOM 5714 C CA . ILE B 1 148 ? 1.768 -29.535 75.063 1.00 44.82 148 ILE B CA 1
ATOM 5715 C C . ILE B 1 148 ? 1.872 -30.170 76.431 1.00 48.04 148 ILE B C 1
ATOM 5716 O O . ILE B 1 148 ? 0.889 -30.369 77.156 1.00 47.92 148 ILE B O 1
ATOM 5721 N N . ASP B 1 149 ? 3.095 -30.465 76.814 1.00 48.57 149 ASP B N 1
ATOM 5722 C CA . ASP B 1 149 ? 3.381 -31.201 78.043 1.00 50.57 149 ASP B CA 1
ATOM 5723 C C . ASP B 1 149 ? 3.086 -30.318 79.261 1.00 46.40 149 ASP B C 1
ATOM 5724 O O . ASP B 1 149 ? 2.489 -30.771 80.248 1.00 46.60 149 ASP B O 1
ATOM 5729 N N . SER B 1 150 ? 3.357 -29.031 79.121 1.00 40.87 150 SER B N 1
ATOM 5730 C CA . SER B 1 150 ? 3.070 -28.052 80.162 1.00 40.82 150 SER B CA 1
ATOM 5731 C C . SER B 1 150 ? 1.591 -27.714 80.237 1.00 41.42 150 SER B C 1
ATOM 5732 O O . SER B 1 150 ? 1.093 -27.344 81.309 1.00 44.59 150 SER B O 1
ATOM 5735 N N . SER B 1 151 ? 0.873 -27.856 79.126 1.00 43.20 151 SER B N 1
ATOM 5736 C CA . SER B 1 151 ? -0.556 -27.559 79.161 1.00 44.90 151 SER B CA 1
ATOM 5737 C C . SER B 1 151 ? -1.354 -28.717 79.735 1.00 41.60 151 SER B C 1
ATOM 5738 O O . SER B 1 151 ? -2.359 -28.506 80.417 1.00 40.90 151 SER B O 1
ATOM 5741 N N . ASN B 1 152 ? -0.876 -29.933 79.497 1.00 41.83 152 ASN B N 1
ATOM 5742 C CA . ASN B 1 152 ? -1.383 -31.090 80.222 1.00 45.95 152 ASN B CA 1
ATOM 5743 C C . ASN B 1 152 ? -1.306 -30.866 81.725 1.00 50.98 152 ASN B C 1
ATOM 5744 O O . ASN B 1 152 ? -2.300 -31.019 82.445 1.00 53.54 152 ASN B O 1
ATOM 5749 N N . LYS B 1 153 ? -0.122 -30.487 82.210 1.00 51.09 153 LYS B N 1
ATOM 5750 C CA . LYS B 1 153 ? 0.071 -30.327 83.646 1.00 50.90 153 LYS B CA 1
ATOM 5751 C C . LYS B 1 153 ? -0.804 -29.207 84.199 1.00 51.43 153 LYS B C 1
ATOM 5752 O O . LYS B 1 153 ? -1.393 -29.345 85.276 1.00 54.98 153 LYS B O 1
ATOM 5758 N N . GLU B 1 154 ? -0.932 -28.103 83.461 1.00 48.20 154 GLU B N 1
ATOM 5759 C CA . GLU B 1 154 ? -1.712 -26.973 83.958 1.00 47.86 154 GLU B CA 1
ATOM 5760 C C . GLU B 1 154 ? -3.185 -27.337 84.102 1.00 48.88 154 GLU B C 1
ATOM 5761 O O . GLU B 1 154 ? -3.820 -27.011 85.110 1.00 51.24 154 GLU B O 1
ATOM 5767 N N . VAL B 1 155 ? -3.752 -27.997 83.094 1.00 48.79 155 VAL B N 1
ATOM 5768 C CA . VAL B 1 155 ? -5.161 -28.367 83.167 1.00 50.65 155 VAL B CA 1
ATOM 5769 C C . VAL B 1 155 ? -5.376 -29.437 84.230 1.00 52.21 155 VAL B C 1
ATOM 5770 O O . VAL B 1 155 ? -6.315 -29.354 85.031 1.00 53.90 155 VAL B O 1
ATOM 5774 N N . LEU B 1 156 ? -4.502 -30.448 84.269 1.00 53.45 156 LEU B N 1
ATOM 5775 C CA . LEU B 1 156 ? -4.699 -31.558 85.198 1.00 58.05 156 LEU B CA 1
ATOM 5776 C C . LEU B 1 156 ? -4.552 -31.131 86.656 1.00 58.49 156 LEU B C 1
ATOM 5777 O O . LEU B 1 156 ? -5.252 -31.668 87.523 1.00 60.34 156 LEU B O 1
ATOM 5782 N N . THR B 1 157 ? -3.674 -30.170 86.956 1.00 59.14 157 THR B N 1
ATOM 5783 C CA . THR B 1 157 ? -3.579 -29.716 88.342 1.00 65.50 157 THR B CA 1
ATOM 5784 C C . THR B 1 157 ? -4.757 -28.826 88.713 1.00 69.70 157 THR B C 1
ATOM 5785 O O . THR B 1 157 ? -5.222 -28.853 89.857 1.00 75.41 157 THR B O 1
ATOM 5789 N N . LYS B 1 158 ? -5.264 -28.042 87.759 1.00 66.37 158 LYS B N 1
ATOM 5790 C CA . LYS B 1 158 ? -6.346 -27.125 88.081 1.00 66.44 158 LYS B CA 1
ATOM 5791 C C . LYS B 1 158 ? -7.632 -27.889 88.373 1.00 72.25 158 LYS B C 1
ATOM 5792 O O . LYS B 1 158 ? -8.438 -27.470 89.212 1.00 73.95 158 LYS B O 1
ATOM 5798 N N . TYR B 1 159 ? -7.830 -29.026 87.703 1.00 73.65 159 TYR B N 1
ATOM 5799 C CA . TYR B 1 159 ? -9.017 -29.862 87.866 1.00 74.91 159 TYR B CA 1
ATOM 5800 C C . TYR B 1 159 ? -8.662 -31.209 88.492 1.00 76.27 159 TYR B C 1
ATOM 5801 O O . TYR B 1 159 ? -9.203 -32.250 88.116 1.00 74.73 159 TYR B O 1
ATOM 5810 N N . GLU B 1 160 ? -7.741 -31.199 89.462 1.00 78.69 160 GLU B N 1
ATOM 5811 C CA . GLU B 1 160 ? -7.392 -32.427 90.168 1.00 79.91 160 GLU B CA 1
ATOM 5812 C C . GLU B 1 160 ? -8.599 -33.050 90.874 1.00 82.58 160 GLU B C 1
ATOM 5813 O O . GLU B 1 160 ? -8.564 -34.241 91.192 1.00 84.97 160 GLU B O 1
ATOM 5815 N N . SER B 1 161 ? -9.660 -32.283 91.109 1.00 82.59 161 SER B N 1
ATOM 5816 C CA . SER B 1 161 ? -10.858 -32.784 91.764 1.00 83.49 161 SER B CA 1
ATOM 5817 C C . SER B 1 161 ? -12.003 -32.897 90.761 1.00 83.53 161 SER B C 1
ATOM 5818 O O . SER B 1 161 ? -12.971 -32.144 90.789 1.00 84.56 161 SER B O 1
ATOM 5821 N N . VAL B 1 162 ? -11.864 -33.852 89.846 1.00 80.59 162 VAL B N 1
ATOM 5822 C CA . VAL B 1 162 ? -12.839 -33.992 88.756 1.00 76.65 162 VAL B CA 1
ATOM 5823 C C . VAL B 1 162 ? -12.985 -35.448 88.310 1.00 74.59 162 VAL B C 1
ATOM 5824 O O . VAL B 1 162 ? -12.126 -35.985 87.610 1.00 70.76 162 VAL B O 1
ATOM 5826 N N . PHE B 1 168 ? -16.815 -33.565 84.480 1.00 82.09 168 PHE B N 1
ATOM 5827 C CA . PHE B 1 168 ? -15.552 -33.391 83.771 1.00 80.77 168 PHE B CA 1
ATOM 5828 C C . PHE B 1 168 ? -15.216 -34.660 83.000 1.00 82.74 168 PHE B C 1
ATOM 5829 O O . PHE B 1 168 ? -15.170 -35.749 83.575 1.00 88.09 168 PHE B O 1
ATOM 5837 N N . ASP B 1 169 ? -14.958 -34.520 81.702 1.00 77.64 169 ASP B N 1
ATOM 5838 C CA . ASP B 1 169 ? -14.633 -35.667 80.864 1.00 74.84 169 ASP B CA 1
ATOM 5839 C C . ASP B 1 169 ? -13.554 -35.257 79.870 1.00 69.30 169 ASP B C 1
ATOM 5840 O O . ASP B 1 169 ? -13.029 -34.138 79.915 1.00 63.54 169 ASP B O 1
ATOM 5845 N N . SER B 1 170 ? -13.236 -36.180 78.959 1.00 69.46 170 SER B N 1
ATOM 5846 C CA . SER B 1 170 ? -12.157 -35.948 78.007 1.00 69.50 170 SER B CA 1
ATOM 5847 C C . SER B 1 170 ? -12.451 -34.755 77.121 1.00 70.85 170 SER B C 1
ATOM 5848 O O . SER B 1 170 ? -11.522 -34.071 76.677 1.00 68.90 170 SER B O 1
ATOM 5851 N N . ASN B 1 171 ? -13.732 -34.502 76.845 1.00 72.65 171 ASN B N 1
ATOM 5852 C CA . ASN B 1 171 ? -14.064 -33.425 75.935 1.00 71.76 171 ASN B CA 1
ATOM 5853 C C . ASN B 1 171 ? -13.807 -32.075 76.606 1.00 66.01 171 ASN B C 1
ATOM 5854 O O . ASN B 1 171 ? -13.305 -31.141 75.970 1.00 62.10 171 ASN B O 1
ATOM 5859 N N . LYS B 1 172 ? -14.105 -31.975 77.909 1.00 62.69 172 LYS B N 1
ATOM 5860 C CA . LYS B 1 172 ? -13.783 -30.777 78.678 1.00 61.12 172 LYS B CA 1
ATOM 5861 C C . LYS B 1 172 ? -12.277 -30.589 78.806 1.00 60.47 172 LYS B C 1
ATOM 5862 O O . LYS B 1 172 ? -11.778 -29.462 78.711 1.00 57.85 172 LYS B O 1
ATOM 5868 N N . PHE B 1 173 ? -11.538 -31.682 79.018 1.00 60.95 173 PHE B N 1
ATOM 5869 C CA . PHE B 1 173 ? -10.087 -31.589 79.153 1.00 58.25 173 PHE B CA 1
ATOM 5870 C C . PHE B 1 173 ? -9.453 -30.963 77.917 1.00 52.87 173 PHE B C 1
ATOM 5871 O O . PHE B 1 173 ? -8.630 -30.046 78.025 1.00 49.85 173 PHE B O 1
ATOM 5879 N N . TYR B 1 174 ? -9.812 -31.454 76.730 1.00 51.02 174 TYR B N 1
ATOM 5880 C CA . TYR B 1 174 ? -9.169 -30.955 75.519 1.00 52.04 174 TYR B CA 1
ATOM 5881 C C . TYR B 1 174 ? -9.613 -29.536 75.184 1.00 53.38 174 TYR B C 1
ATOM 5882 O O . TYR B 1 174 ? -8.826 -28.758 74.628 1.00 52.43 174 TYR B O 1
ATOM 5891 N N . ARG B 1 175 ? -10.845 -29.170 75.538 1.00 53.10 175 ARG B N 1
ATOM 5892 C CA . ARG B 1 175 ? -11.282 -27.792 75.345 1.00 51.85 175 ARG B CA 1
ATOM 5893 C C . ARG B 1 175 ? -10.493 -26.846 76.241 1.00 51.17 175 ARG B C 1
ATOM 5894 O O . ARG B 1 175 ? -10.002 -25.808 75.782 1.00 51.96 175 ARG B O 1
ATOM 5902 N N . GLU B 1 176 ? -10.361 -27.191 77.527 1.00 48.88 176 GLU B N 1
ATOM 5903 C CA . GLU B 1 176 ? -9.590 -26.356 78.443 1.00 49.49 176 GLU B CA 1
ATOM 5904 C C . GLU B 1 176 ? -8.108 -26.361 78.084 1.00 45.92 176 GLU B C 1
ATOM 5905 O O . GLU B 1 176 ? -7.429 -25.335 78.212 1.00 47.91 176 GLU B O 1
ATOM 5911 N N . ARG B 1 177 ? -7.585 -27.505 77.637 1.00 41.31 177 ARG B N 1
ATOM 5912 C CA . ARG B 1 177 ? -6.175 -27.564 77.269 1.00 40.81 177 ARG B CA 1
ATOM 5913 C C . ARG B 1 177 ? -5.897 -26.729 76.027 1.00 43.21 177 ARG B C 1
ATOM 5914 O O . ARG B 1 177 ? -4.828 -26.116 75.911 1.00 44.38 177 ARG B O 1
ATOM 5922 N N . MET B 1 178 ? -6.845 -26.694 75.085 1.00 40.93 178 MET B N 1
ATOM 5923 C CA . MET B 1 178 ? -6.654 -25.882 73.890 1.00 40.43 178 MET B CA 1
ATOM 5924 C C . MET B 1 178 ? -6.526 -24.415 74.256 1.00 38.49 178 MET B C 1
ATOM 5925 O O . MET B 1 178 ? -5.744 -23.680 73.644 1.00 36.81 178 MET B O 1
ATOM 5930 N N . GLU B 1 179 ? -7.300 -23.975 75.249 1.00 39.32 179 GLU B N 1
ATOM 5931 C CA . GLU B 1 179 ? -7.158 -22.619 75.764 1.00 47.08 179 GLU B CA 1
ATOM 5932 C C . GLU B 1 179 ? -5.731 -22.365 76.228 1.00 46.97 179 GLU B C 1
ATOM 5933 O O . GLU B 1 179 ? -5.137 -21.328 75.908 1.00 48.24 179 GLU B O 1
ATOM 5939 N N . VAL B 1 180 ? -5.161 -23.315 76.975 1.00 45.19 180 VAL B N 1
ATOM 5940 C CA . VAL B 1 180 ? -3.803 -23.144 77.482 1.00 42.82 180 VAL B CA 1
ATOM 5941 C C . VAL B 1 180 ? -2.793 -23.188 76.340 1.00 41.35 180 VAL B C 1
ATOM 5942 O O . VAL B 1 180 ? -1.880 -22.354 76.269 1.00 38.44 180 VAL B O 1
ATOM 5946 N N . ILE B 1 181 ? -2.948 -24.143 75.419 1.00 40.78 181 ILE B N 1
ATOM 5947 C CA . ILE B 1 181 ? -2.027 -24.252 74.286 1.00 41.34 181 ILE B CA 1
ATOM 5948 C C . ILE B 1 181 ? -2.069 -22.978 73.452 1.00 40.28 181 ILE B C 1
ATOM 5949 O O . ILE B 1 181 ? -1.029 -22.440 73.049 1.00 35.18 181 ILE B O 1
ATOM 5954 N N . PHE B 1 182 ? -3.280 -22.482 73.178 1.00 39.78 182 PHE B N 1
ATOM 5955 C CA . PHE B 1 182 ? -3.430 -21.260 72.394 1.00 39.83 182 PHE B CA 1
ATOM 5956 C C . PHE B 1 182 ? -2.731 -20.083 73.061 1.00 37.23 182 PHE B C 1
ATOM 5957 O O . PHE B 1 182 ? -2.011 -19.328 72.398 1.00 35.63 182 PHE B O 1
ATOM 5965 N N . ARG B 1 183 ? -2.916 -19.922 74.376 1.00 40.01 183 ARG B N 1
ATOM 5966 C CA . ARG B 1 183 ? -2.231 -18.851 75.097 1.00 41.54 183 ARG B CA 1
ATOM 5967 C C . ARG B 1 183 ? -0.718 -19.020 75.039 1.00 39.44 183 ARG B C 1
ATOM 5968 O O . ARG B 1 183 ? 0.013 -18.056 74.773 1.00 40.19 183 ARG B O 1
ATOM 5976 N N . LYS B 1 184 ? -0.228 -20.242 75.265 1.00 37.02 184 LYS B N 1
ATOM 5977 C CA . LYS B 1 184 ? 1.215 -20.457 75.272 1.00 35.95 184 LYS B CA 1
ATOM 5978 C C . LYS B 1 184 ? 1.804 -20.264 73.885 1.00 38.46 184 LYS B C 1
ATOM 5979 O O . LYS B 1 184 ? 2.942 -19.794 73.762 1.00 38.39 184 LYS B O 1
ATOM 5985 N N . GLN B 1 185 ? 1.037 -20.583 72.834 1.00 36.39 185 GLN B N 1
ATOM 5986 C CA . GLN B 1 185 ? 1.495 -20.303 71.479 1.00 36.15 185 GLN B CA 1
ATOM 5987 C C . GLN B 1 185 ? 1.649 -18.805 71.259 1.00 37.58 185 GLN B C 1
ATOM 5988 O O . GLN B 1 185 ? 2.620 -18.358 70.636 1.00 38.82 185 GLN B O 1
ATOM 5994 N N . LYS B 1 186 ? 0.708 -18.009 71.777 1.00 37.42 186 LYS B N 1
ATOM 5995 C CA . LYS B 1 186 ? 0.793 -16.562 71.603 1.00 40.92 186 LYS B CA 1
ATOM 5996 C C . LYS B 1 186 ? 1.894 -15.971 72.472 1.00 42.09 186 LYS B C 1
ATOM 5997 O O . LYS B 1 186 ? 2.565 -15.016 72.062 1.00 42.98 186 LYS B O 1
ATOM 6003 N N . GLU B 1 187 ? 2.105 -16.529 73.668 1.00 38.36 187 GLU B N 1
ATOM 6004 C CA . GLU B 1 187 ? 3.227 -16.074 74.481 1.00 40.21 187 GLU B CA 1
ATOM 6005 C C . GLU B 1 187 ? 4.532 -16.219 73.712 1.00 38.82 187 GLU B C 1
ATOM 6006 O O . GLU B 1 187 ? 5.351 -15.293 73.682 1.00 38.70 187 GLU B O 1
ATOM 6012 N N . PHE B 1 188 ? 4.718 -17.355 73.033 1.00 39.50 188 PHE B N 1
ATOM 6013 C CA . PHE B 1 188 ? 5.943 -17.551 72.269 1.00 40.98 188 PHE B CA 1
ATOM 6014 C C . PHE B 1 188 ? 6.030 -16.572 71.108 1.00 42.11 188 PHE B C 1
ATOM 6015 O O . PHE B 1 188 ? 7.099 -16.010 70.846 1.00 43.88 188 PHE B O 1
ATOM 6023 N N . ASN B 1 189 ? 4.922 -16.358 70.396 1.00 40.82 189 ASN B N 1
ATOM 6024 C CA . ASN B 1 189 ? 4.976 -15.467 69.242 1.00 42.17 189 ASN B CA 1
ATOM 6025 C C . ASN B 1 189 ? 5.185 -14.020 69.661 1.00 40.40 189 ASN B C 1
ATOM 6026 O O . ASN B 1 189 ? 5.842 -13.260 68.942 1.00 42.59 189 ASN B O 1
ATOM 6031 N N . ASN B 1 190 ? 4.663 -13.626 70.824 1.00 40.42 190 ASN B N 1
ATOM 6032 C CA . ASN B 1 190 ? 4.962 -12.300 71.351 1.00 45.18 190 ASN B CA 1
ATOM 6033 C C . ASN B 1 190 ? 6.444 -12.170 71.670 1.00 47.75 190 ASN B C 1
ATOM 6034 O O . ASN B 1 190 ? 7.085 -11.174 71.313 1.00 46.63 190 ASN B O 1
ATOM 6039 N N . TYR B 1 191 ? 7.011 -13.187 72.323 1.00 48.60 191 TYR B N 1
ATOM 6040 C CA . TYR B 1 191 ? 8.445 -13.196 72.585 1.00 50.45 191 TYR B CA 1
ATOM 6041 C C . TYR B 1 191 ? 9.236 -13.227 71.283 1.00 54.94 191 TYR B C 1
ATOM 6042 O O . TYR B 1 191 ? 10.279 -12.572 71.164 1.00 56.36 191 TYR B O 1
ATOM 6051 N N . TYR B 1 192 ? 8.750 -13.985 70.293 1.00 55.24 192 TYR B N 1
ATOM 6052 C CA . TYR B 1 192 ? 9.425 -14.052 69.003 1.00 58.34 192 TYR B CA 1
ATOM 6053 C C . TYR B 1 192 ? 9.433 -12.703 68.296 1.00 62.52 192 TYR B C 1
ATOM 6054 O O . TYR B 1 192 ? 10.387 -12.388 67.576 1.00 62.99 192 TYR B O 1
ATOM 6063 N N . ASN B 1 193 ? 8.409 -11.878 68.514 1.00 65.25 193 ASN B N 1
ATOM 6064 C CA . ASN B 1 193 ? 8.283 -10.601 67.825 1.00 70.54 193 ASN B CA 1
ATOM 6065 C C . ASN B 1 193 ? 8.764 -9.432 68.669 1.00 77.42 193 ASN B C 1
ATOM 6066 O O . ASN B 1 193 ? 8.491 -8.278 68.328 1.00 82.46 193 ASN B O 1
ATOM 6071 N N . THR B 1 194 ? 9.461 -9.705 69.768 1.00 79.27 194 THR B N 1
ATOM 6072 C CA . THR B 1 194 ? 9.925 -8.667 70.677 1.00 83.82 194 THR B CA 1
ATOM 6073 C C . THR B 1 194 ? 11.344 -8.223 70.338 1.00 87.95 194 THR B C 1
ATOM 6074 O O . THR B 1 194 ? 12.244 -9.057 70.198 1.00 86.34 194 THR B O 1
ATOM 6078 N N . ASN B 1 195 ? 11.523 -6.910 70.198 1.00 94.05 195 ASN B N 1
ATOM 6079 C CA . ASN B 1 195 ? 12.827 -6.223 70.253 1.00 96.59 195 ASN B CA 1
ATOM 6080 C C . ASN B 1 195 ? 13.778 -6.833 69.224 1.00 98.06 195 ASN B C 1
ATOM 6081 O O . ASN B 1 195 ? 13.418 -6.910 68.038 1.00 98.30 195 ASN B O 1
ATOM 6083 N N . ASP B 1 196 ? 14.979 -7.264 69.615 1.00 98.48 196 ASP B N 1
ATOM 6084 C CA . ASP B 1 196 ? 16.002 -7.726 68.685 1.00 97.47 196 ASP B CA 1
ATOM 6085 C C . ASP B 1 196 ? 15.731 -9.122 68.138 1.00 97.94 196 ASP B C 1
ATOM 6086 O O . ASP B 1 196 ? 16.476 -9.583 67.266 1.00 100.63 196 ASP B O 1
ATOM 6088 N N . ASN B 1 197 ? 14.693 -9.799 68.620 1.00 94.50 197 ASN B N 1
ATOM 6089 C CA . ASN B 1 197 ? 14.364 -11.114 68.097 1.00 88.94 197 ASN B CA 1
ATOM 6090 C C . ASN B 1 197 ? 13.686 -10.989 66.730 1.00 89.31 197 ASN B C 1
ATOM 6091 O O . ASN B 1 197 ? 13.187 -9.922 66.353 1.00 91.27 197 ASN B O 1
ATOM 6096 N N . TYR B 1 198 ? 13.689 -12.111 66.001 1.00 86.88 198 TYR B N 1
ATOM 6097 C CA . TYR B 1 198 ? 13.165 -12.341 64.648 1.00 84.17 198 TYR B CA 1
ATOM 6098 C C . TYR B 1 198 ? 14.224 -12.057 63.593 1.00 83.65 198 TYR B C 1
ATOM 6099 O O . TYR B 1 198 ? 14.172 -12.598 62.490 1.00 80.13 198 TYR B O 1
ATOM 6101 N N . THR B 1 199 ? 15.207 -11.227 63.935 1.00 86.95 199 THR B N 1
ATOM 6102 C CA . THR B 1 199 ? 16.391 -11.081 63.104 1.00 86.90 199 THR B CA 1
ATOM 6103 C C . THR B 1 199 ? 17.623 -11.701 63.752 1.00 84.74 199 THR B C 1
ATOM 6104 O O . THR B 1 199 ? 18.667 -11.807 63.096 1.00 85.63 199 THR B O 1
ATOM 6108 N N . LYS B 1 200 ? 17.545 -12.078 65.032 1.00 79.46 200 LYS B N 1
ATOM 6109 C CA . LYS B 1 200 ? 18.493 -13.041 65.570 1.00 71.36 200 LYS B CA 1
ATOM 6110 C C . LYS B 1 200 ? 18.209 -14.386 64.907 1.00 66.24 200 LYS B C 1
ATOM 6111 O O . LYS B 1 200 ? 17.179 -14.570 64.249 1.00 66.36 200 LYS B O 1
ATOM 6117 N N . SER B 1 201 ? 19.111 -15.340 65.087 1.00 63.68 201 SER B N 1
ATOM 6118 C CA . SER B 1 201 ? 18.878 -16.662 64.524 1.00 59.37 201 SER B CA 1
ATOM 6119 C C . SER B 1 201 ? 17.665 -17.298 65.196 1.00 53.84 201 SER B C 1
ATOM 6120 O O . SER B 1 201 ? 17.529 -17.246 66.423 1.00 50.91 201 SER B O 1
ATOM 6123 N N . LEU B 1 202 ? 16.769 -17.873 64.386 1.00 50.49 202 LEU B N 1
ATOM 6124 C CA . LEU B 1 202 ? 15.540 -18.449 64.926 1.00 47.73 202 LEU B CA 1
ATOM 6125 C C . LEU B 1 202 ? 15.841 -19.512 65.974 1.00 45.01 202 LEU B C 1
ATOM 6126 O O . LEU B 1 202 ? 15.141 -19.609 66.990 1.00 43.56 202 LEU B O 1
ATOM 6131 N N . ASN B 1 203 ? 16.878 -20.320 65.740 1.00 45.11 203 ASN B N 1
ATOM 6132 C CA . ASN B 1 203 ? 17.253 -21.358 66.695 1.00 44.38 203 ASN B CA 1
ATOM 6133 C C . ASN B 1 203 ? 17.698 -20.758 68.023 1.00 47.74 203 ASN B C 1
ATOM 6134 O O . ASN B 1 203 ? 17.356 -21.279 69.092 1.00 48.66 203 ASN B O 1
ATOM 6139 N N . ASP B 1 204 ? 18.467 -19.667 67.975 1.00 48.69 204 ASP B N 1
ATOM 6140 C CA . ASP B 1 204 ? 18.889 -19.009 69.207 1.00 51.27 204 ASP B CA 1
ATOM 6141 C C . ASP B 1 204 ? 17.691 -18.504 69.999 1.00 47.79 204 ASP B C 1
ATOM 6142 O O . ASP B 1 204 ? 17.639 -18.657 71.224 1.00 47.50 204 ASP B O 1
ATOM 6147 N N . VAL B 1 205 ? 16.704 -17.924 69.312 1.00 44.65 205 VAL B N 1
ATOM 6148 C CA . VAL B 1 205 ? 15.520 -17.416 70.000 1.00 42.95 205 VAL B CA 1
ATOM 6149 C C . VAL B 1 205 ? 14.753 -18.560 70.657 1.00 43.07 205 VAL B C 1
ATOM 6150 O O . VAL B 1 205 ? 14.312 -18.450 71.807 1.00 45.30 205 VAL B O 1
ATOM 6154 N N . ILE B 1 206 ? 14.596 -19.678 69.947 1.00 40.86 206 ILE B N 1
ATOM 6155 C CA . ILE B 1 206 ? 13.883 -20.817 70.514 1.00 38.04 206 ILE B CA 1
ATOM 6156 C C . ILE B 1 206 ? 14.651 -21.400 71.696 1.00 37.75 206 ILE B C 1
ATOM 6157 O O . ILE B 1 206 ? 14.062 -21.733 72.733 1.00 37.56 206 ILE B O 1
ATOM 6162 N N . LYS B 1 207 ? 15.975 -21.523 71.570 1.00 36.30 207 LYS B N 1
ATOM 6163 C CA . LYS B 1 207 ? 16.764 -22.086 72.662 1.00 37.81 207 LYS B CA 1
ATOM 6164 C C . LYS B 1 207 ? 16.608 -21.262 73.934 1.00 35.29 207 LYS B C 1
ATOM 6165 O O . LYS B 1 207 ? 16.373 -21.809 75.018 1.00 34.30 207 LYS B O 1
ATOM 6171 N N . VAL B 1 208 ? 16.706 -19.937 73.812 1.00 34.47 208 VAL B N 1
ATOM 6172 C CA . VAL B 1 208 ? 16.609 -19.075 74.986 1.00 34.66 208 VAL B CA 1
ATOM 6173 C C . VAL B 1 208 ? 15.218 -19.159 75.604 1.00 30.13 208 VAL B C 1
ATOM 6174 O O . VAL B 1 208 ? 15.072 -19.230 76.830 1.00 32.02 208 VAL B O 1
ATOM 6178 N N . TYR B 1 209 ? 14.177 -19.175 74.771 1.00 36.66 209 TYR B N 1
ATOM 6179 C CA . TYR B 1 209 ? 12.819 -19.299 75.296 1.00 36.01 209 TYR B CA 1
ATOM 6180 C C . TYR B 1 209 ? 12.646 -20.606 76.064 1.00 31.19 209 TYR B C 1
ATOM 6181 O O . TYR B 1 209 ? 12.003 -20.635 77.117 1.00 33.76 209 TYR B O 1
ATOM 6190 N N . LEU B 1 210 ? 13.230 -21.693 75.554 1.00 28.86 210 LEU B N 1
ATOM 6191 C CA . LEU B 1 210 ? 13.110 -22.998 76.201 1.00 29.29 210 LEU B CA 1
ATOM 6192 C C . LEU B 1 210 ? 13.833 -23.039 77.543 1.00 34.76 210 LEU B C 1
ATOM 6193 O O . LEU B 1 210 ? 13.347 -23.660 78.498 1.00 35.08 210 LEU B O 1
ATOM 6198 N N . ILE B 1 211 ? 15.005 -22.407 77.627 1.00 34.92 211 ILE B N 1
ATOM 6199 C CA . ILE B 1 211 ? 15.706 -22.327 78.902 1.00 28.72 211 ILE B CA 1
ATOM 6200 C C . ILE B 1 211 ? 14.921 -21.462 79.879 1.00 37.09 211 ILE B C 1
ATOM 6201 O O . ILE B 1 211 ? 14.854 -21.753 81.082 1.00 32.51 211 ILE B O 1
ATOM 6206 N N . GLU B 1 212 ? 14.315 -20.385 79.379 1.00 39.77 212 GLU B N 1
ATOM 6207 C CA . GLU B 1 212 ? 13.662 -19.426 80.259 1.00 40.38 212 GLU B CA 1
ATOM 6208 C C . GLU B 1 212 ? 12.328 -19.941 80.780 1.00 40.88 212 GLU B C 1
ATOM 6209 O O . GLU B 1 212 ? 12.027 -19.782 81.967 1.00 47.64 212 GLU B O 1
ATOM 6215 N N . LYS B 1 213 ? 11.537 -20.605 79.939 1.00 38.99 213 LYS B N 1
ATOM 6216 C CA . LYS B 1 213 ? 10.149 -20.864 80.289 1.00 39.51 213 LYS B CA 1
ATOM 6217 C C . LYS B 1 213 ? 9.797 -22.333 80.469 1.00 35.24 213 LYS B C 1
ATOM 6218 O O . LYS B 1 213 ? 8.734 -22.622 81.024 1.00 36.93 213 LYS B O 1
ATOM 6224 N N . TYR B 1 214 ? 10.653 -23.269 80.065 1.00 33.74 214 TYR B N 1
ATOM 6225 C CA . TYR B 1 214 ? 10.277 -24.677 80.140 1.00 32.01 214 TYR B CA 1
ATOM 6226 C C . TYR B 1 214 ? 11.382 -25.535 80.745 1.00 31.45 214 TYR B C 1
ATOM 6227 O O . TYR B 1 214 ? 11.464 -26.737 80.472 1.00 31.27 214 TYR B O 1
ATOM 6236 N N . LEU B 1 215 ? 12.233 -24.920 81.570 1.00 29.68 215 LEU B N 1
ATOM 6237 C CA . LEU B 1 215 ? 13.226 -25.622 82.388 1.00 30.31 215 LEU B CA 1
ATOM 6238 C C . LEU B 1 215 ? 14.063 -26.597 81.568 1.00 27.54 215 LEU B C 1
ATOM 6239 O O . LEU B 1 215 ? 14.309 -27.735 81.973 1.00 30.47 215 LEU B O 1
ATOM 6244 N N . LYS B 1 216 ? 14.515 -26.148 80.407 1.00 30.64 216 LYS B N 1
ATOM 6245 C CA . LYS B 1 216 ? 15.498 -26.891 79.636 1.00 30.60 216 LYS B CA 1
ATOM 6246 C C . LYS B 1 216 ? 16.879 -26.319 79.933 1.00 34.38 216 LYS B C 1
ATOM 6247 O O . LYS B 1 216 ? 17.013 -25.156 80.324 1.00 32.59 216 LYS B O 1
ATOM 6253 N N . THR B 1 217 ? 17.905 -27.147 79.775 1.00 35.70 217 THR B N 1
ATOM 6254 C CA . THR B 1 217 ? 19.267 -26.681 79.985 1.00 38.54 217 THR B CA 1
ATOM 6255 C C . THR B 1 217 ? 19.950 -26.411 78.653 1.00 37.57 217 THR B C 1
ATOM 6256 O O . THR B 1 217 ? 19.717 -27.103 77.658 1.00 36.93 217 THR B O 1
ATOM 6260 N N . ASP B 1 218 ? 20.821 -25.399 78.663 1.00 36.81 218 ASP B N 1
ATOM 6261 C CA . ASP B 1 218 ? 21.607 -25.066 77.483 1.00 38.06 218 ASP B CA 1
ATOM 6262 C C . ASP B 1 218 ? 22.396 -26.281 77.017 1.00 39.70 218 ASP B C 1
ATOM 6263 O O . ASP B 1 218 ? 22.548 -26.518 75.813 1.00 41.99 218 ASP B O 1
ATOM 6268 N N . GLU B 1 219 ? 22.848 -27.103 77.967 1.00 40.91 219 GLU B N 1
ATOM 6269 C CA . GLU B 1 219 ? 23.680 -28.253 77.634 1.00 43.47 219 GLU B CA 1
ATOM 6270 C C . GLU B 1 219 ? 22.888 -29.331 76.899 1.00 39.07 219 GLU B C 1
ATOM 6271 O O . GLU B 1 219 ? 23.389 -29.921 75.935 1.00 37.44 219 GLU B O 1
ATOM 6277 N N . GLU B 1 220 ? 21.632 -29.563 77.299 1.00 33.91 220 GLU B N 1
ATOM 6278 C CA . GLU B 1 220 ? 20.861 -30.643 76.694 1.00 33.01 220 GLU B CA 1
ATOM 6279 C C . GLU B 1 220 ? 20.356 -30.273 75.305 1.00 34.34 220 GLU B C 1
ATOM 6280 O O . GLU B 1 220 ? 20.271 -31.144 74.431 1.00 35.10 220 GLU B O 1
ATOM 6286 N N . LEU B 1 221 ? 20.042 -28.994 75.072 1.00 35.43 221 LEU B N 1
ATOM 6287 C CA . LEU B 1 221 ? 19.573 -28.585 73.753 1.00 34.42 221 LEU B CA 1
ATOM 6288 C C . LEU B 1 221 ? 20.719 -28.543 72.749 1.00 36.23 221 LEU B C 1
ATOM 6289 O O . LEU B 1 221 ? 20.563 -28.982 71.603 1.00 38.86 221 LEU B O 1
ATOM 6294 N N . GLU B 1 222 ? 21.875 -28.013 73.158 1.00 38.52 222 GLU B N 1
ATOM 6295 C CA . GLU B 1 222 ? 23.040 -28.010 72.278 1.00 42.88 222 GLU B CA 1
ATOM 6296 C C . GLU B 1 222 ? 23.452 -29.429 71.901 1.00 42.35 222 GLU B C 1
ATOM 6297 O O . GLU B 1 222 ? 23.817 -29.690 70.746 1.00 42.28 222 GLU B O 1
ATOM 6303 N N . LYS B 1 223 ? 23.375 -30.368 72.852 1.00 41.01 223 LYS B N 1
ATOM 6304 C CA . LYS B 1 223 ? 23.711 -31.750 72.524 1.00 42.81 223 LYS B CA 1
ATOM 6305 C C . LYS B 1 223 ? 22.744 -32.305 71.488 1.00 39.85 223 LYS B C 1
ATOM 6306 O O . LYS B 1 223 ? 23.157 -32.982 70.538 1.00 36.80 223 LYS B O 1
ATOM 6312 N N . TYR B 1 224 ? 21.449 -32.029 71.659 1.00 37.14 224 TYR B N 1
ATOM 6313 C CA . TYR B 1 224 ? 20.464 -32.447 70.672 1.00 34.14 224 TYR B CA 1
ATOM 6314 C C . TYR B 1 224 ? 20.762 -31.823 69.317 1.00 31.86 224 TYR B C 1
ATOM 6315 O O . TYR B 1 224 ? 20.739 -32.505 68.288 1.00 37.05 224 TYR B O 1
ATOM 6324 N N . ILE B 1 225 ? 21.060 -30.523 69.300 1.00 30.36 225 ILE B N 1
ATOM 6325 C CA . ILE B 1 225 ? 21.371 -29.852 68.041 1.00 32.66 225 ILE B CA 1
ATOM 6326 C C . ILE B 1 225 ? 22.595 -30.491 67.399 1.00 35.41 225 ILE B C 1
ATOM 6327 O O . ILE B 1 225 ? 22.576 -30.867 66.222 1.00 37.26 225 ILE B O 1
ATOM 6332 N N . ASN B 1 226 ? 23.676 -30.639 68.175 1.00 39.49 226 ASN B N 1
ATOM 6333 C CA . ASN B 1 226 ? 24.921 -31.157 67.616 1.00 40.09 226 ASN B CA 1
ATOM 6334 C C . ASN B 1 226 ? 24.747 -32.591 67.130 1.00 38.77 226 ASN B C 1
ATOM 6335 O O . ASN B 1 226 ? 25.284 -32.971 66.082 1.00 42.53 226 ASN B O 1
ATOM 6340 N N . GLU B 1 227 ? 23.981 -33.398 67.863 1.00 36.42 227 GLU B N 1
ATOM 6341 C CA . GLU B 1 227 ? 23.756 -34.772 67.429 1.00 38.12 227 GLU B CA 1
ATOM 6342 C C . GLU B 1 227 ? 22.899 -34.822 66.168 1.00 36.46 227 GLU B C 1
ATOM 6343 O O . GLU B 1 227 ? 23.139 -35.657 65.288 1.00 37.54 227 GLU B O 1
ATOM 6349 N N . SER B 1 228 ? 21.908 -33.928 66.050 1.00 34.46 228 SER B N 1
ATOM 6350 C CA . SER B 1 228 ? 21.099 -33.898 64.832 1.00 34.96 228 SER B CA 1
ATOM 6351 C C . SER B 1 228 ? 21.921 -33.453 63.627 1.00 38.24 228 SER B C 1
ATOM 6352 O O . SER B 1 228 ? 21.820 -34.047 62.545 1.00 40.45 228 SER B O 1
ATOM 6355 N N . LYS B 1 229 ? 22.739 -32.409 63.789 1.00 37.26 229 LYS B N 1
ATOM 6356 C CA . LYS B 1 229 ? 23.562 -31.954 62.674 1.00 40.23 229 LYS B CA 1
ATOM 6357 C C . LYS B 1 229 ? 24.550 -33.028 62.239 1.00 43.03 229 LYS B C 1
ATOM 6358 O O . LYS B 1 229 ? 24.784 -33.217 61.039 1.00 43.82 229 LYS B O 1
ATOM 6364 N N . GLU B 1 230 ? 25.121 -33.759 63.200 1.00 45.05 230 GLU B N 1
ATOM 6365 C CA . GLU B 1 230 ? 26.086 -34.803 62.866 1.00 49.22 230 GLU B CA 1
ATOM 6366 C C . GLU B 1 230 ? 25.438 -35.908 62.046 1.00 42.91 230 GLU B C 1
ATOM 6367 O O . GLU B 1 230 ? 26.030 -36.400 61.078 1.00 42.97 230 GLU B O 1
ATOM 6373 N N . VAL B 1 231 ? 24.228 -36.325 62.428 1.00 38.43 231 VAL B N 1
ATOM 6374 C CA . VAL B 1 231 ? 23.531 -37.353 61.659 1.00 38.29 231 VAL B CA 1
ATOM 6375 C C . VAL B 1 231 ? 23.235 -36.850 60.252 1.00 37.27 231 VAL B C 1
ATOM 6376 O O . VAL B 1 231 ? 23.419 -37.574 59.265 1.00 36.67 231 VAL B O 1
ATOM 6380 N N . PHE B 1 232 ? 22.758 -35.606 60.139 1.00 36.37 232 PHE B N 1
ATOM 6381 C CA . PHE B 1 232 ? 22.437 -35.043 58.830 1.00 36.29 232 PHE B CA 1
ATOM 6382 C C . PHE B 1 232 ? 23.678 -34.949 57.947 1.00 40.33 232 PHE B C 1
ATOM 6383 O O . PHE B 1 232 ? 23.664 -35.379 56.786 1.00 38.62 232 PHE B O 1
ATOM 6391 N N . LYS B 1 233 ? 24.774 -34.405 58.492 1.00 41.50 233 LYS B N 1
ATOM 6392 C CA . LYS B 1 233 ? 25.977 -34.210 57.688 1.00 48.42 233 LYS B CA 1
ATOM 6393 C C . LYS B 1 233 ? 26.610 -35.533 57.278 1.00 47.62 233 LYS B C 1
ATOM 6394 O O . LYS B 1 233 ? 27.218 -35.620 56.206 1.00 47.12 233 LYS B O 1
ATOM 6400 N N . ALA B 1 234 ? 26.486 -36.568 58.110 1.00 49.39 234 ALA B N 1
ATOM 6401 C CA . ALA B 1 234 ? 27.004 -37.879 57.741 1.00 49.85 234 ALA B CA 1
ATOM 6402 C C . ALA B 1 234 ? 26.174 -38.536 56.644 1.00 49.05 234 ALA B C 1
ATOM 6403 O O . ALA B 1 234 ? 26.630 -39.513 56.037 1.00 48.39 234 ALA B O 1
ATOM 6405 N N . ASN B 1 235 ? 24.967 -38.031 56.385 1.00 44.40 235 ASN B N 1
ATOM 6406 C CA . ASN B 1 235 ? 24.090 -38.597 55.370 1.00 46.46 235 ASN B CA 1
ATOM 6407 C C . ASN B 1 235 ? 23.895 -37.662 54.184 1.00 52.07 235 ASN B C 1
ATOM 6408 O O . ASN B 1 235 ? 22.947 -37.836 53.412 1.00 51.51 235 ASN B O 1
ATOM 6413 N N . GLY B 1 236 ? 24.766 -36.667 54.032 1.00 55.45 236 GLY B N 1
ATOM 6414 C CA . GLY B 1 236 ? 24.686 -35.775 52.891 1.00 53.03 236 GLY B CA 1
ATOM 6415 C C . GLY B 1 236 ? 23.443 -34.916 52.852 1.00 49.73 236 GLY B C 1
ATOM 6416 O O . GLY B 1 236 ? 22.961 -34.587 51.766 1.00 56.19 236 GLY B O 1
ATOM 6417 N N . ALA B 1 237 ? 22.907 -34.542 54.008 1.00 43.78 237 ALA B N 1
ATOM 6418 C CA . ALA B 1 237 ? 21.739 -33.679 54.026 1.00 38.95 237 ALA B CA 1
ATOM 6419 C C . ALA B 1 237 ? 22.097 -32.272 53.548 1.00 40.96 237 ALA B C 1
ATOM 6420 O O . ALA B 1 237 ? 23.264 -31.878 53.495 1.00 44.14 237 ALA B O 1
ATOM 6422 N N . LYS B 1 238 ? 21.067 -31.512 53.181 1.00 39.88 238 LYS B N 1
ATOM 6423 C CA . LYS B 1 238 ? 21.236 -30.140 52.724 1.00 40.46 238 LYS B CA 1
ATOM 6424 C C . LYS B 1 238 ? 20.323 -29.223 53.522 1.00 40.94 238 LYS B C 1
ATOM 6425 O O . LYS B 1 238 ? 19.125 -29.497 53.661 1.00 40.02 238 LYS B O 1
ATOM 6431 N N . ASP B 1 239 ? 20.891 -28.140 54.042 1.00 37.89 239 ASP B N 1
ATOM 6432 C CA . ASP B 1 239 ? 20.122 -27.153 54.785 1.00 38.40 239 ASP B CA 1
ATOM 6433 C C . ASP B 1 239 ? 19.352 -26.258 53.820 1.00 39.33 239 ASP B C 1
ATOM 6434 O O . ASP B 1 239 ? 19.935 -25.684 52.894 1.00 41.06 239 ASP B O 1
ATOM 6439 N N . ILE B 1 240 ? 18.040 -26.131 54.035 1.00 39.00 240 ILE B N 1
ATOM 6440 C CA . ILE B 1 240 ? 17.258 -25.281 53.141 1.00 41.64 240 ILE B CA 1
ATOM 6441 C C . ILE B 1 240 ? 17.671 -23.824 53.289 1.00 47.87 240 ILE B C 1
ATOM 6442 O O . ILE B 1 240 ? 17.540 -23.037 52.344 1.00 59.57 240 ILE B O 1
ATOM 6447 N N . ARG B 1 241 ? 18.202 -23.445 54.452 1.00 44.72 241 ARG B N 1
ATOM 6448 C CA . ARG B 1 241 ? 18.630 -22.072 54.679 1.00 45.22 241 ARG B CA 1
ATOM 6449 C C . ARG B 1 241 ? 19.843 -21.677 53.847 1.00 48.75 241 ARG B C 1
ATOM 6450 O O . ARG B 1 241 ? 20.153 -20.483 53.775 1.00 53.53 241 ARG B O 1
ATOM 6458 N N . GLU B 1 242 ? 20.536 -22.632 53.228 1.00 48.31 242 GLU B N 1
ATOM 6459 C CA . GLU B 1 242 ? 21.772 -22.348 52.509 1.00 52.09 242 GLU B CA 1
ATOM 6460 C C . GLU B 1 242 ? 21.665 -22.558 51.006 1.00 50.54 242 GLU B C 1
ATOM 6461 O O . GLU B 1 242 ? 22.635 -22.291 50.293 1.00 53.99 242 GLU B O 1
ATOM 6467 N N . TYR B 1 243 ? 20.529 -23.038 50.500 1.00 47.25 243 TYR B N 1
ATOM 6468 C CA . TYR B 1 243 ? 20.380 -23.312 49.075 1.00 46.88 243 TYR B CA 1
ATOM 6469 C C . TYR B 1 243 ? 19.282 -22.463 48.444 1.00 49.90 243 TYR B C 1
ATOM 6470 O O . TYR B 1 243 ? 18.700 -22.849 47.429 1.00 52.04 243 TYR B O 1
ATOM 6479 N N . ASP B 1 244 ? 18.998 -21.299 49.033 1.00 53.07 244 ASP B N 1
ATOM 6480 C CA . ASP B 1 244 ? 18.015 -20.351 48.503 1.00 54.56 244 ASP B CA 1
ATOM 6481 C C . ASP B 1 244 ? 16.638 -20.988 48.343 1.00 49.83 244 ASP B C 1
ATOM 6482 O O . ASP B 1 244 ? 15.855 -20.594 47.473 1.00 48.73 244 ASP B O 1
ATOM 6487 N N . ILE B 1 245 ? 16.335 -21.979 49.181 1.00 43.86 245 ILE B N 1
ATOM 6488 C CA . ILE B 1 245 ? 15.037 -22.630 49.105 1.00 43.46 245 ILE B CA 1
ATOM 6489 C C . ILE B 1 245 ? 13.937 -21.646 49.471 1.00 44.12 245 ILE B C 1
ATOM 6490 O O . ILE B 1 245 ? 12.877 -21.618 48.839 1.00 43.45 245 ILE B O 1
ATOM 6495 N N . LEU B 1 246 ? 14.187 -20.789 50.461 1.00 46.83 246 LEU B N 1
ATOM 6496 C CA . LEU B 1 246 ? 13.173 -19.849 50.937 1.00 48.25 246 LEU B CA 1
ATOM 6497 C C . LEU B 1 246 ? 13.279 -18.475 50.284 1.00 51.89 246 LEU B C 1
ATOM 6498 O O . LEU B 1 246 ? 13.037 -17.459 50.942 1.00 54.31 246 LEU B O 1
ATOM 6503 N N . ASP B 1 247 ? 13.631 -18.405 48.996 1.00 52.69 247 ASP B N 1
ATOM 6504 C CA . ASP B 1 247 ? 13.765 -17.106 48.335 1.00 56.51 247 ASP B CA 1
ATOM 6505 C C . ASP B 1 247 ? 12.410 -16.421 48.161 1.00 53.38 247 ASP B C 1
ATOM 6506 O O . ASP B 1 247 ? 12.331 -15.189 48.224 1.00 50.96 247 ASP B O 1
ATOM 6511 N N . ASP B 1 248 ? 11.357 -17.186 47.872 1.00 53.30 248 ASP B N 1
ATOM 6512 C CA . ASP B 1 248 ? 10.009 -16.632 47.723 1.00 52.56 248 ASP B CA 1
ATOM 6513 C C . ASP B 1 248 ? 9.519 -16.139 49.083 1.00 51.45 248 ASP B C 1
ATOM 6514 O O . ASP B 1 248 ? 9.255 -16.941 49.987 1.00 51.55 248 ASP B O 1
ATOM 6519 N N . VAL B 1 249 ? 9.388 -14.817 49.232 1.00 51.44 249 VAL B N 1
ATOM 6520 C CA . VAL B 1 249 ? 9.071 -14.264 50.546 1.00 52.42 249 VAL B CA 1
ATOM 6521 C C . VAL B 1 249 ? 7.679 -14.679 51.004 1.00 50.18 249 VAL B C 1
ATOM 6522 O O . VAL B 1 249 ? 7.451 -14.890 52.201 1.00 50.58 249 VAL B O 1
ATOM 6526 N N . GLU B 1 250 ? 6.735 -14.825 50.077 1.00 49.26 250 GLU B N 1
ATOM 6527 C CA . GLU B 1 250 ? 5.393 -15.241 50.463 1.00 46.98 250 GLU B CA 1
ATOM 6528 C C . GLU B 1 250 ? 5.389 -16.678 50.972 1.00 41.97 250 GLU B C 1
ATOM 6529 O O . GLU B 1 250 ? 4.777 -16.978 52.006 1.00 41.06 250 GLU B O 1
ATOM 6535 N N . LEU B 1 251 ? 6.074 -17.580 50.266 1.00 41.15 251 LEU B N 1
ATOM 6536 C CA . LEU B 1 251 ? 6.138 -18.966 50.716 1.00 39.50 251 LEU B CA 1
ATOM 6537 C C . LEU B 1 251 ? 6.908 -19.093 52.023 1.00 38.58 251 LEU B C 1
ATOM 6538 O O . LEU B 1 251 ? 6.569 -19.940 52.860 1.00 36.88 251 LEU B O 1
ATOM 6543 N N . LYS B 1 252 ? 7.931 -18.258 52.225 1.00 36.37 252 LYS B N 1
ATOM 6544 C CA . LYS B 1 252 ? 8.695 -18.324 53.467 1.00 36.50 252 LYS B CA 1
ATOM 6545 C C . LYS B 1 252 ? 7.822 -17.993 54.671 1.00 36.07 252 LYS B C 1
ATOM 6546 O O . LYS B 1 252 ? 7.889 -18.676 55.701 1.00 34.71 252 LYS B O 1
ATOM 6552 N N . SER B 1 253 ? 6.994 -16.951 54.562 1.00 36.15 253 SER B N 1
ATOM 6553 C CA . SER B 1 253 ? 6.103 -16.603 55.665 1.00 37.77 253 SER B CA 1
ATOM 6554 C C . SER B 1 253 ? 5.122 -17.729 55.953 1.00 36.32 253 SER B C 1
ATOM 6555 O O . SER B 1 253 ? 4.819 -18.015 57.117 1.00 39.36 253 SER B O 1
ATOM 6558 N N . ILE B 1 254 ? 4.612 -18.372 54.902 1.00 36.31 254 ILE B N 1
ATOM 6559 C CA . ILE B 1 254 ? 3.682 -19.482 55.079 1.00 35.51 254 ILE B CA 1
ATOM 6560 C C . ILE B 1 254 ? 4.382 -20.653 55.758 1.00 33.55 254 ILE B C 1
ATOM 6561 O O . ILE B 1 254 ? 3.855 -21.248 56.706 1.00 34.50 254 ILE B O 1
ATOM 6566 N N . TYR B 1 255 ? 5.595 -20.981 55.302 1.00 34.15 255 TYR B N 1
ATOM 6567 C CA . TYR B 1 255 ? 6.376 -22.028 55.954 1.00 33.44 255 TYR B CA 1
ATOM 6568 C C . TYR B 1 255 ? 6.617 -21.705 57.428 1.00 34.64 255 TYR B C 1
ATOM 6569 O O . TYR B 1 255 ? 6.426 -22.560 58.304 1.00 36.10 255 TYR B O 1
ATOM 6578 N N . GLU B 1 256 ? 7.040 -20.475 57.726 1.00 31.49 256 GLU B N 1
ATOM 6579 C CA . GLU B 1 256 ? 7.353 -20.128 59.108 1.00 33.43 256 GLU B CA 1
ATOM 6580 C C . GLU B 1 256 ? 6.108 -19.911 59.951 1.00 33.09 256 GLU B C 1
ATOM 6581 O O . GLU B 1 256 ? 6.172 -20.052 61.176 1.00 33.59 256 GLU B O 1
ATOM 6587 N N . GLN B 1 257 ? 4.976 -19.596 59.325 1.00 35.49 257 GLN B N 1
ATOM 6588 C CA . GLN B 1 257 ? 3.729 -19.535 60.075 1.00 38.52 257 GLN B CA 1
ATOM 6589 C C . GLN B 1 257 ? 3.332 -20.922 60.572 1.00 36.31 257 GLN B C 1
ATOM 6590 O O . GLN B 1 257 ? 2.912 -21.078 61.724 1.00 37.35 257 GLN B O 1
ATOM 6596 N N . GLU B 1 258 ? 3.485 -21.948 59.731 1.00 36.57 258 GLU B N 1
ATOM 6597 C CA . GLU B 1 258 ? 3.227 -23.314 60.182 1.00 36.56 258 GLU B CA 1
ATOM 6598 C C . GLU B 1 258 ? 4.235 -23.739 61.242 1.00 37.27 258 GLU B C 1
ATOM 6599 O O . GLU B 1 258 ? 3.883 -24.431 62.205 1.00 34.98 258 GLU B O 1
ATOM 6605 N N . LEU B 1 259 ? 5.490 -23.321 61.080 1.00 40.00 259 LEU B N 1
ATOM 6606 C CA . LEU B 1 259 ? 6.557 -23.730 61.988 1.00 43.97 259 LEU B CA 1
ATOM 6607 C C . LEU B 1 259 ? 6.373 -23.142 63.384 1.00 48.67 259 LEU B C 1
ATOM 6608 O O . LEU B 1 259 ? 6.536 -23.849 64.386 1.00 50.29 259 LEU B O 1
ATOM 6613 N N . LEU B 1 260 ? 6.020 -21.856 63.474 1.00 48.87 260 LEU B N 1
ATOM 6614 C CA . LEU B 1 260 ? 6.133 -21.117 64.725 1.00 46.37 260 LEU B CA 1
ATOM 6615 C C . LEU B 1 260 ? 4.812 -20.675 65.328 1.00 50.22 260 LEU B C 1
ATOM 6616 O O . LEU B 1 260 ? 4.793 -20.291 66.500 1.00 51.99 260 LEU B O 1
ATOM 6621 N N . MET B 1 261 ? 3.717 -20.695 64.573 1.00 53.06 261 MET B N 1
ATOM 6622 C CA . MET B 1 261 ? 2.425 -20.308 65.122 1.00 56.17 261 MET B CA 1
ATOM 6623 C C . MET B 1 261 ? 1.464 -21.466 65.299 1.00 51.89 261 MET B C 1
ATOM 6624 O O . MET B 1 261 ? 0.622 -21.415 66.191 1.00 56.03 261 MET B O 1
ATOM 6629 N N . ARG B 1 262 ? 1.573 -22.495 64.471 1.00 45.77 262 ARG B N 1
ATOM 6630 C CA . ARG B 1 262 ? 0.845 -23.735 64.672 1.00 41.69 262 ARG B CA 1
ATOM 6631 C C . ARG B 1 262 ? 1.712 -24.886 65.163 1.00 39.88 262 ARG B C 1
ATOM 6632 O O . ARG B 1 262 ? 1.168 -25.876 65.665 1.00 38.60 262 ARG B O 1
ATOM 6640 N N . PHE B 1 263 ? 3.038 -24.782 65.034 1.00 37.73 263 PHE B N 1
ATOM 6641 C CA . PHE B 1 263 ? 3.936 -25.900 65.313 1.00 38.51 263 PHE B CA 1
ATOM 6642 C C . PHE B 1 263 ? 3.486 -27.146 64.556 1.00 38.42 263 PHE B C 1
ATOM 6643 O O . PHE B 1 263 ? 3.513 -28.263 65.077 1.00 35.64 263 PHE B O 1
ATOM 6651 N N . ASN B 1 264 ? 3.036 -26.942 63.319 1.00 40.83 264 ASN B N 1
ATOM 6652 C CA . ASN B 1 264 ? 2.552 -28.029 62.471 1.00 37.95 264 ASN B CA 1
ATOM 6653 C C . ASN B 1 264 ? 3.663 -28.409 61.501 1.00 35.84 264 ASN B C 1
ATOM 6654 O O . ASN B 1 264 ? 3.779 -27.853 60.407 1.00 36.61 264 ASN B O 1
ATOM 6659 N N . LEU B 1 265 ? 4.469 -29.391 61.907 1.00 38.49 265 LEU B N 1
ATOM 6660 C CA . LEU B 1 265 ? 5.613 -29.795 61.102 1.00 38.46 265 LEU B CA 1
ATOM 6661 C C . LEU B 1 265 ? 5.178 -30.548 59.850 1.00 37.92 265 LEU B C 1
ATOM 6662 O O . LEU B 1 265 ? 5.822 -30.430 58.801 1.00 38.71 265 LEU B O 1
ATOM 6667 N N . ALA B 1 266 ? 4.088 -31.314 59.935 1.00 35.83 266 ALA B N 1
ATOM 6668 C CA . ALA B 1 266 ? 3.536 -31.957 58.746 1.00 35.21 266 ALA B CA 1
ATOM 6669 C C . ALA B 1 266 ? 3.174 -30.927 57.683 1.00 30.98 266 ALA B C 1
ATOM 6670 O O . ALA B 1 266 ? 3.538 -31.069 56.508 1.00 29.71 266 ALA B O 1
ATOM 6672 N N . SER B 1 267 ? 2.452 -29.877 58.080 1.00 29.58 267 SER B N 1
ATOM 6673 C CA . SER B 1 267 ? 2.120 -28.806 57.145 1.00 30.11 267 SER B CA 1
ATOM 6674 C C . SER B 1 267 ? 3.372 -28.081 56.665 1.00 28.23 267 SER B C 1
ATOM 6675 O O . SER B 1 267 ? 3.491 -27.752 55.480 1.00 28.57 267 SER B O 1
ATOM 6678 N N . ALA B 1 268 ? 4.315 -27.816 57.573 1.00 28.53 268 ALA B N 1
ATOM 6679 C CA . ALA B 1 268 ? 5.551 -27.150 57.170 1.00 37.53 268 ALA B CA 1
ATOM 6680 C C . ALA B 1 268 ? 6.284 -27.968 56.116 1.00 31.04 268 ALA B C 1
ATOM 6681 O O . ALA B 1 268 ? 6.829 -27.413 55.155 1.00 32.60 268 ALA B O 1
ATOM 6683 N N . SER B 1 269 ? 6.277 -29.294 56.264 1.00 30.84 269 SER B N 1
ATOM 6684 C CA . SER B 1 269 ? 6.893 -30.174 55.275 1.00 30.94 269 SER B CA 1
ATOM 6685 C C . SER B 1 269 ? 6.076 -30.227 53.983 1.00 30.07 269 SER B C 1
ATOM 6686 O O . SER B 1 269 ? 6.642 -30.403 52.896 1.00 28.45 269 SER B O 1
ATOM 6689 N N . ASP B 1 270 ? 4.750 -30.082 54.078 1.00 33.71 270 ASP B N 1
ATOM 6690 C CA . ASP B 1 270 ? 3.928 -29.947 52.875 1.00 31.01 270 ASP B CA 1
ATOM 6691 C C . ASP B 1 270 ? 4.394 -28.775 52.022 1.00 28.40 270 ASP B C 1
ATOM 6692 O O . ASP B 1 270 ? 4.338 -28.832 50.789 1.00 28.39 270 ASP B O 1
ATOM 6697 N N . ILE B 1 271 ? 4.837 -27.693 52.663 1.00 31.19 271 ILE B N 1
ATOM 6698 C CA . ILE B 1 271 ? 5.278 -26.515 51.920 1.00 32.32 271 ILE B CA 1
ATOM 6699 C C . ILE B 1 271 ? 6.635 -26.767 51.274 1.00 33.43 271 ILE B C 1
ATOM 6700 O O . ILE B 1 271 ? 6.833 -26.504 50.084 1.00 33.19 271 ILE B O 1
ATOM 6705 N N . ILE B 1 272 ? 7.597 -27.262 52.057 1.00 37.85 272 ILE B N 1
ATOM 6706 C CA . ILE B 1 272 ? 8.974 -27.366 51.580 1.00 34.36 272 ILE B CA 1
ATOM 6707 C C . ILE B 1 272 ? 9.068 -28.342 50.415 1.00 30.36 272 ILE B C 1
ATOM 6708 O O . ILE B 1 272 ? 9.766 -28.080 49.425 1.00 33.38 272 ILE B O 1
ATOM 6713 N N . ARG B 1 273 ? 8.360 -29.476 50.500 1.00 28.42 273 ARG B N 1
ATOM 6714 C CA . ARG B 1 273 ? 8.447 -30.464 49.425 1.00 27.10 273 ARG B CA 1
ATOM 6715 C C . ARG B 1 273 ? 8.014 -29.878 48.083 1.00 30.27 273 ARG B C 1
ATOM 6716 O O . ARG B 1 273 ? 8.587 -30.224 47.040 1.00 27.83 273 ARG B O 1
ATOM 6724 N N . VAL B 1 274 ? 7.026 -28.977 48.085 1.00 32.41 274 VAL B N 1
ATOM 6725 C CA . VAL B 1 274 ? 6.601 -28.331 46.846 1.00 30.27 274 VAL B CA 1
ATOM 6726 C C . VAL B 1 274 ? 7.663 -27.349 46.354 1.00 34.37 274 VAL B C 1
ATOM 6727 O O . VAL B 1 274 ? 7.947 -27.268 45.150 1.00 38.13 274 VAL B O 1
ATOM 6731 N N . ILE B 1 275 ? 8.265 -26.589 47.271 1.00 32.16 275 ILE B N 1
ATOM 6732 C CA . ILE B 1 275 ? 9.271 -25.601 46.883 1.00 30.75 275 ILE B CA 1
ATOM 6733 C C . ILE B 1 275 ? 10.480 -26.291 46.266 1.00 31.72 275 ILE B C 1
ATOM 6734 O O . ILE B 1 275 ? 10.968 -25.904 45.197 1.00 33.96 275 ILE B O 1
ATOM 6739 N N . VAL B 1 276 ? 10.969 -27.337 46.927 1.00 32.87 276 VAL B N 1
ATOM 6740 C CA . VAL B 1 276 ? 12.207 -27.966 46.490 1.00 33.14 276 VAL B CA 1
ATOM 6741 C C . VAL B 1 276 ? 12.006 -28.674 45.160 1.00 33.93 276 VAL B C 1
ATOM 6742 O O . VAL B 1 276 ? 12.873 -28.627 44.278 1.00 34.99 276 VAL B O 1
ATOM 6746 N N . LEU B 1 277 ? 10.855 -29.324 44.985 1.00 35.27 277 LEU B N 1
ATOM 6747 C CA . LEU B 1 277 ? 10.562 -29.975 43.713 1.00 30.59 277 LEU B CA 1
ATOM 6748 C C . LEU B 1 277 ? 10.403 -28.953 42.597 1.00 33.31 277 LEU B C 1
ATOM 6749 O O . LEU B 1 277 ? 10.858 -29.178 41.469 1.00 33.49 277 LEU B O 1
ATOM 6754 N N . ASN B 1 278 ? 9.760 -27.820 42.893 1.00 32.80 278 ASN B N 1
ATOM 6755 C CA . ASN B 1 278 ? 9.590 -26.794 41.873 1.00 31.87 278 ASN B CA 1
ATOM 6756 C C . ASN B 1 278 ? 10.922 -26.191 41.458 1.00 35.40 278 ASN B C 1
ATOM 6757 O O . ASN B 1 278 ? 11.102 -25.804 40.297 1.00 34.92 278 ASN B O 1
ATOM 6762 N N . LYS B 1 279 ? 11.860 -26.105 42.397 1.00 36.90 279 LYS B N 1
ATOM 6763 C CA . LYS B 1 279 ? 13.144 -25.476 42.136 1.00 42.15 279 LYS B CA 1
ATOM 6764 C C . LYS B 1 279 ? 14.086 -26.408 41.383 1.00 41.71 279 LYS B C 1
ATOM 6765 O O . LYS B 1 279 ? 14.794 -25.976 40.466 1.00 45.05 279 LYS B O 1
ATOM 6771 N N . LEU B 1 280 ? 14.077 -27.691 41.729 1.00 39.53 280 LEU B N 1
ATOM 6772 C CA . LEU B 1 280 ? 15.085 -28.621 41.252 1.00 38.65 280 LEU B CA 1
ATOM 6773 C C . LEU B 1 280 ? 14.532 -29.785 40.448 1.00 36.67 280 LEU B C 1
ATOM 6774 O O . LEU B 1 280 ? 15.280 -30.375 39.665 1.00 36.65 280 LEU B O 1
ATOM 6779 N N . GLY B 1 281 ? 13.264 -30.142 40.622 1.00 33.56 281 GLY B N 1
ATOM 6780 C CA . GLY B 1 281 ? 12.709 -31.261 39.891 1.00 30.69 281 GLY B CA 1
ATOM 6781 C C . GLY B 1 281 ? 13.170 -32.606 40.409 1.00 31.88 281 GLY B C 1
ATOM 6782 O O . GLY B 1 281 ? 14.115 -32.690 41.201 1.00 33.03 281 GLY B O 1
ATOM 6783 N N . GLY B 1 282 ? 12.516 -33.673 39.946 1.00 29.58 282 GLY B N 1
ATOM 6784 C CA . GLY B 1 282 ? 12.821 -35.024 40.369 1.00 31.96 282 GLY B CA 1
ATOM 6785 C C . GLY B 1 282 ? 11.621 -35.694 41.011 1.00 34.83 282 GLY B C 1
ATOM 6786 O O . GLY B 1 282 ? 10.470 -35.532 40.543 1.00 35.54 282 GLY B O 1
ATOM 6787 N N . ILE B 1 283 ? 11.869 -36.453 42.067 1.00 36.20 283 ILE B N 1
ATOM 6788 C CA . ILE B 1 283 ? 10.832 -37.159 42.807 1.00 36.00 283 ILE B CA 1
ATOM 6789 C C . ILE B 1 283 ? 11.003 -36.852 44.288 1.00 36.65 283 ILE B C 1
ATOM 6790 O O . ILE B 1 283 ? 12.120 -36.917 44.815 1.00 38.42 283 ILE B O 1
ATOM 6795 N N . TYR B 1 284 ? 9.903 -36.484 44.948 1.00 34.15 284 TYR B N 1
ATOM 6796 C CA . TYR B 1 284 ? 9.849 -36.350 46.398 1.00 31.21 284 TYR B CA 1
ATOM 6797 C C . TYR B 1 284 ? 9.241 -37.606 47.010 1.00 31.74 284 TYR B C 1
ATOM 6798 O O . TYR B 1 284 ? 8.301 -38.184 46.454 1.00 29.86 284 TYR B O 1
ATOM 6807 N N . LEU B 1 285 ? 9.749 -37.997 48.183 1.00 35.25 285 LEU B N 1
ATOM 6808 C CA . LEU B 1 285 ? 9.259 -39.167 48.900 1.00 33.08 285 LEU B CA 1
ATOM 6809 C C . LEU B 1 285 ? 9.196 -38.889 50.394 1.00 37.02 285 LEU B C 1
ATOM 6810 O O . LEU B 1 285 ? 10.112 -38.284 50.958 1.00 39.14 285 LEU B O 1
ATOM 6815 N N . ASP B 1 286 ? 8.118 -39.346 51.031 1.00 34.03 286 ASP B N 1
ATOM 6816 C CA . ASP B 1 286 ? 8.090 -39.457 52.483 1.00 33.56 286 ASP B CA 1
ATOM 6817 C C . ASP B 1 286 ? 9.107 -40.506 52.933 1.00 33.68 286 ASP B C 1
ATOM 6818 O O . ASP B 1 286 ? 9.396 -41.464 52.215 1.00 35.27 286 ASP B O 1
ATOM 6823 N N . VAL B 1 287 ? 9.659 -40.320 54.136 1.00 36.47 287 VAL B N 1
ATOM 6824 C CA . VAL B 1 287 ? 10.721 -41.213 54.601 1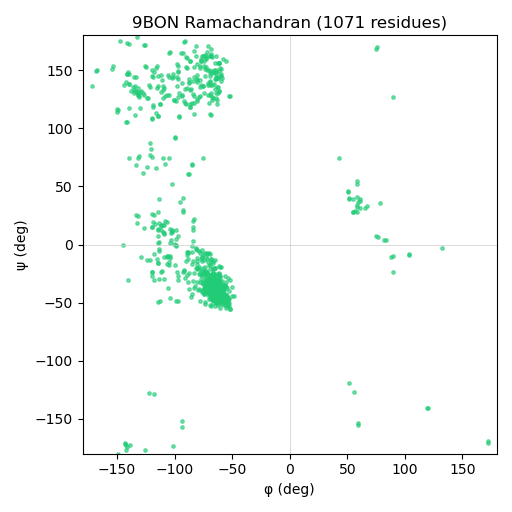.00 37.54 287 VAL B CA 1
ATOM 6825 C C . VAL B 1 287 ? 10.235 -42.620 54.916 1.00 37.57 287 VAL B C 1
ATOM 6826 O O . VAL B 1 287 ? 11.059 -43.501 55.169 1.00 40.93 287 VAL B O 1
ATOM 6830 N N . ASP B 1 288 ? 8.928 -42.874 54.889 1.00 37.67 288 ASP B N 1
ATOM 6831 C CA . ASP B 1 288 ? 8.415 -44.210 55.164 1.00 38.57 288 ASP B CA 1
ATOM 6832 C C . ASP B 1 288 ? 7.919 -44.917 53.907 1.00 37.57 288 ASP B C 1
ATOM 6833 O O . ASP B 1 288 ? 7.149 -45.876 54.006 1.00 40.99 288 ASP B O 1
ATOM 6838 N N . VAL B 1 289 ? 8.339 -44.465 52.729 1.00 33.73 289 VAL B N 1
ATOM 6839 C CA . VAL B 1 289 ? 7.994 -45.103 51.462 1.00 35.55 289 VAL B CA 1
ATOM 6840 C C . VAL B 1 289 ? 9.230 -45.826 50.940 1.00 37.40 289 VAL B C 1
ATOM 6841 O O . VAL B 1 289 ? 10.316 -45.239 50.861 1.00 34.18 289 VAL B O 1
ATOM 6845 N N . LEU B 1 290 ? 9.068 -47.096 50.597 1.00 37.42 290 LEU B N 1
ATOM 6846 C CA . LEU B 1 290 ? 10.148 -47.912 50.068 1.00 36.08 290 LEU B CA 1
ATOM 6847 C C . LEU B 1 290 ? 9.996 -48.111 48.565 1.00 35.18 290 LEU B C 1
ATOM 6848 O O . LEU B 1 290 ? 8.935 -47.843 47.989 1.00 28.31 290 LEU B O 1
ATOM 6853 N N . PRO B 1 291 ? 11.054 -48.561 47.887 1.00 34.82 291 PRO B N 1
ATOM 6854 C CA . PRO B 1 291 ? 10.935 -48.840 46.456 1.00 34.76 291 PRO B CA 1
ATOM 6855 C C . PRO B 1 291 ? 9.900 -49.920 46.192 1.00 34.97 291 PRO B C 1
ATOM 6856 O O . PRO B 1 291 ? 9.565 -50.730 47.061 1.00 36.00 291 PRO B O 1
ATOM 6860 N N . GLY B 1 292 ? 9.370 -49.906 44.973 1.00 32.60 292 GLY B N 1
ATOM 6861 C CA . GLY B 1 292 ? 8.456 -50.953 44.569 1.00 32.16 292 GLY B CA 1
ATOM 6862 C C . GLY B 1 292 ? 9.176 -52.279 44.399 1.00 37.24 292 GLY B C 1
ATOM 6863 O O . GLY B 1 292 ? 10.367 -52.337 44.088 1.00 35.19 292 GLY B O 1
ATOM 6864 N N . ILE B 1 293 ? 8.447 -53.362 44.637 1.00 39.60 293 ILE B N 1
ATOM 6865 C CA . ILE B 1 293 ? 8.943 -54.713 44.397 1.00 40.85 293 ILE B CA 1
ATOM 6866 C C . ILE B 1 293 ? 8.565 -55.124 42.973 1.00 42.74 293 ILE B C 1
ATOM 6867 O O . ILE B 1 293 ? 7.432 -54.907 42.541 1.00 45.78 293 ILE B O 1
ATOM 6872 N N . LYS B 1 294 ? 9.520 -55.695 42.235 1.00 42.43 294 LYS B N 1
ATOM 6873 C CA . LYS B 1 294 ? 9.313 -56.112 40.849 1.00 48.56 294 LYS B CA 1
ATOM 6874 C C . LYS B 1 294 ? 8.265 -57.232 40.774 1.00 54.52 294 LYS B C 1
ATOM 6875 O O . LYS B 1 294 ? 8.120 -58.030 41.711 1.00 54.19 294 LYS B O 1
ATOM 6881 N N . LYS B 1 295 ? 7.528 -57.299 39.658 1.00 59.24 295 LYS B N 1
ATOM 6882 C CA . LYS B 1 295 ? 6.441 -58.281 39.533 1.00 63.52 295 LYS B CA 1
ATOM 6883 C C . LYS B 1 295 ? 6.848 -59.747 39.670 1.00 63.56 295 LYS B C 1
ATOM 6884 O O . LYS B 1 295 ? 6.127 -60.587 40.211 1.00 63.77 295 LYS B O 1
ATOM 6890 N N . HIS B 1 296 ? 8.051 -60.015 39.249 1.00 64.63 296 HIS B N 1
ATOM 6891 C CA . HIS B 1 296 ? 8.368 -61.398 38.987 1.00 66.23 296 HIS B CA 1
ATOM 6892 C C . HIS B 1 296 ? 8.898 -62.114 40.206 1.00 65.09 296 HIS B C 1
ATOM 6893 O O . HIS B 1 296 ? 9.006 -63.345 40.182 1.00 67.98 296 HIS B O 1
ATOM 6900 N N . ILE B 1 297 ? 9.178 -61.382 41.282 1.00 62.43 297 ILE B N 1
ATOM 6901 C CA . ILE B 1 297 ? 9.760 -62.019 42.452 1.00 60.74 297 ILE B CA 1
ATOM 6902 C C . ILE B 1 297 ? 8.770 -63.006 43.060 1.00 62.14 297 ILE B C 1
ATOM 6903 O O . ILE B 1 297 ? 9.080 -64.186 43.241 1.00 62.67 297 ILE B O 1
ATOM 6908 N N . PHE B 1 298 ? 7.552 -62.550 43.345 1.00 64.85 298 PHE B N 1
ATOM 6909 C CA . PHE B 1 298 ? 6.569 -63.367 44.030 1.00 66.90 298 PHE B CA 1
ATOM 6910 C C . PHE B 1 298 ? 5.445 -63.781 43.099 1.00 71.78 298 PHE B C 1
ATOM 6911 O O . PHE B 1 298 ? 4.376 -64.220 43.557 1.00 75.02 298 PHE B O 1
ATOM 6919 N N . LYS B 1 299 ? 5.665 -63.657 41.794 1.00 72.48 299 LYS B N 1
ATOM 6920 C CA . LYS B 1 299 ? 4.600 -63.884 40.817 1.00 74.06 299 LYS B CA 1
ATOM 6921 C C . LYS B 1 299 ? 4.114 -65.330 40.809 1.00 73.74 299 LYS B C 1
ATOM 6922 O O . LYS B 1 299 ? 2.932 -65.575 40.585 1.00 72.93 299 LYS B O 1
ATOM 6928 N N . ASP B 1 300 ? 4.998 -66.281 41.079 1.00 76.20 300 ASP B N 1
ATOM 6929 C CA . ASP B 1 300 ? 4.618 -67.684 41.057 1.00 81.76 300 ASP B CA 1
ATOM 6930 C C . ASP B 1 300 ? 4.018 -68.162 42.371 1.00 81.30 300 ASP B C 1
ATOM 6931 O O . ASP B 1 300 ? 3.540 -69.305 42.444 1.00 84.23 300 ASP B O 1
ATOM 6936 N N . ILE B 1 301 ? 4.024 -67.317 43.396 1.00 77.92 301 ILE B N 1
ATOM 6937 C CA . ILE B 1 301 ? 3.415 -67.644 44.673 1.00 76.14 301 ILE B CA 1
ATOM 6938 C C . ILE B 1 301 ? 2.025 -67.042 44.698 1.00 75.67 301 ILE B C 1
ATOM 6939 O O . ILE B 1 301 ? 1.841 -65.837 44.480 1.00 71.25 301 ILE B O 1
ATOM 6944 N N . ASN B 1 302 ? 1.068 -67.913 44.991 1.00 80.49 302 ASN B N 1
ATOM 6945 C CA . ASN B 1 302 ? -0.360 -67.658 44.950 1.00 84.26 302 ASN B CA 1
ATOM 6946 C C . ASN B 1 302 ? -0.772 -66.999 46.258 1.00 81.49 302 ASN B C 1
ATOM 6947 O O . ASN B 1 302 ? -0.589 -67.586 47.333 1.00 82.17 302 ASN B O 1
ATOM 6952 N N . LYS B 1 303 ? -1.355 -65.795 46.183 1.00 78.87 303 LYS B N 1
ATOM 6953 C CA . LYS B 1 303 ? -1.732 -65.101 47.420 1.00 78.21 303 LYS B CA 1
ATOM 6954 C C . LYS B 1 303 ? -2.885 -65.820 48.099 1.00 82.64 303 LYS B C 1
ATOM 6955 O O . LYS B 1 303 ? -3.894 -66.115 47.450 1.00 83.62 303 LYS B O 1
ATOM 6961 N N . PRO B 1 304 ? -2.770 -66.144 49.383 1.00 83.61 304 PRO B N 1
ATOM 6962 C CA . PRO B 1 304 ? -3.890 -66.797 50.060 1.00 85.13 304 PRO B CA 1
ATOM 6963 C C . PRO B 1 304 ? -5.118 -65.902 50.096 1.00 85.90 304 PRO B C 1
ATOM 6964 O O . PRO B 1 304 ? -5.015 -64.678 50.209 1.00 82.11 304 PRO B O 1
ATOM 6968 N N . THR B 1 305 ? -6.291 -66.530 49.961 1.00 90.01 305 THR B N 1
ATOM 6969 C CA . THR B 1 305 ? -7.544 -65.769 49.921 1.00 90.70 305 THR B CA 1
ATOM 6970 C C . THR B 1 305 ? -7.787 -65.031 51.228 1.00 89.36 305 THR B C 1
ATOM 6971 O O . THR B 1 305 ? -8.389 -63.953 51.235 1.00 85.47 305 THR B O 1
ATOM 6975 N N . ASN B 1 306 ? -7.298 -65.590 52.333 1.00 92.27 306 ASN B N 1
ATOM 6976 C CA . ASN B 1 306 ? -7.401 -64.946 53.640 1.00 93.90 306 ASN B CA 1
ATOM 6977 C C . ASN B 1 306 ? -6.636 -63.622 53.653 1.00 89.59 306 ASN B C 1
ATOM 6978 O O . ASN B 1 306 ? -7.113 -62.649 54.249 1.00 89.78 306 ASN B O 1
ATOM 6983 N N . ILE B 1 307 ? -5.520 -63.519 52.913 1.00 86.39 307 ILE B N 1
ATOM 6984 C CA . ILE B 1 307 ? -4.607 -62.385 53.008 1.00 81.88 307 ILE B CA 1
ATOM 6985 C C . ILE B 1 307 ? -5.100 -61.241 52.133 1.00 79.67 307 ILE B C 1
ATOM 6986 O O . ILE B 1 307 ? -5.376 -61.424 50.944 1.00 78.78 307 ILE B O 1
ATOM 6988 N N . SER B 1 308 ? -5.185 -60.056 52.721 1.00 78.90 308 SER B N 1
ATOM 6989 C CA . SER B 1 308 ? -5.455 -58.802 52.023 1.00 78.54 308 SER B CA 1
ATOM 6990 C C . SER B 1 308 ? -4.463 -58.536 50.894 1.00 75.78 308 SER B C 1
ATOM 6991 O O . SER B 1 308 ? -3.382 -59.139 50.871 1.00 72.70 308 SER B O 1
ATOM 6994 N N . GLU B 1 309 ? -4.826 -57.709 49.908 1.00 74.88 309 GLU B N 1
ATOM 6995 C CA . GLU B 1 309 ? -3.835 -57.354 48.890 1.00 73.28 309 GLU B CA 1
ATOM 6996 C C . GLU B 1 309 ? -2.760 -56.418 49.439 1.00 72.06 309 GLU B C 1
ATOM 6997 O O . GLU B 1 309 ? -1.588 -56.604 49.128 1.00 66.52 309 GLU B O 1
ATOM 7003 N N . ASN B 1 310 ? -3.092 -55.435 50.274 1.00 74.25 310 ASN B N 1
ATOM 7004 C CA . ASN B 1 310 ? -1.897 -54.839 50.847 1.00 72.79 310 ASN B CA 1
ATOM 7005 C C . ASN B 1 310 ? -1.283 -55.607 52.011 1.00 69.51 310 ASN B C 1
ATOM 7006 O O . ASN B 1 310 ? -0.085 -55.380 52.262 1.00 70.01 310 ASN B O 1
ATOM 7011 N N . LYS B 1 311 ? -1.963 -56.499 52.732 1.00 67.33 311 LYS B N 1
ATOM 7012 C CA . LYS B 1 311 ? -1.143 -57.259 53.666 1.00 66.36 311 LYS B CA 1
ATOM 7013 C C . LYS B 1 311 ? -0.228 -58.216 52.917 1.00 61.71 311 LYS B C 1
ATOM 7014 O O . LYS B 1 311 ? 0.853 -58.543 53.416 1.00 59.53 311 LYS B O 1
ATOM 7020 N N . TRP B 1 312 ? -0.623 -58.629 51.710 1.00 59.28 312 TRP B N 1
ATOM 7021 C CA . TRP B 1 312 ? 0.280 -59.401 50.858 1.00 58.67 312 TRP B CA 1
ATOM 7022 C C . TRP B 1 312 ? 1.547 -58.612 50.544 1.00 55.10 312 TRP B C 1
ATOM 7023 O O . TRP B 1 312 ? 2.650 -59.175 50.520 1.00 54.25 312 TRP B O 1
ATOM 7034 N N . GLN B 1 313 ? 1.411 -57.309 50.292 1.00 52.08 313 GLN B N 1
ATOM 7035 C CA . GLN B 1 313 ? 2.598 -56.482 50.118 1.00 53.38 313 GLN B CA 1
ATOM 7036 C C . GLN B 1 313 ? 3.363 -56.349 51.434 1.00 53.14 313 GLN B C 1
ATOM 7037 O O . GLN B 1 313 ? 4.599 -56.319 51.440 1.00 52.32 313 GLN B O 1
ATOM 7043 N N . MET B 1 314 ? 2.649 -56.253 52.561 1.00 51.57 314 MET B N 1
ATOM 7044 C CA . MET B 1 314 ? 3.335 -56.253 53.850 1.00 51.52 314 MET B CA 1
ATOM 7045 C C . MET B 1 314 ? 4.125 -57.541 54.032 1.00 50.67 314 MET B C 1
ATOM 7046 O O . MET B 1 314 ? 5.271 -57.522 54.503 1.00 48.65 314 MET B O 1
ATOM 7051 N N . ILE B 1 315 ? 3.530 -58.669 53.642 1.00 51.05 315 ILE B N 1
ATOM 7052 C CA . ILE B 1 315 ? 4.198 -59.962 53.761 1.00 51.55 315 ILE B CA 1
ATOM 7053 C C . ILE B 1 315 ? 5.438 -60.010 52.875 1.00 52.06 315 ILE B C 1
ATOM 7054 O O . ILE B 1 315 ? 6.483 -60.548 53.269 1.00 53.93 315 ILE B O 1
ATOM 7059 N N . GLN B 1 316 ? 5.347 -59.438 51.670 1.00 49.67 316 GLN B N 1
ATOM 7060 C CA . GLN B 1 316 ? 6.486 -59.439 50.758 1.00 51.32 316 GLN B CA 1
ATOM 7061 C C . GLN B 1 316 ? 7.645 -58.616 51.311 1.00 48.95 316 GLN B C 1
ATOM 7062 O O . GLN B 1 316 ? 8.806 -59.037 51.230 1.00 48.26 316 GLN B O 1
ATOM 7068 N N . LEU B 1 317 ? 7.357 -57.436 51.865 1.00 46.77 317 LEU B N 1
ATOM 7069 C CA . LEU B 1 317 ? 8.415 -56.634 52.471 1.00 45.77 317 LEU B CA 1
ATOM 7070 C C . LEU B 1 317 ? 9.031 -57.350 53.667 1.00 52.57 317 LEU B C 1
ATOM 7071 O O . LEU B 1 317 ? 10.256 -57.334 53.849 1.00 52.50 317 LEU B O 1
ATOM 7076 N N . GLU B 1 318 ? 8.195 -57.983 54.496 1.00 55.24 318 GLU B N 1
ATOM 7077 C CA . GLU B 1 318 ? 8.705 -58.693 55.664 1.00 57.43 318 GLU B CA 1
ATOM 7078 C C . GLU B 1 318 ? 9.561 -59.886 55.257 1.00 63.82 318 GLU B C 1
ATOM 7079 O O . GLU B 1 318 ? 10.588 -60.163 55.890 1.00 75.73 318 GLU B O 1
ATOM 7085 N N . THR B 1 319 ? 9.162 -60.601 54.201 1.00 59.49 319 THR B N 1
ATOM 7086 C CA . THR B 1 319 ? 9.971 -61.714 53.712 1.00 56.48 319 THR B CA 1
ATOM 7087 C C . THR B 1 319 ? 11.336 -61.225 53.243 1.00 52.28 319 THR B C 1
ATOM 7088 O O . THR B 1 319 ? 12.370 -61.804 53.592 1.00 53.08 319 THR B O 1
ATOM 7092 N N . ILE B 1 320 ? 11.354 -60.142 52.463 1.00 48.21 320 ILE B N 1
ATOM 7093 C CA . ILE B 1 320 ? 12.610 -59.621 51.927 1.00 44.91 320 ILE B CA 1
ATOM 7094 C C . ILE B 1 320 ? 13.540 -59.203 53.060 1.00 47.47 320 ILE B C 1
ATOM 7095 O O . ILE B 1 320 ? 14.728 -59.546 53.070 1.00 46.86 320 ILE B O 1
ATOM 7100 N N . MET B 1 321 ? 13.010 -58.464 54.037 1.00 47.99 321 MET B N 1
ATOM 7101 C CA . MET B 1 321 ? 13.857 -57.948 55.106 1.00 49.76 321 MET B CA 1
ATOM 7102 C C . MET B 1 321 ? 14.340 -59.056 56.032 1.00 55.36 321 MET B C 1
ATOM 7103 O O . MET B 1 321 ? 15.453 -58.973 56.566 1.00 56.57 321 MET B O 1
ATOM 7108 N N . LYS B 1 322 ? 13.532 -60.101 56.224 1.00 56.08 322 LYS B N 1
ATOM 7109 C CA . LYS B 1 322 ? 13.917 -61.179 57.130 1.00 55.56 322 LYS B CA 1
ATOM 7110 C C . LYS B 1 322 ? 15.102 -61.967 56.585 1.00 54.88 322 LYS B C 1
ATOM 7111 O O . LYS B 1 322 ? 15.987 -62.370 57.347 1.00 52.76 322 LYS B O 1
ATOM 7117 N N . TYR B 1 323 ? 15.144 -62.186 55.272 1.00 57.10 323 TYR B N 1
ATOM 7118 C CA . TYR B 1 323 ? 16.160 -63.031 54.662 1.00 60.20 323 TYR B CA 1
ATOM 7119 C C . TYR B 1 323 ? 17.233 -62.259 53.904 1.00 58.07 323 TYR B C 1
ATOM 7120 O O . TYR B 1 323 ? 18.237 -62.861 53.508 1.00 58.10 323 TYR B O 1
ATOM 7129 N N . LYS B 1 324 ? 17.058 -60.953 53.692 1.00 56.70 324 LYS B N 1
ATOM 7130 C CA . LYS B 1 324 ? 18.114 -60.124 53.131 1.00 56.25 324 LYS B CA 1
ATOM 7131 C C . LYS B 1 324 ? 18.691 -59.136 54.130 1.00 56.10 324 LYS B C 1
ATOM 7132 O O . LYS B 1 324 ? 19.828 -58.688 53.945 1.00 52.36 324 LYS B O 1
ATOM 7138 N N . GLN B 1 325 ? 17.937 -58.786 55.172 1.00 58.56 325 GLN B N 1
ATOM 7139 C CA . GLN B 1 325 ? 18.416 -57.912 56.238 1.00 59.13 325 GLN B CA 1
ATOM 7140 C C . GLN B 1 325 ? 18.866 -56.565 55.689 1.00 56.16 325 GLN B C 1
ATOM 7141 O O . GLN B 1 325 ? 19.797 -55.945 56.210 1.00 54.67 325 GLN B O 1
ATOM 7147 N N . TYR B 1 326 ? 18.213 -56.113 54.616 1.00 55.04 326 TYR B N 1
ATOM 7148 C CA . TYR B 1 326 ? 18.498 -54.782 54.100 1.00 49.50 326 TYR B CA 1
ATOM 7149 C C . TYR B 1 326 ? 18.242 -53.727 55.168 1.00 47.38 326 TYR B C 1
ATOM 7150 O O . TYR B 1 326 ? 19.019 -52.777 55.316 1.00 44.68 326 TYR B O 1
ATOM 7159 N N . ILE B 1 327 ? 17.159 -53.880 55.927 1.00 45.44 327 ILE B N 1
ATOM 7160 C CA . ILE B 1 327 ? 16.863 -53.036 57.079 1.00 45.72 327 ILE B CA 1
ATOM 7161 C C . ILE B 1 327 ? 16.826 -53.923 58.312 1.00 52.40 327 ILE B C 1
ATOM 7162 O O . ILE B 1 327 ? 16.029 -54.869 58.378 1.00 54.28 327 ILE B O 1
ATOM 7167 N N . LYS B 1 328 ? 17.702 -53.638 59.272 1.00 56.81 328 LYS B N 1
ATOM 7168 C CA . LYS B 1 328 ? 17.717 -54.402 60.513 1.00 60.14 328 LYS B CA 1
ATOM 7169 C C . LYS B 1 328 ? 16.473 -54.117 61.336 1.00 58.68 328 LYS B C 1
ATOM 7170 O O . LYS B 1 328 ? 15.963 -52.999 61.337 1.00 57.59 328 LYS B O 1
ATOM 7176 N N . GLY B 1 329 ? 15.975 -55.139 62.026 1.00 57.83 329 GLY B N 1
ATOM 7177 C CA . GLY B 1 329 ? 14.891 -54.903 62.950 1.00 57.12 329 GLY B CA 1
ATOM 7178 C C . GLY B 1 329 ? 13.518 -54.832 62.326 1.00 56.23 329 GLY B C 1
ATOM 7179 O O . GLY B 1 329 ? 12.549 -54.508 63.031 1.00 57.48 329 GLY B O 1
ATOM 7180 N N . TYR B 1 330 ? 13.404 -55.067 61.024 1.00 52.12 330 TYR B N 1
ATOM 7181 C CA . TYR B 1 330 ? 12.094 -55.047 60.390 1.00 48.95 330 TYR B CA 1
ATOM 7182 C C . TYR B 1 330 ? 11.211 -56.142 60.978 1.00 49.54 330 TYR B C 1
ATOM 7183 O O . TYR B 1 330 ? 11.681 -57.235 61.306 1.00 53.59 330 TYR B O 1
ATOM 7192 N N . THR B 1 331 ? 9.925 -55.830 61.120 1.00 46.44 331 THR B N 1
ATOM 7193 C CA . THR B 1 331 ? 8.969 -56.716 61.763 1.00 49.53 331 THR B CA 1
ATOM 7194 C C . THR B 1 331 ? 8.783 -58.018 60.985 1.00 53.94 331 THR B C 1
ATOM 7195 O O . THR B 1 331 ? 9.133 -58.136 59.809 1.00 54.25 331 THR B O 1
ATOM 7199 N N . GLU B 1 332 ? 8.219 -59.010 61.685 1.00 58.33 332 GLU B N 1
ATOM 7200 C CA . GLU B 1 332 ? 7.824 -60.297 61.118 1.00 63.20 332 GLU B CA 1
ATOM 7201 C C . GLU B 1 332 ? 6.372 -60.624 61.421 1.00 65.23 332 GLU B C 1
ATOM 7202 O O . GLU B 1 332 ? 5.956 -61.772 61.242 1.00 68.19 332 GLU B O 1
ATOM 7208 N N . ASN B 1 333 ? 5.598 -59.643 61.874 1.00 65.34 333 ASN B N 1
ATOM 7209 C CA . ASN B 1 333 ? 4.292 -59.955 62.443 1.00 68.63 333 ASN B CA 1
ATOM 7210 C C . ASN B 1 333 ? 3.378 -60.626 61.425 1.00 68.01 333 ASN B C 1
ATOM 7211 O O . ASN B 1 333 ? 2.677 -61.592 61.751 1.00 71.95 333 ASN B O 1
ATOM 7216 N N . SER B 1 334 ? 3.388 -60.150 60.181 1.00 64.10 334 SER B N 1
ATOM 7217 C CA . SER B 1 334 ? 2.588 -60.793 59.145 1.00 63.02 334 SER B CA 1
ATOM 7218 C C . SER B 1 334 ? 3.166 -62.150 58.755 1.00 64.83 334 SER B C 1
ATOM 7219 O O . SER B 1 334 ? 2.421 -63.114 58.543 1.00 64.47 334 SER B O 1
ATOM 7222 N N . PHE B 1 335 ? 4.497 -62.239 58.671 1.00 66.23 335 PHE B N 1
ATOM 7223 C CA . PHE B 1 335 ? 5.159 -63.431 58.146 1.00 67.74 335 PHE B CA 1
ATOM 7224 C C . PHE B 1 335 ? 5.015 -64.635 59.071 1.00 73.57 335 PHE B C 1
ATOM 7225 O O . PHE B 1 335 ? 4.819 -65.762 58.597 1.00 76.44 335 PHE B O 1
ATOM 7233 N N . LYS B 1 336 ? 5.107 -64.429 60.391 1.00 76.87 336 LYS B N 1
ATOM 7234 C CA . LYS B 1 336 ? 5.132 -65.579 61.294 1.00 82.12 336 LYS B CA 1
ATOM 7235 C C . LYS B 1 336 ? 3.813 -66.339 61.363 1.00 84.13 336 LYS B C 1
ATOM 7236 O O . LYS B 1 336 ? 3.854 -67.569 61.483 1.00 87.36 336 LYS B O 1
ATOM 7242 N N . ASN B 1 337 ? 2.650 -65.690 61.296 1.00 83.29 337 ASN B N 1
ATOM 7243 C CA . ASN B 1 337 ? 1.507 -66.620 61.382 1.00 87.44 337 ASN B CA 1
ATOM 7244 C C . ASN B 1 337 ? 1.150 -67.245 60.056 1.00 84.74 337 ASN B C 1
ATOM 7245 O O . ASN B 1 337 ? 0.061 -67.796 59.931 1.00 86.93 337 ASN B O 1
ATOM 7250 N N . LEU B 1 338 ? 2.021 -67.175 59.035 1.00 79.50 338 LEU B N 1
ATOM 7251 C CA . LEU B 1 338 ? 1.702 -67.862 57.791 1.00 78.12 338 LEU B CA 1
ATOM 7252 C C . LEU B 1 338 ? 1.966 -69.340 57.990 1.00 80.39 338 LEU B C 1
ATOM 7253 O O . LEU B 1 338 ? 2.707 -69.719 58.905 1.00 81.36 338 LEU B O 1
ATOM 7258 N N . PRO B 1 339 ? 1.348 -70.198 57.180 1.00 82.67 339 PRO B N 1
ATOM 7259 C CA . PRO B 1 339 ? 1.703 -71.620 57.227 1.00 84.39 339 PRO B CA 1
ATOM 7260 C C . PRO B 1 339 ? 3.182 -71.810 56.921 1.00 82.99 339 PRO B C 1
ATOM 7261 O O . PRO B 1 339 ? 3.754 -71.110 56.084 1.00 80.44 339 PRO B O 1
ATOM 7265 N N . SER B 1 340 ? 3.798 -72.777 57.609 1.00 84.39 340 SER B N 1
ATOM 7266 C CA . SER B 1 340 ? 5.251 -72.905 57.564 1.00 82.73 340 SER B CA 1
ATOM 7267 C C . SER B 1 340 ? 5.754 -73.227 56.168 1.00 84.41 340 SER B C 1
ATOM 7268 O O . SER B 1 340 ? 6.867 -72.827 55.803 1.00 84.55 340 SER B O 1
ATOM 7271 N N . ASP B 1 341 ? 4.959 -73.935 55.366 1.00 85.35 341 ASP B N 1
ATOM 7272 C CA . ASP B 1 341 ? 5.377 -74.246 53.994 1.00 84.79 341 ASP B CA 1
ATOM 7273 C C . ASP B 1 341 ? 5.288 -73.036 53.079 1.00 81.41 341 ASP B C 1
ATOM 7274 O O . ASP B 1 341 ? 6.110 -72.893 52.174 1.00 77.82 341 ASP B O 1
ATOM 7279 N N . LEU B 1 342 ? 4.347 -72.133 53.341 1.00 80.44 342 LEU B N 1
ATOM 7280 C CA . LEU B 1 342 ? 4.343 -70.887 52.581 1.00 77.17 342 LEU B CA 1
ATOM 7281 C C . LEU B 1 342 ? 5.468 -69.969 53.036 1.00 74.75 342 LEU B C 1
ATOM 7282 O O . LEU B 1 342 ? 6.029 -69.223 52.226 1.00 71.45 342 LEU B O 1
ATOM 7287 N N . GLN B 1 343 ? 5.819 -70.019 54.321 1.00 75.86 343 GLN B N 1
ATOM 7288 C CA . GLN B 1 343 ? 7.006 -69.309 54.781 1.00 73.95 343 GLN B CA 1
ATOM 7289 C C . GLN B 1 343 ? 8.235 -69.733 53.984 1.00 71.54 343 GLN B C 1
ATOM 7290 O O . GLN B 1 343 ? 9.047 -68.892 53.582 1.00 64.97 343 GLN B O 1
ATOM 7296 N N . GLU B 1 344 ? 8.380 -71.040 53.738 1.00 77.07 344 GLU B N 1
ATOM 7297 C CA . GLU B 1 344 ? 9.554 -71.539 53.026 1.00 79.71 344 GLU B CA 1
ATOM 7298 C C . GLU B 1 344 ? 9.503 -71.211 51.541 1.00 79.89 344 GLU B C 1
ATOM 7299 O O . GLU B 1 344 ? 10.551 -70.990 50.922 1.00 79.27 344 GLU B O 1
ATOM 7305 N N . MET B 1 345 ? 8.304 -71.160 50.955 1.00 79.58 345 MET B N 1
ATOM 7306 C CA . MET B 1 345 ? 8.200 -70.825 49.540 1.00 76.48 345 MET B CA 1
ATOM 7307 C C . MET B 1 345 ? 8.555 -69.365 49.297 1.00 68.25 345 MET B C 1
ATOM 7308 O O . MET B 1 345 ? 9.229 -69.042 48.311 1.00 64.92 345 MET B O 1
ATOM 7313 N N . LEU B 1 346 ? 8.104 -68.469 50.179 1.00 66.28 346 LEU B N 1
ATOM 7314 C CA . LEU B 1 346 ? 8.471 -67.057 50.073 1.00 61.06 346 LEU B CA 1
ATOM 7315 C C . LEU B 1 346 ? 9.967 -66.848 50.277 1.00 56.14 346 LEU B C 1
ATOM 7316 O O . LEU B 1 346 ? 10.591 -66.031 49.588 1.00 53.13 346 LEU B O 1
ATOM 7321 N N . GLN B 1 347 ? 10.558 -67.567 51.234 1.00 58.41 347 GLN B N 1
ATOM 7322 C CA . GLN B 1 347 ? 11.994 -67.424 51.514 1.00 59.06 347 GLN B CA 1
ATOM 7323 C C . GLN B 1 347 ? 12.842 -67.814 50.304 1.00 60.38 347 GLN B C 1
ATOM 7324 O O . GLN B 1 347 ? 13.772 -67.099 49.936 1.00 57.57 347 GLN B O 1
ATOM 7330 N N . GLU B 1 348 ? 12.503 -68.933 49.654 1.00 66.31 348 GLU B N 1
ATOM 7331 C CA . GLU B 1 348 ? 13.170 -69.346 48.423 1.00 70.80 348 GLU B CA 1
ATOM 7332 C C . GLU B 1 348 ? 13.171 -68.259 47.372 1.00 69.79 348 GLU B C 1
ATOM 7333 O O . GLU B 1 348 ? 14.195 -68.053 46.701 1.00 70.79 348 GLU B O 1
ATOM 7339 N N . LYS B 1 349 ? 12.031 -67.595 47.139 1.00 68.18 349 LYS B N 1
ATOM 7340 C CA . LYS B 1 349 ? 12.001 -66.614 46.065 1.00 64.05 349 LYS B CA 1
ATOM 7341 C C . LYS B 1 349 ? 12.927 -65.450 46.362 1.00 61.11 349 LYS B C 1
ATOM 7342 O O . LYS B 1 349 ? 13.408 -64.805 45.430 1.00 61.76 349 LYS B O 1
ATOM 7348 N N . VAL B 1 350 ? 13.183 -65.160 47.635 1.00 56.65 350 VAL B N 1
ATOM 7349 C CA . VAL B 1 350 ? 14.042 -64.043 48.011 1.00 55.28 350 VAL B CA 1
ATOM 7350 C C . VAL B 1 350 ? 15.510 -64.445 48.019 1.00 57.14 350 VAL B C 1
ATOM 7351 O O . VAL B 1 350 ? 16.363 -63.720 47.500 1.00 57.13 350 VAL B O 1
ATOM 7355 N N . VAL B 1 351 ? 15.829 -65.604 48.600 1.00 58.36 351 VAL B N 1
ATOM 7356 C CA . VAL B 1 351 ? 17.216 -66.048 48.672 1.00 58.13 351 VAL B CA 1
ATOM 7357 C C . VAL B 1 351 ? 17.755 -66.381 47.289 1.00 60.34 351 VAL B C 1
ATOM 7358 O O . VAL B 1 351 ? 18.966 -66.293 47.060 1.00 60.52 351 VAL B O 1
ATOM 7362 N N . GLU B 1 352 ? 16.876 -66.740 46.351 1.00 62.19 352 GLU B N 1
ATOM 7363 C CA . GLU B 1 352 ? 17.308 -67.028 44.987 1.00 63.23 352 GLU B CA 1
ATOM 7364 C C . GLU B 1 352 ? 17.820 -65.779 44.271 1.00 58.24 352 GLU B C 1
ATOM 7365 O O . GLU B 1 352 ? 18.696 -65.878 43.403 1.00 58.16 352 GLU B O 1
ATOM 7371 N N . LYS B 1 353 ? 17.321 -64.600 44.632 1.00 52.98 353 LYS B N 1
ATOM 7372 C CA . LYS B 1 353 ? 17.814 -63.362 44.051 1.00 53.38 353 LYS B CA 1
ATOM 7373 C C . LYS B 1 353 ? 19.012 -62.861 44.848 1.00 56.80 353 LYS B C 1
ATOM 7374 O O . LYS B 1 353 ? 19.031 -62.933 46.080 1.00 57.86 353 LYS B O 1
ATOM 7380 N N . ASN B 1 354 ? 20.011 -62.351 44.140 1.00 55.85 354 ASN B N 1
ATOM 7381 C CA . ASN B 1 354 ? 21.246 -61.914 44.776 1.00 56.95 354 ASN B CA 1
ATOM 7382 C C . ASN B 1 354 ? 21.390 -60.404 44.853 1.00 53.13 354 ASN B C 1
ATOM 7383 O O . ASN B 1 354 ? 21.895 -59.892 45.854 1.00 52.76 354 ASN B O 1
ATOM 7388 N N . LEU B 1 355 ? 20.952 -59.671 43.834 1.00 49.69 355 LEU B N 1
ATOM 7389 C CA . LEU B 1 355 ? 21.132 -58.229 43.820 1.00 44.46 355 LEU B CA 1
ATOM 7390 C C . LEU B 1 355 ? 19.901 -57.548 44.397 1.00 44.20 355 LEU B C 1
ATOM 7391 O O . LEU B 1 355 ? 18.764 -57.940 44.110 1.00 44.12 355 LEU B O 1
ATOM 7396 N N . LYS B 1 356 ? 20.140 -56.515 45.211 1.00 41.73 356 LYS B N 1
ATOM 7397 C CA . LYS B 1 356 ? 19.040 -55.701 45.710 1.00 41.38 356 LYS B CA 1
ATOM 7398 C C . LYS B 1 356 ? 18.225 -55.107 44.567 1.00 43.47 356 LYS B C 1
ATOM 7399 O O . LYS B 1 356 ? 16.999 -54.990 44.673 1.00 41.54 356 LYS B O 1
ATOM 7405 N N . SER B 1 357 ? 18.883 -54.764 43.457 1.00 42.77 357 SER B N 1
ATOM 7406 C CA . SER B 1 357 ? 18.198 -54.223 42.294 1.00 41.41 357 SER B CA 1
ATOM 7407 C C . SER B 1 357 ? 17.452 -55.285 41.498 1.00 44.49 357 SER B C 1
ATOM 7408 O O . SER B 1 357 ? 16.670 -54.930 40.609 1.00 40.89 357 SER B O 1
ATOM 7411 N N . ASP B 1 358 ? 17.673 -56.571 41.790 1.00 46.54 358 ASP B N 1
ATOM 7412 C CA . ASP B 1 358 ? 16.842 -57.614 41.204 1.00 48.01 358 ASP B CA 1
ATOM 7413 C C . ASP B 1 358 ? 15.517 -57.762 41.935 1.00 46.56 358 ASP B C 1
ATOM 7414 O O . ASP B 1 358 ? 14.559 -58.286 41.357 1.00 49.40 358 ASP B O 1
ATOM 7419 N N . ILE B 1 359 ? 15.442 -57.303 43.178 1.00 43.19 359 ILE B N 1
ATOM 7420 C CA . ILE B 1 359 ? 14.234 -57.401 43.981 1.00 42.94 359 ILE B CA 1
ATOM 7421 C C . ILE B 1 359 ? 13.435 -56.110 43.934 1.00 44.89 359 ILE B C 1
ATOM 7422 O O . ILE B 1 359 ? 12.230 -56.126 43.678 1.00 48.69 359 ILE B O 1
ATOM 7427 N N . PHE B 1 360 ? 14.102 -54.979 44.144 1.00 40.11 360 PHE B N 1
ATOM 7428 C CA . PHE B 1 360 ? 13.469 -53.670 44.111 1.00 38.47 360 PHE B CA 1
ATOM 7429 C C . PHE B 1 360 ? 13.658 -53.018 42.747 1.00 36.54 360 PHE B C 1
ATOM 7430 O O . PHE B 1 360 ? 14.666 -53.236 42.065 1.00 35.48 360 PHE B O 1
ATOM 7438 N N . GLN B 1 361 ? 12.675 -52.209 42.358 1.00 34.93 361 GLN B N 1
ATOM 7439 C CA . GLN B 1 361 ? 12.676 -51.542 41.063 1.00 33.58 361 GLN B CA 1
ATOM 7440 C C . GLN B 1 361 ? 13.361 -50.185 41.179 1.00 34.55 361 GLN B C 1
ATOM 7441 O O . GLN B 1 361 ? 12.918 -49.325 41.948 1.00 37.78 361 GLN B O 1
ATOM 7447 N N . ARG B 1 362 ? 14.421 -49.983 40.402 1.00 32.45 362 ARG B N 1
ATOM 7448 C CA . ARG B 1 362 ? 15.077 -48.685 40.382 1.00 36.77 362 ARG B CA 1
ATOM 7449 C C . ARG B 1 362 ? 14.272 -47.694 39.543 1.00 40.00 362 ARG B C 1
ATOM 7450 O O . ARG B 1 362 ? 13.474 -48.074 38.679 1.00 39.26 362 ARG B O 1
ATOM 7458 N N . LEU B 1 363 ? 14.497 -46.402 39.803 1.00 39.99 363 LEU B N 1
ATOM 7459 C CA . LEU B 1 363 ? 13.766 -45.374 39.067 1.00 40.26 363 LEU B CA 1
ATOM 7460 C C . LEU B 1 363 ? 14.192 -45.326 37.604 1.00 40.76 363 LEU B C 1
ATOM 7461 O O . LEU B 1 363 ? 13.361 -45.088 36.718 1.00 37.20 363 LEU B O 1
ATOM 7466 N N . GLY B 1 364 ? 15.481 -45.534 37.333 1.00 38.04 364 GLY B N 1
ATOM 7467 C CA . GLY B 1 364 ? 15.945 -45.447 35.962 1.00 38.37 364 GLY B CA 1
ATOM 7468 C C . GLY B 1 364 ? 15.673 -44.080 35.357 1.00 35.91 364 GLY B C 1
ATOM 7469 O O . GLY B 1 364 ? 15.562 -43.062 36.050 1.00 33.64 364 GLY B O 1
ATOM 7470 N N . ASP B 1 365 ? 15.549 -44.060 34.036 1.00 36.74 365 ASP B N 1
ATOM 7471 C CA . ASP B 1 365 ? 15.244 -42.836 33.310 1.00 40.85 365 ASP B CA 1
ATOM 7472 C C . ASP B 1 365 ? 13.734 -42.632 33.290 1.00 41.48 365 ASP B C 1
ATOM 7473 O O . ASP B 1 365 ? 12.990 -43.507 32.831 1.00 40.96 365 ASP B O 1
ATOM 7478 N N . ILE B 1 366 ? 13.286 -41.499 33.821 1.00 39.70 366 ILE B N 1
ATOM 7479 C CA . ILE B 1 366 ? 11.876 -41.140 33.846 1.00 37.91 366 ILE B CA 1
ATOM 7480 C C . ILE B 1 366 ? 11.673 -39.957 32.908 1.00 38.51 366 ILE B C 1
ATOM 7481 O O . ILE B 1 366 ? 12.430 -38.978 32.952 1.00 36.66 366 ILE B O 1
ATOM 7486 N N . PHE B 1 367 ? 10.676 -40.066 32.037 1.00 37.19 367 PHE B N 1
ATOM 7487 C CA . PHE B 1 367 ? 10.290 -39.007 31.114 1.00 40.11 367 PHE B CA 1
ATOM 7488 C C . PHE B 1 367 ? 8.885 -38.531 31.464 1.00 42.18 367 PHE B C 1
ATOM 7489 O O . PHE B 1 367 ? 7.978 -39.343 31.672 1.00 41.46 367 PHE B O 1
ATOM 7497 N N . ILE B 1 368 ? 8.700 -37.212 31.498 1.00 40.21 368 ILE B N 1
ATOM 7498 C CA . ILE B 1 368 ? 7.445 -36.618 31.932 1.00 37.04 368 ILE B CA 1
ATOM 7499 C C . ILE B 1 368 ? 7.322 -35.255 31.264 1.00 40.26 368 ILE B C 1
ATOM 7500 O O . ILE B 1 368 ? 8.319 -34.644 30.873 1.00 38.68 368 ILE B O 1
ATOM 7505 N N . SER B 1 369 ? 6.083 -34.810 31.080 1.00 37.79 369 SER B N 1
ATOM 7506 C CA . SER B 1 369 ? 5.806 -33.533 30.440 1.00 36.47 369 SER B CA 1
ATOM 7507 C C . SER B 1 369 ? 6.036 -32.364 31.393 1.00 33.19 369 SER B C 1
ATOM 7508 O O . SER B 1 369 ? 5.871 -32.484 32.607 1.00 31.06 369 SER B O 1
ATOM 7511 N N . GLU B 1 370 ? 6.379 -31.207 30.814 1.00 36.60 370 GLU B N 1
ATOM 7512 C CA . GLU B 1 370 ? 6.512 -29.981 31.597 1.00 41.30 370 GLU B CA 1
ATOM 7513 C C . GLU B 1 370 ? 5.182 -29.503 32.159 1.00 38.05 370 GLU B C 1
ATOM 7514 O O . GLU B 1 370 ? 5.171 -28.641 33.041 1.00 35.55 370 GLU B O 1
ATOM 7520 N N . LEU B 1 371 ? 4.065 -30.012 31.647 1.00 39.72 371 LEU B N 1
ATOM 7521 C CA . LEU B 1 371 ? 2.765 -29.652 32.197 1.00 41.98 371 LEU B CA 1
ATOM 7522 C C . LEU B 1 371 ? 2.464 -30.409 33.481 1.00 39.81 371 LEU B C 1
ATOM 7523 O O . LEU B 1 371 ? 1.700 -29.921 34.322 1.00 38.22 371 LEU B O 1
ATOM 7528 N N . ASP B 1 372 ? 3.072 -31.577 33.654 1.00 43.27 372 ASP B N 1
ATOM 7529 C CA . ASP B 1 372 ? 2.607 -32.602 34.574 1.00 44.31 372 ASP B CA 1
ATOM 7530 C C . ASP B 1 372 ? 3.138 -32.409 35.993 1.00 40.91 372 ASP B C 1
ATOM 7531 O O . ASP B 1 372 ? 4.153 -31.745 36.234 1.00 36.08 372 ASP B O 1
ATOM 7536 N N . THR B 1 373 ? 2.410 -33.001 36.937 1.00 37.48 373 THR B N 1
ATOM 7537 C CA . THR B 1 373 ? 2.926 -33.300 38.270 1.00 34.18 373 THR B CA 1
ATOM 7538 C C . THR B 1 373 ? 2.184 -34.542 38.747 1.00 33.25 373 THR B C 1
ATOM 7539 O O . THR B 1 373 ? 0.968 -34.498 38.949 1.00 35.48 373 THR B O 1
ATOM 7543 N N . LYS B 1 374 ? 2.904 -35.643 38.912 1.00 28.22 374 LYS B N 1
ATOM 7544 C CA . LYS B 1 374 ? 2.288 -36.885 39.343 1.00 30.32 374 LYS B CA 1
ATOM 7545 C C . LYS B 1 374 ? 2.286 -36.980 40.865 1.00 31.41 374 LYS B C 1
ATOM 7546 O O . LYS B 1 374 ? 3.134 -36.401 41.550 1.00 27.91 374 LYS B O 1
ATOM 7552 N N . ILE B 1 375 ? 1.303 -37.704 41.391 1.00 24.82 375 ILE B N 1
ATOM 7553 C CA . ILE B 1 375 ? 1.095 -37.819 42.826 1.00 28.06 375 ILE B CA 1
ATOM 7554 C C . ILE B 1 375 ? 0.676 -39.248 43.134 1.00 30.14 375 ILE B C 1
ATOM 7555 O O . ILE B 1 375 ? 0.005 -39.907 42.332 1.00 31.71 375 ILE B O 1
ATOM 7560 N N . ALA B 1 376 ? 1.079 -39.733 44.307 1.00 31.80 376 ALA B N 1
ATOM 7561 C CA . ALA B 1 376 ? 0.724 -41.089 44.690 1.00 33.14 376 ALA B CA 1
ATOM 7562 C C . ALA B 1 376 ? -0.753 -41.174 45.054 1.00 34.89 376 ALA B C 1
ATOM 7563 O O . ALA B 1 376 ? -1.371 -40.200 45.497 1.00 33.73 376 ALA B O 1
ATOM 7565 N N . PHE B 1 377 ? -1.312 -42.361 44.865 1.00 34.64 377 PHE B N 1
ATOM 7566 C CA . PHE B 1 377 ? -2.644 -42.700 45.331 1.00 36.93 377 PHE B CA 1
ATOM 7567 C C . PHE B 1 377 ? -2.540 -43.733 46.443 1.00 41.59 377 PHE B C 1
ATOM 7568 O O . PHE B 1 377 ? -1.654 -44.593 46.437 1.00 40.28 377 PHE B O 1
ATOM 7576 N N . MET B 1 378 ? -3.455 -43.639 47.400 1.00 44.70 378 MET B N 1
ATOM 7577 C CA . MET B 1 378 ? -3.554 -44.610 48.481 1.00 47.77 378 MET B CA 1
ATOM 7578 C C . MET B 1 378 ? -5.027 -44.956 48.639 1.00 46.79 378 MET B C 1
ATOM 7579 O O . MET B 1 378 ? -5.829 -44.109 49.050 1.00 44.63 378 MET B O 1
ATOM 7584 N N . PHE B 1 379 ? -5.378 -46.198 48.297 1.00 45.92 379 PHE B N 1
ATOM 7585 C CA . PHE B 1 379 ? -6.764 -46.666 48.335 1.00 48.44 379 PHE B CA 1
ATOM 7586 C C . PHE B 1 379 ? -7.663 -45.809 47.443 1.00 42.89 379 PHE B C 1
ATOM 7587 O O . PHE B 1 379 ? -8.785 -45.461 47.808 1.00 40.03 379 PHE B O 1
ATOM 7595 N N . GLY B 1 380 ? -7.158 -45.454 46.265 1.00 42.07 380 GLY B N 1
ATOM 7596 C CA . GLY B 1 380 ? -7.910 -44.648 45.328 1.00 43.59 380 GLY B CA 1
ATOM 7597 C C . GLY B 1 380 ? -7.999 -43.172 45.644 1.00 43.73 380 GLY B C 1
ATOM 7598 O O . GLY B 1 380 ? -8.725 -42.454 44.944 1.00 39.50 380 GLY B O 1
ATOM 7599 N N . LYS B 1 381 ? -7.283 -42.688 46.659 1.00 43.11 381 LYS B N 1
ATOM 7600 C CA . LYS B 1 381 ? -7.275 -41.274 47.007 1.00 46.91 381 LYS B CA 1
ATOM 7601 C C . LYS B 1 381 ? -5.860 -40.737 46.879 1.00 44.03 381 LYS B C 1
ATOM 7602 O O . LYS B 1 381 ? -4.889 -41.430 47.212 1.00 42.67 381 LYS B O 1
ATOM 7608 N N . ILE B 1 382 ? -5.743 -39.485 46.433 1.00 42.68 382 ILE B N 1
ATOM 7609 C CA . ILE B 1 382 ? -4.423 -38.905 46.238 1.00 44.57 382 ILE B CA 1
ATOM 7610 C C . ILE B 1 382 ? -3.766 -38.646 47.587 1.00 38.88 382 ILE B C 1
ATOM 7611 O O . ILE B 1 382 ? -4.415 -38.227 48.555 1.00 38.60 382 ILE B O 1
ATOM 7616 N N . ALA B 1 383 ? -2.474 -38.943 47.666 1.00 34.02 383 ALA B N 1
ATOM 7617 C CA . ALA B 1 383 ? -1.682 -38.698 48.857 1.00 34.24 383 ALA B CA 1
ATOM 7618 C C . ALA B 1 383 ? -0.368 -38.080 48.417 1.00 34.82 383 ALA B C 1
ATOM 7619 O O . ALA B 1 383 ? 0.302 -38.619 47.532 1.00 40.36 383 ALA B O 1
ATOM 7621 N N . ASN B 1 384 ? 0.023 -36.976 49.051 1.00 33.17 384 ASN B N 1
ATOM 7622 C CA . ASN B 1 384 ? 1.214 -36.253 48.622 1.00 35.45 384 ASN B CA 1
ATOM 7623 C C . ASN B 1 384 ? 2.500 -36.833 49.204 1.00 34.24 384 ASN B C 1
ATOM 7624 O O . ASN B 1 384 ? 3.524 -36.143 49.232 1.00 34.17 384 ASN B O 1
ATOM 7629 N N . GLN B 1 385 ? 2.463 -38.091 49.655 1.00 32.84 385 GLN B N 1
ATOM 7630 C CA . GLN B 1 385 ? 3.664 -38.776 50.123 1.00 32.80 385 GLN B CA 1
ATOM 7631 C C . GLN B 1 385 ? 4.665 -39.027 48.998 1.00 34.30 385 GLN B C 1
ATOM 7632 O O . GLN B 1 385 ? 5.846 -39.259 49.273 1.00 32.96 385 GLN B O 1
ATOM 7638 N N . VAL B 1 386 ? 4.210 -39.075 47.744 1.00 32.40 386 VAL B N 1
ATOM 7639 C CA . VAL B 1 386 ? 5.089 -39.181 46.583 1.00 30.88 386 VAL B CA 1
ATOM 7640 C C . VAL B 1 386 ? 4.649 -38.159 45.542 1.00 31.47 386 VAL B C 1
ATOM 7641 O O . VAL B 1 386 ? 3.458 -38.072 45.212 1.00 29.42 386 VAL B O 1
ATOM 7645 N N . LEU B 1 387 ? 5.610 -37.392 45.024 1.00 26.94 387 LEU B N 1
ATOM 7646 C CA . LEU B 1 387 ? 5.369 -36.457 43.933 1.00 28.25 387 LEU B CA 1
ATOM 7647 C C . LEU B 1 387 ? 6.484 -36.575 42.905 1.00 33.07 387 LEU B C 1
ATOM 7648 O O . LEU B 1 387 ? 7.647 -36.777 43.266 1.00 30.81 387 LEU B O 1
ATOM 7653 N N . ILE B 1 388 ? 6.129 -36.434 41.628 1.00 31.17 388 ILE B N 1
ATOM 7654 C CA . ILE B 1 388 ? 7.096 -36.439 40.534 1.00 31.43 388 ILE B CA 1
ATOM 7655 C C . ILE B 1 388 ? 6.799 -35.250 39.637 1.00 33.65 388 ILE B C 1
ATOM 7656 O O . ILE B 1 388 ? 5.655 -35.071 39.198 1.00 34.65 388 ILE B O 1
ATOM 7661 N N . SER B 1 389 ? 7.822 -34.448 39.351 1.00 30.19 389 SER B N 1
ATOM 7662 C CA . SER B 1 389 ? 7.626 -33.318 38.455 1.00 31.61 389 SER B CA 1
ATOM 7663 C C . SER B 1 389 ? 8.973 -32.739 38.054 1.00 32.57 389 SER B C 1
ATOM 7664 O O . SER B 1 389 ? 9.935 -32.771 38.831 1.00 29.29 389 SER B O 1
ATOM 7667 N N . LYS B 1 390 ? 9.022 -32.196 36.840 1.00 32.16 390 LYS B N 1
ATOM 7668 C CA . LYS B 1 390 ? 10.157 -31.393 36.422 1.00 36.24 390 LYS B CA 1
ATOM 7669 C C . LYS B 1 390 ? 10.118 -30.044 37.128 1.00 36.77 390 LYS B C 1
ATOM 7670 O O . LYS B 1 390 ? 9.071 -29.596 37.605 1.00 37.13 390 LYS B O 1
ATOM 7676 N N . LYS B 1 391 ? 11.272 -29.380 37.172 1.00 34.75 391 LYS B N 1
ATOM 7677 C CA . LYS B 1 391 ? 11.325 -28.058 37.780 1.00 36.41 391 LYS B CA 1
ATOM 7678 C C . LYS B 1 391 ? 10.467 -27.071 36.993 1.00 35.81 391 LYS B C 1
ATOM 7679 O O . LYS B 1 391 ? 10.325 -27.167 35.772 1.00 36.82 391 LYS B O 1
ATOM 7685 N N . ASN B 1 392 ? 9.877 -26.121 37.716 1.00 36.67 392 ASN B N 1
ATOM 7686 C CA . ASN B 1 392 ? 9.056 -25.066 37.120 1.00 39.32 392 ASN B CA 1
ATOM 7687 C C . ASN B 1 392 ? 7.923 -25.631 36.263 1.00 33.75 392 ASN B C 1
ATOM 7688 O O . ASN B 1 392 ? 7.478 -24.985 35.313 1.00 33.69 392 ASN B O 1
ATOM 7693 N N . SER B 1 393 ? 7.444 -26.835 36.587 1.00 30.65 393 SER B N 1
ATOM 7694 C CA . SER B 1 393 ? 6.348 -27.427 35.826 1.00 32.76 393 SER B CA 1
ATOM 7695 C C . SER B 1 393 ? 5.102 -26.547 35.912 1.00 32.89 393 SER B C 1
ATOM 7696 O O . SER B 1 393 ? 4.921 -25.772 36.851 1.00 30.50 393 SER B O 1
ATOM 7699 N N . TYR B 1 394 ? 4.225 -26.691 34.914 1.00 33.19 394 TYR B N 1
ATOM 7700 C CA . TYR B 1 394 ? 3.002 -25.897 34.902 1.00 34.65 394 TYR B CA 1
ATOM 7701 C C . TYR B 1 394 ? 2.118 -26.240 36.095 1.00 38.53 394 TYR B C 1
ATOM 7702 O O . TYR B 1 394 ? 1.521 -25.346 36.710 1.00 40.35 394 TYR B O 1
ATOM 7711 N N . SER B 1 395 ? 2.054 -27.524 36.468 1.00 39.71 395 SER B N 1
ATOM 7712 C CA . SER B 1 395 ? 1.173 -27.920 37.565 1.00 37.39 395 SER B CA 1
ATOM 7713 C C . SER B 1 395 ? 1.731 -27.489 38.913 1.00 34.55 395 SER B C 1
ATOM 7714 O O . SER B 1 395 ? 0.975 -27.067 39.796 1.00 30.40 395 SER B O 1
ATOM 7717 N N . LEU B 1 396 ? 3.053 -27.544 39.080 1.00 33.62 396 LEU B N 1
ATOM 7718 C CA . LEU B 1 396 ? 3.620 -27.065 40.334 1.00 32.05 396 LEU B CA 1
ATOM 7719 C C . LEU B 1 396 ? 3.335 -25.582 40.525 1.00 29.00 396 LEU B C 1
ATOM 7720 O O . LEU B 1 396 ? 3.126 -25.132 41.656 1.00 29.52 396 LEU B O 1
ATOM 7725 N N . ASN B 1 397 ? 3.293 -24.815 39.434 1.00 30.51 397 ASN B N 1
ATOM 7726 C CA . ASN B 1 397 ? 2.920 -23.410 39.544 1.00 37.94 397 ASN B CA 1
ATOM 7727 C C . ASN B 1 397 ? 1.479 -23.256 40.014 1.00 40.51 397 ASN B C 1
ATOM 7728 O O . ASN B 1 397 ? 1.184 -22.416 40.873 1.00 44.65 397 ASN B O 1
ATOM 7733 N N . LEU B 1 398 ? 0.566 -24.061 39.467 1.00 39.42 398 LEU B N 1
ATOM 7734 C CA . LEU B 1 398 ? -0.818 -24.038 39.934 1.00 38.31 398 LEU B CA 1
ATOM 7735 C C . LEU B 1 398 ? -0.915 -24.502 41.381 1.00 36.36 398 LEU B C 1
ATOM 7736 O O . LEU B 1 398 ? -1.716 -23.966 42.159 1.00 35.63 398 LEU B O 1
ATOM 7741 N N . ILE B 1 399 ? -0.117 -25.510 41.756 1.00 33.64 399 ILE B N 1
ATOM 7742 C CA . ILE B 1 399 ? -0.109 -25.992 43.135 1.00 33.47 399 ILE B CA 1
ATOM 7743 C C . ILE B 1 399 ? 0.407 -24.907 44.074 1.00 35.63 399 ILE B C 1
ATOM 7744 O O . ILE B 1 399 ? -0.125 -24.706 45.176 1.00 33.73 399 ILE B O 1
ATOM 7749 N N . ILE B 1 400 ? 1.445 -24.184 43.653 1.00 34.79 400 ILE B N 1
ATOM 7750 C CA . ILE B 1 400 ? 1.960 -23.099 44.480 1.00 29.70 400 ILE B CA 1
ATOM 7751 C C . ILE B 1 400 ? 0.923 -21.991 44.612 1.00 28.48 400 ILE B C 1
ATOM 7752 O O . ILE B 1 400 ? 0.696 -21.460 45.703 1.00 29.25 400 ILE B O 1
ATOM 7757 N N . ASN B 1 401 ? 0.241 -21.653 43.520 1.00 32.65 401 ASN B N 1
ATOM 7758 C CA . ASN B 1 401 ? -0.774 -20.608 43.608 1.00 35.87 401 ASN B CA 1
ATOM 7759 C C . ASN B 1 401 ? -1.943 -21.031 44.493 1.00 35.83 401 ASN B C 1
ATOM 7760 O O . ASN B 1 401 ? -2.580 -20.175 45.119 1.00 39.20 401 ASN B O 1
ATOM 7765 N N . GLN B 1 402 ? -2.236 -22.334 44.565 1.00 32.34 402 GLN B N 1
ATOM 7766 C CA . GLN B 1 402 ? -3.277 -22.814 45.471 1.00 32.29 402 GLN B CA 1
ATOM 7767 C C . GLN B 1 402 ? -2.893 -22.569 46.921 1.00 35.50 402 GLN B C 1
ATOM 7768 O O . GLN B 1 402 ? -3.702 -22.072 47.716 1.00 38.46 402 GLN B O 1
ATOM 7774 N N . ILE B 1 403 ? -1.653 -22.909 47.278 1.00 31.27 403 ILE B N 1
ATOM 7775 C CA . ILE B 1 403 ? -1.167 -22.665 48.632 1.00 29.72 403 ILE B CA 1
ATOM 7776 C C . ILE B 1 403 ? -1.277 -21.188 48.968 1.00 32.14 403 ILE B C 1
ATOM 7777 O O . ILE B 1 403 ? -1.853 -20.802 49.992 1.00 31.00 403 ILE B O 1
ATOM 7782 N N . LYS B 1 404 ? -0.732 -20.340 48.091 1.00 31.74 404 LYS B N 1
ATOM 7783 C CA . LYS B 1 404 ? -0.702 -18.908 48.352 1.00 29.95 404 LYS B CA 1
ATOM 7784 C C . LYS B 1 404 ? -2.109 -18.351 48.494 1.00 36.22 404 LYS B C 1
ATOM 7785 O O . LYS B 1 404 ? -2.369 -17.529 49.379 1.00 39.37 404 LYS B O 1
ATOM 7791 N N . ASN B 1 405 ? -3.033 -18.794 47.633 1.00 34.41 405 ASN B N 1
ATOM 7792 C CA . ASN B 1 405 ? -4.401 -18.284 47.691 1.00 35.57 405 ASN B CA 1
ATOM 7793 C C . ASN B 1 405 ? -5.101 -18.729 48.968 1.00 33.67 405 ASN B C 1
ATOM 7794 O O . ASN B 1 405 ? -5.792 -17.933 49.611 1.00 38.51 405 ASN B O 1
ATOM 7799 N N . ARG B 1 406 ? -4.926 -19.994 49.355 1.00 31.12 406 ARG B N 1
ATOM 7800 C CA . ARG B 1 406 ? -5.599 -20.502 50.545 1.00 32.28 406 ARG B CA 1
ATOM 7801 C C . ARG B 1 406 ? -5.063 -19.846 51.812 1.00 37.44 406 ARG B C 1
ATOM 7802 O O . ARG B 1 406 ? -5.845 -19.458 52.693 1.00 38.08 406 ARG B O 1
ATOM 7810 N N . TYR B 1 407 ? -3.736 -19.706 51.925 1.00 35.40 407 TYR B N 1
ATOM 7811 C CA . TYR B 1 407 ? -3.180 -19.033 53.094 1.00 37.50 407 TYR B CA 1
ATOM 7812 C C . TYR B 1 407 ? -3.501 -17.552 53.075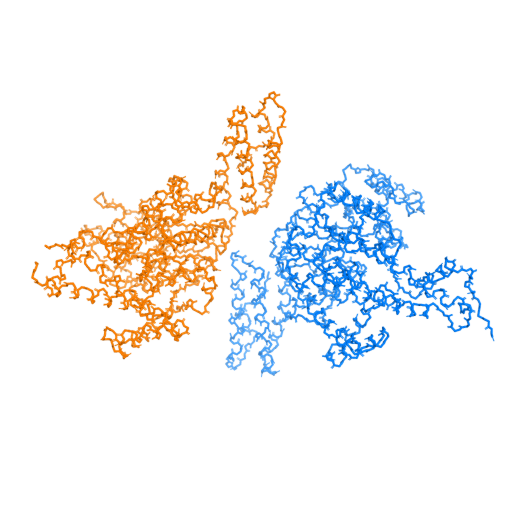 1.00 41.26 407 TYR B C 1
ATOM 7813 O O . TYR B 1 407 ? -3.664 -16.942 54.138 1.00 44.11 407 TYR B O 1
ATOM 7822 N N . ASN B 1 408 ? -3.612 -16.964 51.883 1.00 40.00 408 ASN B N 1
ATOM 7823 C CA . ASN B 1 408 ? -4.066 -15.585 51.792 1.00 43.33 408 ASN B CA 1
ATOM 7824 C C . ASN B 1 408 ? -5.448 -15.448 52.412 1.00 44.51 408 ASN B C 1
ATOM 7825 O O . ASN B 1 408 ? -5.664 -14.602 53.282 1.00 46.14 408 ASN B O 1
ATOM 7830 N N . ILE B 1 409 ? -6.368 -16.347 52.056 1.00 43.65 409 ILE B N 1
ATOM 7831 C CA . ILE B 1 409 ? -7.724 -16.269 52.594 1.00 45.58 409 ILE B CA 1
ATOM 7832 C C . ILE B 1 409 ? -7.717 -16.520 54.097 1.00 47.31 409 ILE B C 1
ATOM 7833 O O . ILE B 1 409 ? -8.321 -15.771 54.872 1.00 51.08 409 ILE B O 1
ATOM 7838 N N . ILE B 1 410 ? -7.024 -17.570 54.534 1.00 42.75 410 ILE B N 1
ATOM 7839 C CA . ILE B 1 410 ? -7.000 -17.900 55.956 1.00 43.22 410 ILE B CA 1
ATOM 7840 C C . ILE B 1 410 ? -6.413 -16.751 56.768 1.00 41.38 410 ILE B C 1
ATOM 7841 O O . ILE B 1 410 ? -6.930 -16.396 57.835 1.00 37.86 410 ILE B O 1
ATOM 7846 N N . ASN B 1 411 ? -5.329 -16.149 56.276 1.00 44.54 411 ASN B N 1
ATOM 7847 C CA . ASN B 1 411 ? -4.639 -15.118 57.040 1.00 48.25 411 ASN B CA 1
ATOM 7848 C C . ASN B 1 411 ? -5.417 -13.812 57.058 1.00 54.78 411 ASN B C 1
ATOM 7849 O O . ASN B 1 411 ? -5.237 -13.015 57.994 1.00 56.77 411 ASN B O 1
ATOM 7854 N N . LYS B 1 412 ? -6.302 -13.588 56.054 1.00 60.19 412 LYS B N 1
ATOM 7855 C CA . LYS B 1 412 ? -6.980 -12.294 55.932 1.00 65.49 412 LYS B CA 1
ATOM 7856 C C . LYS B 1 412 ? -8.013 -12.187 57.053 1.00 65.59 412 LYS B C 1
ATOM 7857 O O . LYS B 1 412 ? -8.198 -11.107 57.627 1.00 70.13 412 LYS B O 1
ATOM 7863 N N . CYS B 1 413 ? -8.573 -13.336 57.453 1.00 63.01 413 CYS B N 1
ATOM 7864 C CA . CYS B 1 413 ? -9.555 -13.454 58.529 1.00 66.34 413 CYS B CA 1
ATOM 7865 C C . CYS B 1 413 ? -8.953 -13.845 59.872 1.00 67.50 413 CYS B C 1
ATOM 7866 O O . CYS B 1 413 ? -9.513 -13.507 60.921 1.00 69.25 413 CYS B O 1
ATOM 7869 N N . LEU B 1 414 ? -7.822 -14.550 59.855 1.00 65.55 414 LEU B N 1
ATOM 7870 C CA . LEU B 1 414 ? -7.185 -14.942 61.104 1.00 64.16 414 LEU B CA 1
ATOM 7871 C C . LEU B 1 414 ? -6.627 -13.744 61.852 1.00 65.64 414 LEU B C 1
ATOM 7872 O O . LEU B 1 414 ? -6.644 -13.725 63.089 1.00 64.60 414 LEU B O 1
ATOM 7877 N N . SER B 1 415 ? -6.127 -12.740 61.129 1.00 69.08 415 SER B N 1
ATOM 7878 C CA . SER B 1 415 ? -5.515 -11.591 61.788 1.00 73.10 415 SER B CA 1
ATOM 7879 C C . SER B 1 415 ? -6.528 -10.828 62.629 1.00 73.81 415 SER B C 1
ATOM 7880 O O . SER B 1 415 ? -6.279 -10.527 63.802 1.00 70.26 415 SER B O 1
ATOM 7883 N N . SER B 1 416 ? -7.675 -10.499 62.036 1.00 75.90 416 SER B N 1
ATOM 7884 C CA . SER B 1 416 ? -8.765 -9.909 62.797 1.00 76.17 416 SER B CA 1
ATOM 7885 C C . SER B 1 416 ? -9.181 -10.805 63.962 1.00 73.90 416 SER B C 1
ATOM 7886 O O . SER B 1 416 ? -9.301 -10.340 65.102 1.00 74.44 416 SER B O 1
ATOM 7889 N N . ALA B 1 417 ? -9.394 -12.104 63.703 1.00 69.14 417 ALA B N 1
ATOM 7890 C CA . ALA B 1 417 ? -9.941 -12.983 64.736 1.00 66.47 417 ALA B CA 1
ATOM 7891 C C . ALA B 1 417 ? -9.003 -13.104 65.934 1.00 69.49 417 ALA B C 1
ATOM 7892 O O . ALA B 1 417 ? -9.454 -13.067 67.084 1.00 71.55 417 ALA B O 1
ATOM 7894 N N . ILE B 1 418 ? -7.697 -13.246 65.692 1.00 68.01 418 ILE B N 1
ATOM 7895 C CA . ILE B 1 418 ? -6.757 -13.382 66.803 1.00 64.28 418 ILE B CA 1
ATOM 7896 C C . ILE B 1 418 ? -6.697 -12.098 67.621 1.00 66.07 418 ILE B C 1
ATOM 7897 O O . ILE B 1 418 ? -6.654 -12.135 68.858 1.00 66.37 418 ILE B O 1
ATOM 7902 N N . GLU B 1 419 ? -6.698 -10.944 66.952 1.00 68.95 419 GLU B N 1
ATOM 7903 C CA . GLU B 1 419 ? -6.672 -9.673 67.669 1.00 75.26 419 GLU B CA 1
ATOM 7904 C C . GLU B 1 419 ? -7.961 -9.449 68.450 1.00 77.65 419 GLU B C 1
ATOM 7905 O O . GLU B 1 419 ? -7.930 -9.147 69.649 1.00 77.71 419 GLU B O 1
ATOM 7911 N N . LYS B 1 420 ? -9.107 -9.608 67.789 1.00 79.04 420 LYS B N 1
ATOM 7912 C CA . LYS B 1 420 ? -10.398 -9.318 68.403 1.00 78.64 420 LYS B CA 1
ATOM 7913 C C . LYS B 1 420 ? -10.919 -10.441 69.297 1.00 74.49 420 LYS B C 1
ATOM 7914 O O . LYS B 1 420 ? -11.852 -10.203 70.070 1.00 73.96 420 LYS B O 1
ATOM 7920 N N . GLY B 1 421 ? -10.351 -11.645 69.223 1.00 70.20 421 GLY B N 1
ATOM 7921 C CA . GLY B 1 421 ? -10.884 -12.762 69.990 1.00 65.85 421 GLY B CA 1
ATOM 7922 C C . GLY B 1 421 ? -10.327 -12.758 71.407 1.00 65.13 421 GLY B C 1
ATOM 7923 O O . GLY B 1 421 ? -9.143 -12.508 71.633 1.00 64.76 421 GLY B O 1
ATOM 7924 N N . SER B 1 422 ? -11.198 -13.082 72.369 1.00 64.16 422 SER B N 1
ATOM 7925 C CA . SER B 1 422 ? -10.828 -13.013 73.779 1.00 62.10 422 SER B CA 1
ATOM 7926 C C . SER B 1 422 ? -10.252 -14.320 74.303 1.00 63.12 422 SER B C 1
ATOM 7927 O O . SER B 1 422 ? -9.463 -14.304 75.257 1.00 68.45 422 SER B O 1
ATOM 7930 N N . ASN B 1 423 ? -10.649 -15.450 73.729 1.00 56.34 423 ASN B N 1
ATOM 7931 C CA . ASN B 1 423 ? -10.071 -16.741 74.067 1.00 50.51 423 ASN B CA 1
ATOM 7932 C C . ASN B 1 423 ? -9.998 -17.552 72.779 1.00 48.46 423 ASN B C 1
ATOM 7933 O O . ASN B 1 423 ? -10.239 -17.035 71.684 1.00 49.67 423 ASN B O 1
ATOM 7938 N N . PHE B 1 424 ? -9.660 -18.834 72.903 1.00 46.51 424 PHE B N 1
ATOM 7939 C CA . PHE B 1 424 ? -9.535 -19.671 71.714 1.00 43.39 424 PHE B CA 1
ATOM 7940 C C . PHE B 1 424 ? -10.881 -19.847 71.023 1.00 45.24 424 PHE B C 1
ATOM 7941 O O . PHE B 1 424 ? -10.982 -19.731 69.794 1.00 44.78 424 PHE B O 1
ATOM 7949 N N . ASN B 1 425 ? -11.931 -20.130 71.797 1.00 45.62 425 ASN B N 1
ATOM 7950 C CA . ASN B 1 425 ? -13.197 -20.460 71.163 1.00 50.19 425 ASN B CA 1
ATOM 7951 C C . ASN B 1 425 ? -13.818 -19.230 70.505 1.00 48.62 425 ASN B C 1
ATOM 7952 O O . ASN B 1 425 ? -14.437 -19.346 69.437 1.00 48.46 425 ASN B O 1
ATOM 7957 N N . ASN B 1 426 ? -13.630 -18.035 71.082 1.00 46.12 426 ASN B N 1
ATOM 7958 C CA . ASN B 1 426 ? -14.150 -16.846 70.413 1.00 47.35 426 ASN B CA 1
ATOM 7959 C C . ASN B 1 426 ? -13.326 -16.497 69.186 1.00 47.51 426 ASN B C 1
ATOM 7960 O O . ASN B 1 426 ? -13.883 -16.032 68.187 1.00 44.99 426 ASN B O 1
ATOM 7965 N N . THR B 1 427 ? -12.013 -16.737 69.229 1.00 40.55 427 THR B N 1
ATOM 7966 C CA . THR B 1 427 ? -11.194 -16.549 68.037 1.00 43.17 427 THR B CA 1
ATOM 7967 C C . THR B 1 427 ? -11.664 -17.453 66.907 1.00 39.01 427 THR B C 1
ATOM 7968 O O . THR B 1 427 ? -11.794 -17.010 65.762 1.00 39.45 427 THR B O 1
ATOM 7972 N N . VAL B 1 428 ? -11.956 -18.717 67.219 1.00 39.03 428 VAL B N 1
ATOM 7973 C CA . VAL B 1 428 ? -12.415 -19.652 66.196 1.00 38.86 428 VAL B CA 1
ATOM 7974 C C . VAL B 1 428 ? -13.734 -19.187 65.594 1.00 42.09 428 VAL B C 1
ATOM 7975 O O . VAL B 1 428 ? -13.910 -19.195 64.370 1.00 42.85 428 VAL B O 1
ATOM 7979 N N . ASP B 1 429 ? -14.674 -18.758 66.439 1.00 44.32 429 ASP B N 1
ATOM 7980 C CA . ASP B 1 429 ? -15.980 -18.337 65.942 1.00 49.91 429 ASP B CA 1
ATOM 7981 C C . ASP B 1 429 ? -15.872 -17.101 65.058 1.00 50.77 429 ASP B C 1
ATOM 7982 O O . ASP B 1 429 ? -16.505 -17.038 63.999 1.00 51.75 429 ASP B O 1
ATOM 7987 N N . ILE B 1 430 ? -15.079 -16.107 65.474 1.00 49.37 430 ILE B N 1
ATOM 7988 C CA . ILE B 1 430 ? -14.864 -14.926 64.639 1.00 49.81 430 ILE B CA 1
ATOM 7989 C C . ILE B 1 430 ? -14.183 -15.319 63.334 1.00 50.18 430 ILE B C 1
ATOM 7990 O O . ILE B 1 430 ? -14.507 -14.793 62.262 1.00 51.26 430 ILE B O 1
ATOM 7995 N N . PHE B 1 431 ? -13.212 -16.234 63.414 1.00 50.19 431 PHE B N 1
ATOM 7996 C CA . PHE B 1 431 ? -12.552 -16.765 62.225 1.00 48.66 431 PHE B CA 1
ATOM 7997 C C . PHE B 1 431 ? -13.565 -17.346 61.241 1.00 49.62 431 PHE B C 1
ATOM 7998 O O . PHE B 1 431 ? -13.616 -16.940 60.072 1.00 50.30 431 PHE B O 1
ATOM 8006 N N . ILE B 1 432 ? -14.400 -18.282 61.708 1.00 49.02 432 ILE B N 1
ATOM 8007 C CA . ILE B 1 432 ? -15.444 -18.851 60.859 1.00 50.86 432 ILE B CA 1
ATOM 8008 C C . ILE B 1 432 ? -16.396 -17.755 60.402 1.00 57.73 432 ILE B C 1
ATOM 8009 O O . ILE B 1 432 ? -16.832 -17.720 59.247 1.00 55.82 432 ILE B O 1
ATOM 8014 N N . GLN B 1 433 ? -16.746 -16.855 61.317 1.00 62.87 433 GLN B N 1
ATOM 8015 C CA . GLN B 1 433 ? -17.593 -15.709 61.016 1.00 68.80 433 GLN B CA 1
ATOM 8016 C C . GLN B 1 433 ? -17.065 -14.935 59.823 1.00 70.16 433 GLN B C 1
ATOM 8017 O O . GLN B 1 433 ? -17.779 -14.704 58.839 1.00 70.10 433 GLN B O 1
ATOM 8023 N N . GLN B 1 434 ? -15.804 -14.520 59.913 1.00 70.01 434 GLN B N 1
ATOM 8024 C CA . GLN B 1 434 ? -15.213 -13.734 58.845 1.00 71.35 434 GLN B CA 1
ATOM 8025 C C . GLN B 1 434 ? -15.068 -14.547 57.564 1.00 70.23 434 GLN B C 1
ATOM 8026 O O . GLN B 1 434 ? -15.282 -14.017 56.469 1.00 73.95 434 GLN B O 1
ATOM 8032 N N . LEU B 1 435 ? -14.750 -15.838 57.676 1.00 66.41 435 LEU B N 1
ATOM 8033 C CA . LEU B 1 435 ? -14.671 -16.677 56.485 1.00 63.35 435 LEU B CA 1
ATOM 8034 C C . LEU B 1 435 ? -16.007 -16.677 55.753 1.00 69.90 435 LEU B C 1
ATOM 8035 O O . LEU B 1 435 ? -16.057 -16.592 54.521 1.00 71.79 435 LEU B O 1
ATOM 8040 N N . ASN B 1 436 ? -17.106 -16.741 56.503 1.00 72.68 436 ASN B N 1
ATOM 8041 C CA . ASN B 1 436 ? -18.419 -16.795 55.871 1.00 77.16 436 ASN B CA 1
ATOM 8042 C C . ASN B 1 436 ? -18.841 -15.441 55.279 1.00 80.80 436 ASN B C 1
ATOM 8043 O O . ASN B 1 436 ? -19.452 -15.406 54.210 1.00 82.38 436 ASN B O 1
ATOM 8048 N N . GLU B 1 437 ? -18.573 -14.311 55.939 1.00 83.41 437 GLU B N 1
ATOM 8049 C CA . GLU B 1 437 ? -19.055 -13.065 55.323 1.00 90.67 437 GLU B CA 1
ATOM 8050 C C . GLU B 1 437 ? -18.317 -12.743 54.045 1.00 94.27 437 GLU B C 1
ATOM 8051 O O . GLU B 1 437 ? -18.826 -12.065 53.152 1.00 97.51 437 GLU B O 1
ATOM 8057 N N . PHE B 1 438 ? -17.108 -13.192 53.959 1.00 93.79 438 PHE B N 1
ATOM 8058 C CA . PHE B 1 438 ? -16.174 -12.641 53.021 1.00 95.13 438 PHE B CA 1
ATOM 8059 C C . PHE B 1 438 ? -16.163 -13.546 51.800 1.00 93.15 438 PHE B C 1
ATOM 8060 O O . PHE B 1 438 ? -15.925 -13.076 50.687 1.00 94.92 438 PHE B O 1
ATOM 8068 N N . TYR B 1 439 ? -16.566 -14.817 52.030 1.00 90.40 439 TYR B N 1
ATOM 8069 C CA . TYR B 1 439 ? -16.764 -15.870 51.000 1.00 88.84 439 TYR B CA 1
ATOM 8070 C C . TYR B 1 439 ? -18.114 -16.577 51.249 1.00 89.16 439 TYR B C 1
ATOM 8071 O O . TYR B 1 439 ? -18.143 -17.756 51.619 1.00 85.60 439 TYR B O 1
ATOM 8080 N N . VAL B 1 440 ? -19.232 -15.862 51.036 1.00 93.37 440 VAL B N 1
ATOM 8081 C CA . VAL B 1 440 ? -20.564 -16.435 51.249 1.00 95.50 440 VAL B CA 1
ATOM 8082 C C . VAL B 1 440 ? -20.860 -17.534 50.227 1.00 99.51 440 VAL B C 1
ATOM 8083 O O . VAL B 1 440 ? -21.526 -18.537 50.535 1.00 101.98 440 VAL B O 1
ATOM 8085 N N . ASN B 1 441 ? -20.386 -17.359 48.991 1.00 100.52 441 ASN B N 1
ATOM 8086 C CA . ASN B 1 441 ? -20.549 -18.395 47.972 1.00 100.25 441 ASN B CA 1
ATOM 8087 C C . ASN B 1 441 ? -19.758 -19.653 48.299 1.00 99.23 441 ASN B C 1
ATOM 8088 O O . ASN B 1 441 ? -20.203 -20.760 47.982 1.00 100.64 441 ASN B O 1
ATOM 8090 N N . GLU B 1 442 ? -18.606 -19.500 48.950 1.00 97.23 442 GLU B N 1
ATOM 8091 C CA . GLU B 1 442 ? -17.615 -20.565 49.095 1.00 91.70 442 GLU B CA 1
ATOM 8092 C C . GLU B 1 442 ? -17.665 -21.115 50.523 1.00 88.68 442 GLU B C 1
ATOM 8093 O O . GLU B 1 442 ? -16.806 -20.844 51.367 1.00 87.97 442 GLU B O 1
ATOM 8099 N N . GLY B 1 443 ? -18.706 -21.900 50.805 1.00 86.54 443 GLY B N 1
ATOM 8100 C CA . GLY B 1 443 ? -18.870 -22.530 52.114 1.00 82.63 443 GLY B CA 1
ATOM 8101 C C . GLY B 1 443 ? -18.213 -23.886 52.300 1.00 76.33 443 GLY B C 1
ATOM 8102 O O . GLY B 1 443 ? -17.799 -24.223 53.412 1.00 75.63 443 GLY B O 1
ATOM 8103 N N . PHE B 1 444 ? -18.130 -24.679 51.228 1.00 74.09 444 PHE B N 1
ATOM 8104 C CA . PHE B 1 444 ? -17.449 -25.972 51.304 1.00 71.20 444 PHE B CA 1
ATOM 8105 C C . PHE B 1 444 ? -15.998 -25.801 51.737 1.00 63.82 444 PHE B C 1
ATOM 8106 O O . PHE B 1 444 ? -15.476 -26.585 52.543 1.00 60.77 444 PHE B O 1
ATOM 8114 N N . PHE B 1 445 ? -15.334 -24.778 51.200 1.00 59.52 445 PHE B N 1
ATOM 8115 C CA . PHE B 1 445 ? -13.960 -24.488 51.572 1.00 54.39 445 PHE B CA 1
ATOM 8116 C C . PHE B 1 445 ? -13.866 -24.088 53.037 1.00 54.35 445 PHE B C 1
ATOM 8117 O O . PHE B 1 445 ? -12.934 -24.496 53.743 1.00 53.66 445 PHE B O 1
ATOM 8125 N N . VAL B 1 446 ? -14.821 -23.281 53.509 1.00 53.96 446 VAL B N 1
ATOM 8126 C CA . VAL B 1 446 ? -14.814 -22.831 54.900 1.00 52.50 446 VAL B CA 1
ATOM 8127 C C . VAL B 1 446 ? -14.891 -24.019 55.852 1.00 52.14 446 VAL B C 1
ATOM 8128 O O . VAL B 1 446 ? -14.202 -24.053 56.879 1.00 50.01 446 VAL B O 1
ATOM 8132 N N . SER B 1 447 ? -15.713 -25.019 55.519 1.00 53.65 447 SER B N 1
ATOM 8133 C CA . SER B 1 447 ? -15.821 -26.196 56.376 1.00 54.19 447 SER B CA 1
ATOM 8134 C C . SER B 1 447 ? -14.496 -26.951 56.474 1.00 54.29 447 SER B C 1
ATOM 8135 O O . SER B 1 447 ? -14.191 -27.539 57.520 1.00 51.90 447 SER B O 1
ATOM 8138 N N . LYS B 1 448 ? -13.699 -26.957 55.399 1.00 55.26 448 LYS B N 1
ATOM 8139 C CA . LYS B 1 448 ? -12.437 -27.689 55.375 1.00 51.62 448 LYS B CA 1
ATOM 8140 C C . LYS B 1 448 ? -11.313 -26.964 56.103 1.00 47.97 448 LYS B C 1
ATOM 8141 O O . LYS B 1 448 ? -10.309 -27.598 56.442 1.00 43.99 448 LYS B O 1
ATOM 8147 N N . VAL B 1 449 ? -11.440 -25.655 56.323 1.00 46.45 449 VAL B N 1
ATOM 8148 C CA . VAL B 1 449 ? -10.405 -24.869 56.987 1.00 47.63 449 VAL B CA 1
ATOM 8149 C C . VAL B 1 449 ? -10.864 -24.328 58.332 1.00 50.61 449 VAL B C 1
ATOM 8150 O O . VAL B 1 449 ? -10.092 -23.623 59.002 1.00 51.79 449 VAL B O 1
ATOM 8154 N N . MET B 1 450 ? -12.101 -24.638 58.745 1.00 50.49 450 MET B N 1
ATOM 8155 C CA . MET B 1 450 ? -12.638 -24.201 60.034 1.00 49.94 450 MET B CA 1
ATOM 8156 C C . MET B 1 450 ? -11.688 -24.499 61.185 1.00 45.46 450 MET B C 1
ATOM 8157 O O . MET B 1 450 ? -11.488 -23.660 62.072 1.00 44.18 450 MET B O 1
ATOM 8162 N N . GLY B 1 451 ? -11.117 -25.699 61.206 1.00 43.97 451 GLY B N 1
ATOM 8163 C CA . GLY B 1 451 ? -10.378 -26.141 62.368 1.00 40.98 451 GLY B CA 1
ATOM 8164 C C . GLY B 1 451 ? -8.898 -25.846 62.303 1.00 38.57 451 GLY B C 1
ATOM 8165 O O . GLY B 1 451 ? -8.093 -26.546 62.924 1.00 38.73 451 GLY B O 1
ATOM 8166 N N . TYR B 1 452 ? -8.541 -24.783 61.577 1.00 38.05 452 TYR B N 1
ATOM 8167 C CA . TYR B 1 452 ? -7.138 -24.445 61.360 1.00 36.96 452 TYR B CA 1
ATOM 8168 C C . TYR B 1 452 ? -6.383 -24.319 62.680 1.00 36.32 452 TYR B C 1
ATOM 8169 O O . TYR B 1 452 ? -5.314 -24.914 62.859 1.00 36.56 452 TYR B O 1
ATOM 8178 N N . LEU B 1 453 ? -6.947 -23.578 63.635 1.00 37.53 453 LEU B N 1
ATOM 8179 C CA . LEU B 1 453 ? -6.240 -23.308 64.881 1.00 40.20 453 LEU B CA 1
ATOM 8180 C C . LEU B 1 453 ? -6.218 -24.504 65.826 1.00 39.31 453 LEU B C 1
ATOM 8181 O O . LEU B 1 453 ? -5.375 -24.547 66.726 1.00 35.51 453 LEU B O 1
ATOM 8186 N N . GLY B 1 454 ? -7.123 -25.462 65.665 1.00 41.69 454 GLY B N 1
ATOM 8187 C CA . GLY B 1 454 ? -7.138 -26.623 66.527 1.00 40.99 454 GLY B CA 1
ATOM 8188 C C . GLY B 1 454 ? -6.512 -27.860 65.933 1.00 41.29 454 GLY B C 1
ATOM 8189 O O . GLY B 1 454 ? -6.460 -28.895 66.604 1.00 42.78 454 GLY B O 1
ATOM 8190 N N . ASP B 1 455 ? -6.014 -27.774 64.701 1.00 40.15 455 ASP B N 1
ATOM 8191 C CA . ASP B 1 455 ? -5.503 -28.933 63.980 1.00 44.07 455 ASP B CA 1
ATOM 8192 C C . ASP B 1 455 ? -4.305 -29.526 64.706 1.00 44.60 455 ASP B C 1
ATOM 8193 O O . ASP B 1 455 ? -3.295 -28.845 64.912 1.00 45.36 455 ASP B O 1
ATOM 8198 N N . GLY B 1 456 ? -4.414 -30.800 65.085 1.00 45.73 456 GLY B N 1
ATOM 8199 C CA . GLY B 1 456 ? -3.354 -31.480 65.795 1.00 46.81 456 GLY B CA 1
ATOM 8200 C C . GLY B 1 456 ? -3.412 -31.342 67.300 1.00 49.43 456 GLY B C 1
ATOM 8201 O O . GLY B 1 456 ? -2.689 -32.059 68.001 1.00 52.12 456 GLY B O 1
ATOM 8202 N N . TYR B 1 457 ? -4.257 -30.455 67.820 1.00 45.95 457 TYR B N 1
ATOM 8203 C CA . TYR B 1 457 ? -4.385 -30.234 69.251 1.00 43.15 457 TYR B CA 1
ATOM 8204 C C . TYR B 1 457 ? -5.772 -30.548 69.786 1.00 48.40 457 TYR B C 1
ATOM 8205 O O . TYR B 1 457 ? -5.893 -30.979 70.936 1.00 46.81 457 TYR B O 1
ATOM 8214 N N . MET B 1 458 ? -6.814 -30.366 68.980 1.00 51.81 458 MET B N 1
ATOM 8215 C CA . MET B 1 458 ? -8.179 -30.656 69.370 1.00 57.77 458 MET B CA 1
ATOM 8216 C C . MET B 1 458 ? -8.647 -31.885 68.614 1.00 60.43 458 MET B C 1
ATOM 8217 O O . MET B 1 458 ? -8.404 -31.984 67.404 1.00 61.66 458 MET B O 1
ATOM 8222 N N . PRO B 1 459 ? -9.297 -32.837 69.277 1.00 60.31 459 PRO B N 1
ATOM 8223 C CA . PRO B 1 459 ? -9.711 -34.065 68.585 1.00 62.53 459 PRO B CA 1
ATOM 8224 C C . PRO B 1 459 ? -10.649 -33.797 67.416 1.00 64.43 459 PRO B C 1
ATOM 8225 O O . PRO B 1 459 ? -11.535 -32.943 67.486 1.00 61.45 459 PRO B O 1
ATOM 8229 N N . ASP B 1 460 ? -10.437 -34.555 66.335 1.00 71.06 460 ASP B N 1
ATOM 8230 C CA . ASP B 1 460 ? -11.303 -34.536 65.152 1.00 78.57 460 ASP B CA 1
ATOM 8231 C C . ASP B 1 460 ? -11.461 -33.121 64.595 1.00 79.24 460 ASP B C 1
ATOM 8232 O O . ASP B 1 460 ? -12.529 -32.734 64.115 1.00 81.06 460 ASP B O 1
ATOM 8237 N N . MET B 1 461 ? -10.372 -32.359 64.613 1.00 78.43 461 MET B N 1
ATOM 8238 C CA . MET B 1 461 ? -10.313 -31.039 64.000 1.00 76.74 461 MET B CA 1
ATOM 8239 C C . MET B 1 461 ? -9.235 -31.140 62.937 1.00 73.27 461 MET B C 1
ATOM 8240 O O . MET B 1 461 ? -8.068 -31.391 63.254 1.00 71.49 461 MET B O 1
ATOM 8245 N N . ARG B 1 462 ? -9.622 -30.931 61.683 1.00 72.52 462 ARG B N 1
ATOM 8246 C CA . ARG B 1 462 ? -8.717 -31.131 60.565 1.00 70.30 462 ARG B CA 1
ATOM 8247 C C . ARG B 1 462 ? -8.817 -29.956 59.616 1.00 67.02 462 ARG B C 1
ATOM 8248 O O . ARG B 1 462 ? -9.919 -29.538 59.252 1.00 70.63 462 ARG B O 1
ATOM 8256 N N . ALA B 1 463 ? -7.667 -29.426 59.232 1.00 59.16 463 ALA B N 1
ATOM 8257 C CA . ALA B 1 463 ? -7.599 -28.384 58.218 1.00 54.39 463 ALA B CA 1
ATOM 8258 C C . ALA B 1 463 ? -6.428 -28.541 57.259 1.00 51.00 463 ALA B C 1
ATOM 8259 O O . ALA B 1 463 ? -6.577 -28.194 56.083 1.00 50.68 463 ALA B O 1
ATOM 8261 N N . THR B 1 464 ? -5.300 -29.106 57.704 1.00 47.76 464 THR B N 1
ATOM 8262 C CA . THR B 1 464 ? -4.084 -29.168 56.895 1.00 40.48 464 THR B CA 1
ATOM 8263 C C . THR B 1 464 ? -4.311 -29.783 55.520 1.00 34.84 464 THR B C 1
ATOM 8264 O O . THR B 1 464 ? -3.748 -29.314 54.523 1.00 34.42 464 THR B O 1
ATOM 8268 N N . LEU B 1 465 ? -5.133 -30.831 55.448 1.00 35.66 465 LEU B N 1
ATOM 8269 C CA . LEU B 1 465 ? -5.328 -31.550 54.189 1.00 36.29 465 LEU B CA 1
ATOM 8270 C C . LEU B 1 465 ? -5.783 -30.626 53.060 1.00 34.41 465 LEU B C 1
ATOM 8271 O O . LEU B 1 465 ? -5.389 -30.812 51.901 1.00 32.33 465 LEU B O 1
ATOM 8276 N N . ASN B 1 466 ? -6.610 -29.628 53.370 1.00 34.05 466 ASN B N 1
ATOM 8277 C CA . ASN B 1 466 ? -7.137 -28.721 52.359 1.00 35.77 466 ASN B CA 1
ATOM 8278 C C . ASN B 1 466 ? -6.435 -27.369 52.340 1.00 36.65 466 ASN B C 1
ATOM 8279 O O . ASN B 1 466 ? -6.917 -26.441 51.678 1.00 33.50 466 ASN B O 1
ATOM 8284 N N . ILE B 1 467 ? -5.313 -27.233 53.037 1.00 35.07 467 ILE B N 1
ATOM 8285 C CA . ILE B 1 467 ? -4.515 -26.013 53.023 1.00 38.45 467 ILE B CA 1
ATOM 8286 C C . ILE B 1 467 ? -3.170 -26.248 52.353 1.00 38.07 467 ILE B C 1
ATOM 8287 O O . ILE B 1 467 ? -2.746 -25.474 51.494 1.00 41.46 467 ILE B O 1
ATOM 8292 N N . SER B 1 468 ? -2.478 -27.306 52.750 1.00 37.23 468 SER B N 1
ATOM 8293 C CA . SER B 1 468 ? -1.206 -27.660 52.147 1.00 36.94 468 SER B CA 1
ATOM 8294 C C . SER B 1 468 ? -1.180 -29.080 51.601 1.00 35.82 468 SER B C 1
ATOM 8295 O O . SER B 1 468 ? -0.263 -29.415 50.839 1.00 32.27 468 SER B O 1
ATOM 8298 N N . GLY B 1 469 ? -2.155 -29.918 51.956 1.00 36.66 469 GLY B N 1
ATOM 8299 C CA . GLY B 1 469 ? -2.148 -31.329 51.637 1.00 36.81 469 GLY B CA 1
ATOM 8300 C C . GLY B 1 469 ? -2.882 -31.683 50.357 1.00 38.01 469 GLY B C 1
ATOM 8301 O O . GLY B 1 469 ? -2.984 -30.882 49.422 1.00 37.21 469 GLY B O 1
ATOM 8302 N N . PRO B 1 470 ? -3.403 -32.911 50.299 1.00 39.47 470 PRO B N 1
ATOM 8303 C CA . PRO B 1 470 ? -3.996 -33.417 49.046 1.00 38.36 470 PRO B CA 1
ATOM 8304 C C . PRO B 1 470 ? -5.060 -32.523 48.432 1.00 37.53 470 PRO B C 1
ATOM 8305 O O . PRO B 1 470 ? -5.205 -32.514 47.202 1.00 38.09 470 PRO B O 1
ATOM 8309 N N . GLY B 1 471 ? -5.786 -31.748 49.242 1.00 35.24 471 GLY B N 1
ATOM 8310 C CA . GLY B 1 471 ? -6.844 -30.907 48.703 1.00 35.75 471 GLY B CA 1
ATOM 8311 C C . GLY B 1 471 ? -6.353 -29.884 47.694 1.00 36.83 471 GLY B C 1
ATOM 8312 O O . GLY B 1 471 ? -7.045 -29.590 46.712 1.00 34.12 471 GLY B O 1
ATOM 8313 N N . ILE B 1 472 ? -5.149 -29.338 47.907 1.00 30.57 472 ILE B N 1
ATOM 8314 C CA . ILE B 1 472 ? -4.627 -28.343 46.969 1.00 30.80 472 ILE B CA 1
ATOM 8315 C C . ILE B 1 472 ? -4.236 -28.987 45.643 1.00 33.28 472 ILE B C 1
ATOM 8316 O O . ILE B 1 472 ? -4.213 -28.316 44.604 1.00 37.05 472 ILE B O 1
ATOM 8321 N N . TYR B 1 473 ? -3.909 -30.282 45.649 1.00 31.62 473 TYR B N 1
ATOM 8322 C CA . TYR B 1 473 ? -3.575 -30.962 44.403 1.00 30.11 473 TYR B CA 1
ATOM 8323 C C . TYR B 1 473 ? -4.829 -31.266 43.588 1.00 30.91 473 TYR B C 1
ATOM 8324 O O . TYR B 1 473 ? -4.830 -31.114 42.361 1.00 30.58 473 TYR B O 1
ATOM 8333 N N . THR B 1 474 ? -5.899 -31.698 44.260 1.00 30.85 474 THR B N 1
ATOM 8334 C CA . THR B 1 474 ? -7.196 -31.851 43.606 1.00 33.21 474 THR B CA 1
ATOM 8335 C C . THR B 1 474 ? -7.610 -30.561 42.910 1.00 31.26 474 THR B C 1
ATOM 8336 O O . THR B 1 474 ? -8.003 -30.566 41.740 1.00 36.20 474 THR B O 1
ATOM 8340 N N . ALA B 1 475 ? -7.502 -29.438 43.617 1.00 34.21 475 ALA B N 1
ATOM 8341 C CA . ALA B 1 475 ? -7.892 -28.153 43.049 1.00 33.98 475 ALA B CA 1
ATOM 8342 C C . ALA B 1 475 ? -6.951 -27.731 41.929 1.00 32.79 475 ALA B C 1
ATOM 8343 O O . ALA B 1 475 ? -7.391 -27.140 40.936 1.00 32.08 475 ALA B O 1
ATOM 8345 N N . ALA B 1 476 ? -5.653 -28.020 42.071 1.00 30.18 476 ALA B N 1
ATOM 8346 C CA . ALA B 1 476 ? -4.708 -27.648 41.023 1.00 31.80 476 ALA B CA 1
ATOM 8347 C C . ALA B 1 476 ? -4.957 -28.440 39.746 1.00 31.85 476 ALA B C 1
ATOM 8348 O O . ALA B 1 476 ? -4.866 -27.896 38.640 1.00 32.34 476 ALA B O 1
ATOM 8350 N N . TYR B 1 477 ? -5.263 -29.730 39.878 1.00 30.91 477 TYR B N 1
ATOM 8351 C CA . TYR B 1 477 ? -5.569 -30.533 38.705 1.00 31.24 477 TYR B CA 1
ATOM 8352 C C . TYR B 1 477 ? -6.882 -30.100 38.062 1.00 34.93 477 TYR B C 1
ATOM 8353 O O . TYR B 1 477 ? -7.024 -30.156 36.834 1.00 32.16 477 TYR B O 1
ATOM 8362 N N . TYR B 1 478 ? -7.851 -29.670 38.872 1.00 38.44 478 TYR B N 1
ATOM 8363 C CA . TYR B 1 478 ? -9.070 -29.083 38.324 1.00 39.92 478 TYR B CA 1
ATOM 8364 C C . TYR B 1 478 ? -8.759 -27.805 37.555 1.00 38.90 478 TYR B C 1
ATOM 8365 O O . TYR B 1 478 ? -9.294 -27.579 36.462 1.00 39.67 478 TYR B O 1
ATOM 8374 N N . ASP B 1 479 ? -7.892 -26.960 38.118 1.00 38.80 479 ASP B N 1
ATOM 8375 C CA . ASP B 1 479 ? -7.463 -25.739 37.444 1.00 39.14 479 ASP B CA 1
ATOM 8376 C C . ASP B 1 479 ? -6.837 -26.041 36.092 1.00 36.17 479 ASP B C 1
ATOM 8377 O O . ASP B 1 479 ? -7.115 -25.357 35.100 1.00 40.39 479 ASP B O 1
ATOM 8382 N N . LEU B 1 480 ? -5.983 -27.061 36.035 1.00 30.60 480 LEU B N 1
ATOM 8383 C CA . LEU B 1 480 ? -5.315 -27.392 34.783 1.00 31.88 480 LEU B CA 1
ATOM 8384 C C . LEU B 1 480 ? -6.307 -27.933 33.756 1.00 32.15 480 LEU B C 1
ATOM 8385 O O . LEU B 1 480 ? -6.390 -27.428 32.631 1.00 34.66 480 LEU B O 1
ATOM 8390 N N . LEU B 1 481 ? -7.080 -28.950 34.138 1.00 32.05 481 LEU B N 1
ATOM 8391 C CA . LEU B 1 481 ? -7.935 -29.645 33.184 1.00 32.63 481 LEU B CA 1
ATOM 8392 C C . LEU B 1 481 ? -9.074 -28.767 32.680 1.00 36.58 481 LEU B C 1
ATOM 8393 O O . LEU B 1 481 ? -9.517 -28.926 31.536 1.00 39.09 481 LEU B O 1
ATOM 8398 N N . TYR B 1 482 ? -9.568 -27.847 33.508 1.00 37.48 482 TYR B N 1
ATOM 8399 C CA . TYR B 1 482 ? -10.750 -27.067 33.165 1.00 39.99 482 TYR B CA 1
ATOM 8400 C C . TYR B 1 482 ? -10.442 -25.579 33.061 1.00 41.38 482 TYR B C 1
ATOM 8401 O O . TYR B 1 482 ? -11.365 -24.755 33.059 1.00 41.14 482 TYR B O 1
ATOM 8410 N N . PHE B 1 483 ? -9.158 -25.230 32.925 1.00 39.77 483 PHE B N 1
ATOM 8411 C CA . PHE B 1 483 ? -8.735 -23.878 32.558 1.00 43.67 483 PHE B CA 1
ATOM 8412 C C . PHE B 1 483 ? -9.245 -22.854 33.566 1.00 45.88 483 PHE B C 1
ATOM 8413 O O . PHE B 1 483 ? -9.872 -21.851 33.215 1.00 48.36 483 PHE B O 1
ATOM 8421 N N . ASN B 1 484 ? -8.970 -23.118 34.834 1.00 46.02 484 ASN B N 1
ATOM 8422 C CA . ASN B 1 484 ? -9.316 -22.211 35.910 1.00 49.41 484 ASN B CA 1
ATOM 8423 C C . ASN B 1 484 ? -8.071 -21.926 36.730 1.00 46.66 484 ASN B C 1
ATOM 8424 O O . ASN B 1 484 ? -7.015 -22.540 36.543 1.00 44.29 484 ASN B O 1
ATOM 8429 N N . GLU B 1 485 ? -8.206 -20.972 37.640 1.00 47.13 485 GLU B N 1
ATOM 8430 C CA . GLU B 1 485 ? -7.129 -20.599 38.539 1.00 47.00 485 GLU B CA 1
ATOM 8431 C C . GLU B 1 485 ? -7.696 -20.431 39.936 1.00 46.79 485 GLU B C 1
ATOM 8432 O O . GLU B 1 485 ? -8.777 -19.858 40.108 1.00 50.27 485 GLU B O 1
ATOM 8438 N N . ARG B 1 486 ? -6.982 -20.979 40.922 1.00 41.77 486 ARG B N 1
ATOM 8439 C CA . ARG B 1 486 ? -7.272 -20.749 42.339 1.00 41.82 486 ARG B CA 1
ATOM 8440 C C . ARG B 1 486 ? -8.685 -21.193 42.722 1.00 42.92 486 ARG B C 1
ATOM 8441 O O . ARG B 1 486 ? -9.357 -20.552 43.532 1.00 43.66 486 ARG B O 1
ATOM 8449 N N . SER B 1 487 ? -9.152 -22.290 42.132 1.00 43.85 487 SER B N 1
ATOM 8450 C CA . SER B 1 487 ? -10.468 -22.799 42.493 1.00 44.77 487 SER B CA 1
ATOM 8451 C C . SER B 1 487 ? -10.434 -23.359 43.910 1.00 42.20 487 SER B C 1
ATOM 8452 O O . SER B 1 487 ? -9.451 -23.979 44.333 1.00 40.83 487 SER B O 1
ATOM 8455 N N . LEU B 1 488 ? -11.509 -23.112 44.657 1.00 38.87 488 LEU B N 1
ATOM 8456 C CA . LEU B 1 488 ? -11.597 -23.565 46.035 1.00 40.00 488 LEU B CA 1
ATOM 8457 C C . LEU B 1 488 ? -12.519 -24.757 46.222 1.00 48.63 488 LEU B C 1
ATOM 8458 O O . LEU B 1 488 ? -12.428 -25.428 47.256 1.00 51.33 488 LEU B O 1
ATOM 8463 N N . ASN B 1 489 ? -13.395 -25.033 45.254 1.00 51.88 489 ASN B N 1
ATOM 8464 C CA . ASN B 1 489 ? -14.352 -26.138 45.314 1.00 53.95 489 ASN B CA 1
ATOM 8465 C C . ASN B 1 489 ? -14.283 -26.901 43.999 1.00 53.91 489 ASN B C 1
ATOM 8466 O O . ASN B 1 489 ? -15.176 -26.790 43.148 1.00 57.77 489 ASN B O 1
ATOM 8471 N N . PRO B 1 490 ? -13.229 -27.687 43.800 1.00 48.49 490 PRO B N 1
ATOM 8472 C CA . PRO B 1 490 ? -13.049 -28.370 42.515 1.00 44.95 490 PRO B CA 1
ATOM 8473 C C . PRO B 1 490 ? -14.081 -29.464 42.300 1.00 47.32 490 PRO B C 1
ATOM 8474 O O . PRO B 1 490 ? -14.552 -30.108 43.240 1.00 48.61 490 PRO B O 1
ATOM 8478 N N . GLN B 1 491 ? -14.439 -29.658 41.037 1.00 48.17 491 GLN B N 1
ATOM 8479 C CA . GLN B 1 491 ? -15.319 -30.739 40.606 1.00 52.17 491 GLN B CA 1
ATOM 8480 C C . GLN B 1 491 ? -14.542 -31.569 39.589 1.00 50.53 491 GLN B C 1
ATOM 8481 O O . GLN B 1 491 ? -14.603 -31.319 38.383 1.00 56.28 491 GLN B O 1
ATOM 8487 N N . ILE B 1 492 ? -13.783 -32.542 40.075 1.00 44.84 492 ILE B N 1
ATOM 8488 C CA . ILE B 1 492 ? -12.974 -33.395 39.218 1.00 42.81 492 ILE B CA 1
ATOM 8489 C C . ILE B 1 492 ? -13.228 -34.838 39.634 1.00 43.08 492 ILE B C 1
ATOM 8490 O O . ILE B 1 492 ? -13.256 -35.153 40.828 1.00 45.20 492 ILE B O 1
ATOM 8495 N N . LEU B 1 493 ? -13.434 -35.708 38.655 1.00 42.26 493 LEU B N 1
ATOM 8496 C CA . LEU B 1 493 ? -13.830 -37.072 38.952 1.00 44.73 493 LEU B CA 1
ATOM 8497 C C . LEU B 1 493 ? -12.605 -37.975 39.073 1.00 47.32 493 LEU B C 1
ATOM 8498 O O . LEU B 1 493 ? -11.469 -37.577 38.803 1.00 45.46 493 LEU B O 1
ATOM 8503 N N . GLN B 1 494 ? -12.858 -39.227 39.458 1.00 48.86 494 GLN B N 1
ATOM 8504 C CA . GLN B 1 494 ? -11.766 -40.134 39.780 1.00 51.97 494 GLN B CA 1
ATOM 8505 C C . GLN B 1 494 ? -11.030 -40.598 38.530 1.00 52.75 494 GLN B C 1
ATOM 8506 O O . GLN B 1 494 ? -9.829 -40.893 38.595 1.00 48.76 494 GLN B O 1
ATOM 8512 N N . GLU B 1 495 ? -11.704 -40.596 37.376 1.00 55.76 495 GLU B N 1
ATOM 8513 C CA . GLU B 1 495 ? -11.032 -40.949 36.130 1.00 57.62 495 GLU B CA 1
ATOM 8514 C C . GLU B 1 495 ? -10.029 -39.878 35.728 1.00 57.98 495 GLU B C 1
ATOM 8515 O O . GLU B 1 495 ? -8.923 -40.194 35.277 1.00 60.72 495 GLU B O 1
ATOM 8521 N N . ASP B 1 496 ? -10.393 -38.604 35.891 1.00 52.46 496 ASP B N 1
ATOM 8522 C CA . ASP B 1 496 ? -9.472 -37.536 35.531 1.00 47.27 496 ASP B CA 1
ATOM 8523 C C . ASP B 1 496 ? -8.289 -37.482 36.498 1.00 42.03 496 ASP B C 1
ATOM 8524 O O . ASP B 1 496 ? -7.153 -37.235 36.081 1.00 39.01 496 ASP B O 1
ATOM 8529 N N . LEU B 1 497 ? -8.535 -37.710 37.793 1.00 39.71 497 LEU B N 1
ATOM 8530 C CA . LEU B 1 497 ? -7.462 -37.646 38.782 1.00 39.90 497 LEU B CA 1
ATOM 8531 C C . LEU B 1 497 ? -6.429 -38.744 38.554 1.00 40.25 497 LEU B C 1
ATOM 8532 O O . LEU B 1 497 ? -5.240 -38.553 38.855 1.00 38.59 497 LEU B O 1
ATOM 8537 N N . LYS B 1 498 ? -6.846 -39.892 38.003 1.00 40.35 498 LYS B N 1
ATOM 8538 C CA . LYS B 1 498 ? -5.918 -41.008 37.904 1.00 45.88 498 LYS B CA 1
ATOM 8539 C C . LYS B 1 498 ? -4.980 -40.884 36.709 1.00 41.89 498 LYS B C 1
ATOM 8540 O O . LYS B 1 498 ? -4.024 -41.648 36.620 1.00 43.47 498 LYS B O 1
ATOM 8546 N N . TYR B 1 499 ? -5.157 -39.868 35.874 1.00 36.05 499 TYR B N 1
ATOM 8547 C CA . TYR B 1 499 ? -4.135 -39.509 34.896 1.00 35.75 499 TYR B CA 1
ATOM 8548 C C . TYR B 1 499 ? -2.909 -38.858 35.532 1.00 31.63 499 TYR B C 1
ATOM 8549 O O . TYR B 1 499 ? -1.906 -38.649 34.839 1.00 33.98 499 TYR B O 1
ATOM 8558 N N . PHE B 1 500 ? -2.968 -38.543 36.823 1.00 28.47 500 PHE B N 1
ATOM 8559 C CA . PHE B 1 500 ? -1.876 -37.904 37.548 1.00 31.80 500 PHE B CA 1
ATOM 8560 C C . PHE B 1 500 ? -1.203 -38.852 38.534 1.00 33.94 500 PHE B C 1
ATOM 8561 O O . PHE B 1 500 ? -0.374 -38.413 39.339 1.00 39.96 500 PHE B O 1
ATOM 8569 N N . GLU B 1 501 ? -1.542 -40.137 38.496 1.00 33.46 501 GLU B N 1
ATOM 8570 C CA . GLU B 1 501 ? -1.091 -41.069 39.521 1.00 36.37 501 GLU B CA 1
ATOM 8571 C C . GLU B 1 501 ? 0.377 -41.432 39.327 1.00 36.34 501 GLU B C 1
ATOM 8572 O O . GLU B 1 501 ? 0.821 -41.704 38.209 1.00 38.84 501 GLU B O 1
ATOM 8578 N N . VAL B 1 502 ? 1.124 -41.452 40.421 1.00 32.68 502 VAL B N 1
ATOM 8579 C CA . VAL B 1 502 ? 2.473 -42.030 40.368 1.00 35.63 502 VAL B CA 1
ATOM 8580 C C . VAL B 1 502 ? 2.358 -43.530 40.116 1.00 40.29 502 VAL B C 1
ATOM 8581 O O . VAL B 1 502 ? 1.636 -44.223 40.858 1.00 42.49 502 VAL B O 1
ATOM 8585 N N . PRO B 1 503 ? 3.023 -44.072 39.094 1.00 41.36 503 PRO B N 1
ATOM 8586 C CA . PRO B 1 503 ? 2.923 -45.512 38.813 1.00 42.26 503 PRO B CA 1
ATOM 8587 C C . PRO B 1 503 ? 3.219 -46.360 40.041 1.00 39.71 503 PRO B C 1
ATOM 8588 O O . PRO B 1 503 ? 4.248 -46.197 40.702 1.00 38.84 503 PRO B O 1
ATOM 8592 N N . GLN B 1 504 ? 2.293 -47.276 40.342 1.00 38.82 504 GLN B N 1
ATOM 8593 C CA . GLN B 1 504 ? 2.399 -48.102 41.541 1.00 36.42 504 GLN B CA 1
ATOM 8594 C C . GLN B 1 504 ? 3.644 -48.978 41.534 1.00 35.17 504 GLN B C 1
ATOM 8595 O O . GLN B 1 504 ? 4.152 -49.336 42.601 1.00 34.66 504 GLN B O 1
ATOM 8601 N N . ALA B 1 505 ? 4.150 -49.332 40.351 1.00 37.36 505 ALA B N 1
ATOM 8602 C CA . ALA B 1 505 ? 5.320 -50.199 40.266 1.00 37.82 505 ALA B CA 1
ATOM 8603 C C . ALA B 1 505 ? 6.551 -49.581 40.911 1.00 37.98 505 ALA B C 1
ATOM 8604 O O . ALA B 1 505 ? 7.489 -50.309 41.253 1.00 41.51 505 ALA B O 1
ATOM 8606 N N . LEU B 1 506 ? 6.557 -48.265 41.112 1.00 32.42 506 LEU B N 1
ATOM 8607 C CA . LEU B 1 506 ? 7.735 -47.563 41.600 1.00 34.23 506 LEU B CA 1
ATOM 8608 C C . LEU B 1 506 ? 7.830 -47.507 43.118 1.00 36.88 506 LEU B C 1
ATOM 8609 O O . LEU B 1 506 ? 8.882 -47.125 43.637 1.00 37.52 506 LEU B O 1
ATOM 8614 N N . ILE B 1 507 ? 6.767 -47.845 43.846 1.00 44.32 507 ILE B N 1
ATOM 8615 C CA . ILE B 1 507 ? 6.727 -47.589 45.280 1.00 39.44 507 ILE B CA 1
ATOM 8616 C C . ILE B 1 507 ? 6.080 -48.753 46.017 1.00 38.95 507 ILE B C 1
ATOM 8617 O O . ILE B 1 507 ? 5.203 -49.445 45.491 1.00 37.41 507 ILE B O 1
ATOM 8622 N N . SER B 1 508 ? 6.542 -48.971 47.247 1.00 41.05 508 SER B N 1
ATOM 8623 C CA . SER B 1 508 ? 5.900 -49.852 48.216 1.00 41.91 508 SER B CA 1
ATOM 8624 C C . SER B 1 508 ? 5.408 -48.974 49.360 1.00 41.97 508 SER B C 1
ATOM 8625 O O . SER B 1 508 ? 6.219 -48.419 50.113 1.00 38.54 508 SER B O 1
ATOM 8628 N N . GLN B 1 509 ? 4.088 -48.835 49.485 1.00 42.08 509 GLN B N 1
ATOM 8629 C CA . GLN B 1 509 ? 3.523 -47.973 50.517 1.00 42.19 509 GLN B CA 1
ATOM 8630 C C . GLN B 1 509 ? 3.223 -48.706 51.820 1.00 43.75 509 GLN B C 1
ATOM 8631 O O . GLN B 1 509 ? 3.156 -48.063 52.874 1.00 44.96 509 GLN B O 1
ATOM 8637 N N . GLN B 1 510 ? 3.055 -50.026 51.783 1.00 43.39 510 GLN B N 1
ATOM 8638 C CA . GLN B 1 510 ? 2.636 -50.788 52.961 1.00 43.10 510 GLN B CA 1
ATOM 8639 C C . GLN B 1 510 ? 3.837 -51.204 53.811 1.00 45.84 510 GLN B C 1
ATOM 8640 O O . GLN B 1 510 ? 4.104 -52.386 54.034 1.00 47.69 510 GLN B O 1
ATOM 8646 N N . THR B 1 511 ? 4.561 -50.202 54.296 1.00 43.75 511 THR B N 1
ATOM 8647 C CA . THR B 1 511 ? 5.753 -50.439 55.093 1.00 45.10 511 THR B CA 1
ATOM 8648 C C . THR B 1 511 ? 5.435 -50.422 56.590 1.00 49.10 511 THR B C 1
ATOM 8649 O O . THR B 1 511 ? 4.376 -49.965 57.028 1.00 52.03 511 THR B O 1
ATOM 8653 N N . GLU B 1 512 ? 6.384 -50.937 57.381 1.00 51.03 512 GLU B N 1
ATOM 8654 C CA . GLU B 1 512 ? 6.219 -50.993 58.834 1.00 51.15 512 GLU B CA 1
ATOM 8655 C C . GLU B 1 512 ? 6.174 -49.601 59.452 1.00 49.85 512 GLU B C 1
ATOM 8656 O O . GLU B 1 512 ? 5.334 -49.325 60.320 1.00 48.67 512 GLU B O 1
ATOM 8662 N N . GLN B 1 513 ? 7.077 -48.718 59.025 1.00 50.78 513 GLN B N 1
ATOM 8663 C CA . GLN B 1 513 ? 7.088 -47.344 59.523 1.00 57.26 513 GLN B CA 1
ATOM 8664 C C . GLN B 1 513 ? 5.833 -46.585 59.084 1.00 65.87 513 GLN B C 1
ATOM 8665 O O . GLN B 1 513 ? 5.375 -45.694 59.801 1.00 68.56 513 GLN B O 1
ATOM 8671 N N . GLU B 1 514 ? 5.275 -46.939 57.920 1.00 71.60 514 GLU B N 1
ATOM 8672 C CA . GLU B 1 514 ? 4.017 -46.374 57.432 1.00 78.12 514 GLU B CA 1
ATOM 8673 C C . GLU B 1 514 ? 2.903 -46.462 58.475 1.00 81.51 514 GLU B C 1
ATOM 8674 O O . GLU B 1 514 ? 2.277 -45.444 58.813 1.00 79.46 514 GLU B O 1
ATOM 8680 N N . ILE B 1 515 ? 2.611 -47.658 58.987 1.00 85.49 515 ILE B N 1
ATOM 8681 C CA . ILE B 1 515 ? 1.591 -47.744 60.036 1.00 87.87 515 ILE B CA 1
ATOM 8682 C C . ILE B 1 515 ? 2.258 -47.429 61.376 1.00 88.85 515 ILE B C 1
ATOM 8683 O O . ILE B 1 515 ? 1.900 -46.463 62.057 1.00 88.81 515 ILE B O 1
ATOM 8688 N N . THR B 1 520 ? -4.331 -36.423 62.534 1.00 89.12 520 THR B N 1
ATOM 8689 C CA . THR B 1 520 ? -4.555 -37.804 62.935 1.00 88.95 520 THR B CA 1
ATOM 8690 C C . THR B 1 520 ? -5.003 -37.865 64.401 1.00 90.91 520 THR B C 1
ATOM 8691 O O . THR B 1 520 ? -5.304 -38.942 64.918 1.00 90.69 520 THR B O 1
ATOM 8695 N N . PHE B 1 521 ? -5.045 -36.706 65.063 1.00 91.21 521 PHE B N 1
ATOM 8696 C CA . PHE B 1 521 ? -5.563 -36.633 66.427 1.00 91.35 521 PHE B CA 1
ATOM 8697 C C . PHE B 1 521 ? -7.085 -36.739 66.425 1.00 94.46 521 PHE B C 1
ATOM 8698 O O . PHE B 1 521 ? -7.744 -36.460 65.421 1.00 96.16 521 PHE B O 1
ATOM 8706 N N . ASN B 1 522 ? -7.649 -37.140 67.568 1.00 95.38 522 ASN B N 1
ATOM 8707 C CA . ASN B 1 522 ? -8.589 -38.220 67.344 1.00 94.75 522 ASN B CA 1
ATOM 8708 C C . ASN B 1 522 ? -9.428 -38.607 68.551 1.00 93.83 522 ASN B C 1
ATOM 8709 O O . ASN B 1 522 ? -8.886 -38.847 69.624 1.00 95.73 522 ASN B O 1
ATOM 8714 N N . GLN B 1 523 ? -10.734 -38.821 68.318 1.00 89.59 523 GLN B N 1
ATOM 8715 C CA . GLN B 1 523 ? -11.668 -38.997 69.431 1.00 85.82 523 GLN B CA 1
ATOM 8716 C C . GLN B 1 523 ? -11.338 -40.231 70.269 1.00 84.22 523 GLN B C 1
ATOM 8717 O O . GLN B 1 523 ? -11.246 -40.129 71.504 1.00 84.09 523 GLN B O 1
ATOM 8723 N N . VAL B 1 524 ? -11.187 -41.404 69.630 1.00 83.59 524 VAL B N 1
ATOM 8724 C CA . VAL B 1 524 ? -10.933 -42.585 70.446 1.00 83.72 524 VAL B CA 1
ATOM 8725 C C . VAL B 1 524 ? -9.528 -42.529 71.033 1.00 81.13 524 VAL B C 1
ATOM 8726 O O . VAL B 1 524 ? -9.309 -42.836 72.213 1.00 81.75 524 VAL B O 1
ATOM 8730 N N . LYS B 1 525 ? -8.544 -42.086 70.252 1.00 77.83 525 LYS B N 1
ATOM 8731 C CA . LYS B 1 525 ? -7.194 -41.915 70.807 1.00 76.59 525 LYS B CA 1
ATOM 8732 C C . LYS B 1 525 ? -7.157 -40.806 71.845 1.00 73.32 525 LYS B C 1
ATOM 8733 O O . LYS B 1 525 ? -6.390 -40.885 72.809 1.00 72.51 525 LYS B O 1
ATOM 8739 N N . SER B 1 526 ? -7.999 -39.783 71.662 1.00 71.98 526 SER B N 1
ATOM 8740 C CA . SER B 1 526 ? -8.072 -38.719 72.648 1.00 72.70 526 SER B CA 1
ATOM 8741 C C . SER B 1 526 ? -8.483 -39.267 74.005 1.00 72.17 526 SER B C 1
ATOM 8742 O O . SER B 1 526 ? -7.863 -38.946 75.029 1.00 70.43 526 SER B O 1
ATOM 8745 N N . GLN B 1 527 ? -9.526 -40.109 74.047 1.00 74.05 527 GLN B N 1
ATOM 8746 C CA . GLN B 1 527 ? -9.979 -40.648 75.326 1.00 76.50 527 GLN B CA 1
ATOM 8747 C C . GLN B 1 527 ? -9.003 -41.686 75.860 1.00 76.03 527 GLN B C 1
ATOM 8748 O O . GLN B 1 527 ? -8.788 -41.770 77.069 1.00 77.45 527 GLN B O 1
ATOM 8754 N N . ILE B 1 528 ? -8.394 -42.484 74.983 1.00 75.39 528 ILE B N 1
ATOM 8755 C CA . ILE B 1 528 ? -7.347 -43.406 75.423 1.00 77.43 528 ILE B CA 1
ATOM 8756 C C . ILE B 1 528 ? -6.153 -42.622 75.952 1.00 78.47 528 ILE B C 1
ATOM 8757 O O . ILE B 1 528 ? -5.622 -42.912 77.029 1.00 80.22 528 ILE B O 1
ATOM 8762 N N . GLU B 1 529 ? -5.702 -41.622 75.195 1.00 76.86 529 GLU B N 1
ATOM 8763 C CA . GLU B 1 529 ? -4.581 -40.812 75.656 1.00 74.74 529 GLU B CA 1
ATOM 8764 C C . GLU B 1 529 ? -4.953 -40.012 76.902 1.00 72.43 529 GLU B C 1
ATOM 8765 O O . GLU B 1 529 ? -4.102 -39.786 77.769 1.00 72.30 529 GLU B O 1
ATOM 8771 N N . TYR B 1 530 ? -6.205 -39.539 76.990 1.00 71.86 530 TYR B N 1
ATOM 8772 C CA . TYR B 1 530 ? -6.642 -38.848 78.198 1.00 72.85 530 TYR B CA 1
ATOM 8773 C C . TYR B 1 530 ? -6.592 -39.782 79.404 1.00 76.65 530 TYR B C 1
ATOM 8774 O O . TYR B 1 530 ? -6.173 -39.375 80.494 1.00 76.79 530 TYR B O 1
ATOM 8783 N N . LYS B 1 531 ? -6.974 -41.053 79.205 1.00 79.64 531 LYS B N 1
ATOM 8784 C CA . LYS B 1 531 ? -6.875 -42.093 80.242 1.00 81.63 531 LYS B CA 1
ATOM 8785 C C . LYS B 1 531 ? -5.476 -42.156 80.802 1.00 81.96 531 LYS B C 1
ATOM 8786 O O . LYS B 1 531 ? -5.253 -42.064 82.020 1.00 82.59 531 LYS B O 1
ATOM 8792 N N . LYS B 1 532 ? -4.523 -42.238 79.885 1.00 81.59 532 LYS B N 1
ATOM 8793 C CA . LYS B 1 532 ? -3.135 -42.411 80.258 1.00 84.13 532 LYS B CA 1
ATOM 8794 C C . LYS B 1 532 ? -2.568 -41.163 80.919 1.00 88.00 532 LYS B C 1
ATOM 8795 O O . LYS B 1 532 ? -1.735 -41.258 81.830 1.00 91.48 532 LYS B O 1
ATOM 8801 N N . LEU B 1 533 ? -3.004 -39.981 80.477 1.00 87.14 533 LEU B N 1
ATOM 8802 C CA . LEU B 1 533 ? -2.489 -38.753 81.076 1.00 85.62 533 LEU B CA 1
ATOM 8803 C C . LEU B 1 533 ? -2.923 -38.614 82.533 1.00 88.27 533 LEU B C 1
ATOM 8804 O O . LEU B 1 533 ? -2.108 -38.255 83.393 1.00 89.92 533 LEU B O 1
ATOM 8809 N N . VAL B 1 534 ? -4.192 -38.907 82.832 1.00 89.44 534 VAL B N 1
ATOM 8810 C CA . VAL B 1 534 ? -4.661 -38.844 84.213 1.00 93.45 534 VAL B CA 1
ATOM 8811 C C . VAL B 1 534 ? -3.929 -39.876 85.064 1.00 97.94 534 VAL B C 1
ATOM 8812 O O . VAL B 1 534 ? -3.684 -39.652 86.258 1.00 98.29 534 VAL B O 1
ATOM 8816 N N . GLU B 1 535 ? -3.611 -41.033 84.475 1.00 100.60 535 GLU B N 1
ATOM 8817 C CA . GLU B 1 535 ? -2.899 -42.102 85.168 1.00 103.14 535 GLU B CA 1
ATOM 8818 C C . GLU B 1 535 ? -1.625 -41.601 85.840 1.00 102.45 535 GLU B C 1
ATOM 8819 O O . GLU B 1 535 ? -1.218 -42.138 86.875 1.00 103.97 535 GLU B O 1
ATOM 8825 N N . LYS B 1 536 ? -0.989 -40.579 85.275 1.00 99.71 536 LYS B N 1
ATOM 8826 C CA . LYS B 1 536 ? 0.257 -40.032 85.807 1.00 98.70 536 LYS B CA 1
ATOM 8827 C C . LYS B 1 536 ? 0.069 -39.306 87.148 1.00 99.33 536 LYS B C 1
ATOM 8828 O O . LYS B 1 536 ? -1.038 -38.914 87.521 1.00 98.55 536 LYS B O 1
#

Solvent-accessible surface area: 50655 Å² total; per-residue (Å²): 132,44,22,31,42,51,105,106,0,35,136,118,4,102,52,127,52,116,69,37,50,45,0,119,92,0,10,87,4,0,60,66,0,31,141,57,30,131,46,72,48,87,40,2,44,74,0,7,80,34,0,34,79,0,5,111,8,0,62,102,0,21,180,125,58,164,134,26,181,1,16,128,11,0,132,96,0,68,62,27,0,17,122,8,0,21,56,3,1,59,82,25,85,80,40,7,32,60,23,0,0,1,7,84,11,0,0,85,5,82,107,72,10,14,39,2,0,48,8,0,58,90,11,1,99,62,13,90,18,2,0,1,11,0,20,48,0,2,0,0,53,36,0,50,131,11,1,34,41,30,0,6,116,63,3,0,94,145,36,47,102,50,15,86,81,81,99,10,67,6,49,50,0,0,126,52,8,1,52,15,0,20,100,21,10,89,69,0,20,98,35,19,89,62,143,72,13,123,117,109,46,10,14,70,4,0,26,65,4,0,63,106,111,31,172,63,74,66,142,79,2,64,125,54,1,75,91,0,57,121,50,0,138,83,32,48,20,46,12,1,68,136,98,91,3,22,91,47,128,85,8,75,71,7,0,25,18,0,0,2,101,10,0,14,28,71,0,0,13,10,1,0,18,1,14,0,0,30,72,53,0,0,0,3,0,35,20,21,0,0,0,1,27,53,184,95,5,10,141,92,11,131,75,42,139,149,28,64,107,49,75,13,30,41,0,22,0,4,0,0,3,69,68,52,101,47,6,160,78,24,42,47,96,13,2,125,116,21,80,73,87,14,40,107,84,0,61,110,46,0,83,98,45,128,111,38,45,48,0,0,60,99,9,19,98,27,104,1,0,41,0,1,0,36,0,0,9,28,142,36,145,18,23,14,13,0,0,2,0,27,86,97,0,46,0,0,73,12,0,15,42,0,1,36,22,4,1,67,6,0,48,115,6,21,66,22,0,75,151,129,20,98,61,25,80,36,4,27,88,38,1,45,85,21,0,72,96,126,38,122,130,40,43,88,2,5,60,85,0,77,17,2,16,2,7,47,4,25,12,99,65,142,4,19,84,14,0,0,1,22,12,0,0,30,0,0,0,35,1,0,0,82,16,60,148,93,20,16,71,22,113,24,112,84,121,22,16,104,105,0,41,0,62,87,61,21,4,1,9,11,0,47,39,20,67,93,63,74,163,83,42,52,61,93,82,0,86,88,60,18,92,134,19,2,86,140,39,23,162,38,62,42,67,161,131,148,89,149,224,31,18,35,38,42,106,96,0,37,134,110,3,145,36,120,61,116,97,38,54,42,3,108,100,0,1,63,13,0,44,84,0,16,122,63,18,129,50,108,93,69,68,2,48,71,0,5,77,36,0,30,82,0,7,93,10,0,60,98,0,35,166,123,58,161,147,26,175,6,26,131,11,0,115,103,0,55,56,31,0,16,144,12,0,15,96,6,1,59,57,33,81,84,35,4,36,51,24,0,1,0,6,78,10,1,4,72,4,82,105,68,0,10,37,1,0,47,5,0,57,87,6,1,96,66,14,92,18,3,0,0,9,1,22,42,0,1,0,0,42,23,0,48,105,11,1,35,79,27,0,9,122,67,3,34,101,151,65,88,117,84,92,77,10,68,78,0,6,120,53,14,1,59,14,0,8,91,23,9,70,67,0,20,102,50,32,108,69,99,54,24,53,124,106,42,13,18,68,3,0,28,73,4,0,67,107,120,30,171,63,75,72,127,80,2,60,118,50,7,87,81,0,80,113,44,0,155,74,29,48,19,46,20,1,65,140,104,108,0,20,94,48,118,69,7,73,62,7,0,34,17,0,0,4,104,6,1,16,32,68,0,0,13,10,1,0,16,1,9,0,0,31,60,55,0,0,0,3,0,38,11,26,1,0,0,2,28,58,186,84,6,10,143,105,16,128,74,40,140,151,16,67,115,49,99,13,35,38,4,27,0,5,0,0,1,73,63,49,86,46,0,130,74,24,31,58,106,13,1,105,132,25,88,70,97,18,42,110,87,0,62,99,44,0,79,108,57,126,110,38,32,49,0,0,57,90,10,18,83,27,91,2,0,50,0,1,0,38,0,0,7,30,147,32,138,18,21,17,16,0,0,2,0,32,88,104,0,47,1,0,75,8,0,15,45,0,0,43,35,4,0,71,10,0,54,146,0,12,72,26,0,64,152,149,11,93,56,14,87,62,0,14,75,51,1,41,105,29,0,66,133,114,58,91,103,54,35,95,2,6,56,85,0,75,5,2,16,0,16,36,4,35,23,68,38,131,2,17,97,27,0,0,1,27,12,0,0,31,0,0,0,42,1,0,0,79,17,60,111,121,18,19,59,23,115,19,116,83,108,22,20,97,105,0,38,0,63,82,69,25,5,2,8,16,0,74,54,47,154,148,25,48,59,101,86,1,87,107,52,35,149,123,38,77,130,162

InterPro domains:
  IPR020974 CGT/MARTX, cysteine protease (CPD) domain [PF11713] (576-752)
  IPR020974 CGT/MARTX, cysteine protease (CPD) domain [PS51771] (568-772)
  IPR024769 TcdA/TcdB toxin, pore forming domain [PF12920] (847-1486)
  IPR024770 TcdA/TcdB toxin, catalytic glycosyltransferase domain [PF12919] (98-467)
  IPR024772 TcdA/TcdB toxin, N-terminal helical domain [PF12918] (22-85)
  IPR029044 Nucleotide-diphospho-sugar transferases [SSF53448] (3-539)
  IPR038383 CGT/MARTX, cysteine protease (CPD) domain superfamily [G3DSA:3.40.50.11050] (543-805)

Organism: Clostridium perfringens (NCBI:txid1502)

Foldseek 3Di:
DAADALVRLCVVQDDPDDQDPLNVQLSVLRVVLVVLCPDPVNALVVSLVSLLVNLVSLVVVCVVCVPRSSNVSSVVRNVRSLVRNLVSFPPVWDWFAQEEEEEDEQAFDDPLLVLQQVLQCVLCVVHHYAYEYALLRRCLVVLLVLQQLVLLLVLCVVCVVCCQPFPDALQNSLVSSLQSSLVVLVVLVCQCPPDCNVVDRNNVSVLVVCVVPRVDDNVVSVVRSVVRVVVCVVSNYDHCVPPCLCVPVLLVVVLCCCCRRLVPVVLSVLSSQLSVCQAAFFKYAYSQWHWFWAPPLCVPQDDPPPDDPLLVLQQLVLLLCVQVVSDPPFDNVSLVPDDVVSNVSSNVSNVPDDDPCSTGPHPPIDITHLQAKAFADDPLHTWNNMIGHHHNRNLSVLLVQLLSLLVVLQVVLLVVLVVPDDTDVSSLVSSLVVCCVPPVVQPVLSVLQSCVSCDPSHAPHPSSCCNSTPVSSQVSLQCSSNVHGNDRDGDDDSVSNCSRHDDSNTISQSGPVNVVPDDHRHDVVSNVVSQVSSVVNHVDHHDPDRDD/DAADALVVLCVVQDDPDDQDPLNVQLSVLRNVLVVQVPDPDHALVVSLVSLLVNLVSLVVVCVVCVPRSSNVSSVVRNVRSLVNNLVSQFPNWDWFAQEEEEEDEQAFDDVLLVLQQVLQCVQAVVHHYAYEYALLRHCLVVVLCLQLVVLLVVLCVVVVPHDALQRSLVSSLLSSLVVLVVLVVQCPDDPHPPPRNNVSSLVCCVVPRVDDPVVVVVRSVVRVVVCVVSRYDYCVPPCLCVPVLLVCVLVCCRRRQVPVVLSRLSSQLSVCQAAFFKYAYSQWHWFWDCPLCVPPDDDPVADPLVVLVLLVLLLCVQVVSDPPFDCVSPVVDPVVSNVVSNVSNVVDDDSCNTGPHPPIDIGHLQAKAFADDPLATWRNMIGHHHNRNLSVLLVQLLSLLVVLQVVQLVVLVVPPDTDVSSLVSSLVCSCVVCVVQVVLSQQQSLVNCDPRRAPRHRSCCNSIRVSSQVSLQCSSSVHGNDRDGDDDSVSNCSRHDDNNTIRQSGPVNPDHHDVVSNVVVVVSSVD

Radius of gyration: 37.15 Å; Cα contacts (8 Å, |Δi|>4): 1483; chains: 2; bounding box: 88×108×118 Å

Sequence (1075 aa):
MGLMSKEQLIILAKNSSPKEGEYKKILELLDEYNLLNNSVEKNSIDLYLKLNELSKSIDIYLKKYKNSKRNNALYQLKSDLTKEVIEIKDTNLKPLEKNIHFVWVGGMINNISIDYINQWKDINSDYETIIWYDSEALLVNILKKAIIDSSNKEVLTKYESVLNDNSFDSNKFYRERMEVIFRKQKEFNNYYNTNDNYTKSLNDVIKVYLIEKYLKTDEELEKYINESKEVFKANGAKDIREYDILDDVELKSIYEQELLMRFNLASASDIIRVIVLNKLGGIYLDVDVLPGIKKHIFKDINKPTNISENKWQMIQLETIMKYKQYIKGYTENSFKNLPSDLQEMLQEKVVEKNLKSDIFQRLGDIFISELDTKIAFMFGKIANQVLISKKNSYSLNLIINQIKNRYNIINKCLSSAIEKGSNFNNTVDIFIQQLNEFYVNEGFFVSKVMGYLGDGYMPDMRATLNISGPGIYTAAYYDLLYFNERSLNPQILQEDLKYFEVPQALISQQTEQEINSSWTFNQVKSQIEYKKLVEKYTNKSLSLEHHHMGLMSKEQLIILAKNSSPKEGEYKKILELLDEYNLLNNSVEKNSIDLYLKLNELSKSIDIYLKKYKNSKRNNALYQLKSDLTKEVIEIKDTNLKPLEKNIHFVWVGGMINNISIDYINQWKDINSDYETIIWYDSEALLVNILKKAIIDSSNKEVLTKYESVFDSNKFYRERMEVIFRKQKEFNNYYNTNDNYTKSLNDVIKVYLIEKYLKTDEELEKYINESKEVFKANGAKDIREYDILDDVELKSIYEQELLMRFNLASASDIIRVIVLNKLGGIYLDVDVLPGIKKHIFKDINKPTNISENKWQMIQLETIMKYKQYIKGYTENSFKNLPSDLQEMLQEKVVEKNLKSDIFQRLGDIFISELDTKIAFMFGKIANQVLISKKNSYSLNLIINQIKNRYNIINKCLSSAIEKGSNFNNTVDIFIQQLNEFYVNEGFFVSKVMGYLGDGYMPDMRATLNISGPGIYTAAYYDLLYFNERSLNPQILQEDLKYFEVPQALISQQTEQEITFNQVKSQIEYKKLVEK

Secondary structure (DSSP, 8-state):
--SPPHHHHHHHH--SSPPPHHHHHHHHHHHHHHHHHTSSS--HHHHHHHHHHHHHHHHHHHHHSTT-TTHHHHHHHHHHHHHHHHHHHHHS-EEPP-EEEEE--SSPPPHHHHHHHHHHHHH-TTSEEEEEE-TT-TTHHHHHHHHHHHHHHHHHHHTTTTTTSSS--HHHHHHHHHHHHHHHHHHHHHHHTSTTTTTS-HHHHHHHHHHHHH---HHHHHHHHHHHHHHHHHTT-EEGGGTTTT--HHHHHHHHHIIIII--HHHHHHHHHHHHHHHH-EEEE-TT-EEPBPTTSSTTSPPPTTS-HHHHHHHHHHHHHHHH-SSTT---HHHHTS-HHHHHHHHHHHHT---HHHHBPP--S-EE-TT--EEEEETTEEEEEEEEE-TT-HHHHHHHHHHHHHHHHHHHHHHHHHHH-SSHHHHHHHHHHHHHHH-SS-HHHHHHHTTGGGTTTSTT--GGGGTTSHHHHHHHHHHHHTT-SS-SS----HHHHGGGBPPGGGEE---HHHHHH-----HHHHHHHHHHHHHHHSS----SS---/--SPPHHHHHHHT--SSPPPHHHHHHHHHHHHHHHHHTSSS--HHHHHHHHHHHHHHHHHHHHH-TT-TTHHHHHHHHHHHHHHHHHHHTSS-EEPP-EEEEE--SSPPPHHHHHHHHHHHHH-TTSEEEEEE-TT-TTHHHHHHHHHHHHHHHHHHHTS----HHHHHHHHHHHHHHHHHHHHHHHTSTTTTSS-HHHHHHHHHHHHS---HHHHHHHHHHHHHHHHHTT-EEGGGTTTT-SHHHHHHHHHIIIII--HHHHHHHHHHHHHHHH-EEEE-TT-EEPBPTTTSTTSPPPTTS-HHHHHHHHHHHHHHHH-SSTT---HHHHTS-HHHHHHHHHHHHT---HHHHBPP----EE-TT--EEEEETTEEEEEEEEE-TT-HHHHHHHHHHHHHHHHHHHHHHHHHHH-SSHHHHHHHHHHHHHHH-SS-HHHHHHHTTGGGTTTSTT---GGGTTSHHHHHHHHHHHHHT-SS-SS----HHHHGGGBPPGGGEE---TTT----HHHHHHHHHHHHH-

B-factor: mean 48.14, std 15.18, range [21.74, 113.24]